Protein 2MKD (pdb70)

Structure (mmCIF, N/CA/C/O backbone):
data_2MKD
#
_entry.id   2MKD
#
loop_
_entity.id
_entity.type
_entity.pdbx_description
1 polymer 'Zinc finger protein 346'
2 non-polymer 'ZINC ION'
#
loop_
_atom_site.group_PDB
_atom_site.id
_atom_site.type_symbol
_atom_site.label_atom_id
_atom_site.label_alt_id
_atom_site.label_comp_id
_atom_site.label_asym_id
_atom_site.label_entity_id
_atom_site.label_seq_id
_atom_site.pdbx_PDB_ins_code
_atom_site.Cartn_x
_atom_site.Cartn_y
_atom_site.Cartn_z
_atom_site.occupancy
_atom_site.B_iso_or_equiv
_atom_site.auth_seq_id
_atom_site.auth_comp_id
_atom_site.auth_asym_id
_atom_site.auth_atom_id
_atom_site.pdbx_PDB_model_num
ATOM 1 N N . SER A 1 1 ? -12.864 7.322 -29.182 1.00 0.00 168 SER A N 1
ATOM 2 C CA . SER A 1 1 ? -11.700 6.428 -29.267 1.00 0.00 168 SER A CA 1
ATOM 3 C C . SER A 1 1 ? -10.567 6.784 -28.286 1.00 0.00 168 SER A C 1
ATOM 4 O O . SER A 1 1 ? -9.544 6.096 -28.241 1.00 0.00 168 SER A O 1
ATOM 12 N N . THR A 1 2 ? -10.736 7.847 -27.490 1.00 0.00 169 THR A N 1
ATOM 13 C CA . THR A 1 2 ? -9.749 8.316 -26.490 1.00 0.00 169 THR A CA 1
ATOM 14 C C . THR A 1 2 ? -9.539 7.306 -25.348 1.00 0.00 169 THR A C 1
ATOM 15 O O . THR A 1 2 ? -8.418 7.179 -24.849 1.00 0.00 169 THR A O 1
ATOM 26 N N . LYS A 1 3 ? -10.604 6.569 -24.977 1.00 0.00 170 LYS A N 1
ATOM 27 C CA . LYS A 1 3 ? -10.684 5.529 -23.923 1.00 0.00 170 LYS A CA 1
ATOM 28 C C . LYS A 1 3 ? -10.472 6.059 -22.490 1.00 0.00 170 LYS A C 1
ATOM 29 O O . LYS A 1 3 ? -9.777 7.049 -22.255 1.00 0.00 170 LYS A O 1
ATOM 48 N N . VAL A 1 4 ? -11.069 5.375 -21.509 1.00 0.00 171 VAL A N 1
ATOM 49 C CA . VAL A 1 4 ? -10.939 5.675 -20.069 1.00 0.00 171 VAL A CA 1
ATOM 50 C C . VAL A 1 4 ? -9.663 4.994 -19.551 1.00 0.00 171 VAL A C 1
ATOM 51 O O . VAL A 1 4 ? -9.698 3.916 -18.956 1.00 0.00 171 VAL A O 1
ATOM 64 N N . GLU A 1 5 ? -8.511 5.591 -19.862 1.00 0.00 172 GLU A N 1
ATOM 65 C CA . GLU A 1 5 ? -7.176 5.074 -19.525 1.00 0.00 172 GLU A CA 1
ATOM 66 C C . GLU A 1 5 ? -6.991 4.820 -18.014 1.00 0.00 172 GLU A C 1
ATOM 67 O O . GLU A 1 5 ? -7.094 5.740 -17.196 1.00 0.00 172 GLU A O 1
ATOM 79 N N . ALA A 1 6 ? -6.699 3.565 -17.653 1.00 0.00 173 ALA A N 1
ATOM 80 C CA . ALA A 1 6 ? -6.460 3.113 -16.274 1.00 0.00 173 ALA A CA 1
ATOM 81 C C . ALA A 1 6 ? -5.523 1.887 -16.208 1.00 0.00 173 ALA A C 1
ATOM 82 O O . ALA A 1 6 ? -4.623 1.848 -15.367 1.00 0.00 173 ALA A O 1
ATOM 89 N N . LEU A 1 7 ? -5.716 0.903 -17.105 1.00 0.00 174 LEU A N 1
ATOM 90 C CA . LEU A 1 7 ? -4.919 -0.334 -17.253 1.00 0.00 174 LEU A CA 1
ATOM 91 C C . LEU A 1 7 ? -4.739 -1.155 -15.947 1.00 0.00 174 LEU A C 1
ATOM 92 O O . LEU A 1 7 ? -3.793 -1.935 -15.828 1.00 0.00 174 LEU A O 1
ATOM 108 N N . HIS A 1 8 ? -5.630 -0.993 -14.960 1.00 0.00 175 HIS A N 1
ATOM 109 C CA . HIS A 1 8 ? -5.591 -1.645 -13.636 1.00 0.00 175 HIS A CA 1
ATOM 110 C C . HIS A 1 8 ? -5.654 -3.188 -13.694 1.00 0.00 175 HIS A C 1
ATOM 111 O O . HIS A 1 8 ? -6.732 -3.783 -13.757 1.00 0.00 175 HIS A O 1
ATOM 126 N N . GLN A 1 9 ? -4.489 -3.845 -13.667 1.00 0.00 176 GLN A N 1
ATOM 127 C CA . GLN A 1 9 ? -4.320 -5.310 -13.749 1.00 0.00 176 GLN A CA 1
ATOM 128 C C . GLN A 1 9 ? -4.825 -6.115 -12.525 1.00 0.00 176 GLN A C 1
ATOM 129 O O . GLN A 1 9 ? -4.689 -7.340 -12.504 1.00 0.00 176 GLN A O 1
ATOM 143 N N . ASN A 1 10 ? -5.403 -5.468 -11.501 1.00 0.00 177 ASN A N 1
ATOM 144 C CA . ASN A 1 10 ? -5.926 -6.118 -10.286 1.00 0.00 177 ASN A CA 1
ATOM 145 C C . ASN A 1 10 ? -6.941 -7.250 -10.572 1.00 0.00 177 ASN A C 1
ATOM 146 O O . ASN A 1 10 ? -6.955 -8.260 -9.863 1.00 0.00 177 ASN A O 1
ATOM 157 N N . ARG A 1 11 ? -7.755 -7.094 -11.627 1.00 0.00 178 ARG A N 1
ATOM 158 C CA . ARG A 1 11 ? -8.738 -8.094 -12.097 1.00 0.00 178 ARG A CA 1
ATOM 159 C C . ARG A 1 11 ? -8.947 -8.115 -13.617 1.00 0.00 178 ARG A C 1
ATOM 160 O O . ARG A 1 11 ? -9.350 -9.143 -14.159 1.00 0.00 178 ARG A O 1
ATOM 181 N N . GLU A 1 12 ? -8.662 -7.012 -14.314 1.00 0.00 179 GLU A N 1
ATOM 182 C CA . GLU A 1 12 ? -8.778 -6.921 -15.776 1.00 0.00 179 GLU A CA 1
ATOM 183 C C . GLU A 1 12 ? -7.526 -7.497 -16.464 1.00 0.00 179 GLU A C 1
ATOM 184 O O . GLU A 1 12 ? -6.398 -7.253 -16.026 1.00 0.00 179 GLU A O 1
ATOM 196 N N . MET A 1 13 ? -7.717 -8.236 -17.562 1.00 0.00 180 MET A N 1
ATOM 197 C CA . MET A 1 13 ? -6.619 -8.793 -18.369 1.00 0.00 180 MET A CA 1
ATOM 198 C C . MET A 1 13 ? -5.992 -7.717 -19.274 1.00 0.00 180 MET A C 1
ATOM 199 O O . MET A 1 13 ? -6.609 -6.681 -19.545 1.00 0.00 180 MET A O 1
ATOM 213 N N . ILE A 1 14 ? -4.778 -7.966 -19.779 1.00 0.00 181 ILE A N 1
ATOM 214 C CA . ILE A 1 14 ? -4.096 -7.059 -20.716 1.00 0.00 181 ILE A CA 1
ATOM 215 C C . ILE A 1 14 ? -4.913 -6.924 -22.016 1.00 0.00 181 ILE A C 1
ATOM 216 O O . ILE A 1 14 ? -5.452 -7.903 -22.534 1.00 0.00 181 ILE A O 1
ATOM 232 N N . ASP A 1 15 ? -5.041 -5.699 -22.524 1.00 0.00 182 ASP A N 1
ATOM 233 C CA . ASP A 1 15 ? -5.876 -5.338 -23.679 1.00 0.00 182 ASP A CA 1
ATOM 234 C C . ASP A 1 15 ? -5.110 -4.498 -24.722 1.00 0.00 182 ASP A C 1
ATOM 235 O O . ASP A 1 15 ? -5.324 -3.286 -24.832 1.00 0.00 182 ASP A O 1
ATOM 244 N N . PRO A 1 16 ? -4.195 -5.121 -25.491 1.00 0.00 183 PRO A N 1
ATOM 245 C CA . PRO A 1 16 ? -3.420 -4.426 -26.514 1.00 0.00 183 PRO A CA 1
ATOM 246 C C . PRO A 1 16 ? -4.288 -4.071 -27.731 1.00 0.00 183 PRO A C 1
ATOM 247 O O . PRO A 1 16 ? -5.221 -4.794 -28.091 1.00 0.00 183 PRO A O 1
ATOM 258 N N . ASP A 1 17 ? -3.948 -2.973 -28.407 1.00 0.00 184 ASP A N 1
ATOM 259 C CA . ASP A 1 17 ? -4.604 -2.575 -29.658 1.00 0.00 184 ASP A CA 1
ATOM 260 C C . ASP A 1 17 ? -4.032 -3.429 -30.804 1.00 0.00 184 ASP A C 1
ATOM 261 O O . ASP A 1 17 ? -2.813 -3.623 -30.884 1.00 0.00 184 ASP A O 1
ATOM 270 N N . LYS A 1 18 ? -4.890 -3.955 -31.687 1.00 0.00 185 LYS A N 1
ATOM 271 C CA . LYS A 1 18 ? -4.506 -4.848 -32.791 1.00 0.00 185 LYS A CA 1
ATOM 272 C C . LYS A 1 18 ? -5.235 -4.484 -34.088 1.00 0.00 185 LYS A C 1
ATOM 273 O O . LYS A 1 18 ? -6.242 -3.776 -34.067 1.00 0.00 185 LYS A O 1
ATOM 292 N N . PHE A 1 19 ? -4.725 -4.975 -35.215 1.00 0.00 186 PHE A N 1
ATOM 293 C CA . PHE A 1 19 ? -5.256 -4.714 -36.556 1.00 0.00 186 PHE A CA 1
ATOM 294 C C . PHE A 1 19 ? -5.074 -5.924 -37.489 1.00 0.00 186 PHE A C 1
ATOM 295 O O . PHE A 1 19 ? -4.131 -6.705 -37.331 1.00 0.00 186 PHE A O 1
ATOM 312 N N . CYS A 1 20 ? -5.965 -6.052 -38.473 1.00 0.00 187 CYS A N 1
ATOM 313 C CA . CYS A 1 20 ? -5.967 -7.083 -39.506 1.00 0.00 187 CYS A CA 1
ATOM 314 C C . CYS A 1 20 ? -5.861 -6.416 -40.888 1.00 0.00 187 CYS A C 1
ATOM 315 O O . CYS A 1 20 ? -6.779 -5.726 -41.345 1.00 0.00 187 CYS A O 1
ATOM 322 N N . SER A 1 21 ? -4.719 -6.606 -41.552 1.00 0.00 188 SER A N 1
ATOM 323 C CA . SER A 1 21 ? -4.441 -6.057 -42.886 1.00 0.00 188 SER A CA 1
ATOM 324 C C . SER A 1 21 ? -5.152 -6.806 -44.022 1.00 0.00 188 SER A C 1
ATOM 325 O O . SER A 1 21 ? -5.243 -6.281 -45.135 1.00 0.00 188 SER A O 1
ATOM 333 N N . LEU A 1 22 ? -5.680 -8.008 -43.760 1.00 0.00 189 LEU A N 1
ATOM 334 C CA . LEU A 1 22 ? -6.404 -8.821 -44.743 1.00 0.00 189 LEU A CA 1
ATOM 335 C C . LEU A 1 22 ? -7.897 -8.444 -44.814 1.00 0.00 189 LEU A C 1
ATOM 336 O O . LEU A 1 22 ? -8.503 -8.546 -45.886 1.00 0.00 189 LEU A O 1
ATOM 352 N N . CYS A 1 23 ? -8.467 -8.000 -43.689 1.00 0.00 190 CYS A N 1
ATOM 353 C CA . CYS A 1 23 ? -9.881 -7.650 -43.515 1.00 0.00 190 CYS A CA 1
ATOM 354 C C . CYS A 1 23 ? -10.130 -6.149 -43.234 1.00 0.00 190 CYS A C 1
ATOM 355 O O . CYS A 1 23 ? -11.289 -5.722 -43.177 1.00 0.00 190 CYS A O 1
ATOM 362 N N . HIS A 1 24 ? -9.069 -5.350 -43.038 1.00 0.00 191 HIS A N 1
ATOM 363 C CA . HIS A 1 24 ? -9.119 -3.923 -42.674 1.00 0.00 191 HIS A CA 1
ATOM 364 C C . HIS A 1 24 ? -10.012 -3.691 -41.437 1.00 0.00 191 HIS A C 1
ATOM 365 O O . HIS A 1 24 ? -11.004 -2.956 -41.477 1.00 0.00 191 HIS A O 1
ATOM 380 N N . ALA A 1 25 ? -9.660 -4.363 -40.338 1.00 0.00 192 ALA A N 1
ATOM 381 C CA . ALA A 1 25 ? -10.387 -4.364 -39.063 1.00 0.00 192 ALA A CA 1
ATOM 382 C C . ALA A 1 25 ? -9.449 -4.085 -37.873 1.00 0.00 192 ALA A C 1
ATOM 383 O O . ALA A 1 25 ? -8.274 -4.444 -37.914 1.00 0.00 192 ALA A O 1
ATOM 390 N N . THR A 1 26 ? -9.969 -3.455 -36.814 1.00 0.00 193 THR A N 1
ATOM 391 C CA . THR A 1 26 ? -9.220 -3.044 -35.605 1.00 0.00 193 THR A CA 1
ATOM 392 C C . THR A 1 26 ? -9.843 -3.648 -34.342 1.00 0.00 193 THR A C 1
ATOM 393 O O . THR A 1 26 ? -11.066 -3.805 -34.270 1.00 0.00 193 THR A O 1
ATOM 404 N N . PHE A 1 27 ? -9.019 -3.971 -33.338 1.00 0.00 194 PHE A N 1
ATOM 405 C CA . PHE A 1 27 ? -9.441 -4.600 -32.079 1.00 0.00 194 PHE A CA 1
ATOM 406 C C . PHE A 1 27 ? -8.773 -3.908 -30.885 1.00 0.00 194 PHE A C 1
ATOM 407 O O . PHE A 1 27 ? -7.662 -3.385 -31.009 1.00 0.00 194 PHE A O 1
ATOM 424 N N . ASN A 1 28 ? -9.445 -3.890 -29.731 1.00 0.00 195 ASN A N 1
ATOM 425 C CA . ASN A 1 28 ? -8.979 -3.197 -28.518 1.00 0.00 195 ASN A CA 1
ATOM 426 C C . ASN A 1 28 ? -9.098 -4.059 -27.239 1.00 0.00 195 ASN A C 1
ATOM 427 O O . ASN A 1 28 ? -9.064 -3.535 -26.127 1.00 0.00 195 ASN A O 1
ATOM 438 N N . ASP A 1 29 ? -9.244 -5.380 -27.384 1.00 0.00 196 ASP A N 1
ATOM 439 C CA . ASP A 1 29 ? -9.373 -6.364 -26.299 1.00 0.00 196 ASP A CA 1
ATOM 440 C C . ASP A 1 29 ? -8.721 -7.702 -26.709 1.00 0.00 196 ASP A C 1
ATOM 441 O O . ASP A 1 29 ? -8.622 -7.986 -27.909 1.00 0.00 196 ASP A O 1
ATOM 450 N N . PRO A 1 30 ? -8.277 -8.540 -25.747 1.00 0.00 197 PRO A N 1
ATOM 451 C CA . PRO A 1 30 ? -7.573 -9.788 -26.053 1.00 0.00 197 PRO A CA 1
ATOM 452 C C . PRO A 1 30 ? -8.442 -10.801 -26.799 1.00 0.00 197 PRO A C 1
ATOM 453 O O . PRO A 1 30 ? -8.042 -11.359 -27.821 1.00 0.00 197 PRO A O 1
ATOM 464 N N . VAL A 1 31 ? -9.649 -11.036 -26.281 1.00 0.00 198 VAL A N 1
ATOM 465 C CA . VAL A 1 31 ? -10.605 -11.996 -26.843 1.00 0.00 198 VAL A CA 1
ATOM 466 C C . VAL A 1 31 ? -11.174 -11.480 -28.164 1.00 0.00 198 VAL A C 1
ATOM 467 O O . VAL A 1 31 ? -11.341 -12.264 -29.090 1.00 0.00 198 VAL A O 1
ATOM 480 N N . MET A 1 32 ? -11.394 -10.167 -28.306 1.00 0.00 199 MET A N 1
ATOM 481 C CA . MET A 1 32 ? -11.845 -9.549 -29.564 1.00 0.00 199 MET A CA 1
ATOM 482 C C . MET A 1 32 ? -10.831 -9.800 -30.693 1.00 0.00 199 MET A C 1
ATOM 483 O O . MET A 1 32 ? -11.211 -10.232 -31.783 1.00 0.00 199 MET A O 1
ATOM 497 N N . ALA A 1 33 ? -9.539 -9.588 -30.414 1.00 0.00 200 ALA A N 1
ATOM 498 C CA . ALA A 1 33 ? -8.454 -9.865 -31.353 1.00 0.00 200 ALA A CA 1
ATOM 499 C C . ALA A 1 33 ? -8.409 -11.359 -31.718 1.00 0.00 200 ALA A C 1
ATOM 500 O O . ALA A 1 33 ? -8.444 -11.725 -32.895 1.00 0.00 200 ALA A O 1
ATOM 507 N N . GLN A 1 34 ? -8.358 -12.228 -30.701 1.00 0.00 201 GLN A N 1
ATOM 508 C CA . GLN A 1 34 ? -8.284 -13.677 -30.877 1.00 0.00 201 GLN A CA 1
ATOM 509 C C . GLN A 1 34 ? -9.474 -14.249 -31.672 1.00 0.00 201 GLN A C 1
ATOM 510 O O . GLN A 1 34 ? -9.278 -15.082 -32.559 1.00 0.00 201 GLN A O 1
ATOM 524 N N . GLN A 1 35 ? -10.699 -13.790 -31.385 1.00 0.00 202 GLN A N 1
ATOM 525 C CA . GLN A 1 35 ? -11.926 -14.213 -32.068 1.00 0.00 202 GLN A CA 1
ATOM 526 C C . GLN A 1 35 ? -11.908 -13.838 -33.553 1.00 0.00 202 GLN A C 1
ATOM 527 O O . GLN A 1 35 ? -12.318 -14.647 -34.387 1.00 0.00 202 GLN A O 1
ATOM 541 N N . HIS A 1 36 ? -11.403 -12.648 -33.907 1.00 0.00 203 HIS A N 1
ATOM 542 C CA . HIS A 1 36 ? -11.299 -12.250 -35.313 1.00 0.00 203 HIS A CA 1
ATOM 543 C C . HIS A 1 36 ? -10.369 -13.202 -36.080 1.00 0.00 203 HIS A C 1
ATOM 544 O O . HIS A 1 36 ? -10.783 -13.792 -37.076 1.00 0.00 203 HIS A O 1
ATOM 558 N N . TYR A 1 37 ? -9.137 -13.396 -35.597 1.00 0.00 204 TYR A N 1
ATOM 559 C CA . TYR A 1 37 ? -8.111 -14.240 -36.227 1.00 0.00 204 TYR A CA 1
ATOM 560 C C . TYR A 1 37 ? -8.445 -15.742 -36.392 1.00 0.00 204 TYR A C 1
ATOM 561 O O . TYR A 1 37 ? -7.646 -16.478 -36.978 1.00 0.00 204 TYR A O 1
ATOM 579 N N . VAL A 1 38 ? -9.603 -16.215 -35.913 1.00 0.00 205 VAL A N 1
ATOM 580 C CA . VAL A 1 38 ? -10.053 -17.620 -36.022 1.00 0.00 205 VAL A CA 1
ATOM 581 C C . VAL A 1 38 ? -11.504 -17.762 -36.529 1.00 0.00 205 VAL A C 1
ATOM 582 O O . VAL A 1 38 ? -11.993 -18.878 -36.710 1.00 0.00 205 VAL A O 1
ATOM 595 N N . GLY A 1 39 ? -12.204 -16.651 -36.790 1.00 0.00 206 GLY A N 1
ATOM 596 C CA . GLY A 1 39 ? -13.593 -16.650 -37.265 1.00 0.00 206 GLY A CA 1
ATOM 597 C C . GLY A 1 39 ? -13.749 -16.910 -38.769 1.00 0.00 206 GLY A C 1
ATOM 598 O O . GLY A 1 39 ? -12.841 -16.655 -39.566 1.00 0.00 206 GLY A O 1
ATOM 602 N N . LYS A 1 40 ? -14.933 -17.394 -39.175 1.00 0.00 207 LYS A N 1
ATOM 603 C CA . LYS A 1 40 ? -15.284 -17.702 -40.578 1.00 0.00 207 LYS A CA 1
ATOM 604 C C . LYS A 1 40 ? -15.049 -16.516 -41.521 1.00 0.00 207 LYS A C 1
ATOM 605 O O . LYS A 1 40 ? -14.477 -16.689 -42.597 1.00 0.00 207 LYS A O 1
ATOM 624 N N . LYS A 1 41 ? -15.447 -15.307 -41.107 1.00 0.00 208 LYS A N 1
ATOM 625 C CA . LYS A 1 41 ? -15.268 -14.061 -41.878 1.00 0.00 208 LYS A CA 1
ATOM 626 C C . LYS A 1 41 ? -13.802 -13.728 -42.185 1.00 0.00 208 LYS A C 1
ATOM 627 O O . LYS A 1 41 ? -13.525 -13.202 -43.261 1.00 0.00 208 LYS A O 1
ATOM 646 N N . HIS A 1 42 ? -12.869 -14.066 -41.288 1.00 0.00 209 HIS A N 1
ATOM 647 C CA . HIS A 1 42 ? -11.427 -13.858 -41.490 1.00 0.00 209 HIS A CA 1
ATOM 648 C C . HIS A 1 42 ? -10.884 -14.867 -42.505 1.00 0.00 209 HIS A C 1
ATOM 649 O O . HIS A 1 42 ? -10.187 -14.490 -43.445 1.00 0.00 209 HIS A O 1
ATOM 663 N N . ARG A 1 43 ? -11.268 -16.147 -42.381 1.00 0.00 210 ARG A N 1
ATOM 664 C CA . ARG A 1 43 ? -10.910 -17.215 -43.337 1.00 0.00 210 ARG A CA 1
ATOM 665 C C . ARG A 1 43 ? -11.405 -16.886 -44.750 1.00 0.00 210 ARG A C 1
ATOM 666 O O . ARG A 1 43 ? -10.623 -16.925 -45.699 1.00 0.00 210 ARG A O 1
ATOM 687 N N . LYS A 1 44 ? -12.688 -16.531 -44.892 1.00 0.00 211 LYS A N 1
ATOM 688 C CA . LYS A 1 44 ? -13.313 -16.196 -46.184 1.00 0.00 211 LYS A CA 1
ATOM 689 C C . LYS A 1 44 ? -12.651 -14.995 -46.873 1.00 0.00 211 LYS A C 1
ATOM 690 O O . LYS A 1 44 ? -12.301 -15.080 -48.051 1.00 0.00 211 LYS A O 1
ATOM 709 N N . GLN A 1 45 ? -12.441 -13.894 -46.146 1.00 0.00 212 GLN A N 1
ATOM 710 C CA . GLN A 1 45 ? -11.792 -12.691 -46.688 1.00 0.00 212 GLN A CA 1
ATOM 711 C C . GLN A 1 45 ? -10.300 -12.914 -46.985 1.00 0.00 212 GLN A C 1
ATOM 712 O O . GLN A 1 45 ? -9.808 -12.404 -47.991 1.00 0.00 212 GLN A O 1
ATOM 726 N N . GLU A 1 46 ? -9.589 -13.718 -46.184 1.00 0.00 213 GLU A N 1
ATOM 727 C CA . GLU A 1 46 ? -8.194 -14.094 -46.455 1.00 0.00 213 GLU A CA 1
ATOM 728 C C . GLU A 1 46 ? -8.107 -14.825 -47.802 1.00 0.00 213 GLU A C 1
ATOM 729 O O . GLU A 1 46 ? -7.310 -14.434 -48.654 1.00 0.00 213 GLU A O 1
ATOM 741 N N . THR A 1 47 ? -8.959 -15.834 -48.036 1.00 0.00 214 THR A N 1
ATOM 742 C CA . THR A 1 47 ? -9.016 -16.556 -49.320 1.00 0.00 214 THR A CA 1
ATOM 743 C C . THR A 1 47 ? -9.346 -15.608 -50.478 1.00 0.00 214 THR A C 1
ATOM 744 O O . THR A 1 47 ? -8.690 -15.673 -51.519 1.00 0.00 214 THR A O 1
ATOM 755 N N . LYS A 1 48 ? -10.320 -14.699 -50.306 1.00 0.00 215 LYS A N 1
ATOM 756 C CA . LYS A 1 48 ? -10.706 -13.707 -51.327 1.00 0.00 215 LYS A CA 1
ATOM 757 C C . LYS A 1 48 ? -9.534 -12.796 -51.716 1.00 0.00 215 LYS A C 1
ATOM 758 O O . LYS A 1 48 ? -9.234 -12.662 -52.902 1.00 0.00 215 LYS A O 1
ATOM 777 N N . LEU A 1 49 ? -8.849 -12.198 -50.737 1.00 0.00 216 LEU A N 1
ATOM 778 C CA . LEU A 1 49 ? -7.696 -11.324 -50.978 1.00 0.00 216 LEU A CA 1
ATOM 779 C C . LEU A 1 49 ? -6.509 -12.097 -51.577 1.00 0.00 216 LEU A C 1
ATOM 780 O O . LEU A 1 49 ? -5.878 -11.613 -52.518 1.00 0.00 216 LEU A O 1
ATOM 796 N N . LYS A 1 50 ? -6.227 -13.310 -51.079 1.00 0.00 217 LYS A N 1
ATOM 797 C CA . LYS A 1 50 ? -5.169 -14.189 -51.604 1.00 0.00 217 LYS A CA 1
ATOM 798 C C . LYS A 1 50 ? -5.412 -14.497 -53.083 1.00 0.00 217 LYS A C 1
ATOM 799 O O . LYS A 1 50 ? -4.507 -14.324 -53.896 1.00 0.00 217 LYS A O 1
ATOM 818 N N . LEU A 1 51 ? -6.638 -14.891 -53.443 1.00 0.00 218 LEU A N 1
ATOM 819 C CA . LEU A 1 51 ? -7.040 -15.153 -54.828 1.00 0.00 218 LEU A CA 1
ATOM 820 C C . LEU A 1 51 ? -6.907 -13.890 -55.694 1.00 0.00 218 LEU A C 1
ATOM 821 O O . LEU A 1 51 ? -6.341 -13.959 -56.782 1.00 0.00 218 LEU A O 1
ATOM 837 N N . MET A 1 52 ? -7.384 -12.737 -55.211 1.00 0.00 219 MET A N 1
ATOM 838 C CA . MET A 1 52 ? -7.287 -11.450 -55.916 1.00 0.00 219 MET A CA 1
ATOM 839 C C . MET A 1 52 ? -5.827 -11.076 -56.234 1.00 0.00 219 MET A C 1
ATOM 840 O O . MET A 1 52 ? -5.524 -10.683 -57.361 1.00 0.00 219 MET A O 1
ATOM 854 N N . ALA A 1 53 ? -4.914 -11.224 -55.269 1.00 0.00 220 ALA A N 1
ATOM 855 C CA . ALA A 1 53 ? -3.490 -10.940 -55.450 1.00 0.00 220 ALA A CA 1
ATOM 856 C C . ALA A 1 53 ? -2.799 -11.957 -56.385 1.00 0.00 220 ALA A C 1
ATOM 857 O O . ALA A 1 53 ? -2.057 -11.567 -57.291 1.00 0.00 220 ALA A O 1
ATOM 864 N N . ARG A 1 54 ? -3.051 -13.259 -56.183 1.00 0.00 221 ARG A N 1
ATOM 865 C CA . ARG A 1 54 ? -2.481 -14.373 -56.964 1.00 0.00 221 ARG A CA 1
ATOM 866 C C . ARG A 1 54 ? -2.918 -14.361 -58.432 1.00 0.00 221 ARG A C 1
ATOM 867 O O . ARG A 1 54 ? -2.077 -14.445 -59.327 1.00 0.00 221 ARG A O 1
ATOM 888 N N . TYR A 1 55 ? -4.222 -14.237 -58.685 1.00 0.00 222 TYR A N 1
ATOM 889 C CA . TYR A 1 55 ? -4.806 -14.211 -60.033 1.00 0.00 222 TYR A CA 1
ATOM 890 C C . TYR A 1 55 ? -4.633 -12.852 -60.741 1.00 0.00 222 TYR A C 1
ATOM 891 O O . TYR A 1 55 ? -4.729 -12.771 -61.965 1.00 0.00 222 TYR A O 1
ATOM 909 N N . GLY A 1 56 ? -4.343 -11.781 -59.989 1.00 0.00 223 GLY A N 1
ATOM 910 C CA . GLY A 1 56 ? -4.123 -10.417 -60.494 1.00 0.00 223 GLY A CA 1
ATOM 911 C C . GLY A 1 56 ? -2.916 -10.248 -61.432 1.00 0.00 223 GLY A C 1
ATOM 912 O O . GLY A 1 56 ? -2.792 -9.210 -62.086 1.00 0.00 223 GLY A O 1
ATOM 916 N N . ARG A 1 57 ? -2.042 -11.261 -61.536 1.00 0.00 224 ARG A N 1
ATOM 917 C CA . ARG A 1 57 ? -0.849 -11.334 -62.410 1.00 0.00 224 ARG A CA 1
ATOM 918 C C . ARG A 1 57 ? -1.218 -11.567 -63.893 1.00 0.00 224 ARG A C 1
ATOM 919 O O . ARG A 1 57 ? -0.665 -12.437 -64.566 1.00 0.00 224 ARG A O 1
ATOM 940 N N . LEU A 1 58 ? -2.188 -10.799 -64.396 1.00 0.00 225 LEU A N 1
ATOM 941 C CA . LEU A 1 58 ? -2.748 -10.856 -65.756 1.00 0.00 225 LEU A CA 1
ATOM 942 C C . LEU A 1 58 ? -1.804 -10.354 -66.875 1.00 0.00 225 LEU A C 1
ATOM 943 O O . LEU A 1 58 ? -2.158 -10.438 -68.054 1.00 0.00 225 LEU A O 1
ATOM 959 N N . ALA A 1 59 ? -0.616 -9.843 -66.533 1.00 0.00 226 ALA A N 1
ATOM 960 C CA . ALA A 1 59 ? 0.389 -9.327 -67.468 1.00 0.00 226 ALA A CA 1
ATOM 961 C C . ALA A 1 59 ? 1.826 -9.703 -67.045 1.00 0.00 226 ALA A C 1
ATOM 962 O O . ALA A 1 59 ? 2.078 -10.069 -65.893 1.00 0.00 226 ALA A O 1
ATOM 969 N N . ASP A 1 60 ? 2.774 -9.604 -67.984 1.00 0.00 227 ASP A N 1
ATOM 970 C CA . ASP A 1 60 ? 4.195 -9.932 -67.787 1.00 0.00 227 ASP A CA 1
ATOM 971 C C . ASP A 1 60 ? 5.104 -9.029 -68.636 1.00 0.00 227 ASP A C 1
ATOM 972 O O . ASP A 1 60 ? 6.171 -8.593 -68.182 1.00 0.00 227 ASP A O 1
ATOM 982 N N . SER A 1 1 ? 4.286 10.235 -5.240 1.00 0.00 168 SER A N 2
ATOM 983 C CA . SER A 1 1 ? 4.545 9.075 -4.374 1.00 0.00 168 SER A CA 2
ATOM 984 C C . SER A 1 1 ? 4.166 9.303 -2.899 1.00 0.00 168 SER A C 2
ATOM 985 O O . SER A 1 1 ? 4.309 8.403 -2.069 1.00 0.00 168 SER A O 2
ATOM 993 N N . THR A 1 2 ? 3.675 10.502 -2.559 1.00 0.00 169 THR A N 2
ATOM 994 C CA . THR A 1 2 ? 3.238 10.893 -1.200 1.00 0.00 169 THR A CA 2
ATOM 995 C C . THR A 1 2 ? 2.023 10.090 -0.692 1.00 0.00 169 THR A C 2
ATOM 996 O O . THR A 1 2 ? 1.841 9.919 0.518 1.00 0.00 169 THR A O 2
ATOM 1007 N N . LYS A 1 3 ? 1.217 9.547 -1.616 1.00 0.00 170 LYS A N 2
ATOM 1008 C CA . LYS A 1 3 ? 0.024 8.707 -1.387 1.00 0.00 170 LYS A CA 2
ATOM 1009 C C . LYS A 1 3 ? -0.011 7.532 -2.382 1.00 0.00 170 LYS A C 2
ATOM 1010 O O . LYS A 1 3 ? 0.822 7.452 -3.289 1.00 0.00 170 LYS A O 2
ATOM 1029 N N . VAL A 1 4 ? -0.984 6.632 -2.220 1.00 0.00 171 VAL A N 2
ATOM 1030 C CA . VAL A 1 4 ? -1.198 5.433 -3.059 1.00 0.00 171 VAL A CA 2
ATOM 1031 C C . VAL A 1 4 ? -2.618 5.388 -3.640 1.00 0.00 171 VAL A C 2
ATOM 1032 O O . VAL A 1 4 ? -3.518 6.093 -3.179 1.00 0.00 171 VAL A O 2
ATOM 1045 N N . GLU A 1 5 ? -2.823 4.553 -4.661 1.00 0.00 172 GLU A N 2
ATOM 1046 C CA . GLU A 1 5 ? -4.103 4.374 -5.366 1.00 0.00 172 GLU A CA 2
ATOM 1047 C C . GLU A 1 5 ? -4.271 2.943 -5.916 1.00 0.00 172 GLU A C 2
ATOM 1048 O O . GLU A 1 5 ? -3.329 2.145 -5.912 1.00 0.00 172 GLU A O 2
ATOM 1060 N N . ALA A 1 6 ? -5.467 2.619 -6.418 1.00 0.00 173 ALA A N 2
ATOM 1061 C CA . ALA A 1 6 ? -5.845 1.325 -7.003 1.00 0.00 173 ALA A CA 2
ATOM 1062 C C . ALA A 1 6 ? -5.223 1.049 -8.401 1.00 0.00 173 ALA A C 2
ATOM 1063 O O . ALA A 1 6 ? -5.889 0.522 -9.294 1.00 0.00 173 ALA A O 2
ATOM 1070 N N . LEU A 1 7 ? -3.949 1.403 -8.610 1.00 0.00 174 LEU A N 2
ATOM 1071 C CA . LEU A 1 7 ? -3.191 1.245 -9.866 1.00 0.00 174 LEU A CA 2
ATOM 1072 C C . LEU A 1 7 ? -3.289 -0.165 -10.483 1.00 0.00 174 LEU A C 2
ATOM 1073 O O . LEU A 1 7 ? -3.353 -0.306 -11.706 1.00 0.00 174 LEU A O 2
ATOM 1089 N N . HIS A 1 8 ? -3.321 -1.206 -9.643 1.00 0.00 175 HIS A N 2
ATOM 1090 C CA . HIS A 1 8 ? -3.416 -2.620 -10.048 1.00 0.00 175 HIS A CA 2
ATOM 1091 C C . HIS A 1 8 ? -4.828 -3.084 -10.468 1.00 0.00 175 HIS A C 2
ATOM 1092 O O . HIS A 1 8 ? -4.993 -4.246 -10.845 1.00 0.00 175 HIS A O 2
ATOM 1107 N N . GLN A 1 9 ? -5.839 -2.207 -10.432 1.00 0.00 176 GLN A N 2
ATOM 1108 C CA . GLN A 1 9 ? -7.226 -2.494 -10.822 1.00 0.00 176 GLN A CA 2
ATOM 1109 C C . GLN A 1 9 ? -7.562 -1.760 -12.131 1.00 0.00 176 GLN A C 2
ATOM 1110 O O . GLN A 1 9 ? -7.459 -0.534 -12.223 1.00 0.00 176 GLN A O 2
ATOM 1124 N N . ASN A 1 10 ? -7.956 -2.525 -13.152 1.00 0.00 177 ASN A N 2
ATOM 1125 C CA . ASN A 1 10 ? -8.309 -2.041 -14.491 1.00 0.00 177 ASN A CA 2
ATOM 1126 C C . ASN A 1 10 ? -9.329 -2.991 -15.167 1.00 0.00 177 ASN A C 2
ATOM 1127 O O . ASN A 1 10 ? -9.659 -4.053 -14.624 1.00 0.00 177 ASN A O 2
ATOM 1138 N N . ARG A 1 11 ? -9.817 -2.620 -16.358 1.00 0.00 178 ARG A N 2
ATOM 1139 C CA . ARG A 1 11 ? -10.736 -3.403 -17.207 1.00 0.00 178 ARG A CA 2
ATOM 1140 C C . ARG A 1 11 ? -10.037 -4.653 -17.793 1.00 0.00 178 ARG A C 2
ATOM 1141 O O . ARG A 1 11 ? -8.880 -4.944 -17.482 1.00 0.00 178 ARG A O 2
ATOM 1162 N N . GLU A 1 12 ? -10.738 -5.392 -18.655 1.00 0.00 179 GLU A N 2
ATOM 1163 C CA . GLU A 1 12 ? -10.241 -6.583 -19.370 1.00 0.00 179 GLU A CA 2
ATOM 1164 C C . GLU A 1 12 ? -8.990 -6.281 -20.242 1.00 0.00 179 GLU A C 2
ATOM 1165 O O . GLU A 1 12 ? -8.621 -5.119 -20.444 1.00 0.00 179 GLU A O 2
ATOM 1177 N N . MET A 1 13 ? -8.333 -7.328 -20.764 1.00 0.00 180 MET A N 2
ATOM 1178 C CA . MET A 1 13 ? -7.129 -7.253 -21.615 1.00 0.00 180 MET A CA 2
ATOM 1179 C C . MET A 1 13 ? -7.230 -6.215 -22.753 1.00 0.00 180 MET A C 2
ATOM 1180 O O . MET A 1 13 ? -8.317 -5.956 -23.279 1.00 0.00 180 MET A O 2
ATOM 1194 N N . ILE A 1 14 ? -6.079 -5.634 -23.127 1.00 0.00 181 ILE A N 2
ATOM 1195 C CA . ILE A 1 14 ? -5.934 -4.585 -24.154 1.00 0.00 181 ILE A CA 2
ATOM 1196 C C . ILE A 1 14 ? -6.773 -4.849 -25.420 1.00 0.00 181 ILE A C 2
ATOM 1197 O O . ILE A 1 14 ? -6.755 -5.940 -25.991 1.00 0.00 181 ILE A O 2
ATOM 1213 N N . ASP A 1 15 ? -7.538 -3.837 -25.831 1.00 0.00 182 ASP A N 2
ATOM 1214 C CA . ASP A 1 15 ? -8.523 -3.875 -26.920 1.00 0.00 182 ASP A CA 2
ATOM 1215 C C . ASP A 1 15 ? -8.254 -2.831 -28.028 1.00 0.00 182 ASP A C 2
ATOM 1216 O O . ASP A 1 15 ? -9.020 -1.874 -28.187 1.00 0.00 182 ASP A O 2
ATOM 1225 N N . PRO A 1 16 ? -7.162 -2.986 -28.804 1.00 0.00 183 PRO A N 2
ATOM 1226 C CA . PRO A 1 16 ? -6.824 -2.068 -29.889 1.00 0.00 183 PRO A CA 2
ATOM 1227 C C . PRO A 1 16 ? -7.760 -2.257 -31.093 1.00 0.00 183 PRO A C 2
ATOM 1228 O O . PRO A 1 16 ? -8.310 -3.339 -31.319 1.00 0.00 183 PRO A O 2
ATOM 1239 N N . ASP A 1 17 ? -7.913 -1.211 -31.907 1.00 0.00 184 ASP A N 2
ATOM 1240 C CA . ASP A 1 17 ? -8.700 -1.280 -33.144 1.00 0.00 184 ASP A CA 2
ATOM 1241 C C . ASP A 1 17 ? -7.895 -2.013 -34.235 1.00 0.00 184 ASP A C 2
ATOM 1242 O O . ASP A 1 17 ? -6.703 -1.742 -34.421 1.00 0.00 184 ASP A O 2
ATOM 1251 N N . LYS A 1 18 ? -8.538 -2.933 -34.963 1.00 0.00 185 LYS A N 2
ATOM 1252 C CA . LYS A 1 18 ? -7.938 -3.743 -36.034 1.00 0.00 185 LYS A CA 2
ATOM 1253 C C . LYS A 1 18 ? -8.872 -3.825 -37.243 1.00 0.00 185 LYS A C 2
ATOM 1254 O O . LYS A 1 18 ? -10.066 -3.546 -37.135 1.00 0.00 185 LYS A O 2
ATOM 1273 N N . PHE A 1 19 ? -8.325 -4.209 -38.394 1.00 0.00 186 PHE A N 2
ATOM 1274 C CA . PHE A 1 19 ? -9.048 -4.293 -39.665 1.00 0.00 186 PHE A CA 2
ATOM 1275 C C . PHE A 1 19 ? -8.507 -5.414 -40.570 1.00 0.00 186 PHE A C 2
ATOM 1276 O O . PHE A 1 19 ? -7.324 -5.766 -40.503 1.00 0.00 186 PHE A O 2
ATOM 1293 N N . CYS A 1 20 ? -9.374 -5.938 -41.436 1.00 0.00 187 CYS A N 2
ATOM 1294 C CA . CYS A 1 20 ? -9.093 -6.954 -42.444 1.00 0.00 187 CYS A CA 2
ATOM 1295 C C . CYS A 1 20 ? -9.465 -6.374 -43.818 1.00 0.00 187 CYS A C 2
ATOM 1296 O O . CYS A 1 20 ? -10.641 -6.153 -44.128 1.00 0.00 187 CYS A O 2
ATOM 1303 N N . SER A 1 21 ? -8.450 -6.088 -44.638 1.00 0.00 188 SER A N 2
ATOM 1304 C CA . SER A 1 21 ? -8.620 -5.527 -45.984 1.00 0.00 188 SER A CA 2
ATOM 1305 C C . SER A 1 21 ? -9.124 -6.546 -47.014 1.00 0.00 188 SER A C 2
ATOM 1306 O O . SER A 1 21 ? -9.582 -6.148 -48.089 1.00 0.00 188 SER A O 2
ATOM 1314 N N . LEU A 1 22 ? -9.085 -7.846 -46.698 1.00 0.00 189 LEU A N 2
ATOM 1315 C CA . LEU A 1 22 ? -9.578 -8.915 -47.567 1.00 0.00 189 LEU A CA 2
ATOM 1316 C C . LEU A 1 22 ? -11.097 -9.084 -47.376 1.00 0.00 189 LEU A C 2
ATOM 1317 O O . LEU A 1 22 ? -11.843 -9.080 -48.360 1.00 0.00 189 LEU A O 2
ATOM 1333 N N . CYS A 1 23 ? -11.556 -9.196 -46.126 1.00 0.00 190 CYS A N 2
ATOM 1334 C CA . CYS A 1 23 ? -12.964 -9.346 -45.751 1.00 0.00 190 CYS A CA 2
ATOM 1335 C C . CYS A 1 23 ? -13.724 -8.008 -45.608 1.00 0.00 190 CYS A C 2
ATOM 1336 O O . CYS A 1 23 ? -14.955 -8.018 -45.497 1.00 0.00 190 CYS A O 2
ATOM 1343 N N . HIS A 1 24 ? -13.014 -6.869 -45.563 1.00 0.00 191 HIS A N 2
ATOM 1344 C CA . HIS A 1 24 ? -13.565 -5.529 -45.289 1.00 0.00 191 HIS A CA 2
ATOM 1345 C C . HIS A 1 24 ? -14.337 -5.535 -43.953 1.00 0.00 191 HIS A C 2
ATOM 1346 O O . HIS A 1 24 ? -15.528 -5.218 -43.884 1.00 0.00 191 HIS A O 2
ATOM 1361 N N . ALA A 1 25 ? -13.640 -5.950 -42.891 1.00 0.00 192 ALA A N 2
ATOM 1362 C CA . ALA A 1 25 ? -14.161 -6.135 -41.532 1.00 0.00 192 ALA A CA 2
ATOM 1363 C C . ALA A 1 25 ? -13.286 -5.415 -40.488 1.00 0.00 192 ALA A C 2
ATOM 1364 O O . ALA A 1 25 ? -12.068 -5.347 -40.646 1.00 0.00 192 ALA A O 2
ATOM 1371 N N . THR A 1 26 ? -13.903 -4.891 -39.422 1.00 0.00 193 THR A N 2
ATOM 1372 C CA . THR A 1 26 ? -13.239 -4.114 -38.349 1.00 0.00 193 THR A CA 2
ATOM 1373 C C . THR A 1 26 ? -13.474 -4.757 -36.977 1.00 0.00 193 THR A C 2
ATOM 1374 O O . THR A 1 26 ? -14.537 -5.339 -36.740 1.00 0.00 193 THR A O 2
ATOM 1385 N N . PHE A 1 27 ? -12.499 -4.649 -36.066 1.00 0.00 194 PHE A N 2
ATOM 1386 C CA . PHE A 1 27 ? -12.533 -5.252 -34.725 1.00 0.00 194 PHE A CA 2
ATOM 1387 C C . PHE A 1 27 ? -12.040 -4.253 -33.669 1.00 0.00 194 PHE A C 2
ATOM 1388 O O . PHE A 1 27 ? -11.244 -3.363 -33.974 1.00 0.00 194 PHE A O 2
ATOM 1405 N N . ASN A 1 28 ? -12.505 -4.400 -32.426 1.00 0.00 195 ASN A N 2
ATOM 1406 C CA . ASN A 1 28 ? -12.167 -3.519 -31.297 1.00 0.00 195 ASN A CA 2
ATOM 1407 C C . ASN A 1 28 ? -12.072 -4.289 -29.959 1.00 0.00 195 ASN A C 2
ATOM 1408 O O . ASN A 1 28 ? -12.413 -3.768 -28.897 1.00 0.00 195 ASN A O 2
ATOM 1419 N N . ASP A 1 29 ? -11.640 -5.550 -30.018 1.00 0.00 196 ASP A N 2
ATOM 1420 C CA . ASP A 1 29 ? -11.486 -6.480 -28.892 1.00 0.00 196 ASP A CA 2
ATOM 1421 C C . ASP A 1 29 ? -10.401 -7.523 -29.255 1.00 0.00 196 ASP A C 2
ATOM 1422 O O . ASP A 1 29 ? -10.315 -7.909 -30.428 1.00 0.00 196 ASP A O 2
ATOM 1431 N N . PRO A 1 30 ? -9.564 -7.986 -28.300 1.00 0.00 197 PRO A N 2
ATOM 1432 C CA . PRO A 1 30 ? -8.461 -8.906 -28.595 1.00 0.00 197 PRO A CA 2
ATOM 1433 C C . PRO A 1 30 ? -8.915 -10.240 -29.186 1.00 0.00 197 PRO A C 2
ATOM 1434 O O . PRO A 1 30 ? -8.427 -10.669 -30.232 1.00 0.00 197 PRO A O 2
ATOM 1445 N N . VAL A 1 31 ? -9.864 -10.893 -28.518 1.00 0.00 198 VAL A N 2
ATOM 1446 C CA . VAL A 1 31 ? -10.394 -12.200 -28.919 1.00 0.00 198 VAL A CA 2
ATOM 1447 C C . VAL A 1 31 ? -11.158 -12.090 -30.237 1.00 0.00 198 VAL A C 2
ATOM 1448 O O . VAL A 1 31 ? -10.982 -12.939 -31.102 1.00 0.00 198 VAL A O 2
ATOM 1461 N N . MET A 1 32 ? -11.939 -11.024 -30.444 1.00 0.00 199 MET A N 2
ATOM 1462 C CA . MET A 1 32 ? -12.651 -10.764 -31.705 1.00 0.00 199 MET A CA 2
ATOM 1463 C C . MET A 1 32 ? -11.675 -10.671 -32.889 1.00 0.00 199 MET A C 2
ATOM 1464 O O . MET A 1 32 ? -11.885 -11.324 -33.913 1.00 0.00 199 MET A O 2
ATOM 1478 N N . ALA A 1 33 ? -10.587 -9.904 -32.737 1.00 0.00 200 ALA A N 2
ATOM 1479 C CA . ALA A 1 33 ? -9.544 -9.778 -33.753 1.00 0.00 200 ALA A CA 2
ATOM 1480 C C . ALA A 1 33 ? -8.883 -11.135 -34.040 1.00 0.00 200 ALA A C 2
ATOM 1481 O O . ALA A 1 33 ? -8.828 -11.575 -35.190 1.00 0.00 200 ALA A O 2
ATOM 1488 N N . GLN A 1 34 ? -8.402 -11.812 -32.990 1.00 0.00 201 GLN A N 2
ATOM 1489 C CA . GLN A 1 34 ? -7.728 -13.105 -33.112 1.00 0.00 201 GLN A CA 2
ATOM 1490 C C . GLN A 1 34 ? -8.618 -14.182 -33.758 1.00 0.00 201 GLN A C 2
ATOM 1491 O O . GLN A 1 34 ? -8.152 -14.920 -34.627 1.00 0.00 201 GLN A O 2
ATOM 1505 N N . GLN A 1 35 ? -9.896 -14.260 -33.365 1.00 0.00 202 GLN A N 2
ATOM 1506 C CA . GLN A 1 35 ? -10.871 -15.215 -33.901 1.00 0.00 202 GLN A CA 2
ATOM 1507 C C . GLN A 1 35 ? -11.170 -14.966 -35.383 1.00 0.00 202 GLN A C 2
ATOM 1508 O O . GLN A 1 35 ? -11.275 -15.928 -36.145 1.00 0.00 202 GLN A O 2
ATOM 1522 N N . HIS A 1 36 ? -11.280 -13.703 -35.817 1.00 0.00 203 HIS A N 2
ATOM 1523 C CA . HIS A 1 36 ? -11.544 -13.390 -37.225 1.00 0.00 203 HIS A CA 2
ATOM 1524 C C . HIS A 1 36 ? -10.460 -13.967 -38.150 1.00 0.00 203 HIS A C 2
ATOM 1525 O O . HIS A 1 36 ? -10.779 -14.710 -39.080 1.00 0.00 203 HIS A O 2
ATOM 1539 N N . TYR A 1 37 ? -9.183 -13.669 -37.881 1.00 0.00 204 TYR A N 2
ATOM 1540 C CA . TYR A 1 37 ? -8.038 -14.113 -38.690 1.00 0.00 204 TYR A CA 2
ATOM 1541 C C . TYR A 1 37 ? -7.839 -15.642 -38.807 1.00 0.00 204 TYR A C 2
ATOM 1542 O O . TYR A 1 37 ? -7.005 -16.083 -39.602 1.00 0.00 204 TYR A O 2
ATOM 1560 N N . VAL A 1 38 ? -8.598 -16.458 -38.061 1.00 0.00 205 VAL A N 2
ATOM 1561 C CA . VAL A 1 38 ? -8.544 -17.937 -38.103 1.00 0.00 205 VAL A CA 2
ATOM 1562 C C . VAL A 1 38 ? -9.911 -18.592 -38.366 1.00 0.00 205 VAL A C 2
ATOM 1563 O O . VAL A 1 38 ? -10.001 -19.821 -38.428 1.00 0.00 205 VAL A O 2
ATOM 1576 N N . GLY A 1 39 ? -10.977 -17.802 -38.535 1.00 0.00 206 GLY A N 2
ATOM 1577 C CA . GLY A 1 39 ? -12.336 -18.294 -38.786 1.00 0.00 206 GLY A CA 2
ATOM 1578 C C . GLY A 1 39 ? -12.547 -18.784 -40.222 1.00 0.00 206 GLY A C 2
ATOM 1579 O O . GLY A 1 39 ? -11.906 -18.302 -41.160 1.00 0.00 206 GLY A O 2
ATOM 1583 N N . LYS A 1 40 ? -13.474 -19.736 -40.410 1.00 0.00 207 LYS A N 2
ATOM 1584 C CA . LYS A 1 40 ? -13.795 -20.348 -41.717 1.00 0.00 207 LYS A CA 2
ATOM 1585 C C . LYS A 1 40 ? -14.099 -19.309 -42.804 1.00 0.00 207 LYS A C 2
ATOM 1586 O O . LYS A 1 40 ? -13.634 -19.450 -43.936 1.00 0.00 207 LYS A O 2
ATOM 1605 N N . LYS A 1 41 ? -14.834 -18.245 -42.455 1.00 0.00 208 LYS A N 2
ATOM 1606 C CA . LYS A 1 41 ? -15.175 -17.137 -43.366 1.00 0.00 208 LYS A CA 2
ATOM 1607 C C . LYS A 1 41 ? -13.922 -16.427 -43.889 1.00 0.00 208 LYS A C 2
ATOM 1608 O O . LYS A 1 41 ? -13.822 -16.206 -45.095 1.00 0.00 208 LYS A O 2
ATOM 1627 N N . HIS A 1 42 ? -12.945 -16.136 -43.021 1.00 0.00 209 HIS A N 2
ATOM 1628 C CA . HIS A 1 42 ? -11.673 -15.520 -43.431 1.00 0.00 209 HIS A CA 2
ATOM 1629 C C . HIS A 1 42 ? -10.880 -16.454 -44.346 1.00 0.00 209 HIS A C 2
ATOM 1630 O O . HIS A 1 42 ? -10.413 -16.016 -45.394 1.00 0.00 209 HIS A O 2
ATOM 1644 N N . ARG A 1 43 ? -10.772 -17.753 -44.013 1.00 0.00 210 ARG A N 2
ATOM 1645 C CA . ARG A 1 43 ? -10.096 -18.746 -44.878 1.00 0.00 210 ARG A CA 2
ATOM 1646 C C . ARG A 1 43 ? -10.726 -18.778 -46.278 1.00 0.00 210 ARG A C 2
ATOM 1647 O O . ARG A 1 43 ? -10.005 -18.740 -47.277 1.00 0.00 210 ARG A O 2
ATOM 1668 N N . LYS A 1 44 ? -12.063 -18.803 -46.359 1.00 0.00 211 LYS A N 2
ATOM 1669 C CA . LYS A 1 44 ? -12.818 -18.796 -47.624 1.00 0.00 211 LYS A CA 2
ATOM 1670 C C . LYS A 1 44 ? -12.589 -17.507 -48.428 1.00 0.00 211 LYS A C 2
ATOM 1671 O O . LYS A 1 44 ? -12.271 -17.580 -49.613 1.00 0.00 211 LYS A O 2
ATOM 1690 N N . GLN A 1 45 ? -12.724 -16.335 -47.804 1.00 0.00 212 GLN A N 2
ATOM 1691 C CA . GLN A 1 45 ? -12.513 -15.036 -48.461 1.00 0.00 212 GLN A CA 2
ATOM 1692 C C . GLN A 1 45 ? -11.058 -14.833 -48.902 1.00 0.00 212 GLN A C 2
ATOM 1693 O O . GLN A 1 45 ? -10.817 -14.359 -50.011 1.00 0.00 212 GLN A O 2
ATOM 1707 N N . GLU A 1 46 ? -10.083 -15.230 -48.080 1.00 0.00 213 GLU A N 2
ATOM 1708 C CA . GLU A 1 46 ? -8.658 -15.176 -48.418 1.00 0.00 213 GLU A CA 2
ATOM 1709 C C . GLU A 1 46 ? -8.374 -16.059 -49.642 1.00 0.00 213 GLU A C 2
ATOM 1710 O O . GLU A 1 46 ? -7.693 -15.625 -50.570 1.00 0.00 213 GLU A O 2
ATOM 1722 N N . THR A 1 47 ? -8.956 -17.265 -49.689 1.00 0.00 214 THR A N 2
ATOM 1723 C CA . THR A 1 47 ? -8.851 -18.172 -50.845 1.00 0.00 214 THR A CA 2
ATOM 1724 C C . THR A 1 47 ? -9.500 -17.548 -52.085 1.00 0.00 214 THR A C 2
ATOM 1725 O O . THR A 1 47 ? -8.884 -17.533 -53.151 1.00 0.00 214 THR A O 2
ATOM 1736 N N . LYS A 1 48 ? -10.712 -16.979 -51.966 1.00 0.00 215 LYS A N 2
ATOM 1737 C CA . LYS A 1 48 ? -11.415 -16.308 -53.075 1.00 0.00 215 LYS A CA 2
ATOM 1738 C C . LYS A 1 48 ? -10.580 -15.162 -53.650 1.00 0.00 215 LYS A C 2
ATOM 1739 O O . LYS A 1 48 ? -10.401 -15.079 -54.864 1.00 0.00 215 LYS A O 2
ATOM 1758 N N . LEU A 1 49 ? -10.033 -14.303 -52.787 1.00 0.00 216 LEU A N 2
ATOM 1759 C CA . LEU A 1 49 ? -9.174 -13.182 -53.179 1.00 0.00 216 LEU A CA 2
ATOM 1760 C C . LEU A 1 49 ? -7.866 -13.670 -53.824 1.00 0.00 216 LEU A C 2
ATOM 1761 O O . LEU A 1 49 ? -7.451 -13.118 -54.842 1.00 0.00 216 LEU A O 2
ATOM 1777 N N . LYS A 1 50 ? -7.238 -14.726 -53.285 1.00 0.00 217 LYS A N 2
ATOM 1778 C CA . LYS A 1 50 ? -6.021 -15.333 -53.851 1.00 0.00 217 LYS A CA 2
ATOM 1779 C C . LYS A 1 50 ? -6.272 -15.857 -55.270 1.00 0.00 217 LYS A C 2
ATOM 1780 O O . LYS A 1 50 ? -5.486 -15.571 -56.172 1.00 0.00 217 LYS A O 2
ATOM 1799 N N . LEU A 1 51 ? -7.386 -16.562 -55.494 1.00 0.00 218 LEU A N 2
ATOM 1800 C CA . LEU A 1 51 ? -7.791 -17.040 -56.823 1.00 0.00 218 LEU A CA 2
ATOM 1801 C C . LEU A 1 51 ? -8.085 -15.859 -57.766 1.00 0.00 218 LEU A C 2
ATOM 1802 O O . LEU A 1 51 ? -7.630 -15.862 -58.909 1.00 0.00 218 LEU A O 2
ATOM 1818 N N . MET A 1 52 ? -8.789 -14.823 -57.296 1.00 0.00 219 MET A N 2
ATOM 1819 C CA . MET A 1 52 ? -9.064 -13.612 -58.082 1.00 0.00 219 MET A CA 2
ATOM 1820 C C . MET A 1 52 ? -7.755 -12.937 -58.537 1.00 0.00 219 MET A C 2
ATOM 1821 O O . MET A 1 52 ? -7.619 -12.569 -59.706 1.00 0.00 219 MET A O 2
ATOM 1835 N N . ALA A 1 53 ? -6.766 -12.827 -57.641 1.00 0.00 220 ALA A N 2
ATOM 1836 C CA . ALA A 1 53 ? -5.440 -12.286 -57.946 1.00 0.00 220 ALA A CA 2
ATOM 1837 C C . ALA A 1 53 ? -4.671 -13.180 -58.943 1.00 0.00 220 ALA A C 2
ATOM 1838 O O . ALA A 1 53 ? -4.035 -12.663 -59.864 1.00 0.00 220 ALA A O 2
ATOM 1845 N N . ARG A 1 54 ? -4.759 -14.514 -58.799 1.00 0.00 221 ARG A N 2
ATOM 1846 C CA . ARG A 1 54 ? -4.140 -15.514 -59.694 1.00 0.00 221 ARG A CA 2
ATOM 1847 C C . ARG A 1 54 ? -4.653 -15.391 -61.136 1.00 0.00 221 ARG A C 2
ATOM 1848 O O . ARG A 1 54 ? -3.863 -15.480 -62.077 1.00 0.00 221 ARG A O 2
ATOM 1869 N N . TYR A 1 55 ? -5.958 -15.162 -61.309 1.00 0.00 222 TYR A N 2
ATOM 1870 C CA . TYR A 1 55 ? -6.596 -14.955 -62.619 1.00 0.00 222 TYR A CA 2
ATOM 1871 C C . TYR A 1 55 ? -6.305 -13.566 -63.231 1.00 0.00 222 TYR A C 2
ATOM 1872 O O . TYR A 1 55 ? -6.461 -13.388 -64.442 1.00 0.00 222 TYR A O 2
ATOM 1890 N N . GLY A 1 56 ? -5.864 -12.590 -62.428 1.00 0.00 223 GLY A N 2
ATOM 1891 C CA . GLY A 1 56 ? -5.504 -11.240 -62.881 1.00 0.00 223 GLY A CA 2
ATOM 1892 C C . GLY A 1 56 ? -4.085 -11.157 -63.467 1.00 0.00 223 GLY A C 2
ATOM 1893 O O . GLY A 1 56 ? -3.273 -12.077 -63.318 1.00 0.00 223 GLY A O 2
ATOM 1897 N N . ARG A 1 57 ? -3.771 -10.044 -64.145 1.00 0.00 224 ARG A N 2
ATOM 1898 C CA . ARG A 1 57 ? -2.451 -9.803 -64.759 1.00 0.00 224 ARG A CA 2
ATOM 1899 C C . ARG A 1 57 ? -1.368 -9.592 -63.689 1.00 0.00 224 ARG A C 2
ATOM 1900 O O . ARG A 1 57 ? -1.511 -8.730 -62.819 1.00 0.00 224 ARG A O 2
ATOM 1921 N N . LEU A 1 58 ? -0.286 -10.369 -63.769 1.00 0.00 225 LEU A N 2
ATOM 1922 C CA . LEU A 1 58 ? 0.869 -10.326 -62.862 1.00 0.00 225 LEU A CA 2
ATOM 1923 C C . LEU A 1 58 ? 2.131 -10.843 -63.581 1.00 0.00 225 LEU A C 2
ATOM 1924 O O . LEU A 1 58 ? 2.048 -11.793 -64.365 1.00 0.00 225 LEU A O 2
ATOM 1940 N N . ALA A 1 59 ? 3.290 -10.238 -63.290 1.00 0.00 226 ALA A N 2
ATOM 1941 C CA . ALA A 1 59 ? 4.601 -10.577 -63.864 1.00 0.00 226 ALA A CA 2
ATOM 1942 C C . ALA A 1 59 ? 4.600 -10.681 -65.415 1.00 0.00 226 ALA A C 2
ATOM 1943 O O . ALA A 1 59 ? 3.857 -9.966 -66.094 1.00 0.00 226 ALA A O 2
ATOM 1950 N N . ASP A 1 60 ? 5.452 -11.539 -65.987 1.00 0.00 227 ASP A N 2
ATOM 1951 C CA . ASP A 1 60 ? 5.602 -11.761 -67.435 1.00 0.00 227 ASP A CA 2
ATOM 1952 C C . ASP A 1 60 ? 5.985 -13.215 -67.770 1.00 0.00 227 ASP A C 2
ATOM 1953 O O . ASP A 1 60 ? 6.673 -13.895 -66.994 1.00 0.00 227 ASP A O 2
ATOM 1963 N N . SER A 1 1 ? 13.413 -4.212 -16.809 1.00 0.00 168 SER A N 3
ATOM 1964 C CA . SER A 1 1 ? 12.456 -5.285 -16.504 1.00 0.00 168 SER A CA 3
ATOM 1965 C C . SER A 1 1 ? 11.665 -5.737 -17.745 1.00 0.00 168 SER A C 3
ATOM 1966 O O . SER A 1 1 ? 11.627 -5.046 -18.767 1.00 0.00 168 SER A O 3
ATOM 1974 N N . THR A 1 2 ? 11.013 -6.901 -17.659 1.00 0.00 169 THR A N 3
ATOM 1975 C CA . THR A 1 2 ? 10.200 -7.507 -18.738 1.00 0.00 169 THR A CA 3
ATOM 1976 C C . THR A 1 2 ? 8.843 -6.827 -18.989 1.00 0.00 169 THR A C 3
ATOM 1977 O O . THR A 1 2 ? 8.212 -7.101 -20.015 1.00 0.00 169 THR A O 3
ATOM 1988 N N . LYS A 1 3 ? 8.399 -5.934 -18.086 1.00 0.00 170 LYS A N 3
ATOM 1989 C CA . LYS A 1 3 ? 7.119 -5.186 -18.123 1.00 0.00 170 LYS A CA 3
ATOM 1990 C C . LYS A 1 3 ? 5.873 -6.101 -18.114 1.00 0.00 170 LYS A C 3
ATOM 1991 O O . LYS A 1 3 ? 5.976 -7.319 -17.941 1.00 0.00 170 LYS A O 3
ATOM 2010 N N . VAL A 1 4 ? 4.681 -5.512 -18.251 1.00 0.00 171 VAL A N 3
ATOM 2011 C CA . VAL A 1 4 ? 3.378 -6.209 -18.222 1.00 0.00 171 VAL A CA 3
ATOM 2012 C C . VAL A 1 4 ? 2.339 -5.504 -19.109 1.00 0.00 171 VAL A C 3
ATOM 2013 O O . VAL A 1 4 ? 2.375 -4.285 -19.281 1.00 0.00 171 VAL A O 3
ATOM 2026 N N . GLU A 1 5 ? 1.409 -6.276 -19.681 1.00 0.00 172 GLU A N 3
ATOM 2027 C CA . GLU A 1 5 ? 0.330 -5.797 -20.571 1.00 0.00 172 GLU A CA 3
ATOM 2028 C C . GLU A 1 5 ? -0.992 -6.571 -20.333 1.00 0.00 172 GLU A C 3
ATOM 2029 O O . GLU A 1 5 ? -1.798 -6.784 -21.240 1.00 0.00 172 GLU A O 3
ATOM 2041 N N . ALA A 1 6 ? -1.212 -7.021 -19.092 1.00 0.00 173 ALA A N 3
ATOM 2042 C CA . ALA A 1 6 ? -2.384 -7.774 -18.633 1.00 0.00 173 ALA A CA 3
ATOM 2043 C C . ALA A 1 6 ? -3.643 -6.883 -18.482 1.00 0.00 173 ALA A C 3
ATOM 2044 O O . ALA A 1 6 ? -4.185 -6.716 -17.386 1.00 0.00 173 ALA A O 3
ATOM 2051 N N . LEU A 1 7 ? -4.093 -6.278 -19.587 1.00 0.00 174 LEU A N 3
ATOM 2052 C CA . LEU A 1 7 ? -5.250 -5.372 -19.703 1.00 0.00 174 LEU A CA 3
ATOM 2053 C C . LEU A 1 7 ? -6.611 -6.098 -19.543 1.00 0.00 174 LEU A C 3
ATOM 2054 O O . LEU A 1 7 ? -7.461 -6.083 -20.437 1.00 0.00 174 LEU A O 3
ATOM 2070 N N . HIS A 1 8 ? -6.802 -6.753 -18.391 1.00 0.00 175 HIS A N 3
ATOM 2071 C CA . HIS A 1 8 ? -7.979 -7.555 -18.005 1.00 0.00 175 HIS A CA 3
ATOM 2072 C C . HIS A 1 8 ? -8.508 -7.176 -16.604 1.00 0.00 175 HIS A C 3
ATOM 2073 O O . HIS A 1 8 ? -9.036 -8.016 -15.872 1.00 0.00 175 HIS A O 3
ATOM 2088 N N . GLN A 1 9 ? -8.345 -5.903 -16.230 1.00 0.00 176 GLN A N 3
ATOM 2089 C CA . GLN A 1 9 ? -8.734 -5.307 -14.941 1.00 0.00 176 GLN A CA 3
ATOM 2090 C C . GLN A 1 9 ? -9.449 -3.951 -15.161 1.00 0.00 176 GLN A C 3
ATOM 2091 O O . GLN A 1 9 ? -9.584 -3.502 -16.304 1.00 0.00 176 GLN A O 3
ATOM 2105 N N . ASN A 1 10 ? -9.899 -3.297 -14.079 1.00 0.00 177 ASN A N 3
ATOM 2106 C CA . ASN A 1 10 ? -10.631 -2.015 -14.076 1.00 0.00 177 ASN A CA 3
ATOM 2107 C C . ASN A 1 10 ? -12.028 -2.115 -14.756 1.00 0.00 177 ASN A C 3
ATOM 2108 O O . ASN A 1 10 ? -12.461 -3.200 -15.163 1.00 0.00 177 ASN A O 3
ATOM 2119 N N . ARG A 1 11 ? -12.762 -0.995 -14.841 1.00 0.00 178 ARG A N 3
ATOM 2120 C CA . ARG A 1 11 ? -14.106 -0.887 -15.446 1.00 0.00 178 ARG A CA 3
ATOM 2121 C C . ARG A 1 11 ? -14.160 -1.316 -16.922 1.00 0.00 178 ARG A C 3
ATOM 2122 O O . ARG A 1 11 ? -13.135 -1.403 -17.600 1.00 0.00 178 ARG A O 3
ATOM 2143 N N . GLU A 1 12 ? -15.373 -1.542 -17.428 1.00 0.00 179 GLU A N 3
ATOM 2144 C CA . GLU A 1 12 ? -15.633 -1.918 -18.828 1.00 0.00 179 GLU A CA 3
ATOM 2145 C C . GLU A 1 12 ? -15.052 -0.882 -19.813 1.00 0.00 179 GLU A C 3
ATOM 2146 O O . GLU A 1 12 ? -15.364 0.311 -19.736 1.00 0.00 179 GLU A O 3
ATOM 2158 N N . MET A 1 13 ? -14.188 -1.337 -20.727 1.00 0.00 180 MET A N 3
ATOM 2159 C CA . MET A 1 13 ? -13.519 -0.490 -21.726 1.00 0.00 180 MET A CA 3
ATOM 2160 C C . MET A 1 13 ? -14.459 0.031 -22.834 1.00 0.00 180 MET A C 3
ATOM 2161 O O . MET A 1 13 ? -15.581 -0.454 -23.014 1.00 0.00 180 MET A O 3
ATOM 2175 N N . ILE A 1 14 ? -13.977 1.022 -23.592 1.00 0.00 181 ILE A N 3
ATOM 2176 C CA . ILE A 1 14 ? -14.676 1.659 -24.720 1.00 0.00 181 ILE A CA 3
ATOM 2177 C C . ILE A 1 14 ? -15.041 0.663 -25.845 1.00 0.00 181 ILE A C 3
ATOM 2178 O O . ILE A 1 14 ? -14.394 -0.368 -26.034 1.00 0.00 181 ILE A O 3
ATOM 2194 N N . ASP A 1 15 ? -16.092 0.990 -26.600 1.00 0.00 182 ASP A N 3
ATOM 2195 C CA . ASP A 1 15 ? -16.682 0.204 -27.696 1.00 0.00 182 ASP A CA 3
ATOM 2196 C C . ASP A 1 15 ? -16.733 0.993 -29.031 1.00 0.00 182 ASP A C 3
ATOM 2197 O O . ASP A 1 15 ? -17.814 1.365 -29.499 1.00 0.00 182 ASP A O 3
ATOM 2206 N N . PRO A 1 16 ? -15.571 1.289 -29.649 1.00 0.00 183 PRO A N 3
ATOM 2207 C CA . PRO A 1 16 ? -15.489 2.051 -30.896 1.00 0.00 183 PRO A CA 3
ATOM 2208 C C . PRO A 1 16 ? -15.842 1.205 -32.131 1.00 0.00 183 PRO A C 3
ATOM 2209 O O . PRO A 1 16 ? -15.801 -0.029 -32.103 1.00 0.00 183 PRO A O 3
ATOM 2220 N N . ASP A 1 17 ? -16.132 1.876 -33.248 1.00 0.00 184 ASP A N 3
ATOM 2221 C CA . ASP A 1 17 ? -16.361 1.220 -34.540 1.00 0.00 184 ASP A CA 3
ATOM 2222 C C . ASP A 1 17 ? -15.011 0.753 -35.124 1.00 0.00 184 ASP A C 3
ATOM 2223 O O . ASP A 1 17 ? -14.039 1.517 -35.142 1.00 0.00 184 ASP A O 3
ATOM 2232 N N . LYS A 1 18 ? -14.949 -0.488 -35.617 1.00 0.00 185 LYS A N 3
ATOM 2233 C CA . LYS A 1 18 ? -13.764 -1.108 -36.223 1.00 0.00 185 LYS A CA 3
ATOM 2234 C C . LYS A 1 18 ? -14.156 -1.842 -37.506 1.00 0.00 185 LYS A C 3
ATOM 2235 O O . LYS A 1 18 ? -15.323 -2.181 -37.705 1.00 0.00 185 LYS A O 3
ATOM 2254 N N . PHE A 1 19 ? -13.179 -2.093 -38.371 1.00 0.00 186 PHE A N 3
ATOM 2255 C CA . PHE A 1 19 ? -13.375 -2.739 -39.671 1.00 0.00 186 PHE A CA 3
ATOM 2256 C C . PHE A 1 19 ? -12.172 -3.608 -40.067 1.00 0.00 186 PHE A C 3
ATOM 2257 O O . PHE A 1 19 ? -11.034 -3.335 -39.669 1.00 0.00 186 PHE A O 3
ATOM 2274 N N . CYS A 1 20 ? -12.435 -4.635 -40.875 1.00 0.00 187 CYS A N 3
ATOM 2275 C CA . CYS A 1 20 ? -11.466 -5.569 -41.433 1.00 0.00 187 CYS A CA 3
ATOM 2276 C C . CYS A 1 20 ? -11.596 -5.535 -42.965 1.00 0.00 187 CYS A C 3
ATOM 2277 O O . CYS A 1 20 ? -12.540 -6.078 -43.550 1.00 0.00 187 CYS A O 3
ATOM 2284 N N . SER A 1 21 ? -10.660 -4.846 -43.623 1.00 0.00 188 SER A N 3
ATOM 2285 C CA . SER A 1 21 ? -10.633 -4.694 -45.084 1.00 0.00 188 SER A CA 3
ATOM 2286 C C . SER A 1 21 ? -10.289 -5.990 -45.830 1.00 0.00 188 SER A C 3
ATOM 2287 O O . SER A 1 21 ? -10.578 -6.101 -47.024 1.00 0.00 188 SER A O 3
ATOM 2295 N N . LEU A 1 22 ? -9.708 -6.983 -45.144 1.00 0.00 189 LEU A N 3
ATOM 2296 C CA . LEU A 1 22 ? -9.356 -8.279 -45.726 1.00 0.00 189 LEU A CA 3
ATOM 2297 C C . LEU A 1 22 ? -10.569 -9.231 -45.785 1.00 0.00 189 LEU A C 3
ATOM 2298 O O . LEU A 1 22 ? -10.687 -10.010 -46.736 1.00 0.00 189 LEU A O 3
ATOM 2314 N N . CYS A 1 23 ? -11.461 -9.151 -44.792 1.00 0.00 190 CYS A N 3
ATOM 2315 C CA . CYS A 1 23 ? -12.654 -9.990 -44.630 1.00 0.00 190 CYS A CA 3
ATOM 2316 C C . CYS A 1 23 ? -13.980 -9.269 -44.963 1.00 0.00 190 CYS A C 3
ATOM 2317 O O . CYS A 1 23 ? -15.037 -9.910 -44.993 1.00 0.00 190 CYS A O 3
ATOM 2324 N N . HIS A 1 24 ? -13.943 -7.946 -45.184 1.00 0.00 191 HIS A N 3
ATOM 2325 C CA . HIS A 1 24 ? -15.109 -7.075 -45.407 1.00 0.00 191 HIS A CA 3
ATOM 2326 C C . HIS A 1 24 ? -16.137 -7.226 -44.264 1.00 0.00 191 HIS A C 3
ATOM 2327 O O . HIS A 1 24 ? -17.309 -7.545 -44.480 1.00 0.00 191 HIS A O 3
ATOM 2342 N N . ALA A 1 25 ? -15.663 -7.027 -43.030 1.00 0.00 192 ALA A N 3
ATOM 2343 C CA . ALA A 1 25 ? -16.423 -7.182 -41.784 1.00 0.00 192 ALA A CA 3
ATOM 2344 C C . ALA A 1 25 ? -16.282 -5.946 -40.874 1.00 0.00 192 ALA A C 3
ATOM 2345 O O . ALA A 1 25 ? -15.220 -5.326 -40.832 1.00 0.00 192 ALA A O 3
ATOM 2352 N N . THR A 1 26 ? -17.346 -5.599 -40.140 1.00 0.00 193 THR A N 3
ATOM 2353 C CA . THR A 1 26 ? -17.422 -4.416 -39.252 1.00 0.00 193 THR A CA 3
ATOM 2354 C C . THR A 1 26 ? -17.776 -4.829 -37.819 1.00 0.00 193 THR A C 3
ATOM 2355 O O . THR A 1 26 ? -18.518 -5.795 -37.618 1.00 0.00 193 THR A O 3
ATOM 2366 N N . PHE A 1 27 ? -17.264 -4.103 -36.817 1.00 0.00 194 PHE A N 3
ATOM 2367 C CA . PHE A 1 27 ? -17.450 -4.397 -35.389 1.00 0.00 194 PHE A CA 3
ATOM 2368 C C . PHE A 1 27 ? -17.730 -3.109 -34.600 1.00 0.00 194 PHE A C 3
ATOM 2369 O O . PHE A 1 27 ? -17.279 -2.032 -34.989 1.00 0.00 194 PHE A O 3
ATOM 2386 N N . ASN A 1 28 ? -18.466 -3.214 -33.489 1.00 0.00 195 ASN A N 3
ATOM 2387 C CA . ASN A 1 28 ? -18.843 -2.080 -32.627 1.00 0.00 195 ASN A CA 3
ATOM 2388 C C . ASN A 1 28 ? -18.746 -2.415 -31.121 1.00 0.00 195 ASN A C 3
ATOM 2389 O O . ASN A 1 28 ? -19.420 -1.815 -30.285 1.00 0.00 195 ASN A O 3
ATOM 2400 N N . ASP A 1 29 ? -17.882 -3.369 -30.764 1.00 0.00 196 ASP A N 3
ATOM 2401 C CA . ASP A 1 29 ? -17.589 -3.798 -29.390 1.00 0.00 196 ASP A CA 3
ATOM 2402 C C . ASP A 1 29 ? -16.113 -4.234 -29.288 1.00 0.00 196 ASP A C 3
ATOM 2403 O O . ASP A 1 29 ? -15.554 -4.721 -30.279 1.00 0.00 196 ASP A O 3
ATOM 2412 N N . PRO A 1 30 ? -15.465 -4.077 -28.115 1.00 0.00 197 PRO A N 3
ATOM 2413 C CA . PRO A 1 30 ? -14.044 -4.390 -27.949 1.00 0.00 197 PRO A CA 3
ATOM 2414 C C . PRO A 1 30 ? -13.729 -5.868 -28.171 1.00 0.00 197 PRO A C 3
ATOM 2415 O O . PRO A 1 30 ? -12.811 -6.223 -28.911 1.00 0.00 197 PRO A O 3
ATOM 2426 N N . VAL A 1 31 ? -14.508 -6.738 -27.526 1.00 0.00 198 VAL A N 3
ATOM 2427 C CA . VAL A 1 31 ? -14.339 -8.193 -27.594 1.00 0.00 198 VAL A CA 3
ATOM 2428 C C . VAL A 1 31 ? -14.725 -8.718 -28.977 1.00 0.00 198 VAL A C 3
ATOM 2429 O O . VAL A 1 31 ? -14.033 -9.582 -29.499 1.00 0.00 198 VAL A O 3
ATOM 2442 N N . MET A 1 32 ? -15.758 -8.162 -29.620 1.00 0.00 199 MET A N 3
ATOM 2443 C CA . MET A 1 32 ? -16.155 -8.532 -30.989 1.00 0.00 199 MET A CA 3
ATOM 2444 C C . MET A 1 32 ? -15.016 -8.256 -31.985 1.00 0.00 199 MET A C 3
ATOM 2445 O O . MET A 1 32 ? -14.662 -9.131 -32.778 1.00 0.00 199 MET A O 3
ATOM 2459 N N . ALA A 1 33 ? -14.407 -7.066 -31.907 1.00 0.00 200 ALA A N 3
ATOM 2460 C CA . ALA A 1 33 ? -13.258 -6.694 -32.730 1.00 0.00 200 ALA A CA 3
ATOM 2461 C C . ALA A 1 33 ? -12.069 -7.634 -32.473 1.00 0.00 200 ALA A C 3
ATOM 2462 O O . ALA A 1 33 ? -11.528 -8.238 -33.401 1.00 0.00 200 ALA A O 3
ATOM 2469 N N . GLN A 1 34 ? -11.679 -7.778 -31.201 1.00 0.00 201 GLN A N 3
ATOM 2470 C CA . GLN A 1 34 ? -10.551 -8.611 -30.789 1.00 0.00 201 GLN A CA 3
ATOM 2471 C C . GLN A 1 34 ? -10.712 -10.085 -31.207 1.00 0.00 201 GLN A C 3
ATOM 2472 O O . GLN A 1 34 ? -9.767 -10.682 -31.724 1.00 0.00 201 GLN A O 3
ATOM 2486 N N . GLN A 1 35 ? -11.904 -10.666 -31.015 1.00 0.00 202 GLN A N 3
ATOM 2487 C CA . GLN A 1 35 ? -12.222 -12.051 -31.376 1.00 0.00 202 GLN A CA 3
ATOM 2488 C C . GLN A 1 35 ? -12.133 -12.285 -32.887 1.00 0.00 202 GLN A C 3
ATOM 2489 O O . GLN A 1 35 ? -11.630 -13.330 -33.305 1.00 0.00 202 GLN A O 3
ATOM 2503 N N . HIS A 1 36 ? -12.573 -11.326 -33.713 1.00 0.00 203 HIS A N 3
ATOM 2504 C CA . HIS A 1 36 ? -12.472 -11.459 -35.168 1.00 0.00 203 HIS A CA 3
ATOM 2505 C C . HIS A 1 36 ? -11.006 -11.613 -35.601 1.00 0.00 203 HIS A C 3
ATOM 2506 O O . HIS A 1 36 ? -10.663 -12.595 -36.256 1.00 0.00 203 HIS A O 3
ATOM 2520 N N . TYR A 1 37 ? -10.133 -10.682 -35.197 1.00 0.00 204 TYR A N 3
ATOM 2521 C CA . TYR A 1 37 ? -8.704 -10.660 -35.549 1.00 0.00 204 TYR A CA 3
ATOM 2522 C C . TYR A 1 37 ? -7.865 -11.889 -35.128 1.00 0.00 204 TYR A C 3
ATOM 2523 O O . TYR A 1 37 ? -6.694 -11.975 -35.506 1.00 0.00 204 TYR A O 3
ATOM 2541 N N . VAL A 1 38 ? -8.429 -12.850 -34.381 1.00 0.00 205 VAL A N 3
ATOM 2542 C CA . VAL A 1 38 ? -7.745 -14.088 -33.941 1.00 0.00 205 VAL A CA 3
ATOM 2543 C C . VAL A 1 38 ? -8.518 -15.378 -34.270 1.00 0.00 205 VAL A C 3
ATOM 2544 O O . VAL A 1 38 ? -8.025 -16.472 -33.986 1.00 0.00 205 VAL A O 3
ATOM 2557 N N . GLY A 1 39 ? -9.710 -15.282 -34.871 1.00 0.00 206 GLY A N 3
ATOM 2558 C CA . GLY A 1 39 ? -10.549 -16.436 -35.218 1.00 0.00 206 GLY A CA 3
ATOM 2559 C C . GLY A 1 39 ? -10.165 -17.109 -36.540 1.00 0.00 206 GLY A C 3
ATOM 2560 O O . GLY A 1 39 ? -9.620 -16.473 -37.447 1.00 0.00 206 GLY A O 3
ATOM 2564 N N . LYS A 1 40 ? -10.473 -18.408 -36.675 1.00 0.00 207 LYS A N 3
ATOM 2565 C CA . LYS A 1 40 ? -10.173 -19.217 -37.876 1.00 0.00 207 LYS A CA 3
ATOM 2566 C C . LYS A 1 40 ? -10.689 -18.604 -39.180 1.00 0.00 207 LYS A C 3
ATOM 2567 O O . LYS A 1 40 ? -9.989 -18.669 -40.189 1.00 0.00 207 LYS A O 3
ATOM 2586 N N . LYS A 1 41 ? -11.867 -17.966 -39.167 1.00 0.00 208 LYS A N 3
ATOM 2587 C CA . LYS A 1 41 ? -12.440 -17.282 -40.344 1.00 0.00 208 LYS A CA 3
ATOM 2588 C C . LYS A 1 41 ? -11.532 -16.150 -40.843 1.00 0.00 208 LYS A C 3
ATOM 2589 O O . LYS A 1 41 ? -11.278 -16.065 -42.043 1.00 0.00 208 LYS A O 3
ATOM 2608 N N . HIS A 1 42 ? -10.983 -15.338 -39.934 1.00 0.00 209 HIS A N 3
ATOM 2609 C CA . HIS A 1 42 ? -10.031 -14.271 -40.276 1.00 0.00 209 HIS A CA 3
ATOM 2610 C C . HIS A 1 42 ? -8.732 -14.852 -40.837 1.00 0.00 209 HIS A C 3
ATOM 2611 O O . HIS A 1 42 ? -8.271 -14.408 -41.886 1.00 0.00 209 HIS A O 3
ATOM 2625 N N . ARG A 1 43 ? -8.165 -15.892 -40.201 1.00 0.00 210 ARG A N 3
ATOM 2626 C CA . ARG A 1 43 ? -6.955 -16.576 -40.711 1.00 0.00 210 ARG A CA 3
ATOM 2627 C C . ARG A 1 43 ? -7.186 -17.126 -42.127 1.00 0.00 210 ARG A C 3
ATOM 2628 O O . ARG A 1 43 ? -6.347 -16.926 -43.007 1.00 0.00 210 ARG A O 3
ATOM 2649 N N . LYS A 1 44 ? -8.331 -17.779 -42.361 1.00 0.00 211 LYS A N 3
ATOM 2650 C CA . LYS A 1 44 ? -8.739 -18.341 -43.659 1.00 0.00 211 LYS A CA 3
ATOM 2651 C C . LYS A 1 44 ? -8.877 -17.261 -44.737 1.00 0.00 211 LYS A C 3
ATOM 2652 O O . LYS A 1 44 ? -8.245 -17.375 -45.786 1.00 0.00 211 LYS A O 3
ATOM 2671 N N . GLN A 1 45 ? -9.661 -16.208 -44.491 1.00 0.00 212 GLN A N 3
ATOM 2672 C CA . GLN A 1 45 ? -9.857 -15.117 -45.455 1.00 0.00 212 GLN A CA 3
ATOM 2673 C C . GLN A 1 45 ? -8.572 -14.310 -45.700 1.00 0.00 212 GLN A C 3
ATOM 2674 O O . GLN A 1 45 ? -8.291 -13.965 -46.848 1.00 0.00 212 GLN A O 3
ATOM 2688 N N . GLU A 1 46 ? -7.756 -14.055 -44.672 1.00 0.00 213 GLU A N 3
ATOM 2689 C CA . GLU A 1 46 ? -6.455 -13.388 -44.821 1.00 0.00 213 GLU A CA 3
ATOM 2690 C C . GLU A 1 46 ? -5.541 -14.229 -45.722 1.00 0.00 213 GLU A C 3
ATOM 2691 O O . GLU A 1 46 ? -4.958 -13.698 -46.666 1.00 0.00 213 GLU A O 3
ATOM 2703 N N . THR A 1 47 ? -5.462 -15.545 -45.485 1.00 0.00 214 THR A N 3
ATOM 2704 C CA . THR A 1 47 ? -4.684 -16.473 -46.325 1.00 0.00 214 THR A CA 3
ATOM 2705 C C . THR A 1 47 ? -5.216 -16.481 -47.761 1.00 0.00 214 THR A C 3
ATOM 2706 O O . THR A 1 47 ? -4.431 -16.374 -48.702 1.00 0.00 214 THR A O 3
ATOM 2717 N N . LYS A 1 48 ? -6.543 -16.550 -47.954 1.00 0.00 215 LYS A N 3
ATOM 2718 C CA . LYS A 1 48 ? -7.187 -16.508 -49.279 1.00 0.00 215 LYS A CA 3
ATOM 2719 C C . LYS A 1 48 ? -6.805 -15.232 -50.031 1.00 0.00 215 LYS A C 3
ATOM 2720 O O . LYS A 1 48 ? -6.385 -15.309 -51.185 1.00 0.00 215 LYS A O 3
ATOM 2739 N N . LEU A 1 49 ? -6.894 -14.068 -49.383 1.00 0.00 216 LEU A N 3
ATOM 2740 C CA . LEU A 1 49 ? -6.508 -12.783 -49.974 1.00 0.00 216 LEU A CA 3
ATOM 2741 C C . LEU A 1 49 ? -5.003 -12.728 -50.287 1.00 0.00 216 LEU A C 3
ATOM 2742 O O . LEU A 1 49 ? -4.621 -12.266 -51.362 1.00 0.00 216 LEU A O 3
ATOM 2758 N N . LYS A 1 50 ? -4.146 -13.222 -49.383 1.00 0.00 217 LYS A N 3
ATOM 2759 C CA . LYS A 1 50 ? -2.687 -13.273 -49.574 1.00 0.00 217 LYS A CA 3
ATOM 2760 C C . LYS A 1 50 ? -2.327 -14.102 -50.811 1.00 0.00 217 LYS A C 3
ATOM 2761 O O . LYS A 1 50 ? -1.541 -13.651 -51.642 1.00 0.00 217 LYS A O 3
ATOM 2780 N N . LEU A 1 51 ? -2.950 -15.273 -50.975 1.00 0.00 218 LEU A N 3
ATOM 2781 C CA . LEU A 1 51 ? -2.790 -16.131 -52.154 1.00 0.00 218 LEU A CA 3
ATOM 2782 C C . LEU A 1 51 ? -3.335 -15.442 -53.417 1.00 0.00 218 LEU A C 3
ATOM 2783 O O . LEU A 1 51 ? -2.665 -15.446 -54.449 1.00 0.00 218 LEU A O 3
ATOM 2799 N N . MET A 1 52 ? -4.509 -14.805 -53.343 1.00 0.00 219 MET A N 3
ATOM 2800 C CA . MET A 1 52 ? -5.101 -14.054 -54.461 1.00 0.00 219 MET A CA 3
ATOM 2801 C C . MET A 1 52 ? -4.163 -12.933 -54.945 1.00 0.00 219 MET A C 3
ATOM 2802 O O . MET A 1 52 ? -3.999 -12.743 -56.150 1.00 0.00 219 MET A O 3
ATOM 2816 N N . ALA A 1 53 ? -3.505 -12.219 -54.024 1.00 0.00 220 ALA A N 3
ATOM 2817 C CA . ALA A 1 53 ? -2.522 -11.181 -54.339 1.00 0.00 220 ALA A CA 3
ATOM 2818 C C . ALA A 1 53 ? -1.228 -11.782 -54.930 1.00 0.00 220 ALA A C 3
ATOM 2819 O O . ALA A 1 53 ? -0.728 -11.297 -55.947 1.00 0.00 220 ALA A O 3
ATOM 2826 N N . ARG A 1 54 ? -0.706 -12.865 -54.330 1.00 0.00 221 ARG A N 3
ATOM 2827 C CA . ARG A 1 54 ? 0.499 -13.600 -54.772 1.00 0.00 221 ARG A CA 3
ATOM 2828 C C . ARG A 1 54 ? 0.377 -14.105 -56.216 1.00 0.00 221 ARG A C 3
ATOM 2829 O O . ARG A 1 54 ? 1.299 -13.928 -57.010 1.00 0.00 221 ARG A O 3
ATOM 2850 N N . TYR A 1 55 ? -0.774 -14.684 -56.563 1.00 0.00 222 TYR A N 3
ATOM 2851 C CA . TYR A 1 55 ? -1.098 -15.172 -57.913 1.00 0.00 222 TYR A CA 3
ATOM 2852 C C . TYR A 1 55 ? -1.716 -14.082 -58.819 1.00 0.00 222 TYR A C 3
ATOM 2853 O O . TYR A 1 55 ? -2.005 -14.335 -59.991 1.00 0.00 222 TYR A O 3
ATOM 2871 N N . GLY A 1 56 ? -1.888 -12.857 -58.307 1.00 0.00 223 GLY A N 3
ATOM 2872 C CA . GLY A 1 56 ? -2.423 -11.693 -59.028 1.00 0.00 223 GLY A CA 3
ATOM 2873 C C . GLY A 1 56 ? -1.386 -10.956 -59.891 1.00 0.00 223 GLY A C 3
ATOM 2874 O O . GLY A 1 56 ? -1.716 -9.949 -60.523 1.00 0.00 223 GLY A O 3
ATOM 2878 N N . ARG A 1 57 ? -0.144 -11.458 -59.932 1.00 0.00 224 ARG A N 3
ATOM 2879 C CA . ARG A 1 57 ? 0.994 -10.939 -60.710 1.00 0.00 224 ARG A CA 3
ATOM 2880 C C . ARG A 1 57 ? 1.800 -12.079 -61.344 1.00 0.00 224 ARG A C 3
ATOM 2881 O O . ARG A 1 57 ? 1.760 -13.213 -60.864 1.00 0.00 224 ARG A O 3
ATOM 2902 N N . LEU A 1 58 ? 2.513 -11.777 -62.433 1.00 0.00 225 LEU A N 3
ATOM 2903 C CA . LEU A 1 58 ? 3.317 -12.752 -63.197 1.00 0.00 225 LEU A CA 3
ATOM 2904 C C . LEU A 1 58 ? 4.524 -12.170 -63.966 1.00 0.00 225 LEU A C 3
ATOM 2905 O O . LEU A 1 58 ? 5.358 -12.936 -64.454 1.00 0.00 225 LEU A O 3
ATOM 2921 N N . ALA A 1 59 ? 4.632 -10.842 -64.079 1.00 0.00 226 ALA A N 3
ATOM 2922 C CA . ALA A 1 59 ? 5.712 -10.136 -64.786 1.00 0.00 226 ALA A CA 3
ATOM 2923 C C . ALA A 1 59 ? 6.113 -8.816 -64.078 1.00 0.00 226 ALA A C 3
ATOM 2924 O O . ALA A 1 59 ? 6.670 -7.903 -64.693 1.00 0.00 226 ALA A O 3
ATOM 2931 N N . ASP A 1 60 ? 5.801 -8.702 -62.783 1.00 0.00 227 ASP A N 3
ATOM 2932 C CA . ASP A 1 60 ? 6.023 -7.523 -61.935 1.00 0.00 227 ASP A CA 3
ATOM 2933 C C . ASP A 1 60 ? 6.165 -7.901 -60.450 1.00 0.00 227 ASP A C 3
ATOM 2934 O O . ASP A 1 60 ? 5.527 -8.849 -59.970 1.00 0.00 227 ASP A O 3
ATOM 2944 N N . SER A 1 1 ? 9.339 1.834 -11.009 1.00 0.00 168 SER A N 4
ATOM 2945 C CA . SER A 1 1 ? 8.592 3.037 -11.407 1.00 0.00 168 SER A CA 4
ATOM 2946 C C . SER A 1 1 ? 8.384 4.050 -10.264 1.00 0.00 168 SER A C 4
ATOM 2947 O O . SER A 1 1 ? 7.734 5.077 -10.468 1.00 0.00 168 SER A O 4
ATOM 2955 N N . THR A 1 2 ? 8.926 3.755 -9.072 1.00 0.00 169 THR A N 4
ATOM 2956 C CA . THR A 1 2 ? 8.878 4.553 -7.819 1.00 0.00 169 THR A CA 4
ATOM 2957 C C . THR A 1 2 ? 7.498 5.133 -7.439 1.00 0.00 169 THR A C 4
ATOM 2958 O O . THR A 1 2 ? 7.398 6.164 -6.765 1.00 0.00 169 THR A O 4
ATOM 2969 N N . LYS A 1 3 ? 6.416 4.457 -7.853 1.00 0.00 170 LYS A N 4
ATOM 2970 C CA . LYS A 1 3 ? 5.006 4.820 -7.615 1.00 0.00 170 LYS A CA 4
ATOM 2971 C C . LYS A 1 3 ? 4.131 3.560 -7.532 1.00 0.00 170 LYS A C 4
ATOM 2972 O O . LYS A 1 3 ? 4.457 2.538 -8.139 1.00 0.00 170 LYS A O 4
ATOM 2991 N N . VAL A 1 4 ? 3.016 3.635 -6.797 1.00 0.00 171 VAL A N 4
ATOM 2992 C CA . VAL A 1 4 ? 2.045 2.528 -6.620 1.00 0.00 171 VAL A CA 4
ATOM 2993 C C . VAL A 1 4 ? 1.407 2.093 -7.954 1.00 0.00 171 VAL A C 4
ATOM 2994 O O . VAL A 1 4 ? 1.115 0.912 -8.148 1.00 0.00 171 VAL A O 4
ATOM 3007 N N . GLU A 1 5 ? 1.242 3.038 -8.889 1.00 0.00 172 GLU A N 4
ATOM 3008 C CA . GLU A 1 5 ? 0.669 2.843 -10.233 1.00 0.00 172 GLU A CA 4
ATOM 3009 C C . GLU A 1 5 ? -0.791 2.318 -10.228 1.00 0.00 172 GLU A C 4
ATOM 3010 O O . GLU A 1 5 ? -1.462 2.335 -9.192 1.00 0.00 172 GLU A O 4
ATOM 3022 N N . ALA A 1 6 ? -1.308 1.893 -11.393 1.00 0.00 173 ALA A N 4
ATOM 3023 C CA . ALA A 1 6 ? -2.682 1.399 -11.602 1.00 0.00 173 ALA A CA 4
ATOM 3024 C C . ALA A 1 6 ? -3.798 2.351 -11.096 1.00 0.00 173 ALA A C 4
ATOM 3025 O O . ALA A 1 6 ? -4.885 1.909 -10.713 1.00 0.00 173 ALA A O 4
ATOM 3032 N N . LEU A 1 7 ? -3.531 3.666 -11.097 1.00 0.00 174 LEU A N 4
ATOM 3033 C CA . LEU A 1 7 ? -4.411 4.746 -10.619 1.00 0.00 174 LEU A CA 4
ATOM 3034 C C . LEU A 1 7 ? -5.871 4.719 -11.120 1.00 0.00 174 LEU A C 4
ATOM 3035 O O . LEU A 1 7 ? -6.764 5.207 -10.424 1.00 0.00 174 LEU A O 4
ATOM 3051 N N . HIS A 1 8 ? -6.129 4.145 -12.302 1.00 0.00 175 HIS A N 4
ATOM 3052 C CA . HIS A 1 8 ? -7.478 4.019 -12.882 1.00 0.00 175 HIS A CA 4
ATOM 3053 C C . HIS A 1 8 ? -8.377 3.022 -12.127 1.00 0.00 175 HIS A C 4
ATOM 3054 O O . HIS A 1 8 ? -9.600 3.145 -12.183 1.00 0.00 175 HIS A O 4
ATOM 3069 N N . GLN A 1 9 ? -7.779 2.054 -11.418 1.00 0.00 176 GLN A N 4
ATOM 3070 C CA . GLN A 1 9 ? -8.399 1.002 -10.586 1.00 0.00 176 GLN A CA 4
ATOM 3071 C C . GLN A 1 9 ? -9.493 0.121 -11.253 1.00 0.00 176 GLN A C 4
ATOM 3072 O O . GLN A 1 9 ? -10.101 -0.718 -10.586 1.00 0.00 176 GLN A O 4
ATOM 3086 N N . ASN A 1 10 ? -9.744 0.264 -12.561 1.00 0.00 177 ASN A N 4
ATOM 3087 C CA . ASN A 1 10 ? -10.764 -0.476 -13.317 1.00 0.00 177 ASN A CA 4
ATOM 3088 C C . ASN A 1 10 ? -10.292 -0.818 -14.750 1.00 0.00 177 ASN A C 4
ATOM 3089 O O . ASN A 1 10 ? -10.976 -0.537 -15.738 1.00 0.00 177 ASN A O 4
ATOM 3100 N N . ARG A 1 11 ? -9.098 -1.414 -14.883 1.00 0.00 178 ARG A N 4
ATOM 3101 C CA . ARG A 1 11 ? -8.507 -1.836 -16.173 1.00 0.00 178 ARG A CA 4
ATOM 3102 C C . ARG A 1 11 ? -9.138 -3.152 -16.671 1.00 0.00 178 ARG A C 4
ATOM 3103 O O . ARG A 1 11 ? -8.479 -4.184 -16.806 1.00 0.00 178 ARG A O 4
ATOM 3124 N N . GLU A 1 12 ? -10.449 -3.110 -16.901 1.00 0.00 179 GLU A N 4
ATOM 3125 C CA . GLU A 1 12 ? -11.287 -4.219 -17.384 1.00 0.00 179 GLU A CA 4
ATOM 3126 C C . GLU A 1 12 ? -10.995 -4.609 -18.855 1.00 0.00 179 GLU A C 4
ATOM 3127 O O . GLU A 1 12 ? -10.065 -4.085 -19.475 1.00 0.00 179 GLU A O 4
ATOM 3139 N N . MET A 1 13 ? -11.790 -5.525 -19.424 1.00 0.00 180 MET A N 4
ATOM 3140 C CA . MET A 1 13 ? -11.684 -6.006 -20.813 1.00 0.00 180 MET A CA 4
ATOM 3141 C C . MET A 1 13 ? -11.483 -4.860 -21.829 1.00 0.00 180 MET A C 4
ATOM 3142 O O . MET A 1 13 ? -12.213 -3.864 -21.815 1.00 0.00 180 MET A O 4
ATOM 3156 N N . ILE A 1 14 ? -10.486 -5.013 -22.710 1.00 0.00 181 ILE A N 4
ATOM 3157 C CA . ILE A 1 14 ? -10.116 -4.042 -23.750 1.00 0.00 181 ILE A CA 4
ATOM 3158 C C . ILE A 1 14 ? -10.660 -4.474 -25.123 1.00 0.00 181 ILE A C 4
ATOM 3159 O O . ILE A 1 14 ? -10.661 -5.654 -25.475 1.00 0.00 181 ILE A O 4
ATOM 3175 N N . ASP A 1 15 ? -11.148 -3.501 -25.890 1.00 0.00 182 ASP A N 4
ATOM 3176 C CA . ASP A 1 15 ? -11.820 -3.655 -27.187 1.00 0.00 182 ASP A CA 4
ATOM 3177 C C . ASP A 1 15 ? -11.220 -2.722 -28.263 1.00 0.00 182 ASP A C 4
ATOM 3178 O O . ASP A 1 15 ? -11.834 -1.717 -28.638 1.00 0.00 182 ASP A O 4
ATOM 3187 N N . PRO A 1 16 ? -10.002 -3.020 -28.758 1.00 0.00 183 PRO A N 4
ATOM 3188 C CA . PRO A 1 16 ? -9.333 -2.199 -29.764 1.00 0.00 183 PRO A CA 4
ATOM 3189 C C . PRO A 1 16 ? -9.970 -2.364 -31.152 1.00 0.00 183 PRO A C 4
ATOM 3190 O O . PRO A 1 16 ? -10.525 -3.414 -31.487 1.00 0.00 183 PRO A O 4
ATOM 3201 N N . ASP A 1 17 ? -9.844 -1.336 -31.993 1.00 0.00 184 ASP A N 4
ATOM 3202 C CA . ASP A 1 17 ? -10.286 -1.392 -33.391 1.00 0.00 184 ASP A CA 4
ATOM 3203 C C . ASP A 1 17 ? -9.303 -2.251 -34.210 1.00 0.00 184 ASP A C 4
ATOM 3204 O O . ASP A 1 17 ? -8.083 -2.110 -34.066 1.00 0.00 184 ASP A O 4
ATOM 3213 N N . LYS A 1 18 ? -9.818 -3.141 -35.066 1.00 0.00 185 LYS A N 4
ATOM 3214 C CA . LYS A 1 18 ? -9.031 -4.057 -35.900 1.00 0.00 185 LYS A CA 4
ATOM 3215 C C . LYS A 1 18 ? -9.612 -4.138 -37.312 1.00 0.00 185 LYS A C 4
ATOM 3216 O O . LYS A 1 18 ? -10.783 -3.825 -37.532 1.00 0.00 185 LYS A O 4
ATOM 3235 N N . PHE A 1 19 ? -8.790 -4.573 -38.261 1.00 0.00 186 PHE A N 4
ATOM 3236 C CA . PHE A 1 19 ? -9.146 -4.705 -39.675 1.00 0.00 186 PHE A CA 4
ATOM 3237 C C . PHE A 1 19 ? -8.394 -5.873 -40.328 1.00 0.00 186 PHE A C 4
ATOM 3238 O O . PHE A 1 19 ? -7.218 -6.108 -40.030 1.00 0.00 186 PHE A O 4
ATOM 3255 N N . CYS A 1 20 ? -9.069 -6.578 -41.237 1.00 0.00 187 CYS A N 4
ATOM 3256 C CA . CYS A 1 20 ? -8.535 -7.691 -42.013 1.00 0.00 187 CYS A CA 4
ATOM 3257 C C . CYS A 1 20 ? -8.388 -7.243 -43.477 1.00 0.00 187 CYS A C 4
ATOM 3258 O O . CYS A 1 20 ? -9.357 -7.182 -44.241 1.00 0.00 187 CYS A O 4
ATOM 3265 N N . SER A 1 21 ? -7.163 -6.886 -43.869 1.00 0.00 188 SER A N 4
ATOM 3266 C CA . SER A 1 21 ? -6.839 -6.422 -45.227 1.00 0.00 188 SER A CA 4
ATOM 3267 C C . SER A 1 21 ? -6.986 -7.503 -46.307 1.00 0.00 188 SER A C 4
ATOM 3268 O O . SER A 1 21 ? -7.027 -7.180 -47.497 1.00 0.00 188 SER A O 4
ATOM 3276 N N . LEU A 1 22 ? -7.098 -8.776 -45.912 1.00 0.00 189 LEU A N 4
ATOM 3277 C CA . LEU A 1 22 ? -7.269 -9.919 -46.814 1.00 0.00 189 LEU A CA 4
ATOM 3278 C C . LEU A 1 22 ? -8.755 -10.225 -47.111 1.00 0.00 189 LEU A C 4
ATOM 3279 O O . LEU A 1 22 ? -9.050 -10.879 -48.117 1.00 0.00 189 LEU A O 4
ATOM 3295 N N . CYS A 1 23 ? -9.669 -9.736 -46.261 1.00 0.00 190 CYS A N 4
ATOM 3296 C CA . CYS A 1 23 ? -11.121 -9.962 -46.320 1.00 0.00 190 CYS A CA 4
ATOM 3297 C C . CYS A 1 23 ? -11.964 -8.669 -46.405 1.00 0.00 190 CYS A C 4
ATOM 3298 O O . CYS A 1 23 ? -13.174 -8.742 -46.641 1.00 0.00 190 CYS A O 4
ATOM 3305 N N . HIS A 1 24 ? -11.349 -7.497 -46.191 1.00 0.00 191 HIS A N 4
ATOM 3306 C CA . HIS A 1 24 ? -11.995 -6.177 -46.131 1.00 0.00 191 HIS A CA 4
ATOM 3307 C C . HIS A 1 24 ? -13.121 -6.145 -45.075 1.00 0.00 191 HIS A C 4
ATOM 3308 O O . HIS A 1 24 ? -14.279 -5.832 -45.365 1.00 0.00 191 HIS A O 4
ATOM 3323 N N . ALA A 1 25 ? -12.763 -6.500 -43.837 1.00 0.00 192 ALA A N 4
ATOM 3324 C CA . ALA A 1 25 ? -13.653 -6.587 -42.673 1.00 0.00 192 ALA A CA 4
ATOM 3325 C C . ALA A 1 25 ? -13.064 -5.837 -41.462 1.00 0.00 192 ALA A C 4
ATOM 3326 O O . ALA A 1 25 ? -11.848 -5.836 -41.271 1.00 0.00 192 ALA A O 4
ATOM 3333 N N . THR A 1 26 ? -13.918 -5.206 -40.648 1.00 0.00 193 THR A N 4
ATOM 3334 C CA . THR A 1 26 ? -13.540 -4.376 -39.480 1.00 0.00 193 THR A CA 4
ATOM 3335 C C . THR A 1 26 ? -14.165 -4.916 -38.189 1.00 0.00 193 THR A C 4
ATOM 3336 O O . THR A 1 26 ? -15.287 -5.430 -38.215 1.00 0.00 193 THR A O 4
ATOM 3347 N N . PHE A 1 27 ? -13.463 -4.788 -37.054 1.00 0.00 194 PHE A N 4
ATOM 3348 C CA . PHE A 1 27 ? -13.902 -5.285 -35.742 1.00 0.00 194 PHE A CA 4
ATOM 3349 C C . PHE A 1 27 ? -13.617 -4.251 -34.640 1.00 0.00 194 PHE A C 4
ATOM 3350 O O . PHE A 1 27 ? -12.678 -3.461 -34.752 1.00 0.00 194 PHE A O 4
ATOM 3367 N N . ASN A 1 28 ? -14.422 -4.256 -33.573 1.00 0.00 195 ASN A N 4
ATOM 3368 C CA . ASN A 1 28 ? -14.328 -3.312 -32.445 1.00 0.00 195 ASN A CA 4
ATOM 3369 C C . ASN A 1 28 ? -14.563 -4.004 -31.081 1.00 0.00 195 ASN A C 4
ATOM 3370 O O . ASN A 1 28 ? -15.054 -3.392 -30.133 1.00 0.00 195 ASN A O 4
ATOM 3381 N N . ASP A 1 29 ? -14.235 -5.295 -30.986 1.00 0.00 196 ASP A N 4
ATOM 3382 C CA . ASP A 1 29 ? -14.385 -6.154 -29.801 1.00 0.00 196 ASP A CA 4
ATOM 3383 C C . ASP A 1 29 ? -13.351 -7.304 -29.886 1.00 0.00 196 ASP A C 4
ATOM 3384 O O . ASP A 1 29 ? -13.060 -7.764 -30.998 1.00 0.00 196 ASP A O 4
ATOM 3393 N N . PRO A 1 30 ? -12.776 -7.779 -28.759 1.00 0.00 197 PRO A N 4
ATOM 3394 C CA . PRO A 1 30 ? -11.720 -8.795 -28.787 1.00 0.00 197 PRO A CA 4
ATOM 3395 C C . PRO A 1 30 ? -12.161 -10.129 -29.394 1.00 0.00 197 PRO A C 4
ATOM 3396 O O . PRO A 1 30 ? -11.460 -10.721 -30.215 1.00 0.00 197 PRO A O 4
ATOM 3407 N N . VAL A 1 31 ? -13.336 -10.605 -28.982 1.00 0.00 198 VAL A N 4
ATOM 3408 C CA . VAL A 1 31 ? -13.910 -11.880 -29.421 1.00 0.00 198 VAL A CA 4
ATOM 3409 C C . VAL A 1 31 ? -14.394 -11.777 -30.866 1.00 0.00 198 VAL A C 4
ATOM 3410 O O . VAL A 1 31 ? -14.171 -12.703 -31.637 1.00 0.00 198 VAL A O 4
ATOM 3423 N N . MET A 1 32 ? -14.973 -10.643 -31.277 1.00 0.00 199 MET A N 4
ATOM 3424 C CA . MET A 1 32 ? -15.378 -10.393 -32.671 1.00 0.00 199 MET A CA 4
ATOM 3425 C C . MET A 1 32 ? -14.173 -10.511 -33.620 1.00 0.00 199 MET A C 4
ATOM 3426 O O . MET A 1 32 ? -14.251 -11.199 -34.640 1.00 0.00 199 MET A O 4
ATOM 3440 N N . ALA A 1 33 ? -13.044 -9.890 -33.255 1.00 0.00 200 ALA A N 4
ATOM 3441 C CA . ALA A 1 33 ? -11.793 -9.982 -34.005 1.00 0.00 200 ALA A CA 4
ATOM 3442 C C . ALA A 1 33 ? -11.286 -11.434 -34.057 1.00 0.00 200 ALA A C 4
ATOM 3443 O O . ALA A 1 33 ? -11.044 -11.980 -35.136 1.00 0.00 200 ALA A O 4
ATOM 3450 N N . GLN A 1 34 ? -11.151 -12.072 -32.888 1.00 0.00 201 GLN A N 4
ATOM 3451 C CA . GLN A 1 34 ? -10.658 -13.444 -32.769 1.00 0.00 201 GLN A CA 4
ATOM 3452 C C . GLN A 1 34 ? -11.509 -14.458 -33.559 1.00 0.00 201 GLN A C 4
ATOM 3453 O O . GLN A 1 34 ? -10.956 -15.332 -34.227 1.00 0.00 201 GLN A O 4
ATOM 3467 N N . GLN A 1 35 ? -12.841 -14.329 -33.516 1.00 0.00 202 GLN A N 4
ATOM 3468 C CA . GLN A 1 35 ? -13.784 -15.187 -34.240 1.00 0.00 202 GLN A CA 4
ATOM 3469 C C . GLN A 1 35 ? -13.589 -15.073 -35.756 1.00 0.00 202 GLN A C 4
ATOM 3470 O O . GLN A 1 35 ? -13.573 -16.096 -36.445 1.00 0.00 202 GLN A O 4
ATOM 3484 N N . HIS A 1 36 ? -13.377 -13.861 -36.283 1.00 0.00 203 HIS A N 4
ATOM 3485 C CA . HIS A 1 36 ? -13.091 -13.688 -37.709 1.00 0.00 203 HIS A CA 4
ATOM 3486 C C . HIS A 1 36 ? -11.773 -14.389 -38.078 1.00 0.00 203 HIS A C 4
ATOM 3487 O O . HIS A 1 36 ? -11.752 -15.215 -38.988 1.00 0.00 203 HIS A O 4
ATOM 3501 N N . TYR A 1 37 ? -10.687 -14.105 -37.349 1.00 0.00 204 TYR A N 4
ATOM 3502 C CA . TYR A 1 37 ? -9.352 -14.675 -37.583 1.00 0.00 204 TYR A CA 4
ATOM 3503 C C . TYR A 1 37 ? -9.224 -16.211 -37.425 1.00 0.00 204 TYR A C 4
ATOM 3504 O O . TYR A 1 37 ? -8.139 -16.748 -37.661 1.00 0.00 204 TYR A O 4
ATOM 3522 N N . VAL A 1 38 ? -10.293 -16.933 -37.056 1.00 0.00 205 VAL A N 4
ATOM 3523 C CA . VAL A 1 38 ? -10.292 -18.404 -36.900 1.00 0.00 205 VAL A CA 4
ATOM 3524 C C . VAL A 1 38 ? -11.418 -19.118 -37.670 1.00 0.00 205 VAL A C 4
ATOM 3525 O O . VAL A 1 38 ? -11.271 -20.297 -38.004 1.00 0.00 205 VAL A O 4
ATOM 3538 N N . GLY A 1 39 ? -12.524 -18.432 -37.982 1.00 0.00 206 GLY A N 4
ATOM 3539 C CA . GLY A 1 39 ? -13.675 -18.997 -38.701 1.00 0.00 206 GLY A CA 4
ATOM 3540 C C . GLY A 1 39 ? -13.423 -19.327 -40.180 1.00 0.00 206 GLY A C 4
ATOM 3541 O O . GLY A 1 39 ? -12.529 -18.770 -40.825 1.00 0.00 206 GLY A O 4
ATOM 3545 N N . LYS A 1 40 ? -14.242 -20.234 -40.734 1.00 0.00 207 LYS A N 4
ATOM 3546 C CA . LYS A 1 40 ? -14.166 -20.721 -42.131 1.00 0.00 207 LYS A CA 4
ATOM 3547 C C . LYS A 1 40 ? -14.191 -19.612 -43.193 1.00 0.00 207 LYS A C 4
ATOM 3548 O O . LYS A 1 40 ? -13.533 -19.739 -44.227 1.00 0.00 207 LYS A O 4
ATOM 3567 N N . LYS A 1 41 ? -14.915 -18.514 -42.939 1.00 0.00 208 LYS A N 4
ATOM 3568 C CA . LYS A 1 41 ? -15.015 -17.356 -43.848 1.00 0.00 208 LYS A CA 4
ATOM 3569 C C . LYS A 1 41 ? -13.651 -16.727 -44.153 1.00 0.00 208 LYS A C 4
ATOM 3570 O O . LYS A 1 41 ? -13.359 -16.465 -45.319 1.00 0.00 208 LYS A O 4
ATOM 3589 N N . HIS A 1 42 ? -12.795 -16.557 -43.139 1.00 0.00 209 HIS A N 4
ATOM 3590 C CA . HIS A 1 42 ? -11.441 -16.018 -43.313 1.00 0.00 209 HIS A CA 4
ATOM 3591 C C . HIS A 1 42 ? -10.579 -16.973 -44.136 1.00 0.00 209 HIS A C 4
ATOM 3592 O O . HIS A 1 42 ? -9.830 -16.538 -45.005 1.00 0.00 209 HIS A O 4
ATOM 3606 N N . ARG A 1 43 ? -10.713 -18.290 -43.915 1.00 0.00 210 ARG A N 4
ATOM 3607 C CA . ARG A 1 43 ? -9.952 -19.311 -44.656 1.00 0.00 210 ARG A CA 4
ATOM 3608 C C . ARG A 1 43 ? -10.277 -19.264 -46.153 1.00 0.00 210 ARG A C 4
ATOM 3609 O O . ARG A 1 43 ? -9.365 -19.229 -46.982 1.00 0.00 210 ARG A O 4
ATOM 3630 N N . LYS A 1 44 ? -11.569 -19.215 -46.503 1.00 0.00 211 LYS A N 4
ATOM 3631 C CA . LYS A 1 44 ? -12.041 -19.123 -47.898 1.00 0.00 211 LYS A CA 4
ATOM 3632 C C . LYS A 1 44 ? -11.636 -17.804 -48.568 1.00 0.00 211 LYS A C 4
ATOM 3633 O O . LYS A 1 44 ? -11.112 -17.830 -49.680 1.00 0.00 211 LYS A O 4
ATOM 3652 N N . GLN A 1 45 ? -11.832 -16.663 -47.905 1.00 0.00 212 GLN A N 4
ATOM 3653 C CA . GLN A 1 45 ? -11.454 -15.347 -48.444 1.00 0.00 212 GLN A CA 4
ATOM 3654 C C . GLN A 1 45 ? -9.932 -15.193 -48.603 1.00 0.00 212 GLN A C 4
ATOM 3655 O O . GLN A 1 45 ? -9.470 -14.718 -49.643 1.00 0.00 212 GLN A O 4
ATOM 3669 N N . GLU A 1 46 ? -9.138 -15.646 -47.627 1.00 0.00 213 GLU A N 4
ATOM 3670 C CA . GLU A 1 46 ? -7.673 -15.647 -47.711 1.00 0.00 213 GLU A CA 4
ATOM 3671 C C . GLU A 1 46 ? -7.217 -16.509 -48.898 1.00 0.00 213 GLU A C 4
ATOM 3672 O O . GLU A 1 46 ? -6.366 -16.082 -49.676 1.00 0.00 213 GLU A O 4
ATOM 3684 N N . THR A 1 47 ? -7.824 -17.690 -49.086 1.00 0.00 214 THR A N 4
ATOM 3685 C CA . THR A 1 47 ? -7.545 -18.574 -50.231 1.00 0.00 214 THR A CA 4
ATOM 3686 C C . THR A 1 47 ? -7.901 -17.889 -51.555 1.00 0.00 214 THR A C 4
ATOM 3687 O O . THR A 1 47 ? -7.097 -17.921 -52.487 1.00 0.00 214 THR A O 4
ATOM 3698 N N . LYS A 1 48 ? -9.065 -17.224 -51.653 1.00 0.00 215 LYS A N 4
ATOM 3699 C CA . LYS A 1 48 ? -9.492 -16.493 -52.861 1.00 0.00 215 LYS A CA 4
ATOM 3700 C C . LYS A 1 48 ? -8.475 -15.415 -53.254 1.00 0.00 215 LYS A C 4
ATOM 3701 O O . LYS A 1 48 ? -8.056 -15.357 -54.412 1.00 0.00 215 LYS A O 4
ATOM 3720 N N . LEU A 1 49 ? -8.042 -14.593 -52.293 1.00 0.00 216 LEU A N 4
ATOM 3721 C CA . LEU A 1 49 ? -7.036 -13.552 -52.526 1.00 0.00 216 LEU A CA 4
ATOM 3722 C C . LEU A 1 49 ? -5.658 -14.150 -52.859 1.00 0.00 216 LEU A C 4
ATOM 3723 O O . LEU A 1 49 ? -4.993 -13.661 -53.772 1.00 0.00 216 LEU A O 4
ATOM 3739 N N . LYS A 1 50 ? -5.238 -15.222 -52.171 1.00 0.00 217 LYS A N 4
ATOM 3740 C CA . LYS A 1 50 ? -3.971 -15.930 -52.434 1.00 0.00 217 LYS A CA 4
ATOM 3741 C C . LYS A 1 50 ? -3.924 -16.435 -53.876 1.00 0.00 217 LYS A C 4
ATOM 3742 O O . LYS A 1 50 ? -2.933 -16.202 -54.565 1.00 0.00 217 LYS A O 4
ATOM 3761 N N . LEU A 1 51 ? -4.998 -17.072 -54.352 1.00 0.00 218 LEU A N 4
ATOM 3762 C CA . LEU A 1 51 ? -5.119 -17.538 -55.739 1.00 0.00 218 LEU A CA 4
ATOM 3763 C C . LEU A 1 51 ? -5.025 -16.361 -56.720 1.00 0.00 218 LEU A C 4
ATOM 3764 O O . LEU A 1 51 ? -4.221 -16.412 -57.648 1.00 0.00 218 LEU A O 4
ATOM 3780 N N . MET A 1 52 ? -5.787 -15.281 -56.499 1.00 0.00 219 MET A N 4
ATOM 3781 C CA . MET A 1 52 ? -5.735 -14.077 -57.342 1.00 0.00 219 MET A CA 4
ATOM 3782 C C . MET A 1 52 ? -4.306 -13.511 -57.428 1.00 0.00 219 MET A C 4
ATOM 3783 O O . MET A 1 52 ? -3.803 -13.263 -58.525 1.00 0.00 219 MET A O 4
ATOM 3797 N N . ALA A 1 53 ? -3.624 -13.362 -56.287 1.00 0.00 220 ALA A N 4
ATOM 3798 C CA . ALA A 1 53 ? -2.245 -12.884 -56.225 1.00 0.00 220 ALA A CA 4
ATOM 3799 C C . ALA A 1 53 ? -1.268 -13.818 -56.969 1.00 0.00 220 ALA A C 4
ATOM 3800 O O . ALA A 1 53 ? -0.420 -13.351 -57.735 1.00 0.00 220 ALA A O 4
ATOM 3807 N N . ARG A 1 54 ? -1.406 -15.138 -56.784 1.00 0.00 221 ARG A N 4
ATOM 3808 C CA . ARG A 1 54 ? -0.594 -16.172 -57.450 1.00 0.00 221 ARG A CA 4
ATOM 3809 C C . ARG A 1 54 ? -0.763 -16.140 -58.975 1.00 0.00 221 ARG A C 4
ATOM 3810 O O . ARG A 1 54 ? 0.223 -16.290 -59.697 1.00 0.00 221 ARG A O 4
ATOM 3831 N N . TYR A 1 55 ? -1.986 -15.922 -59.468 1.00 0.00 222 TYR A N 4
ATOM 3832 C CA . TYR A 1 55 ? -2.284 -15.827 -60.903 1.00 0.00 222 TYR A CA 4
ATOM 3833 C C . TYR A 1 55 ? -1.914 -14.464 -61.525 1.00 0.00 222 TYR A C 4
ATOM 3834 O O . TYR A 1 55 ? -1.583 -14.417 -62.713 1.00 0.00 222 TYR A O 4
ATOM 3852 N N . GLY A 1 56 ? -1.970 -13.358 -60.769 1.00 0.00 223 GLY A N 4
ATOM 3853 C CA . GLY A 1 56 ? -1.678 -12.017 -61.295 1.00 0.00 223 GLY A CA 4
ATOM 3854 C C . GLY A 1 56 ? -1.847 -10.854 -60.307 1.00 0.00 223 GLY A C 4
ATOM 3855 O O . GLY A 1 56 ? -2.696 -9.986 -60.529 1.00 0.00 223 GLY A O 4
ATOM 3859 N N . ARG A 1 57 ? -1.053 -10.825 -59.223 1.00 0.00 224 ARG A N 4
ATOM 3860 C CA . ARG A 1 57 ? -1.048 -9.751 -58.201 1.00 0.00 224 ARG A CA 4
ATOM 3861 C C . ARG A 1 57 ? -0.908 -8.335 -58.787 1.00 0.00 224 ARG A C 4
ATOM 3862 O O . ARG A 1 57 ? -0.283 -8.137 -59.833 1.00 0.00 224 ARG A O 4
ATOM 3883 N N . LEU A 1 58 ? -1.455 -7.345 -58.078 1.00 0.00 225 LEU A N 4
ATOM 3884 C CA . LEU A 1 58 ? -1.407 -5.923 -58.447 1.00 0.00 225 LEU A CA 4
ATOM 3885 C C . LEU A 1 58 ? -0.245 -5.192 -57.750 1.00 0.00 225 LEU A C 4
ATOM 3886 O O . LEU A 1 58 ? 0.171 -5.566 -56.650 1.00 0.00 225 LEU A O 4
ATOM 3902 N N . ALA A 1 59 ? 0.265 -4.128 -58.380 1.00 0.00 226 ALA A N 4
ATOM 3903 C CA . ALA A 1 59 ? 1.353 -3.299 -57.845 1.00 0.00 226 ALA A CA 4
ATOM 3904 C C . ALA A 1 59 ? 0.881 -2.231 -56.828 1.00 0.00 226 ALA A C 4
ATOM 3905 O O . ALA A 1 59 ? 1.692 -1.716 -56.056 1.00 0.00 226 ALA A O 4
ATOM 3912 N N . ASP A 1 60 ? -0.419 -1.901 -56.819 1.00 0.00 227 ASP A N 4
ATOM 3913 C CA . ASP A 1 60 ? -1.094 -0.908 -55.959 1.00 0.00 227 ASP A CA 4
ATOM 3914 C C . ASP A 1 60 ? -0.236 0.313 -55.573 1.00 0.00 227 ASP A C 4
ATOM 3915 O O . ASP A 1 60 ? -0.335 1.384 -56.189 1.00 0.00 227 ASP A O 4
ATOM 3925 N N . SER A 1 1 ? 0.418 -13.802 -22.188 1.00 0.00 168 SER A N 5
ATOM 3926 C CA . SER A 1 1 ? -0.007 -15.119 -21.698 1.00 0.00 168 SER A CA 5
ATOM 3927 C C . SER A 1 1 ? -0.855 -15.054 -20.414 1.00 0.00 168 SER A C 5
ATOM 3928 O O . SER A 1 1 ? -0.830 -14.065 -19.674 1.00 0.00 168 SER A O 5
ATOM 3936 N N . THR A 1 2 ? -1.602 -16.132 -20.134 1.00 0.00 169 THR A N 5
ATOM 3937 C CA . THR A 1 2 ? -2.472 -16.303 -18.943 1.00 0.00 169 THR A CA 5
ATOM 3938 C C . THR A 1 2 ? -3.507 -15.169 -18.752 1.00 0.00 169 THR A C 5
ATOM 3939 O O . THR A 1 2 ? -3.930 -14.861 -17.635 1.00 0.00 169 THR A O 5
ATOM 3950 N N . LYS A 1 3 ? -3.922 -14.520 -19.851 1.00 0.00 170 LYS A N 5
ATOM 3951 C CA . LYS A 1 3 ? -4.904 -13.420 -19.867 1.00 0.00 170 LYS A CA 5
ATOM 3952 C C . LYS A 1 3 ? -6.308 -13.901 -19.457 1.00 0.00 170 LYS A C 5
ATOM 3953 O O . LYS A 1 3 ? -6.705 -15.026 -19.771 1.00 0.00 170 LYS A O 5
ATOM 3972 N N . VAL A 1 4 ? -7.065 -13.025 -18.793 1.00 0.00 171 VAL A N 5
ATOM 3973 C CA . VAL A 1 4 ? -8.452 -13.239 -18.331 1.00 0.00 171 VAL A CA 5
ATOM 3974 C C . VAL A 1 4 ? -9.303 -11.980 -18.554 1.00 0.00 171 VAL A C 5
ATOM 3975 O O . VAL A 1 4 ? -8.771 -10.893 -18.786 1.00 0.00 171 VAL A O 5
ATOM 3988 N N . GLU A 1 5 ? -10.630 -12.121 -18.486 1.00 0.00 172 GLU A N 5
ATOM 3989 C CA . GLU A 1 5 ? -11.612 -11.040 -18.710 1.00 0.00 172 GLU A CA 5
ATOM 3990 C C . GLU A 1 5 ? -12.674 -10.967 -17.587 1.00 0.00 172 GLU A C 5
ATOM 3991 O O . GLU A 1 5 ? -13.809 -10.535 -17.802 1.00 0.00 172 GLU A O 5
ATOM 4003 N N . ALA A 1 6 ? -12.313 -11.406 -16.373 1.00 0.00 173 ALA A N 5
ATOM 4004 C CA . ALA A 1 6 ? -13.184 -11.425 -15.190 1.00 0.00 173 ALA A CA 5
ATOM 4005 C C . ALA A 1 6 ? -13.710 -10.037 -14.748 1.00 0.00 173 ALA A C 5
ATOM 4006 O O . ALA A 1 6 ? -14.725 -9.958 -14.052 1.00 0.00 173 ALA A O 5
ATOM 4013 N N . LEU A 1 7 ? -13.043 -8.950 -15.160 1.00 0.00 174 LEU A N 5
ATOM 4014 C CA . LEU A 1 7 ? -13.389 -7.550 -14.874 1.00 0.00 174 LEU A CA 5
ATOM 4015 C C . LEU A 1 7 ? -13.137 -6.663 -16.110 1.00 0.00 174 LEU A C 5
ATOM 4016 O O . LEU A 1 7 ? -12.263 -6.955 -16.932 1.00 0.00 174 LEU A O 5
ATOM 4032 N N . HIS A 1 8 ? -13.894 -5.566 -16.220 1.00 0.00 175 HIS A N 5
ATOM 4033 C CA . HIS A 1 8 ? -13.820 -4.560 -17.297 1.00 0.00 175 HIS A CA 5
ATOM 4034 C C . HIS A 1 8 ? -14.404 -3.214 -16.832 1.00 0.00 175 HIS A C 5
ATOM 4035 O O . HIS A 1 8 ? -15.173 -3.176 -15.867 1.00 0.00 175 HIS A O 5
ATOM 4050 N N . GLN A 1 9 ? -14.062 -2.118 -17.515 1.00 0.00 176 GLN A N 5
ATOM 4051 C CA . GLN A 1 9 ? -14.538 -0.757 -17.212 1.00 0.00 176 GLN A CA 5
ATOM 4052 C C . GLN A 1 9 ? -14.793 0.065 -18.490 1.00 0.00 176 GLN A C 5
ATOM 4053 O O . GLN A 1 9 ? -14.268 -0.237 -19.563 1.00 0.00 176 GLN A O 5
ATOM 4067 N N . ASN A 1 10 ? -15.582 1.138 -18.363 1.00 0.00 177 ASN A N 5
ATOM 4068 C CA . ASN A 1 10 ? -15.924 2.075 -19.446 1.00 0.00 177 ASN A CA 5
ATOM 4069 C C . ASN A 1 10 ? -14.912 3.237 -19.614 1.00 0.00 177 ASN A C 5
ATOM 4070 O O . ASN A 1 10 ? -15.142 4.146 -20.417 1.00 0.00 177 ASN A O 5
ATOM 4081 N N . ARG A 1 11 ? -13.802 3.219 -18.859 1.00 0.00 178 ARG A N 5
ATOM 4082 C CA . ARG A 1 11 ? -12.733 4.232 -18.850 1.00 0.00 178 ARG A CA 5
ATOM 4083 C C . ARG A 1 11 ? -11.361 3.548 -18.867 1.00 0.00 178 ARG A C 5
ATOM 4084 O O . ARG A 1 11 ? -10.804 3.199 -17.827 1.00 0.00 178 ARG A O 5
ATOM 4105 N N . GLU A 1 12 ? -10.847 3.331 -20.074 1.00 0.00 179 GLU A N 5
ATOM 4106 C CA . GLU A 1 12 ? -9.568 2.663 -20.374 1.00 0.00 179 GLU A CA 5
ATOM 4107 C C . GLU A 1 12 ? -8.796 3.444 -21.471 1.00 0.00 179 GLU A C 5
ATOM 4108 O O . GLU A 1 12 ? -9.148 4.585 -21.790 1.00 0.00 179 GLU A O 5
ATOM 4120 N N . MET A 1 13 ? -7.730 2.864 -22.042 1.00 0.00 180 MET A N 5
ATOM 4121 C CA . MET A 1 13 ? -6.906 3.487 -23.097 1.00 0.00 180 MET A CA 5
ATOM 4122 C C . MET A 1 13 ? -7.704 3.863 -24.367 1.00 0.00 180 MET A C 5
ATOM 4123 O O . MET A 1 13 ? -8.804 3.355 -24.605 1.00 0.00 180 MET A O 5
ATOM 4137 N N . ILE A 1 14 ? -7.126 4.753 -25.190 1.00 0.00 181 ILE A N 5
ATOM 4138 C CA . ILE A 1 14 ? -7.694 5.272 -26.450 1.00 0.00 181 ILE A CA 5
ATOM 4139 C C . ILE A 1 14 ? -8.204 4.116 -27.334 1.00 0.00 181 ILE A C 5
ATOM 4140 O O . ILE A 1 14 ? -7.494 3.141 -27.584 1.00 0.00 181 ILE A O 5
ATOM 4156 N N . ASP A 1 15 ? -9.460 4.223 -27.770 1.00 0.00 182 ASP A N 5
ATOM 4157 C CA . ASP A 1 15 ? -10.228 3.197 -28.488 1.00 0.00 182 ASP A CA 5
ATOM 4158 C C . ASP A 1 15 ? -10.765 3.671 -29.861 1.00 0.00 182 ASP A C 5
ATOM 4159 O O . ASP A 1 15 ? -11.940 4.034 -29.983 1.00 0.00 182 ASP A O 5
ATOM 4168 N N . PRO A 1 16 ? -9.917 3.690 -30.909 1.00 0.00 183 PRO A N 5
ATOM 4169 C CA . PRO A 1 16 ? -10.308 4.119 -32.251 1.00 0.00 183 PRO A CA 5
ATOM 4170 C C . PRO A 1 16 ? -11.063 3.018 -33.017 1.00 0.00 183 PRO A C 5
ATOM 4171 O O . PRO A 1 16 ? -10.923 1.825 -32.733 1.00 0.00 183 PRO A O 5
ATOM 4182 N N . ASP A 1 17 ? -11.817 3.412 -34.046 1.00 0.00 184 ASP A N 5
ATOM 4183 C CA . ASP A 1 17 ? -12.472 2.470 -34.961 1.00 0.00 184 ASP A CA 5
ATOM 4184 C C . ASP A 1 17 ? -11.418 1.914 -35.939 1.00 0.00 184 ASP A C 5
ATOM 4185 O O . ASP A 1 17 ? -10.629 2.679 -36.507 1.00 0.00 184 ASP A O 5
ATOM 4194 N N . LYS A 1 18 ? -11.403 0.594 -36.150 1.00 0.00 185 LYS A N 5
ATOM 4195 C CA . LYS A 1 18 ? -10.470 -0.110 -37.039 1.00 0.00 185 LYS A CA 5
ATOM 4196 C C . LYS A 1 18 ? -11.214 -1.154 -37.872 1.00 0.00 185 LYS A C 5
ATOM 4197 O O . LYS A 1 18 ? -12.307 -1.589 -37.507 1.00 0.00 185 LYS A O 5
ATOM 4216 N N . PHE A 1 19 ? -10.614 -1.563 -38.986 1.00 0.00 186 PHE A N 5
ATOM 4217 C CA . PHE A 1 19 ? -11.187 -2.527 -39.929 1.00 0.00 186 PHE A CA 5
ATOM 4218 C C . PHE A 1 19 ? -10.104 -3.396 -40.589 1.00 0.00 186 PHE A C 5
ATOM 4219 O O . PHE A 1 19 ? -8.959 -2.964 -40.757 1.00 0.00 186 PHE A O 5
ATOM 4236 N N . CYS A 1 20 ? -10.491 -4.610 -40.980 1.00 0.00 187 CYS A N 5
ATOM 4237 C CA . CYS A 1 20 ? -9.675 -5.605 -41.663 1.00 0.00 187 CYS A CA 5
ATOM 4238 C C . CYS A 1 20 ? -10.409 -6.069 -42.935 1.00 0.00 187 CYS A C 5
ATOM 4239 O O . CYS A 1 20 ? -11.402 -6.803 -42.881 1.00 0.00 187 CYS A O 5
ATOM 4246 N N . SER A 1 21 ? -9.937 -5.600 -44.095 1.00 0.00 188 SER A N 5
ATOM 4247 C CA . SER A 1 21 ? -10.513 -5.928 -45.409 1.00 0.00 188 SER A CA 5
ATOM 4248 C C . SER A 1 21 ? -10.303 -7.402 -45.793 1.00 0.00 188 SER A C 5
ATOM 4249 O O . SER A 1 21 ? -11.149 -8.005 -46.459 1.00 0.00 188 SER A O 5
ATOM 4257 N N . LEU A 1 22 ? -9.195 -8.003 -45.344 1.00 0.00 189 LEU A N 5
ATOM 4258 C CA . LEU A 1 22 ? -8.833 -9.400 -45.608 1.00 0.00 189 LEU A CA 5
ATOM 4259 C C . LEU A 1 22 ? -9.747 -10.416 -44.887 1.00 0.00 189 LEU A C 5
ATOM 4260 O O . LEU A 1 22 ? -9.904 -11.541 -45.372 1.00 0.00 189 LEU A O 5
ATOM 4276 N N . CYS A 1 23 ? -10.353 -10.012 -43.765 1.00 0.00 190 CYS A N 5
ATOM 4277 C CA . CYS A 1 23 ? -11.216 -10.832 -42.906 1.00 0.00 190 CYS A CA 5
ATOM 4278 C C . CYS A 1 23 ? -12.670 -10.318 -42.808 1.00 0.00 190 CYS A C 5
ATOM 4279 O O . CYS A 1 23 ? -13.514 -10.976 -42.190 1.00 0.00 190 CYS A O 5
ATOM 4286 N N . HIS A 1 24 ? -12.965 -9.142 -43.384 1.00 0.00 191 HIS A N 5
ATOM 4287 C CA . HIS A 1 24 ? -14.257 -8.440 -43.303 1.00 0.00 191 HIS A CA 5
ATOM 4288 C C . HIS A 1 24 ? -14.708 -8.295 -41.833 1.00 0.00 191 HIS A C 5
ATOM 4289 O O . HIS A 1 24 ? -15.805 -8.711 -41.446 1.00 0.00 191 HIS A O 5
ATOM 4304 N N . ALA A 1 25 ? -13.819 -7.736 -41.007 1.00 0.00 192 ALA A N 5
ATOM 4305 C CA . ALA A 1 25 ? -13.975 -7.579 -39.556 1.00 0.00 192 ALA A CA 5
ATOM 4306 C C . ALA A 1 25 ? -13.737 -6.125 -39.106 1.00 0.00 192 ALA A C 5
ATOM 4307 O O . ALA A 1 25 ? -12.889 -5.433 -39.667 1.00 0.00 192 ALA A O 5
ATOM 4314 N N . THR A 1 26 ? -14.474 -5.669 -38.086 1.00 0.00 193 THR A N 5
ATOM 4315 C CA . THR A 1 26 ? -14.423 -4.291 -37.542 1.00 0.00 193 THR A CA 5
ATOM 4316 C C . THR A 1 26 ? -14.157 -4.316 -36.033 1.00 0.00 193 THR A C 5
ATOM 4317 O O . THR A 1 26 ? -14.607 -5.236 -35.343 1.00 0.00 193 THR A O 5
ATOM 4328 N N . PHE A 1 27 ? -13.440 -3.316 -35.506 1.00 0.00 194 PHE A N 5
ATOM 4329 C CA . PHE A 1 27 ? -13.043 -3.233 -34.092 1.00 0.00 194 PHE A CA 5
ATOM 4330 C C . PHE A 1 27 ? -13.192 -1.802 -33.554 1.00 0.00 194 PHE A C 5
ATOM 4331 O O . PHE A 1 27 ? -13.092 -0.836 -34.311 1.00 0.00 194 PHE A O 5
ATOM 4348 N N . ASN A 1 28 ? -13.421 -1.666 -32.245 1.00 0.00 195 ASN A N 5
ATOM 4349 C CA . ASN A 1 28 ? -13.611 -0.383 -31.550 1.00 0.00 195 ASN A CA 5
ATOM 4350 C C . ASN A 1 28 ? -12.921 -0.359 -30.167 1.00 0.00 195 ASN A C 5
ATOM 4351 O O . ASN A 1 28 ? -13.377 0.305 -29.238 1.00 0.00 195 ASN A O 5
ATOM 4362 N N . ASP A 1 29 ? -11.807 -1.084 -30.022 1.00 0.00 196 ASP A N 5
ATOM 4363 C CA . ASP A 1 29 ? -10.968 -1.158 -28.815 1.00 0.00 196 ASP A CA 5
ATOM 4364 C C . ASP A 1 29 ? -9.500 -1.409 -29.218 1.00 0.00 196 ASP A C 5
ATOM 4365 O O . ASP A 1 29 ? -9.259 -2.072 -30.235 1.00 0.00 196 ASP A O 5
ATOM 4374 N N . PRO A 1 30 ? -8.510 -0.908 -28.450 1.00 0.00 197 PRO A N 5
ATOM 4375 C CA . PRO A 1 30 ? -7.094 -1.038 -28.803 1.00 0.00 197 PRO A CA 5
ATOM 4376 C C . PRO A 1 30 ? -6.610 -2.487 -28.808 1.00 0.00 197 PRO A C 5
ATOM 4377 O O . PRO A 1 30 ? -5.980 -2.947 -29.761 1.00 0.00 197 PRO A O 5
ATOM 4388 N N . VAL A 1 31 ? -6.911 -3.210 -27.729 1.00 0.00 198 VAL A N 5
ATOM 4389 C CA . VAL A 1 31 ? -6.496 -4.604 -27.540 1.00 0.00 198 VAL A CA 5
ATOM 4390 C C . VAL A 1 31 ? -7.239 -5.528 -28.502 1.00 0.00 198 VAL A C 5
ATOM 4391 O O . VAL A 1 31 ? -6.618 -6.426 -29.059 1.00 0.00 198 VAL A O 5
ATOM 4404 N N . MET A 1 32 ? -8.527 -5.288 -28.777 1.00 0.00 199 MET A N 5
ATOM 4405 C CA . MET A 1 32 ? -9.292 -6.080 -29.754 1.00 0.00 199 MET A CA 5
ATOM 4406 C C . MET A 1 32 ? -8.681 -5.964 -31.159 1.00 0.00 199 MET A C 5
ATOM 4407 O O . MET A 1 32 ? -8.442 -6.978 -31.817 1.00 0.00 199 MET A O 5
ATOM 4421 N N . ALA A 1 33 ? -8.376 -4.734 -31.595 1.00 0.00 200 ALA A N 5
ATOM 4422 C CA . ALA A 1 33 ? -7.720 -4.478 -32.876 1.00 0.00 200 ALA A CA 5
ATOM 4423 C C . ALA A 1 33 ? -6.354 -5.181 -32.946 1.00 0.00 200 ALA A C 5
ATOM 4424 O O . ALA A 1 33 ? -6.086 -5.947 -33.874 1.00 0.00 200 ALA A O 5
ATOM 4431 N N . GLN A 1 34 ? -5.498 -4.940 -31.946 1.00 0.00 201 GLN A N 5
ATOM 4432 C CA . GLN A 1 34 ? -4.156 -5.513 -31.883 1.00 0.00 201 GLN A CA 5
ATOM 4433 C C . GLN A 1 34 ? -4.167 -7.053 -31.875 1.00 0.00 201 GLN A C 5
ATOM 4434 O O . GLN A 1 34 ? -3.400 -7.673 -32.611 1.00 0.00 201 GLN A O 5
ATOM 4448 N N . GLN A 1 35 ? -5.047 -7.673 -31.076 1.00 0.00 202 GLN A N 5
ATOM 4449 C CA . GLN A 1 35 ? -5.189 -9.130 -30.977 1.00 0.00 202 GLN A CA 5
ATOM 4450 C C . GLN A 1 35 ? -5.640 -9.755 -32.302 1.00 0.00 202 GLN A C 5
ATOM 4451 O O . GLN A 1 35 ? -5.141 -10.820 -32.666 1.00 0.00 202 GLN A O 5
ATOM 4465 N N . HIS A 1 36 ? -6.543 -9.102 -33.047 1.00 0.00 203 HIS A N 5
ATOM 4466 C CA . HIS A 1 36 ? -6.988 -9.614 -34.346 1.00 0.00 203 HIS A CA 5
ATOM 4467 C C . HIS A 1 36 ? -5.805 -9.762 -35.317 1.00 0.00 203 HIS A C 5
ATOM 4468 O O . HIS A 1 36 ? -5.567 -10.854 -35.832 1.00 0.00 203 HIS A O 5
ATOM 4482 N N . TYR A 1 37 ? -5.033 -8.691 -35.532 1.00 0.00 204 TYR A N 5
ATOM 4483 C CA . TYR A 1 37 ? -3.889 -8.666 -36.457 1.00 0.00 204 TYR A CA 5
ATOM 4484 C C . TYR A 1 37 ? -2.742 -9.656 -36.146 1.00 0.00 204 TYR A C 5
ATOM 4485 O O . TYR A 1 37 ? -1.880 -9.874 -37.004 1.00 0.00 204 TYR A O 5
ATOM 4503 N N . VAL A 1 38 ? -2.719 -10.280 -34.959 1.00 0.00 205 VAL A N 5
ATOM 4504 C CA . VAL A 1 38 ? -1.694 -11.266 -34.548 1.00 0.00 205 VAL A CA 5
ATOM 4505 C C . VAL A 1 38 ? -2.258 -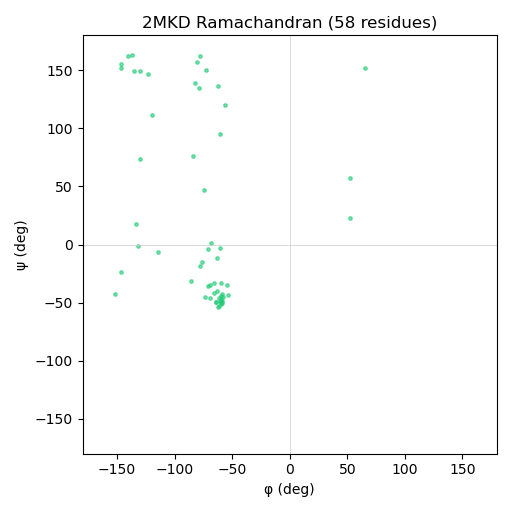12.667 -34.263 1.00 0.00 205 VAL A C 5
ATOM 4506 O O . VAL A 1 38 ? -1.491 -13.594 -33.995 1.00 0.00 205 VAL A O 5
ATOM 4519 N N . GLY A 1 39 ? -3.581 -12.849 -34.335 1.00 0.00 206 GLY A N 5
ATOM 4520 C CA . GLY A 1 39 ? -4.245 -14.133 -34.095 1.00 0.00 206 GLY A CA 5
ATOM 4521 C C . GLY A 1 39 ? -4.166 -15.082 -35.295 1.00 0.00 206 GLY A C 5
ATOM 4522 O O . GLY A 1 39 ? -4.137 -14.648 -36.451 1.00 0.00 206 GLY A O 5
ATOM 4526 N N . LYS A 1 40 ? -4.155 -16.397 -35.034 1.00 0.00 207 LYS A N 5
ATOM 4527 C CA . LYS A 1 40 ? -4.075 -17.447 -36.070 1.00 0.00 207 LYS A CA 5
ATOM 4528 C C . LYS A 1 40 ? -5.161 -17.309 -37.144 1.00 0.00 207 LYS A C 5
ATOM 4529 O O . LYS A 1 40 ? -4.871 -17.476 -38.329 1.00 0.00 207 LYS A O 5
ATOM 4548 N N . LYS A 1 41 ? -6.391 -16.960 -36.745 1.00 0.00 208 LYS A N 5
ATOM 4549 C CA . LYS A 1 41 ? -7.536 -16.751 -37.652 1.00 0.00 208 LYS A CA 5
ATOM 4550 C C . LYS A 1 41 ? -7.273 -15.684 -38.725 1.00 0.00 208 LYS A C 5
ATOM 4551 O O . LYS A 1 41 ? -7.606 -15.912 -39.885 1.00 0.00 208 LYS A O 5
ATOM 4570 N N . HIS A 1 42 ? -6.628 -14.568 -38.371 1.00 0.00 209 HIS A N 5
ATOM 4571 C CA . HIS A 1 42 ? -6.266 -13.502 -39.319 1.00 0.00 209 HIS A CA 5
ATOM 4572 C C . HIS A 1 42 ? -5.242 -13.994 -40.341 1.00 0.00 209 HIS A C 5
ATOM 4573 O O . HIS A 1 42 ? -5.429 -13.827 -41.545 1.00 0.00 209 HIS A O 5
ATOM 4587 N N . ARG A 1 43 ? -4.174 -14.662 -39.877 1.00 0.00 210 ARG A N 5
ATOM 4588 C CA . ARG A 1 43 ? -3.138 -15.223 -40.762 1.00 0.00 210 ARG A CA 5
ATOM 4589 C C . ARG A 1 43 ? -3.734 -16.274 -41.709 1.00 0.00 210 ARG A C 5
ATOM 4590 O O . ARG A 1 43 ? -3.456 -16.244 -42.908 1.00 0.00 210 ARG A O 5
ATOM 4611 N N . LYS A 1 44 ? -4.604 -17.157 -41.200 1.00 0.00 211 LYS A N 5
ATOM 4612 C CA . LYS A 1 44 ? -5.319 -18.172 -41.994 1.00 0.00 211 LYS A CA 5
ATOM 4613 C C . LYS A 1 44 ? -6.216 -17.531 -43.061 1.00 0.00 211 LYS A C 5
ATOM 4614 O O . LYS A 1 44 ? -6.110 -17.889 -44.232 1.00 0.00 211 LYS A O 5
ATOM 4633 N N . GLN A 1 45 ? -7.071 -16.577 -42.683 1.00 0.00 212 GLN A N 5
ATOM 4634 C CA . GLN A 1 45 ? -7.967 -15.878 -43.615 1.00 0.00 212 GLN A CA 5
ATOM 4635 C C . GLN A 1 45 ? -7.202 -15.043 -44.654 1.00 0.00 212 GLN A C 5
ATOM 4636 O O . GLN A 1 45 ? -7.591 -15.035 -45.822 1.00 0.00 212 GLN A O 5
ATOM 4650 N N . GLU A 1 46 ? -6.093 -14.397 -44.278 1.00 0.00 213 GLU A N 5
ATOM 4651 C CA . GLU A 1 46 ? -5.227 -13.665 -45.211 1.00 0.00 213 GLU A CA 5
ATOM 4652 C C . GLU A 1 46 ? -4.699 -14.623 -46.288 1.00 0.00 213 GLU A C 5
ATOM 4653 O O . GLU A 1 46 ? -4.867 -14.357 -47.479 1.00 0.00 213 GLU A O 5
ATOM 4665 N N . THR A 1 47 ? -4.125 -15.764 -45.885 1.00 0.00 214 THR A N 5
ATOM 4666 C CA . THR A 1 47 ? -3.645 -16.799 -46.815 1.00 0.00 214 THR A CA 5
ATOM 4667 C C . THR A 1 47 ? -4.786 -17.348 -47.678 1.00 0.00 214 THR A C 5
ATOM 4668 O O . THR A 1 47 ? -4.604 -17.525 -48.883 1.00 0.00 214 THR A O 5
ATOM 4679 N N . LYS A 1 48 ? -5.975 -17.587 -47.103 1.00 0.00 215 LYS A N 5
ATOM 4680 C CA . LYS A 1 48 ? -7.155 -18.082 -47.832 1.00 0.00 215 LYS A CA 5
ATOM 4681 C C . LYS A 1 48 ? -7.591 -17.107 -48.932 1.00 0.00 215 LYS A C 5
ATOM 4682 O O . LYS A 1 48 ? -7.736 -17.513 -50.083 1.00 0.00 215 LYS A O 5
ATOM 4701 N N . LEU A 1 49 ? -7.751 -15.820 -48.609 1.00 0.00 216 LEU A N 5
ATOM 4702 C CA . LEU A 1 49 ? -8.114 -14.786 -49.586 1.00 0.00 216 LEU A CA 5
ATOM 4703 C C . LEU A 1 49 ? -7.017 -14.621 -50.650 1.00 0.00 216 LEU A C 5
ATOM 4704 O O . LEU A 1 49 ? -7.328 -14.548 -51.840 1.00 0.00 216 LEU A O 5
ATOM 4720 N N . LYS A 1 50 ? -5.739 -14.617 -50.244 1.00 0.00 217 LYS A N 5
ATOM 4721 C CA . LYS A 1 50 ? -4.584 -14.540 -51.155 1.00 0.00 217 LYS A CA 5
ATOM 4722 C C . LYS A 1 50 ? -4.592 -15.701 -52.157 1.00 0.00 217 LYS A C 5
ATOM 4723 O O . LYS A 1 50 ? -4.411 -15.471 -53.350 1.00 0.00 217 LYS A O 5
ATOM 4742 N N . LEU A 1 51 ? -4.859 -16.928 -51.699 1.00 0.00 218 LEU A N 5
ATOM 4743 C CA . LEU A 1 51 ? -4.986 -18.122 -52.544 1.00 0.00 218 LEU A CA 5
ATOM 4744 C C . LEU A 1 51 ? -6.158 -17.964 -53.527 1.00 0.00 218 LEU A C 5
ATOM 4745 O O . LEU A 1 51 ? -5.977 -18.152 -54.731 1.00 0.00 218 LEU A O 5
ATOM 4761 N N . MET A 1 52 ? -7.342 -17.566 -53.045 1.00 0.00 219 MET A N 5
ATOM 4762 C CA . MET A 1 52 ? -8.518 -17.318 -53.894 1.00 0.00 219 MET A CA 5
ATOM 4763 C C . MET A 1 52 ? -8.236 -16.266 -54.983 1.00 0.00 219 MET A C 5
ATOM 4764 O O . MET A 1 52 ? -8.686 -16.427 -56.118 1.00 0.00 219 MET A O 5
ATOM 4778 N N . ALA A 1 53 ? -7.464 -15.218 -54.672 1.00 0.00 220 ALA A N 5
ATOM 4779 C CA . ALA A 1 53 ? -7.055 -14.197 -55.639 1.00 0.00 220 ALA A CA 5
ATOM 4780 C C . ALA A 1 53 ? -6.021 -14.747 -56.648 1.00 0.00 220 ALA A C 5
ATOM 4781 O O . ALA A 1 53 ? -6.156 -14.526 -57.854 1.00 0.00 220 ALA A O 5
ATOM 4788 N N . ARG A 1 54 ? -5.012 -15.496 -56.173 1.00 0.00 221 ARG A N 5
ATOM 4789 C CA . ARG A 1 54 ? -3.944 -16.128 -56.978 1.00 0.00 221 ARG A CA 5
ATOM 4790 C C . ARG A 1 54 ? -4.494 -17.068 -58.058 1.00 0.00 221 ARG A C 5
ATOM 4791 O O . ARG A 1 54 ? -4.033 -17.033 -59.199 1.00 0.00 221 ARG A O 5
ATOM 4812 N N . TYR A 1 55 ? -5.486 -17.884 -57.698 1.00 0.00 222 TYR A N 5
ATOM 4813 C CA . TYR A 1 55 ? -6.159 -18.842 -58.589 1.00 0.00 222 TYR A CA 5
ATOM 4814 C C . TYR A 1 55 ? -7.452 -18.281 -59.228 1.00 0.00 222 TYR A C 5
ATOM 4815 O O . TYR A 1 55 ? -8.172 -19.007 -59.918 1.00 0.00 222 TYR A O 5
ATOM 4833 N N . GLY A 1 56 ? -7.745 -16.991 -59.025 1.00 0.00 223 GLY A N 5
ATOM 4834 C CA . GLY A 1 56 ? -8.909 -16.286 -59.574 1.00 0.00 223 GLY A CA 5
ATOM 4835 C C . GLY A 1 56 ? -8.630 -15.607 -60.923 1.00 0.00 223 GLY A C 5
ATOM 4836 O O . GLY A 1 56 ? -7.560 -15.775 -61.521 1.00 0.00 223 GLY A O 5
ATOM 4840 N N . ARG A 1 57 ? -9.607 -14.831 -61.414 1.00 0.00 224 ARG A N 5
ATOM 4841 C CA . ARG A 1 57 ? -9.520 -14.080 -62.683 1.00 0.00 224 ARG A CA 5
ATOM 4842 C C . ARG A 1 57 ? -8.404 -13.018 -62.639 1.00 0.00 224 ARG A C 5
ATOM 4843 O O . ARG A 1 57 ? -8.083 -12.495 -61.569 1.00 0.00 224 ARG A O 5
ATOM 4864 N N . LEU A 1 58 ? -7.832 -12.684 -63.799 1.00 0.00 225 LEU A N 5
ATOM 4865 C CA . LEU A 1 58 ? -6.741 -11.708 -63.946 1.00 0.00 225 LEU A CA 5
ATOM 4866 C C . LEU A 1 58 ? -6.949 -10.808 -65.179 1.00 0.00 225 LEU A C 5
ATOM 4867 O O . LEU A 1 58 ? -7.388 -11.273 -66.234 1.00 0.00 225 LEU A O 5
ATOM 4883 N N . ALA A 1 59 ? -6.621 -9.521 -65.034 1.00 0.00 226 ALA A N 5
ATOM 4884 C CA . ALA A 1 59 ? -6.741 -8.484 -66.068 1.00 0.00 226 ALA A CA 5
ATOM 4885 C C . ALA A 1 59 ? -5.591 -7.444 -65.997 1.00 0.00 226 ALA A C 5
ATOM 4886 O O . ALA A 1 59 ? -5.753 -6.286 -66.389 1.00 0.00 226 ALA A O 5
ATOM 4893 N N . ASP A 1 60 ? -4.425 -7.844 -65.475 1.00 0.00 227 ASP A N 5
ATOM 4894 C CA . ASP A 1 60 ? -3.232 -7.002 -65.282 1.00 0.00 227 ASP A CA 5
ATOM 4895 C C . ASP A 1 60 ? -1.936 -7.762 -65.612 1.00 0.00 227 ASP A C 5
ATOM 4896 O O . ASP A 1 60 ? -1.802 -8.963 -65.331 1.00 0.00 227 ASP A O 5
ATOM 4906 N N . SER A 1 1 ? -12.514 5.951 -15.267 1.00 0.00 168 SER A N 6
ATOM 4907 C CA . SER A 1 1 ? -11.691 4.889 -15.872 1.00 0.00 168 SER A CA 6
ATOM 4908 C C . SER A 1 1 ? -10.177 5.175 -15.823 1.00 0.00 168 SER A C 6
ATOM 4909 O O . SER A 1 1 ? -9.377 4.415 -16.377 1.00 0.00 168 SER A O 6
ATOM 4917 N N . THR A 1 2 ? -9.769 6.270 -15.172 1.00 0.00 169 THR A N 6
ATOM 4918 C CA . THR A 1 2 ? -8.360 6.686 -15.022 1.00 0.00 169 THR A CA 6
ATOM 4919 C C . THR A 1 2 ? -7.524 5.712 -14.170 1.00 0.00 169 THR A C 6
ATOM 4920 O O . THR A 1 2 ? -8.059 4.854 -13.458 1.00 0.00 169 THR A O 6
ATOM 4931 N N . LYS A 1 3 ? -6.194 5.862 -14.223 1.00 0.00 170 LYS A N 6
ATOM 4932 C CA . LYS A 1 3 ? -5.198 5.086 -13.467 1.00 0.00 170 LYS A CA 6
ATOM 4933 C C . LYS A 1 3 ? -3.921 5.921 -13.291 1.00 0.00 170 LYS A C 6
ATOM 4934 O O . LYS A 1 3 ? -3.220 6.201 -14.265 1.00 0.00 170 LYS A O 6
ATOM 4953 N N . VAL A 1 4 ? -3.640 6.334 -12.053 1.00 0.00 171 VAL A N 6
ATOM 4954 C CA . VAL A 1 4 ? -2.473 7.172 -11.688 1.00 0.00 171 VAL A CA 6
ATOM 4955 C C . VAL A 1 4 ? -1.901 6.858 -10.294 1.00 0.00 171 VAL A C 6
ATOM 4956 O O . VAL A 1 4 ? -0.708 7.052 -10.058 1.00 0.00 171 VAL A O 6
ATOM 4969 N N . GLU A 1 5 ? -2.714 6.317 -9.381 1.00 0.00 172 GLU A N 6
ATOM 4970 C CA . GLU A 1 5 ? -2.332 5.905 -8.021 1.00 0.00 172 GLU A CA 6
ATOM 4971 C C . GLU A 1 5 ? -3.032 4.584 -7.645 1.00 0.00 172 GLU A C 6
ATOM 4972 O O . GLU A 1 5 ? -4.101 4.262 -8.175 1.00 0.00 172 GLU A O 6
ATOM 4984 N N . ALA A 1 6 ? -2.437 3.814 -6.729 1.00 0.00 173 ALA A N 6
ATOM 4985 C CA . ALA A 1 6 ? -2.982 2.535 -6.266 1.00 0.00 173 ALA A CA 6
ATOM 4986 C C . ALA A 1 6 ? -4.323 2.700 -5.517 1.00 0.00 173 ALA A C 6
ATOM 4987 O O . ALA A 1 6 ? -4.475 3.592 -4.676 1.00 0.00 173 ALA A O 6
ATOM 4994 N N . LEU A 1 7 ? -5.286 1.813 -5.804 1.00 0.00 174 LEU A N 6
ATOM 4995 C CA . LEU A 1 7 ? -6.612 1.781 -5.161 1.00 0.00 174 LEU A CA 6
ATOM 4996 C C . LEU A 1 7 ? -7.273 0.395 -5.300 1.00 0.00 174 LEU A C 6
ATOM 4997 O O . LEU A 1 7 ? -7.618 -0.227 -4.293 1.00 0.00 174 LEU A O 6
ATOM 5013 N N . HIS A 1 8 ? -7.399 -0.101 -6.542 1.00 0.00 175 HIS A N 6
ATOM 5014 C CA . HIS A 1 8 ? -7.966 -1.426 -6.883 1.00 0.00 175 HIS A CA 6
ATOM 5015 C C . HIS A 1 8 ? -7.271 -2.111 -8.075 1.00 0.00 175 HIS A C 6
ATOM 5016 O O . HIS A 1 8 ? -7.132 -3.334 -8.073 1.00 0.00 175 HIS A O 6
ATOM 5031 N N . GLN A 1 9 ? -6.834 -1.340 -9.083 1.00 0.00 176 GLN A N 6
ATOM 5032 C CA . GLN A 1 9 ? -6.151 -1.804 -10.310 1.00 0.00 176 GLN A CA 6
ATOM 5033 C C . GLN A 1 9 ? -6.895 -2.929 -11.078 1.00 0.00 176 GLN A C 6
ATOM 5034 O O . GLN A 1 9 ? -6.285 -3.747 -11.769 1.00 0.00 176 GLN A O 6
ATOM 5048 N N . ASN A 1 10 ? -8.228 -2.984 -10.964 1.00 0.00 177 ASN A N 6
ATOM 5049 C CA . ASN A 1 10 ? -9.087 -3.980 -11.612 1.00 0.00 177 ASN A CA 6
ATOM 5050 C C . ASN A 1 10 ? -9.269 -3.692 -13.119 1.00 0.00 177 ASN A C 6
ATOM 5051 O O . ASN A 1 10 ? -10.213 -3.006 -13.521 1.00 0.00 177 ASN A O 6
ATOM 5062 N N . ARG A 1 11 ? -8.344 -4.185 -13.953 1.00 0.00 178 ARG A N 6
ATOM 5063 C CA . ARG A 1 11 ? -8.336 -4.033 -15.423 1.00 0.00 178 ARG A CA 6
ATOM 5064 C C . ARG A 1 11 ? -7.979 -5.359 -16.112 1.00 0.00 178 ARG A C 6
ATOM 5065 O O . ARG A 1 11 ? -7.274 -6.199 -15.549 1.00 0.00 178 ARG A O 6
ATOM 5086 N N . GLU A 1 12 ? -8.476 -5.538 -17.335 1.00 0.00 179 GLU A N 6
ATOM 5087 C CA . GLU A 1 12 ? -8.265 -6.733 -18.172 1.00 0.00 179 GLU A CA 6
ATOM 5088 C C . GLU A 1 12 ? -6.960 -6.662 -19.003 1.00 0.00 179 GLU A C 6
ATOM 5089 O O . GLU A 1 12 ? -6.207 -5.684 -18.936 1.00 0.00 179 GLU A O 6
ATOM 5101 N N . MET A 1 13 ? -6.692 -7.708 -19.795 1.00 0.00 180 MET A N 6
ATOM 5102 C CA . MET A 1 13 ? -5.531 -7.834 -20.691 1.00 0.00 180 MET A CA 6
ATOM 5103 C C . MET A 1 13 ? -5.475 -6.718 -21.756 1.00 0.00 180 MET A C 6
ATOM 5104 O O . MET A 1 13 ? -6.485 -6.071 -22.057 1.00 0.00 180 MET A O 6
ATOM 5118 N N . ILE A 1 14 ? -4.293 -6.508 -22.353 1.00 0.00 181 ILE A N 6
ATOM 5119 C CA . ILE A 1 14 ? -4.059 -5.506 -23.408 1.00 0.00 181 ILE A CA 6
ATOM 5120 C C . ILE A 1 14 ? -5.025 -5.683 -24.598 1.00 0.00 181 ILE A C 6
ATOM 5121 O O . ILE A 1 14 ? -5.332 -6.801 -25.014 1.00 0.00 181 ILE A O 6
ATOM 5137 N N . ASP A 1 15 ? -5.522 -4.566 -25.131 1.00 0.00 182 ASP A N 6
ATOM 5138 C CA . ASP A 1 15 ? -6.532 -4.495 -26.197 1.00 0.00 182 ASP A CA 6
ATOM 5139 C C . ASP A 1 15 ? -6.128 -3.532 -27.338 1.00 0.00 182 ASP A C 6
ATOM 5140 O O . ASP A 1 15 ? -6.701 -2.445 -27.475 1.00 0.00 182 ASP A O 6
ATOM 5149 N N . PRO A 1 16 ? -5.125 -3.900 -28.160 1.00 0.00 183 PRO A N 6
ATOM 5150 C CA . PRO A 1 16 ? -4.655 -3.064 -29.264 1.00 0.00 183 PRO A CA 6
ATOM 5151 C C . PRO A 1 16 ? -5.659 -3.024 -30.428 1.00 0.00 183 PRO A C 6
ATOM 5152 O O . PRO A 1 16 ? -6.421 -3.967 -30.658 1.00 0.00 183 PRO A O 6
ATOM 5163 N N . ASP A 1 17 ? -5.625 -1.941 -31.207 1.00 0.00 184 ASP A N 6
ATOM 5164 C CA . ASP A 1 17 ? -6.438 -1.792 -32.420 1.00 0.00 184 ASP A CA 6
ATOM 5165 C C . ASP A 1 17 ? -5.723 -2.476 -33.600 1.00 0.00 184 ASP A C 6
ATOM 5166 O O . ASP A 1 17 ? -4.513 -2.291 -33.782 1.00 0.00 184 ASP A O 6
ATOM 5175 N N . LYS A 1 18 ? -6.449 -3.265 -34.405 1.00 0.00 185 LYS A N 6
ATOM 5176 C CA . LYS A 1 18 ? -5.904 -4.018 -35.545 1.00 0.00 185 LYS A CA 6
ATOM 5177 C C . LYS A 1 18 ? -6.850 -3.990 -36.748 1.00 0.00 185 LYS A C 6
ATOM 5178 O O . LYS A 1 18 ? -8.042 -3.720 -36.601 1.00 0.00 185 LYS A O 6
ATOM 5197 N N . PHE A 1 19 ? -6.318 -4.289 -37.932 1.00 0.00 186 PHE A N 6
ATOM 5198 C CA . PHE A 1 19 ? -7.053 -4.302 -39.200 1.00 0.00 186 PHE A CA 6
ATOM 5199 C C . PHE A 1 19 ? -6.540 -5.406 -40.140 1.00 0.00 186 PHE A C 6
ATOM 5200 O O . PHE A 1 19 ? -5.335 -5.505 -40.393 1.00 0.00 186 PHE A O 6
ATOM 5217 N N . CYS A 1 20 ? -7.464 -6.207 -40.674 1.00 0.00 187 CYS A N 6
ATOM 5218 C CA . CYS A 1 20 ? -7.218 -7.283 -41.630 1.00 0.00 187 CYS A CA 6
ATOM 5219 C C . CYS A 1 20 ? -7.528 -6.746 -43.041 1.00 0.00 187 CYS A C 6
ATOM 5220 O O . CYS A 1 20 ? -8.676 -6.734 -43.496 1.00 0.00 187 CYS A O 6
ATOM 5227 N N . SER A 1 21 ? -6.502 -6.223 -43.722 1.00 0.00 188 SER A N 6
ATOM 5228 C CA . SER A 1 21 ? -6.634 -5.609 -45.056 1.00 0.00 188 SER A CA 6
ATOM 5229 C C . SER A 1 21 ? -7.179 -6.573 -46.123 1.00 0.00 188 SER A C 6
ATOM 5230 O O . SER A 1 21 ? -7.926 -6.169 -47.019 1.00 0.00 188 SER A O 6
ATOM 5238 N N . LEU A 1 22 ? -6.849 -7.864 -46.007 1.00 0.00 189 LEU A N 6
ATOM 5239 C CA . LEU A 1 22 ? -7.284 -8.932 -46.914 1.00 0.00 189 LEU A CA 6
ATOM 5240 C C . LEU A 1 22 ? -8.792 -9.263 -46.781 1.00 0.00 189 LEU A C 6
ATOM 5241 O O . LEU A 1 22 ? -9.372 -9.824 -47.717 1.00 0.00 189 LEU A O 6
ATOM 5257 N N . CYS A 1 23 ? -9.412 -8.903 -45.650 1.00 0.00 190 CYS A N 6
ATOM 5258 C CA . CYS A 1 23 ? -10.811 -9.180 -45.292 1.00 0.00 190 CYS A CA 6
ATOM 5259 C C . CYS A 1 23 ? -11.665 -7.912 -45.052 1.00 0.00 190 CYS A C 6
ATOM 5260 O O . CYS A 1 23 ? -12.879 -8.016 -44.848 1.00 0.00 190 CYS A O 6
ATOM 5267 N N . HIS A 1 24 ? -11.042 -6.725 -45.044 1.00 0.00 191 HIS A N 6
ATOM 5268 C CA . HIS A 1 24 ? -11.652 -5.422 -44.735 1.00 0.00 191 HIS A CA 6
ATOM 5269 C C . HIS A 1 24 ? -12.425 -5.455 -43.397 1.00 0.00 191 HIS A C 6
ATOM 5270 O O . HIS A 1 24 ? -13.611 -5.121 -43.325 1.00 0.00 191 HIS A O 6
ATOM 5285 N N . ALA A 1 25 ? -11.739 -5.888 -42.335 1.00 0.00 192 ALA A N 6
ATOM 5286 C CA . ALA A 1 25 ? -12.270 -6.048 -40.976 1.00 0.00 192 ALA A CA 6
ATOM 5287 C C . ALA A 1 25 ? -11.355 -5.375 -39.934 1.00 0.00 192 ALA A C 6
ATOM 5288 O O . ALA A 1 25 ? -10.133 -5.408 -40.073 1.00 0.00 192 ALA A O 6
ATOM 5295 N N . THR A 1 26 ? -11.937 -4.776 -38.888 1.00 0.00 193 THR A N 6
ATOM 5296 C CA . THR A 1 26 ? -11.220 -4.032 -37.826 1.00 0.00 193 THR A CA 6
ATOM 5297 C C . THR A 1 26 ? -11.533 -4.613 -36.443 1.00 0.00 193 THR A C 6
ATOM 5298 O O . THR A 1 26 ? -12.661 -5.053 -36.205 1.00 0.00 193 THR A O 6
ATOM 5309 N N . PHE A 1 27 ? -10.559 -4.604 -35.523 1.00 0.00 194 PHE A N 6
ATOM 5310 C CA . PHE A 1 27 ? -10.691 -5.165 -34.169 1.00 0.00 194 PHE A CA 6
ATOM 5311 C C . PHE A 1 27 ? -10.121 -4.214 -33.109 1.00 0.00 194 PHE A C 6
ATOM 5312 O O . PHE A 1 27 ? -9.232 -3.411 -33.400 1.00 0.00 194 PHE A O 6
ATOM 5329 N N . ASN A 1 28 ? -10.625 -4.318 -31.876 1.00 0.00 195 ASN A N 6
ATOM 5330 C CA . ASN A 1 28 ? -10.220 -3.486 -30.733 1.00 0.00 195 ASN A CA 6
ATOM 5331 C C . ASN A 1 28 ? -10.168 -4.267 -29.399 1.00 0.00 195 ASN A C 6
ATOM 5332 O O . ASN A 1 28 ? -10.310 -3.686 -28.323 1.00 0.00 195 ASN A O 6
ATOM 5343 N N . ASP A 1 29 ? -9.976 -5.588 -29.459 1.00 0.00 196 ASP A N 6
ATOM 5344 C CA . ASP A 1 29 ? -9.863 -6.502 -28.312 1.00 0.00 196 ASP A CA 6
ATOM 5345 C C . ASP A 1 29 ? -8.966 -7.702 -28.681 1.00 0.00 196 ASP A C 6
ATOM 5346 O O . ASP A 1 29 ? -8.896 -8.065 -29.861 1.00 0.00 196 ASP A O 6
ATOM 5355 N N . PRO A 1 30 ? -8.281 -8.336 -27.705 1.00 0.00 197 PRO A N 6
ATOM 5356 C CA . PRO A 1 30 ? -7.356 -9.438 -27.978 1.00 0.00 197 PRO A CA 6
ATOM 5357 C C . PRO A 1 30 ? -8.050 -10.665 -28.571 1.00 0.00 197 PRO A C 6
ATOM 5358 O O . PRO A 1 30 ? -7.635 -11.200 -29.599 1.00 0.00 197 PRO A O 6
ATOM 5369 N N . VAL A 1 31 ? -9.124 -11.109 -27.918 1.00 0.00 198 VAL A N 6
ATOM 5370 C CA . VAL A 1 31 ? -9.898 -12.288 -28.325 1.00 0.00 198 VAL A CA 6
ATOM 5371 C C . VAL A 1 31 ? -10.637 -12.021 -29.637 1.00 0.00 198 VAL A C 6
ATOM 5372 O O . VAL A 1 31 ? -10.665 -12.892 -30.498 1.00 0.00 198 VAL A O 6
ATOM 5385 N N . MET A 1 32 ? -11.161 -10.807 -29.843 1.00 0.00 199 MET A N 6
ATOM 5386 C CA . MET A 1 32 ? -11.814 -10.401 -31.098 1.00 0.00 199 MET A CA 6
ATOM 5387 C C . MET A 1 32 ? -10.850 -10.528 -32.289 1.00 0.00 199 MET A C 6
ATOM 5388 O O . MET A 1 32 ? -11.205 -11.115 -33.313 1.00 0.00 199 MET A O 6
ATOM 5402 N N . ALA A 1 33 ? -9.619 -10.025 -32.137 1.00 0.00 200 ALA A N 6
ATOM 5403 C CA . ALA A 1 33 ? -8.573 -10.136 -33.152 1.00 0.00 200 ALA A CA 6
ATOM 5404 C C . ALA A 1 33 ? -8.224 -11.606 -33.437 1.00 0.00 200 ALA A C 6
ATOM 5405 O O . ALA A 1 33 ? -8.285 -12.057 -34.582 1.00 0.00 200 ALA A O 6
ATOM 5412 N N . GLN A 1 34 ? -7.880 -12.365 -32.389 1.00 0.00 201 GLN A N 6
ATOM 5413 C CA . GLN A 1 34 ? -7.495 -13.771 -32.521 1.00 0.00 201 GLN A CA 6
ATOM 5414 C C . GLN A 1 34 ? -8.603 -14.650 -33.127 1.00 0.00 201 GLN A C 6
ATOM 5415 O O . GLN A 1 34 ? -8.310 -15.505 -33.963 1.00 0.00 201 GLN A O 6
ATOM 5429 N N . GLN A 1 35 ? -9.871 -14.430 -32.751 1.00 0.00 202 GLN A N 6
ATOM 5430 C CA . GLN A 1 35 ? -11.025 -15.169 -33.277 1.00 0.00 202 GLN A CA 6
ATOM 5431 C C . GLN A 1 35 ? -11.190 -14.969 -34.788 1.00 0.00 2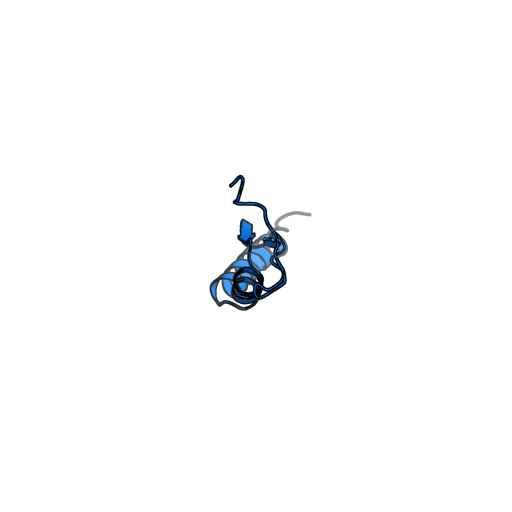02 GLN A C 6
ATOM 5432 O O . GLN A 1 35 ? -11.497 -15.931 -35.496 1.00 0.00 202 GLN A O 6
ATOM 5446 N N . HIS A 1 36 ? -10.948 -13.756 -35.303 1.00 0.00 203 HIS A N 6
ATOM 5447 C CA . HIS A 1 36 ? -11.014 -13.503 -36.745 1.00 0.00 203 HIS A CA 6
ATOM 5448 C C . HIS A 1 36 ? -9.950 -14.327 -37.485 1.00 0.00 203 HIS A C 6
ATOM 5449 O O . HIS A 1 36 ? -10.289 -15.089 -38.389 1.00 0.00 203 HIS A O 6
ATOM 5463 N N . TYR A 1 37 ? -8.679 -14.220 -37.079 1.00 0.00 204 TYR A N 6
ATOM 5464 C CA . TYR A 1 37 ? -7.532 -14.905 -37.699 1.00 0.00 204 TYR A CA 6
ATOM 5465 C C . TYR A 1 37 ? -7.595 -16.448 -37.765 1.00 0.00 204 TYR A C 6
ATOM 5466 O O . TYR A 1 37 ? -6.764 -17.052 -38.447 1.00 0.00 204 TYR A O 6
ATOM 5484 N N . VAL A 1 38 ? -8.563 -17.096 -37.102 1.00 0.00 205 VAL A N 6
ATOM 5485 C CA . VAL A 1 38 ? -8.753 -18.564 -37.114 1.00 0.00 205 VAL A CA 6
ATOM 5486 C C . VAL A 1 38 ? -10.163 -19.004 -37.542 1.00 0.00 205 VAL A C 6
ATOM 5487 O O . VAL A 1 38 ? -10.416 -20.204 -37.668 1.00 0.00 205 VAL A O 6
ATOM 5500 N N . GLY A 1 39 ? -11.084 -18.063 -37.782 1.00 0.00 206 GLY A N 6
ATOM 5501 C CA . GLY A 1 39 ? -12.466 -18.349 -38.182 1.00 0.00 206 GLY A CA 6
ATOM 5502 C C . GLY A 1 39 ? -12.635 -18.580 -39.687 1.00 0.00 206 GLY A C 6
ATOM 5503 O O . GLY A 1 39 ? -11.881 -18.046 -40.505 1.00 0.00 206 GLY A O 6
ATOM 5507 N N . LYS A 1 40 ? -13.651 -19.368 -40.068 1.00 0.00 207 LYS A N 6
ATOM 5508 C CA . LYS A 1 40 ? -13.965 -19.719 -41.471 1.00 0.00 207 LYS A CA 6
ATOM 5509 C C . LYS A 1 40 ? -14.076 -18.513 -42.414 1.00 0.00 207 LYS A C 6
ATOM 5510 O O . LYS A 1 40 ? -13.645 -18.600 -43.562 1.00 0.00 207 LYS A O 6
ATOM 5529 N N . LYS A 1 41 ? -14.598 -17.379 -41.928 1.00 0.00 208 LYS A N 6
ATOM 5530 C CA . LYS A 1 41 ? -14.731 -16.123 -42.690 1.00 0.00 208 LYS A CA 6
ATOM 5531 C C . LYS A 1 41 ? -13.374 -15.635 -43.206 1.00 0.00 208 LYS A C 6
ATOM 5532 O O . LYS A 1 41 ? -13.247 -15.354 -44.395 1.00 0.00 208 LYS A O 6
ATOM 5551 N N . HIS A 1 42 ? -12.353 -15.601 -42.345 1.00 0.00 209 HIS A N 6
ATOM 5552 C CA . HIS A 1 42 ? -10.981 -15.214 -42.708 1.00 0.00 209 HIS A CA 6
ATOM 5553 C C . HIS A 1 42 ? -10.380 -16.173 -43.741 1.00 0.00 209 HIS A C 6
ATOM 5554 O O . HIS A 1 42 ? -9.829 -15.726 -44.743 1.00 0.00 209 HIS A O 6
ATOM 5568 N N . ARG A 1 43 ? -10.534 -17.495 -43.555 1.00 0.00 210 ARG A N 6
ATOM 5569 C CA . ARG A 1 43 ? -10.043 -18.505 -44.519 1.00 0.00 210 ARG A CA 6
ATOM 5570 C C . ARG A 1 43 ? -10.675 -18.314 -45.906 1.00 0.00 210 ARG A C 6
ATOM 5571 O O . ARG A 1 43 ? -9.961 -18.289 -46.912 1.00 0.00 210 ARG A O 6
ATOM 5592 N N . LYS A 1 44 ? -12.002 -18.149 -45.966 1.00 0.00 211 LYS A N 6
ATOM 5593 C CA . LYS A 1 44 ? -12.765 -17.937 -47.211 1.00 0.00 211 LYS A CA 6
ATOM 5594 C C . LYS A 1 44 ? -12.401 -16.622 -47.907 1.00 0.00 211 LYS A C 6
ATOM 5595 O O . LYS A 1 44 ? -12.102 -16.630 -49.102 1.00 0.00 211 LYS A O 6
ATOM 5614 N N . GLN A 1 45 ? -12.389 -15.502 -47.181 1.00 0.00 212 GLN A N 6
ATOM 5615 C CA . GLN A 1 45 ? -12.037 -14.192 -47.742 1.00 0.00 212 GLN A CA 6
ATOM 5616 C C . GLN A 1 45 ? -10.569 -14.128 -48.190 1.00 0.00 212 GLN A C 6
ATOM 5617 O O . GLN A 1 45 ? -10.301 -13.629 -49.281 1.00 0.00 212 GLN A O 6
ATOM 5631 N N . GLU A 1 46 ? -9.623 -14.680 -47.420 1.00 0.00 213 GLU A N 6
ATOM 5632 C CA . GLU A 1 46 ? -8.208 -14.754 -47.814 1.00 0.00 213 GLU A CA 6
ATOM 5633 C C . GLU A 1 46 ? -8.061 -15.547 -49.122 1.00 0.00 213 GLU A C 6
ATOM 5634 O O . GLU A 1 46 ? -7.364 -15.108 -50.036 1.00 0.00 213 GLU A O 6
ATOM 5646 N N . THR A 1 47 ? -8.759 -16.684 -49.245 1.00 0.00 214 THR A N 6
ATOM 5647 C CA . THR A 1 47 ? -8.764 -17.495 -50.474 1.00 0.00 214 THR A CA 6
ATOM 5648 C C . THR A 1 47 ? -9.325 -16.693 -51.653 1.00 0.00 214 THR A C 6
ATOM 5649 O O . THR A 1 47 ? -8.716 -16.680 -52.724 1.00 0.00 214 THR A O 6
ATOM 5660 N N . LYS A 1 48 ? -10.448 -15.976 -51.474 1.00 0.00 215 LYS A N 6
ATOM 5661 C CA . LYS A 1 48 ? -11.040 -15.137 -52.530 1.00 0.00 215 LYS A CA 6
ATOM 5662 C C . LYS A 1 48 ? -10.097 -14.007 -52.963 1.00 0.00 215 LYS A C 6
ATOM 5663 O O . LYS A 1 48 ? -9.918 -13.790 -54.160 1.00 0.00 215 LYS A O 6
ATOM 5682 N N . LEU A 1 49 ? -9.461 -13.317 -52.012 1.00 0.00 216 LEU A N 6
ATOM 5683 C CA . LEU A 1 49 ? -8.497 -12.241 -52.278 1.00 0.00 216 LEU A CA 6
ATOM 5684 C C . LEU A 1 49 ? -7.274 -12.788 -53.039 1.00 0.00 216 LEU A C 6
ATOM 5685 O O . LEU A 1 49 ? -6.874 -12.223 -54.057 1.00 0.00 216 LEU A O 6
ATOM 5701 N N . LYS A 1 50 ? -6.719 -13.926 -52.599 1.00 0.00 217 LYS A N 6
ATOM 5702 C CA . LYS A 1 50 ? -5.594 -14.611 -53.259 1.00 0.00 217 LYS A CA 6
ATOM 5703 C C . LYS A 1 50 ? -5.937 -14.977 -54.709 1.00 0.00 217 LYS A C 6
ATOM 5704 O O . LYS A 1 50 ? -5.154 -14.689 -55.613 1.00 0.00 217 LYS A O 6
ATOM 5723 N N . LEU A 1 51 ? -7.121 -15.548 -54.950 1.00 0.00 218 LEU A N 6
ATOM 5724 C CA . LEU A 1 51 ? -7.607 -15.862 -56.300 1.00 0.00 218 LEU A CA 6
ATOM 5725 C C . LEU A 1 51 ? -7.774 -14.586 -57.143 1.00 0.00 218 LEU A C 6
ATOM 5726 O O . LEU A 1 51 ? -7.337 -14.556 -58.292 1.00 0.00 218 LEU A O 6
ATOM 5742 N N . MET A 1 52 ? -8.344 -13.515 -56.580 1.00 0.00 219 MET A N 6
ATOM 5743 C CA . MET A 1 52 ? -8.492 -12.226 -57.268 1.00 0.00 219 MET A CA 6
ATOM 5744 C C . MET A 1 52 ? -7.125 -11.660 -57.693 1.00 0.00 219 MET A C 6
ATOM 5745 O O . MET A 1 52 ? -6.976 -11.205 -58.827 1.00 0.00 219 MET A O 6
ATOM 5759 N N . ALA A 1 53 ? -6.110 -11.733 -56.824 1.00 0.00 220 ALA A N 6
ATOM 5760 C CA . ALA A 1 53 ? -4.745 -11.302 -57.131 1.00 0.00 220 ALA A CA 6
ATOM 5761 C C . ALA A 1 53 ? -4.116 -12.155 -58.254 1.00 0.00 220 ALA A C 6
ATOM 5762 O O . ALA A 1 53 ? -3.547 -11.606 -59.201 1.00 0.00 220 ALA A O 6
ATOM 5769 N N . ARG A 1 54 ? -4.261 -13.490 -58.188 1.00 0.00 221 ARG A N 6
ATOM 5770 C CA . ARG A 1 54 ? -3.776 -14.441 -59.211 1.00 0.00 221 ARG A CA 6
ATOM 5771 C C . ARG A 1 54 ? -4.385 -14.168 -60.593 1.00 0.00 221 ARG A C 6
ATOM 5772 O O . ARG A 1 54 ? -3.665 -14.188 -61.591 1.00 0.00 221 ARG A O 6
ATOM 5793 N N . TYR A 1 55 ? -5.690 -13.892 -60.652 1.00 0.00 222 TYR A N 6
ATOM 5794 C CA . TYR A 1 55 ? -6.406 -13.568 -61.895 1.00 0.00 222 TYR A CA 6
ATOM 5795 C C . TYR A 1 55 ? -6.088 -12.147 -62.404 1.00 0.00 222 TYR A C 6
ATOM 5796 O O . TYR A 1 55 ? -6.030 -11.927 -63.616 1.00 0.00 222 TYR A O 6
ATOM 5814 N N . GLY A 1 56 ? -5.878 -11.183 -61.500 1.00 0.00 223 GLY A N 6
ATOM 5815 C CA . GLY A 1 56 ? -5.580 -9.785 -61.832 1.00 0.00 223 GLY A CA 6
ATOM 5816 C C . GLY A 1 56 ? -4.163 -9.554 -62.374 1.00 0.00 223 GLY A C 6
ATOM 5817 O O . GLY A 1 56 ? -3.982 -8.751 -63.293 1.00 0.00 223 GLY A O 6
ATOM 5821 N N . ARG A 1 57 ? -3.156 -10.256 -61.833 1.00 0.00 224 ARG A N 6
ATOM 5822 C CA . ARG A 1 57 ? -1.750 -10.164 -62.265 1.00 0.00 224 ARG A CA 6
ATOM 5823 C C . ARG A 1 57 ? -1.550 -10.801 -63.649 1.00 0.00 224 ARG A C 6
ATOM 5824 O O . ARG A 1 57 ? -1.527 -12.027 -63.777 1.00 0.00 224 ARG A O 6
ATOM 5845 N N . LEU A 1 58 ? -1.396 -9.968 -64.681 1.00 0.00 225 LEU A N 6
ATOM 5846 C CA . LEU A 1 58 ? -1.174 -10.379 -66.075 1.00 0.00 225 LEU A CA 6
ATOM 5847 C C . LEU A 1 58 ? -0.323 -9.352 -66.844 1.00 0.00 225 LEU A C 6
ATOM 5848 O O . LEU A 1 58 ? -0.311 -8.165 -66.506 1.00 0.00 225 LEU A O 6
ATOM 5864 N N . ALA A 1 59 ? 0.387 -9.818 -67.877 1.00 0.00 226 ALA A N 6
ATOM 5865 C CA . ALA A 1 59 ? 1.268 -8.998 -68.724 1.00 0.00 226 ALA A CA 6
ATOM 5866 C C . ALA A 1 59 ? 1.394 -9.499 -70.187 1.00 0.00 226 ALA A C 6
ATOM 5867 O O . ALA A 1 59 ? 2.175 -8.949 -70.966 1.00 0.00 226 ALA A O 6
ATOM 5874 N N . ASP A 1 60 ? 0.639 -10.535 -70.580 1.00 0.00 227 ASP A N 6
ATOM 5875 C CA . ASP A 1 60 ? 0.652 -11.146 -71.920 1.00 0.00 227 ASP A CA 6
ATOM 5876 C C . ASP A 1 60 ? -0.748 -11.634 -72.331 1.00 0.00 227 ASP A C 6
ATOM 5877 O O . ASP A 1 60 ? -1.515 -12.159 -71.509 1.00 0.00 227 ASP A O 6
ATOM 5887 N N . SER A 1 1 ? -4.737 -15.150 -11.309 1.00 0.00 168 SER A N 7
ATOM 5888 C CA . SER A 1 1 ? -5.440 -14.085 -10.586 1.00 0.00 168 SER A CA 7
ATOM 5889 C C . SER A 1 1 ? -5.271 -14.204 -9.058 1.00 0.00 168 SER A C 7
ATOM 5890 O O . SER A 1 1 ? -4.756 -15.209 -8.554 1.00 0.00 168 SER A O 7
ATOM 5898 N N . THR A 1 2 ? -5.711 -13.187 -8.311 1.00 0.00 169 THR A N 7
ATOM 5899 C CA . THR A 1 2 ? -5.632 -13.095 -6.837 1.00 0.00 169 THR A CA 7
ATOM 5900 C C . THR A 1 2 ? -6.895 -12.467 -6.231 1.00 0.00 169 THR A C 7
ATOM 5901 O O . THR A 1 2 ? -7.595 -11.680 -6.876 1.00 0.00 169 THR A O 7
ATOM 5912 N N . LYS A 1 3 ? -7.189 -12.805 -4.965 1.00 0.00 170 LYS A N 7
ATOM 5913 C CA . LYS A 1 3 ? -8.356 -12.310 -4.199 1.00 0.00 170 LYS A CA 7
ATOM 5914 C C . LYS A 1 3 ? -8.243 -10.844 -3.735 1.00 0.00 170 LYS A C 7
ATOM 5915 O O . LYS A 1 3 ? -9.207 -10.300 -3.191 1.00 0.00 170 LYS A O 7
ATOM 5934 N N . VAL A 1 4 ? -7.088 -10.206 -3.943 1.00 0.00 171 VAL A N 7
ATOM 5935 C CA . VAL A 1 4 ? -6.777 -8.816 -3.557 1.00 0.00 171 VAL A CA 7
ATOM 5936 C C . VAL A 1 4 ? -6.068 -8.095 -4.713 1.00 0.00 171 VAL A C 7
ATOM 5937 O O . VAL A 1 4 ? -5.262 -8.691 -5.430 1.00 0.00 171 VAL A O 7
ATOM 5950 N N . GLU A 1 5 ? -6.356 -6.802 -4.879 1.00 0.00 172 GLU A N 7
ATOM 5951 C CA . GLU A 1 5 ? -5.779 -5.902 -5.889 1.00 0.00 172 GLU A CA 7
ATOM 5952 C C . GLU A 1 5 ? -5.708 -4.470 -5.318 1.00 0.00 172 GLU A C 7
ATOM 5953 O O . GLU A 1 5 ? -6.634 -4.022 -4.635 1.00 0.00 172 GLU A O 7
ATOM 5965 N N . ALA A 1 6 ? -4.614 -3.750 -5.585 1.00 0.00 173 ALA A N 7
ATOM 5966 C CA . ALA A 1 6 ? -4.398 -2.388 -5.091 1.00 0.00 173 ALA A CA 7
ATOM 5967 C C . ALA A 1 6 ? -5.213 -1.321 -5.853 1.00 0.00 173 ALA A C 7
ATOM 5968 O O . ALA A 1 6 ? -5.890 -0.501 -5.227 1.00 0.00 173 ALA A O 7
ATOM 5975 N N . LEU A 1 7 ? -5.145 -1.329 -7.192 1.00 0.00 174 LEU A N 7
ATOM 5976 C CA . LEU A 1 7 ? -5.819 -0.386 -8.103 1.00 0.00 174 LEU A CA 7
ATOM 5977 C C . LEU A 1 7 ? -5.802 -0.877 -9.571 1.00 0.00 174 LEU A C 7
ATOM 5978 O O . LEU A 1 7 ? -5.310 -1.971 -9.863 1.00 0.00 174 LEU A O 7
ATOM 5994 N N . HIS A 1 8 ? -6.305 -0.044 -10.491 1.00 0.00 175 HIS A N 7
ATOM 5995 C CA . HIS A 1 8 ? -6.337 -0.265 -11.950 1.00 0.00 175 HIS A CA 7
ATOM 5996 C C . HIS A 1 8 ? -5.858 0.993 -12.696 1.00 0.00 175 HIS A C 7
ATOM 5997 O O . HIS A 1 8 ? -5.935 2.102 -12.160 1.00 0.00 175 HIS A O 7
ATOM 6012 N N . GLN A 1 9 ? -5.363 0.828 -13.926 1.00 0.00 176 GLN A N 7
ATOM 6013 C CA . GLN A 1 9 ? -4.818 1.904 -14.777 1.00 0.00 176 GLN A CA 7
ATOM 6014 C C . GLN A 1 9 ? -5.221 1.726 -16.256 1.00 0.00 176 GLN A C 7
ATOM 6015 O O . GLN A 1 9 ? -5.827 0.717 -16.626 1.00 0.00 176 GLN A O 7
ATOM 6029 N N . ASN A 1 10 ? -4.886 2.705 -17.107 1.00 0.00 177 ASN A N 7
ATOM 6030 C CA . ASN A 1 10 ? -5.172 2.727 -18.555 1.00 0.00 177 ASN A CA 7
ATOM 6031 C C . ASN A 1 10 ? -6.669 2.550 -18.917 1.00 0.00 177 ASN A C 7
ATOM 6032 O O . ASN A 1 10 ? -7.010 1.991 -19.965 1.00 0.00 177 ASN A O 7
ATOM 6043 N N . ARG A 1 11 ? -7.571 3.029 -18.045 1.00 0.00 178 ARG A N 7
ATOM 6044 C CA . ARG A 1 11 ? -9.036 2.988 -18.230 1.00 0.00 178 ARG A CA 7
ATOM 6045 C C . ARG A 1 11 ? -9.492 3.838 -19.430 1.00 0.00 178 ARG A C 7
ATOM 6046 O O . ARG A 1 11 ? -8.777 4.735 -19.882 1.00 0.00 178 ARG A O 7
ATOM 6067 N N . GLU A 1 12 ? -10.714 3.586 -19.907 1.00 0.00 179 GLU A N 7
ATOM 6068 C CA . GLU A 1 12 ? -11.371 4.310 -21.017 1.00 0.00 179 GLU A CA 7
ATOM 6069 C C . GLU A 1 12 ? -10.526 4.385 -22.315 1.00 0.00 179 GLU A C 7
ATOM 6070 O O . GLU A 1 12 ? -10.473 5.414 -22.994 1.00 0.00 179 GLU A O 7
ATOM 6082 N N . MET A 1 13 ? -9.839 3.288 -22.661 1.00 0.00 180 MET A N 7
ATOM 6083 C CA . MET A 1 13 ? -9.009 3.167 -23.872 1.00 0.00 180 MET A CA 7
ATOM 6084 C C . MET A 1 13 ? -9.867 3.378 -25.142 1.00 0.00 180 MET A C 7
ATOM 6085 O O . MET A 1 13 ? -10.978 2.845 -25.235 1.00 0.00 180 MET A O 7
ATOM 6099 N N . ILE A 1 14 ? -9.376 4.172 -26.105 1.00 0.00 181 ILE A N 7
ATOM 6100 C CA . ILE A 1 14 ? -10.084 4.519 -27.353 1.00 0.00 181 ILE A CA 7
ATOM 6101 C C . ILE A 1 14 ? -10.567 3.288 -28.148 1.00 0.00 181 ILE A C 7
ATOM 6102 O O . ILE A 1 14 ? -9.874 2.279 -28.257 1.00 0.00 181 ILE A O 7
ATOM 6118 N N . ASP A 1 15 ? -11.776 3.378 -28.708 1.00 0.00 182 ASP A N 7
ATOM 6119 C CA . ASP A 1 15 ? -12.474 2.311 -29.441 1.00 0.00 182 ASP A CA 7
ATOM 6120 C C . ASP A 1 15 ? -12.935 2.751 -30.849 1.00 0.00 182 ASP A C 7
ATOM 6121 O O . ASP A 1 15 ? -14.130 2.968 -31.078 1.00 0.00 182 ASP A O 7
ATOM 6130 N N . PRO A 1 16 ? -11.999 2.904 -31.808 1.00 0.00 183 PRO A N 7
ATOM 6131 C CA . PRO A 1 16 ? -12.321 3.300 -33.177 1.00 0.00 183 PRO A CA 7
ATOM 6132 C C . PRO A 1 16 ? -12.999 2.159 -33.954 1.00 0.00 183 PRO A C 7
ATOM 6133 O O . PRO A 1 16 ? -12.816 0.975 -33.654 1.00 0.00 183 PRO A O 7
ATOM 6144 N N . ASP A 1 17 ? -13.750 2.513 -34.997 1.00 0.00 184 ASP A N 7
ATOM 6145 C CA . ASP A 1 17 ? -14.396 1.544 -35.893 1.00 0.00 184 ASP A CA 7
ATOM 6146 C C . ASP A 1 17 ? -13.414 1.188 -37.025 1.00 0.00 184 ASP A C 7
ATOM 6147 O O . ASP A 1 17 ? -12.789 2.082 -37.609 1.00 0.00 184 ASP A O 7
ATOM 6156 N N . LYS A 1 18 ? -13.262 -0.105 -37.341 1.00 0.00 185 LYS A N 7
ATOM 6157 C CA . LYS A 1 18 ? -12.329 -0.623 -38.354 1.00 0.00 185 LYS A CA 7
ATOM 6158 C C . LYS A 1 18 ? -12.977 -1.723 -39.199 1.00 0.00 185 LYS A C 7
ATOM 6159 O O . LYS A 1 18 ? -13.991 -2.302 -38.807 1.00 0.00 185 LYS A O 7
ATOM 6178 N N . PHE A 1 19 ? -12.385 -2.015 -40.355 1.00 0.00 186 PHE A N 7
ATOM 6179 C CA . PHE A 1 19 ? -12.871 -3.012 -41.315 1.00 0.00 186 PHE A CA 7
ATOM 6180 C C . PHE A 1 19 ? -11.713 -3.717 -42.043 1.00 0.00 186 PHE A C 7
ATOM 6181 O O . PHE A 1 19 ? -10.639 -3.138 -42.231 1.00 0.00 186 PHE A O 7
ATOM 6198 N N . CYS A 1 20 ? -11.954 -4.957 -42.473 1.00 0.00 187 CYS A N 7
ATOM 6199 C CA . CYS A 1 20 ? -11.037 -5.810 -43.222 1.00 0.00 187 CYS A CA 7
ATOM 6200 C C . CYS A 1 20 ? -11.717 -6.255 -44.530 1.00 0.00 187 CYS A C 7
ATOM 6201 O O . CYS A 1 20 ? -12.638 -7.078 -44.535 1.00 0.00 187 CYS A O 7
ATOM 6208 N N . SER A 1 21 ? -11.279 -5.675 -45.652 1.00 0.00 188 SER A N 7
ATOM 6209 C CA . SER A 1 21 ? -11.809 -5.973 -46.992 1.00 0.00 188 SER A CA 7
ATOM 6210 C C . SER A 1 21 ? -11.456 -7.394 -47.464 1.00 0.00 188 SER A C 7
ATOM 6211 O O . SER A 1 21 ? -12.213 -8.012 -48.217 1.00 0.00 188 SER A O 7
ATOM 6219 N N . LEU A 1 22 ? -10.323 -7.935 -47.000 1.00 0.00 189 LEU A N 7
ATOM 6220 C CA . LEU A 1 22 ? -9.833 -9.273 -47.354 1.00 0.00 189 LEU A CA 7
ATOM 6221 C C . LEU A 1 22 ? -10.648 -10.412 -46.702 1.00 0.00 189 LEU A C 7
ATOM 6222 O O . LEU A 1 22 ? -10.698 -11.516 -47.254 1.00 0.00 189 LEU A O 7
ATOM 6238 N N . CYS A 1 23 ? -11.289 -10.138 -45.560 1.00 0.00 190 CYS A N 7
ATOM 6239 C CA . CYS A 1 23 ? -12.068 -11.090 -44.756 1.00 0.00 190 CYS A CA 7
ATOM 6240 C C . CYS A 1 23 ? -13.562 -10.721 -44.611 1.00 0.00 190 CYS A C 7
ATOM 6241 O O . CYS A 1 23 ? -14.336 -11.504 -44.050 1.00 0.00 190 CYS A O 7
ATOM 6248 N N . HIS A 1 24 ? -13.969 -9.533 -45.082 1.00 0.00 191 HIS A N 7
ATOM 6249 C CA . HIS A 1 24 ? -15.317 -8.960 -44.937 1.00 0.00 191 HIS A CA 7
ATOM 6250 C C . HIS A 1 24 ? -15.766 -8.975 -43.460 1.00 0.00 191 HIS A C 7
ATOM 6251 O O . HIS A 1 24 ? -16.804 -9.537 -43.100 1.00 0.00 191 HIS A O 7
ATOM 6266 N N . ALA A 1 25 ? -14.937 -8.375 -42.601 1.00 0.00 192 ALA A N 7
ATOM 6267 C CA . ALA A 1 25 ? -15.099 -8.323 -41.143 1.00 0.00 192 ALA A CA 7
ATOM 6268 C C . ALA A 1 25 ? -14.994 -6.881 -40.611 1.00 0.00 192 ALA A C 7
ATOM 6269 O O . ALA A 1 25 ? -14.237 -6.075 -41.151 1.00 0.00 192 ALA A O 7
ATOM 6276 N N . THR A 1 26 ? -15.741 -6.561 -39.548 1.00 0.00 193 THR A N 7
ATOM 6277 C CA . THR A 1 26 ? -15.815 -5.218 -38.928 1.00 0.00 193 THR A CA 7
ATOM 6278 C C . THR A 1 26 ? -15.491 -5.292 -37.432 1.00 0.00 193 THR A C 7
ATOM 6279 O O . THR A 1 26 ? -15.811 -6.291 -36.780 1.00 0.00 193 THR A O 7
ATOM 6290 N N . PHE A 1 27 ? -14.869 -4.246 -36.875 1.00 0.00 194 PHE A N 7
ATOM 6291 C CA . PHE A 1 27 ? -14.431 -4.184 -35.474 1.00 0.00 194 PHE A CA 7
ATOM 6292 C C . PHE A 1 27 ? -14.776 -2.817 -34.868 1.00 0.00 194 PHE A C 7
ATOM 6293 O O . PHE A 1 27 ? -14.762 -1.808 -35.573 1.00 0.00 194 PHE A O 7
ATOM 6310 N N . ASN A 1 28 ? -15.093 -2.777 -33.570 1.00 0.00 195 ASN A N 7
ATOM 6311 C CA . ASN A 1 28 ? -15.509 -1.559 -32.849 1.00 0.00 195 ASN A CA 7
ATOM 6312 C C . ASN A 1 28 ? -14.847 -1.447 -31.453 1.00 0.00 195 ASN A C 7
ATOM 6313 O O . ASN A 1 28 ? -15.398 -0.844 -30.532 1.00 0.00 195 ASN A O 7
ATOM 6324 N N . ASP A 1 29 ? -13.675 -2.065 -31.281 1.00 0.00 196 ASP A N 7
ATOM 6325 C CA . ASP A 1 29 ? -12.891 -2.134 -30.039 1.00 0.00 196 ASP A CA 7
ATOM 6326 C C . ASP A 1 29 ? -11.387 -2.265 -30.394 1.00 0.00 196 ASP A C 7
ATOM 6327 O O . ASP A 1 29 ? -11.065 -2.873 -31.423 1.00 0.00 196 ASP A O 7
ATOM 6336 N N . PRO A 1 30 ? -10.456 -1.709 -29.589 1.00 0.00 197 PRO A N 7
ATOM 6337 C CA . PRO A 1 30 ? -9.024 -1.702 -29.913 1.00 0.00 197 PRO A CA 7
ATOM 6338 C C . PRO A 1 30 ? -8.401 -3.095 -30.019 1.00 0.00 197 PRO A C 7
ATOM 6339 O O . PRO A 1 30 ? -7.683 -3.405 -30.972 1.00 0.00 197 PRO A O 7
ATOM 6350 N N . VAL A 1 31 ? -8.680 -3.940 -29.027 1.00 0.00 198 VAL A N 7
ATOM 6351 C CA . VAL A 1 31 ? -8.152 -5.303 -28.936 1.00 0.00 198 VAL A CA 7
ATOM 6352 C C . VAL A 1 31 ? -8.806 -6.190 -29.992 1.00 0.00 198 VAL A C 7
ATOM 6353 O O . VAL A 1 31 ? -8.104 -6.943 -30.656 1.00 0.00 198 VAL A O 7
ATOM 6366 N N . MET A 1 32 ? -10.116 -6.058 -30.223 1.00 0.00 199 MET A N 7
ATOM 6367 C CA . MET A 1 32 ? -10.840 -6.788 -31.276 1.00 0.00 199 MET A CA 7
ATOM 6368 C C . MET A 1 32 ? -10.222 -6.528 -32.660 1.00 0.00 199 MET A C 7
ATOM 6369 O O . MET A 1 32 ? -9.966 -7.472 -33.410 1.00 0.00 199 MET A O 7
ATOM 6383 N N . ALA A 1 33 ? -9.940 -5.258 -32.979 1.00 0.00 200 ALA A N 7
ATOM 6384 C CA . ALA A 1 33 ? -9.288 -4.866 -34.227 1.00 0.00 200 ALA A CA 7
ATOM 6385 C C . ALA A 1 33 ? -7.888 -5.490 -34.346 1.00 0.00 200 ALA A C 7
ATOM 6386 O O . ALA A 1 33 ? -7.585 -6.172 -35.327 1.00 0.00 200 ALA A O 7
ATOM 6393 N N . GLN A 1 34 ? -7.034 -5.276 -33.337 1.00 0.00 201 GLN A N 7
ATOM 6394 C CA . GLN A 1 34 ? -5.661 -5.781 -33.339 1.00 0.00 201 GLN A CA 7
ATOM 6395 C C . GLN A 1 34 ? -5.579 -7.319 -33.401 1.00 0.00 201 GLN A C 7
ATOM 6396 O O . GLN A 1 34 ? -4.734 -7.857 -34.121 1.00 0.00 201 GLN A O 7
ATOM 6410 N N . GLN A 1 35 ? -6.446 -8.028 -32.670 1.00 0.00 202 GLN A N 7
ATOM 6411 C CA . GLN A 1 35 ? -6.496 -9.493 -32.632 1.00 0.00 202 GLN A CA 7
ATOM 6412 C C . GLN A 1 35 ? -6.848 -10.097 -33.996 1.00 0.00 202 GLN A C 7
ATOM 6413 O O . GLN A 1 35 ? -6.305 -11.144 -34.349 1.00 0.00 202 GLN A O 7
ATOM 6427 N N . HIS A 1 36 ? -7.710 -9.443 -34.784 1.00 0.00 203 HIS A N 7
ATOM 6428 C CA . HIS A 1 36 ? -8.053 -9.930 -36.121 1.00 0.00 203 HIS A CA 7
ATOM 6429 C C . HIS A 1 36 ? -6.825 -9.923 -37.048 1.00 0.00 203 HIS A C 7
ATOM 6430 O O . HIS A 1 36 ? -6.440 -10.969 -37.567 1.00 0.00 203 HIS A O 7
ATOM 6444 N N . TYR A 1 37 ? -6.186 -8.760 -37.230 1.00 0.00 204 TYR A N 7
ATOM 6445 C CA . TYR A 1 37 ? -5.032 -8.581 -38.124 1.00 0.00 204 TYR A CA 7
ATOM 6446 C C . TYR A 1 37 ? -3.788 -9.437 -37.799 1.00 0.00 204 TYR A C 7
ATOM 6447 O O . TYR A 1 37 ? -2.926 -9.611 -38.664 1.00 0.00 204 TYR A O 7
ATOM 6465 N N . VAL A 1 38 ? -3.683 -9.982 -36.579 1.00 0.00 205 VAL A N 7
ATOM 6466 C CA . VAL A 1 38 ? -2.553 -10.824 -36.129 1.00 0.00 205 VAL A CA 7
ATOM 6467 C C . VAL A 1 38 ? -2.928 -12.306 -35.938 1.00 0.00 205 VAL A C 7
ATOM 6468 O O . VAL A 1 38 ? -2.049 -13.151 -35.761 1.00 0.00 205 VAL A O 7
ATOM 6481 N N . GLY A 1 39 ? -4.220 -12.649 -35.997 1.00 0.00 206 GLY A N 7
ATOM 6482 C CA . GLY A 1 39 ? -4.716 -14.019 -35.834 1.00 0.00 206 GLY A CA 7
ATOM 6483 C C . GLY A 1 39 ? -4.547 -14.885 -37.088 1.00 0.00 206 GLY A C 7
ATOM 6484 O O . GLY A 1 39 ? -4.571 -14.389 -38.218 1.00 0.00 206 GLY A O 7
ATOM 6488 N N . LYS A 1 40 ? -4.400 -16.204 -36.895 1.00 0.00 207 LYS A N 7
ATOM 6489 C CA . LYS A 1 40 ? -4.215 -17.194 -37.976 1.00 0.00 207 LYS A CA 7
ATOM 6490 C C . LYS A 1 40 ? -5.305 -17.121 -39.051 1.00 0.00 207 LYS A C 7
ATOM 6491 O O . LYS A 1 40 ? -4.991 -17.214 -40.237 1.00 0.00 207 LYS A O 7
ATOM 6510 N N . LYS A 1 41 ? -6.569 -16.915 -38.658 1.00 0.00 208 LYS A N 7
ATOM 6511 C CA . LYS A 1 41 ? -7.716 -16.809 -39.581 1.00 0.00 208 LYS A CA 7
ATOM 6512 C C . LYS A 1 41 ? -7.544 -15.707 -40.632 1.00 0.00 208 LYS A C 7
ATOM 6513 O O . LYS A 1 41 ? -7.826 -15.960 -41.800 1.00 0.00 208 LYS A O 7
ATOM 6532 N N . HIS A 1 42 ? -7.030 -14.529 -40.260 1.00 0.00 209 HIS A N 7
ATOM 6533 C CA . HIS A 1 42 ? -6.766 -13.438 -41.215 1.00 0.00 209 HIS A CA 7
ATOM 6534 C C . HIS A 1 42 ? -5.705 -13.842 -42.241 1.00 0.00 209 HIS A C 7
ATOM 6535 O O . HIS A 1 42 ? -5.918 -13.709 -43.444 1.00 0.00 209 HIS A O 7
ATOM 6549 N N . ARG A 1 43 ? -4.570 -14.392 -41.785 1.00 0.00 210 ARG A N 7
ATOM 6550 C CA . ARG A 1 43 ? -3.480 -14.846 -42.670 1.00 0.00 210 ARG A CA 7
ATOM 6551 C C . ARG A 1 43 ? -3.942 -15.978 -43.600 1.00 0.00 210 ARG A C 7
ATOM 6552 O O . ARG A 1 43 ? -3.605 -15.979 -44.786 1.00 0.00 210 ARG A O 7
ATOM 6573 N N . LYS A 1 44 ? -4.763 -16.905 -43.093 1.00 0.00 211 LYS A N 7
ATOM 6574 C CA . LYS A 1 44 ? -5.373 -18.002 -43.865 1.00 0.00 211 LYS A CA 7
ATOM 6575 C C . LYS A 1 44 ? -6.323 -17.460 -44.938 1.00 0.00 211 LYS A C 7
ATOM 6576 O O . LYS A 1 44 ? -6.171 -17.802 -46.109 1.00 0.00 211 LYS A O 7
ATOM 6595 N N . GLN A 1 45 ? -7.272 -16.597 -44.570 1.00 0.00 212 GLN A N 7
ATOM 6596 C CA . GLN A 1 45 ? -8.225 -15.994 -45.513 1.00 0.00 212 GLN A CA 7
ATOM 6597 C C . GLN A 1 45 ? -7.530 -15.095 -46.546 1.00 0.00 212 GLN A C 7
ATOM 6598 O O . GLN A 1 45 ? -7.895 -15.130 -47.719 1.00 0.00 212 GLN A O 7
ATOM 6612 N N . GLU A 1 46 ? -6.494 -14.346 -46.158 1.00 0.00 213 GLU A N 7
ATOM 6613 C CA . GLU A 1 46 ? -5.674 -13.541 -47.073 1.00 0.00 213 GLU A CA 7
ATOM 6614 C C . GLU A 1 46 ? -5.012 -14.445 -48.129 1.00 0.00 213 GLU A C 7
ATOM 6615 O O . GLU A 1 46 ? -5.054 -14.143 -49.322 1.00 0.00 213 GLU A O 7
ATOM 6627 N N . THR A 1 47 ? -4.459 -15.591 -47.707 1.00 0.00 214 THR A N 7
ATOM 6628 C CA . THR A 1 47 ? -3.862 -16.591 -48.610 1.00 0.00 214 THR A CA 7
ATOM 6629 C C . THR A 1 47 ? -4.922 -17.188 -49.544 1.00 0.00 214 THR A C 7
ATOM 6630 O O . THR A 1 47 ? -4.697 -17.271 -50.753 1.00 0.00 214 THR A O 7
ATOM 6641 N N . LYS A 1 48 ? -6.102 -17.558 -49.021 1.00 0.00 215 LYS A N 7
ATOM 6642 C CA . LYS A 1 48 ? -7.224 -18.084 -49.823 1.00 0.00 215 LYS A CA 7
ATOM 6643 C C . LYS A 1 48 ? -7.719 -17.063 -50.852 1.00 0.00 215 LYS A C 7
ATOM 6644 O O . LYS A 1 48 ? -7.954 -17.434 -52.000 1.00 0.00 215 LYS A O 7
ATOM 6663 N N . LEU A 1 49 ? -7.837 -15.784 -50.486 1.00 0.00 216 LEU A N 7
ATOM 6664 C CA . LEU A 1 49 ? -8.236 -14.714 -51.407 1.00 0.00 216 LEU A CA 7
ATOM 6665 C C . LEU A 1 49 ? -7.167 -14.485 -52.489 1.00 0.00 216 LEU A C 7
ATOM 6666 O O . LEU A 1 49 ? -7.509 -14.340 -53.663 1.00 0.00 216 LEU A O 7
ATOM 6682 N N . LYS A 1 50 ? -5.875 -14.506 -52.127 1.00 0.00 217 LYS A N 7
ATOM 6683 C CA . LYS A 1 50 ? -4.763 -14.387 -53.088 1.00 0.00 217 LYS A CA 7
ATOM 6684 C C . LYS A 1 50 ? -4.807 -15.531 -54.110 1.00 0.00 217 LYS A C 7
ATOM 6685 O O . LYS A 1 50 ? -4.699 -15.286 -55.310 1.00 0.00 217 LYS A O 7
ATOM 6704 N N . LEU A 1 51 ? -5.038 -16.764 -53.649 1.00 0.00 218 LEU A N 7
ATOM 6705 C CA . LEU A 1 51 ? -5.213 -17.954 -54.492 1.00 0.00 218 LEU A CA 7
ATOM 6706 C C . LEU A 1 51 ? -6.446 -17.801 -55.403 1.00 0.00 218 LEU A C 7
ATOM 6707 O O . LEU A 1 51 ? -6.360 -18.037 -56.609 1.00 0.00 218 LEU A O 7
ATOM 6723 N N . MET A 1 52 ? -7.581 -17.362 -54.849 1.00 0.00 219 MET A N 7
ATOM 6724 C CA . MET A 1 52 ? -8.823 -17.113 -55.594 1.00 0.00 219 MET A CA 7
ATOM 6725 C C . MET A 1 52 ? -8.612 -16.087 -56.721 1.00 0.00 219 MET A C 7
ATOM 6726 O O . MET A 1 52 ? -9.114 -16.283 -57.826 1.00 0.00 219 MET A O 7
ATOM 6740 N N . ALA A 1 53 ? -7.841 -15.022 -56.473 1.00 0.00 220 ALA A N 7
ATOM 6741 C CA . ALA A 1 53 ? -7.498 -14.013 -57.477 1.00 0.00 220 ALA A CA 7
ATOM 6742 C C . ALA A 1 53 ? -6.528 -14.573 -58.541 1.00 0.00 220 ALA A C 7
ATOM 6743 O O . ALA A 1 53 ? -6.755 -14.392 -59.741 1.00 0.00 220 ALA A O 7
ATOM 6750 N N . ARG A 1 54 ? -5.476 -15.293 -58.115 1.00 0.00 221 ARG A N 7
ATOM 6751 C CA . ARG A 1 54 ? -4.457 -15.937 -58.974 1.00 0.00 221 ARG A CA 7
ATOM 6752 C C . ARG A 1 54 ? -5.059 -16.867 -60.035 1.00 0.00 221 ARG A C 7
ATOM 6753 O O . ARG A 1 54 ? -4.549 -16.925 -61.155 1.00 0.00 221 ARG A O 7
ATOM 6774 N N . TYR A 1 55 ? -6.143 -17.565 -59.693 1.00 0.00 222 TYR A N 7
ATOM 6775 C CA . TYR A 1 55 ? -6.856 -18.506 -60.569 1.00 0.00 222 TYR A CA 7
ATOM 6776 C C . TYR A 1 55 ? -8.264 -18.020 -60.978 1.00 0.00 222 TYR A C 7
ATOM 6777 O O . TYR A 1 55 ? -9.052 -18.784 -61.540 1.00 0.00 222 TYR A O 7
ATOM 6795 N N . GLY A 1 56 ? -8.584 -16.742 -60.731 1.00 0.00 223 GLY A N 7
ATOM 6796 C CA . GLY A 1 56 ? -9.867 -16.112 -61.084 1.00 0.00 223 GLY A CA 7
ATOM 6797 C C . GLY A 1 56 ? -9.985 -15.722 -62.567 1.00 0.00 223 GLY A C 7
ATOM 6798 O O . GLY A 1 56 ? -11.074 -15.377 -63.036 1.00 0.00 223 GLY A O 7
ATOM 6802 N N . ARG A 1 57 ? -8.872 -15.799 -63.308 1.00 0.00 224 ARG A N 7
ATOM 6803 C CA . ARG A 1 57 ? -8.725 -15.525 -64.748 1.00 0.00 224 ARG A CA 7
ATOM 6804 C C . ARG A 1 57 ? -7.636 -16.422 -65.354 1.00 0.00 224 ARG A C 7
ATOM 6805 O O . ARG A 1 57 ? -6.804 -16.961 -64.621 1.00 0.00 224 ARG A O 7
ATOM 6826 N N . LEU A 1 58 ? -7.637 -16.574 -66.681 1.00 0.00 225 LEU A N 7
ATOM 6827 C CA . LEU A 1 58 ? -6.663 -17.408 -67.412 1.00 0.00 225 LEU A CA 7
ATOM 6828 C C . LEU A 1 58 ? -6.394 -16.898 -68.845 1.00 0.00 225 LEU A C 7
ATOM 6829 O O . LEU A 1 58 ? -5.241 -16.849 -69.276 1.00 0.00 225 LEU A O 7
ATOM 6845 N N . ALA A 1 59 ? -7.445 -16.501 -69.573 1.00 0.00 226 ALA A N 7
ATOM 6846 C CA . ALA A 1 59 ? -7.377 -16.020 -70.962 1.00 0.00 226 ALA A CA 7
ATOM 6847 C C . ALA A 1 59 ? -8.246 -14.763 -71.222 1.00 0.00 226 ALA A C 7
ATOM 6848 O O . ALA A 1 59 ? -8.645 -14.491 -72.357 1.00 0.00 226 ALA A O 7
ATOM 6855 N N . ASP A 1 60 ? -8.552 -13.990 -70.174 1.00 0.00 227 ASP A N 7
ATOM 6856 C CA . ASP A 1 60 ? -9.374 -12.768 -70.214 1.00 0.00 227 ASP A CA 7
ATOM 6857 C C . ASP A 1 60 ? -8.851 -11.700 -69.238 1.00 0.00 227 ASP A C 7
ATOM 6858 O O . ASP A 1 60 ? -8.356 -12.012 -68.144 1.00 0.00 227 ASP A O 7
ATOM 6868 N N . SER A 1 1 ? -0.441 -13.235 -7.798 1.00 0.00 168 SER A N 8
ATOM 6869 C CA . SER A 1 1 ? -1.136 -12.016 -8.236 1.00 0.00 168 SER A CA 8
ATOM 6870 C C . SER A 1 1 ? -2.081 -12.220 -9.434 1.00 0.00 168 SER A C 8
ATOM 6871 O O . SER A 1 1 ? -2.848 -11.318 -9.779 1.00 0.00 168 SER A O 8
ATOM 6879 N N . THR A 1 2 ? -2.043 -13.402 -10.063 1.00 0.00 169 THR A N 8
ATOM 6880 C CA . THR A 1 2 ? -2.867 -13.807 -11.227 1.00 0.00 169 THR A CA 8
ATOM 6881 C C . THR A 1 2 ? -2.743 -12.866 -12.447 1.00 0.00 169 THR A C 8
ATOM 6882 O O . THR A 1 2 ? -3.639 -12.790 -13.291 1.00 0.00 169 THR A O 8
ATOM 6893 N N . LYS A 1 3 ? -1.621 -12.140 -12.574 1.00 0.00 170 LYS A N 8
ATOM 6894 C CA . LYS A 1 3 ? -1.305 -11.214 -13.684 1.00 0.00 170 LYS A CA 8
ATOM 6895 C C . LYS A 1 3 ? -0.865 -11.969 -14.954 1.00 0.00 170 LYS A C 8
ATOM 6896 O O . LYS A 1 3 ? 0.260 -11.818 -15.434 1.00 0.00 170 LYS A O 8
ATOM 6915 N N . VAL A 1 4 ? -1.758 -12.819 -15.473 1.00 0.00 171 VAL A N 8
ATOM 6916 C CA . VAL A 1 4 ? -1.540 -13.703 -16.641 1.00 0.00 171 VAL A CA 8
ATOM 6917 C C . VAL A 1 4 ? -2.545 -13.494 -17.789 1.00 0.00 171 VAL A C 8
ATOM 6918 O O . VAL A 1 4 ? -2.492 -14.210 -18.790 1.00 0.00 171 VAL A O 8
ATOM 6931 N N . GLU A 1 5 ? -3.442 -12.504 -17.684 1.00 0.00 172 GLU A N 8
ATOM 6932 C CA . GLU A 1 5 ? -4.440 -12.167 -18.721 1.00 0.00 172 GLU A CA 8
ATOM 6933 C C . GLU A 1 5 ? -4.614 -10.647 -18.902 1.00 0.00 172 GLU A C 8
ATOM 6934 O O . GLU A 1 5 ? -4.426 -10.141 -20.009 1.00 0.00 172 GLU A O 8
ATOM 6946 N N . ALA A 1 6 ? -4.954 -9.915 -17.829 1.00 0.00 173 ALA A N 8
ATOM 6947 C CA . ALA A 1 6 ? -5.182 -8.458 -17.819 1.00 0.00 173 ALA A CA 8
ATOM 6948 C C . ALA A 1 6 ? -6.186 -7.935 -18.885 1.00 0.00 173 ALA A C 8
ATOM 6949 O O . ALA A 1 6 ? -6.101 -6.788 -19.330 1.00 0.00 173 ALA A O 8
ATOM 6956 N N . LEU A 1 7 ? -7.155 -8.767 -19.295 1.00 0.00 174 LEU A N 8
ATOM 6957 C CA . LEU A 1 7 ? -8.191 -8.461 -20.302 1.00 0.00 174 LEU A CA 8
ATOM 6958 C C . LEU A 1 7 ? -9.424 -7.716 -19.726 1.00 0.00 174 LEU A C 8
ATOM 6959 O O . LEU A 1 7 ? -10.531 -7.829 -20.262 1.00 0.00 174 LEU A O 8
ATOM 6975 N N . HIS A 1 8 ? -9.257 -6.966 -18.628 1.00 0.00 175 HIS A N 8
ATOM 6976 C CA . HIS A 1 8 ? -10.322 -6.201 -17.956 1.00 0.00 175 HIS A CA 8
ATOM 6977 C C . HIS A 1 8 ? -9.816 -4.847 -17.426 1.00 0.00 175 HIS A C 8
ATOM 6978 O O . HIS A 1 8 ? -8.628 -4.692 -17.134 1.00 0.00 175 HIS A O 8
ATOM 6993 N N . GLN A 1 9 ? -10.731 -3.879 -17.281 1.00 0.00 176 GLN A N 8
ATOM 6994 C CA . GLN A 1 9 ? -10.489 -2.509 -16.791 1.00 0.00 176 GLN A CA 8
ATOM 6995 C C . GLN A 1 9 ? -9.332 -1.779 -17.519 1.00 0.00 176 GLN A C 8
ATOM 6996 O O . GLN A 1 9 ? -8.546 -1.044 -16.917 1.00 0.00 176 GLN A O 8
ATOM 7010 N N . ASN A 1 10 ? -9.217 -1.991 -18.835 1.00 0.00 177 ASN A N 8
ATOM 7011 C CA . ASN A 1 10 ? -8.193 -1.419 -19.724 1.00 0.00 177 ASN A CA 8
ATOM 7012 C C . ASN A 1 10 ? -8.460 0.071 -20.064 1.00 0.00 177 ASN A C 8
ATOM 7013 O O . ASN A 1 10 ? -8.549 0.449 -21.237 1.00 0.00 177 ASN A O 8
ATOM 7024 N N . ARG A 1 11 ? -8.609 0.911 -19.026 1.00 0.00 178 ARG A N 8
ATOM 7025 C CA . ARG A 1 11 ? -8.923 2.358 -19.078 1.00 0.00 178 ARG A CA 8
ATOM 7026 C C . ARG A 1 11 ? -10.280 2.660 -19.744 1.00 0.00 178 ARG A C 8
ATOM 7027 O O . ARG A 1 11 ? -11.066 1.762 -20.046 1.00 0.00 178 ARG A O 8
ATOM 7048 N N . GLU A 1 12 ? -10.571 3.943 -19.961 1.00 0.00 179 GLU A N 8
ATOM 7049 C CA . GLU A 1 12 ? -11.817 4.454 -20.563 1.00 0.00 179 GLU A CA 8
ATOM 7050 C C . GLU A 1 12 ? -11.637 4.745 -22.074 1.00 0.00 179 GLU A C 8
ATOM 7051 O O . GLU A 1 12 ? -12.150 5.732 -22.610 1.00 0.00 179 GLU A O 8
ATOM 7063 N N . MET A 1 13 ? -10.866 3.895 -22.765 1.00 0.00 180 MET A N 8
ATOM 7064 C CA . MET A 1 13 ? -10.549 4.002 -24.197 1.00 0.00 180 MET A CA 8
ATOM 7065 C C . MET A 1 13 ? -11.803 4.070 -25.095 1.00 0.00 180 MET A C 8
ATOM 7066 O O . MET A 1 13 ? -12.792 3.367 -24.865 1.00 0.00 180 MET A O 8
ATOM 7080 N N . ILE A 1 14 ? -11.741 4.910 -26.136 1.00 0.00 181 ILE A N 8
ATOM 7081 C CA . ILE A 1 14 ? -12.802 5.107 -27.137 1.00 0.00 181 ILE A CA 8
ATOM 7082 C C . ILE A 1 14 ? -13.139 3.809 -27.904 1.00 0.00 181 ILE A C 8
ATOM 7083 O O . ILE A 1 14 ? -12.304 2.918 -28.064 1.00 0.00 181 ILE A O 8
ATOM 7099 N N . ASP A 1 15 ? -14.382 3.708 -28.378 1.00 0.00 182 ASP A N 8
ATOM 7100 C CA . ASP A 1 15 ? -14.964 2.548 -29.072 1.00 0.00 182 ASP A CA 8
ATOM 7101 C C . ASP A 1 15 ? -15.537 2.894 -30.470 1.00 0.00 182 ASP A C 8
ATOM 7102 O O . ASP A 1 15 ? -16.755 2.866 -30.675 1.00 0.00 182 ASP A O 8
ATOM 7111 N N . PRO A 1 16 ? -14.677 3.241 -31.450 1.00 0.00 183 PRO A N 8
ATOM 7112 C CA . PRO A 1 16 ? -15.099 3.588 -32.807 1.00 0.00 183 PRO A CA 8
ATOM 7113 C C . PRO A 1 16 ? -15.483 2.348 -33.634 1.00 0.00 183 PRO A C 8
ATOM 7114 O O . PRO A 1 16 ? -15.073 1.221 -33.341 1.00 0.00 183 PRO A O 8
ATOM 7125 N N . ASP A 1 17 ? -16.230 2.563 -34.719 1.00 0.00 184 ASP A N 8
ATOM 7126 C CA . ASP A 1 17 ? -16.577 1.511 -35.683 1.00 0.00 184 ASP A CA 8
ATOM 7127 C C . ASP A 1 17 ? -15.401 1.268 -36.651 1.00 0.00 184 ASP A C 8
ATOM 7128 O O . ASP A 1 17 ? -14.799 2.226 -37.149 1.00 0.00 184 ASP A O 8
ATOM 7137 N N . LYS A 1 18 ? -15.069 -0.001 -36.925 1.00 0.00 185 LYS A N 8
ATOM 7138 C CA . LYS A 1 18 ? -13.962 -0.412 -37.805 1.00 0.00 185 LYS A CA 8
ATOM 7139 C C . LYS A 1 18 ? -14.356 -1.607 -38.679 1.00 0.00 185 LYS A C 8
ATOM 7140 O O . LYS A 1 18 ? -15.329 -2.304 -38.386 1.00 0.00 185 LYS A O 8
ATOM 7159 N N . PHE A 1 19 ? -13.594 -1.849 -39.745 1.00 0.00 186 PHE A N 8
ATOM 7160 C CA . PHE A 1 19 ? -13.831 -2.927 -40.712 1.00 0.00 186 PHE A CA 8
ATOM 7161 C C . PHE A 1 19 ? -12.520 -3.474 -41.303 1.00 0.00 186 PHE A C 8
ATOM 7162 O O . PHE A 1 19 ? -11.601 -2.708 -41.612 1.00 0.00 186 PHE A O 8
ATOM 7179 N N . CYS A 1 20 ? -12.466 -4.795 -41.494 1.00 0.00 187 CYS A N 8
ATOM 7180 C CA . CYS A 1 20 ? -11.358 -5.542 -42.085 1.00 0.00 187 CYS A CA 8
ATOM 7181 C C . CYS A 1 20 ? -11.786 -6.026 -43.484 1.00 0.00 187 CYS A C 8
ATOM 7182 O O . CYS A 1 20 ? -12.559 -6.979 -43.634 1.00 0.00 187 CYS A O 8
ATOM 7189 N N . SER A 1 21 ? -11.326 -5.322 -44.524 1.00 0.00 188 SER A N 8
ATOM 7190 C CA . SER A 1 21 ? -11.686 -5.606 -45.923 1.00 0.00 188 SER A CA 8
ATOM 7191 C C . SER A 1 21 ? -11.139 -6.939 -46.457 1.00 0.00 188 SER A C 8
ATOM 7192 O O . SER A 1 21 ? -11.686 -7.485 -47.418 1.00 0.00 188 SER A O 8
ATOM 7200 N N . LEU A 1 22 ? -10.082 -7.487 -45.844 1.00 0.00 189 LEU A N 8
ATOM 7201 C CA . LEU A 1 22 ? -9.477 -8.763 -46.248 1.00 0.00 189 LEU A CA 8
ATOM 7202 C C . LEU A 1 22 ? -10.222 -9.982 -45.657 1.00 0.00 189 LEU A C 8
ATOM 7203 O O . LEU A 1 22 ? -10.151 -11.073 -46.231 1.00 0.00 189 LEU A O 8
ATOM 7219 N N . CYS A 1 23 ? -10.940 -9.791 -44.544 1.00 0.00 190 CYS A N 8
ATOM 7220 C CA . CYS A 1 23 ? -11.673 -10.823 -43.799 1.00 0.00 190 CYS A CA 8
ATOM 7221 C C . CYS A 1 23 ? -13.207 -10.635 -43.811 1.00 0.00 190 CYS A C 8
ATOM 7222 O O . CYS A 1 23 ? -13.937 -11.515 -43.342 1.00 0.00 190 CYS A O 8
ATOM 7229 N N . HIS A 1 24 ? -13.701 -9.497 -44.320 1.00 0.00 191 HIS A N 8
ATOM 7230 C CA . HIS A 1 24 ? -15.118 -9.100 -44.335 1.00 0.00 191 HIS A CA 8
ATOM 7231 C C . HIS A 1 24 ? -15.736 -9.168 -42.922 1.00 0.00 191 HIS A C 8
ATOM 7232 O O . HIS A 1 24 ? -16.751 -9.831 -42.687 1.00 0.00 191 HIS A O 8
ATOM 7247 N N . ALA A 1 25 ? -15.088 -8.490 -41.971 1.00 0.00 192 ALA A N 8
ATOM 7248 C CA . ALA A 1 25 ? -15.451 -8.446 -40.550 1.00 0.00 192 ALA A CA 8
ATOM 7249 C C . ALA A 1 25 ? -15.553 -6.997 -40.039 1.00 0.00 192 ALA A C 8
ATOM 7250 O O . ALA A 1 25 ? -14.771 -6.139 -40.446 1.00 0.00 192 ALA A O 8
ATOM 7257 N N . THR A 1 26 ? -16.509 -6.728 -39.144 1.00 0.00 193 THR A N 8
ATOM 7258 C CA . THR A 1 26 ? -16.805 -5.393 -38.577 1.00 0.00 193 THR A CA 8
ATOM 7259 C C . THR A 1 26 ? -16.635 -5.400 -37.055 1.00 0.00 193 THR A C 8
ATOM 7260 O O . THR A 1 26 ? -16.927 -6.408 -36.406 1.00 0.00 193 THR A O 8
ATOM 7271 N N . PHE A 1 27 ? -16.186 -4.281 -36.473 1.00 0.00 194 PHE A N 8
ATOM 7272 C CA . PHE A 1 27 ? -15.930 -4.134 -35.033 1.00 0.00 194 PHE A CA 8
ATOM 7273 C C . PHE A 1 27 ? -16.508 -2.816 -34.498 1.00 0.00 194 PHE A C 8
ATOM 7274 O O . PHE A 1 27 ? -16.651 -1.847 -35.247 1.00 0.00 194 PHE A O 8
ATOM 7291 N N . ASN A 1 28 ? -16.840 -2.778 -33.204 1.00 0.00 195 ASN A N 8
ATOM 7292 C CA . ASN A 1 28 ? -17.437 -1.611 -32.535 1.00 0.00 195 ASN A CA 8
ATOM 7293 C C . ASN A 1 28 ? -16.880 -1.377 -31.109 1.00 0.00 195 ASN A C 8
ATOM 7294 O O . ASN A 1 28 ? -17.476 -0.661 -30.308 1.00 0.00 195 ASN A O 8
ATOM 7305 N N . ASP A 1 29 ? -15.727 -1.970 -30.783 1.00 0.00 196 ASP A N 8
ATOM 7306 C CA . ASP A 1 29 ? -15.027 -1.847 -29.495 1.00 0.00 196 ASP A CA 8
ATOM 7307 C C . ASP A 1 29 ? -13.501 -1.919 -29.710 1.00 0.00 196 ASP A C 8
ATOM 7308 O O . ASP A 1 29 ? -13.055 -2.557 -30.672 1.00 0.00 196 ASP A O 8
ATOM 7317 N N . PRO A 1 30 ? -12.682 -1.291 -28.839 1.00 0.00 197 PRO A N 8
ATOM 7318 C CA . PRO A 1 30 ? -11.228 -1.254 -29.013 1.00 0.00 197 PRO A CA 8
ATOM 7319 C C . PRO A 1 30 ? -10.586 -2.641 -28.955 1.00 0.00 197 PRO A C 8
ATOM 7320 O O . PRO A 1 30 ? -9.763 -3.007 -29.796 1.00 0.00 197 PRO A O 8
ATOM 7331 N N . VAL A 1 31 ? -10.976 -3.424 -27.947 1.00 0.00 198 VAL A N 8
ATOM 7332 C CA . VAL A 1 31 ? -10.459 -4.776 -27.712 1.00 0.00 198 VAL A CA 8
ATOM 7333 C C . VAL A 1 31 ? -10.988 -5.745 -28.770 1.00 0.00 198 VAL A C 8
ATOM 7334 O O . VAL A 1 31 ? -10.231 -6.585 -29.243 1.00 0.00 198 VAL A O 8
ATOM 7347 N N . MET A 1 32 ? -12.240 -5.595 -29.220 1.00 0.00 199 MET A N 8
ATOM 7348 C CA . MET A 1 32 ? -12.817 -6.407 -30.305 1.00 0.00 199 MET A CA 8
ATOM 7349 C C . MET A 1 32 ? -12.005 -6.246 -31.601 1.00 0.00 199 MET A C 8
ATOM 7350 O O . MET A 1 32 ? -11.643 -7.239 -32.235 1.00 0.00 199 MET A O 8
ATOM 7364 N N . ALA A 1 33 ? -11.674 -5.000 -31.962 1.00 0.00 200 ALA A N 8
ATOM 7365 C CA . ALA A 1 33 ? -10.836 -4.691 -33.118 1.00 0.00 200 ALA A CA 8
ATOM 7366 C C . ALA A 1 33 ? -9.437 -5.313 -32.972 1.00 0.00 200 ALA A C 8
ATOM 7367 O O . ALA A 1 33 ? -8.975 -6.043 -33.852 1.00 0.00 200 ALA A O 8
ATOM 7374 N N . GLN A 1 34 ? -8.766 -5.047 -31.844 1.00 0.00 201 GLN A N 8
ATOM 7375 C CA . GLN A 1 34 ? -7.419 -5.552 -31.582 1.00 0.00 201 GLN A CA 8
ATOM 7376 C C . GLN A 1 34 ? -7.342 -7.091 -31.575 1.00 0.00 201 GLN A C 8
ATOM 7377 O O . GLN A 1 34 ? -6.393 -7.655 -32.126 1.00 0.00 201 GLN A O 8
ATOM 7391 N N . GLN A 1 35 ? -8.328 -7.773 -30.980 1.00 0.00 202 GLN A N 8
ATOM 7392 C CA . GLN A 1 35 ? -8.401 -9.237 -30.916 1.00 0.00 202 GLN A CA 8
ATOM 7393 C C . GLN A 1 35 ? -8.500 -9.865 -32.312 1.00 0.00 202 GLN A C 8
ATOM 7394 O O . GLN A 1 35 ? -7.895 -10.912 -32.548 1.00 0.00 202 GLN A O 8
ATOM 7408 N N . HIS A 1 36 ? -9.202 -9.223 -33.253 1.00 0.00 203 HIS A N 8
ATOM 7409 C CA . HIS A 1 36 ? -9.272 -9.710 -34.632 1.00 0.00 203 HIS A CA 8
ATOM 7410 C C . HIS A 1 36 ? -7.891 -9.625 -35.303 1.00 0.00 203 HIS A C 8
ATOM 7411 O O . HIS A 1 36 ? -7.366 -10.641 -35.757 1.00 0.00 203 HIS A O 8
ATOM 7425 N N . TYR A 1 37 ? -7.276 -8.435 -35.331 1.00 0.00 204 TYR A N 8
ATOM 7426 C CA . TYR A 1 37 ? -5.971 -8.191 -35.969 1.00 0.00 204 TYR A CA 8
ATOM 7427 C C . TYR A 1 37 ? -4.793 -9.027 -35.427 1.00 0.00 204 TYR A C 8
ATOM 7428 O O . TYR A 1 37 ? -3.786 -9.179 -36.124 1.00 0.00 204 TYR A O 8
ATOM 7446 N N . VAL A 1 38 ? -4.901 -9.581 -34.212 1.00 0.00 205 VAL A N 8
ATOM 7447 C CA . VAL A 1 38 ? -3.860 -10.418 -33.576 1.00 0.00 205 VAL A CA 8
ATOM 7448 C C . VAL A 1 38 ? -4.222 -11.915 -33.534 1.00 0.00 205 VAL A C 8
ATOM 7449 O O . VAL A 1 38 ? -3.382 -12.748 -33.188 1.00 0.00 205 VAL A O 8
ATOM 7462 N N . GLY A 1 39 ? -5.454 -12.284 -33.905 1.00 0.00 206 GLY A N 8
ATOM 7463 C CA . GLY A 1 39 ? -5.932 -13.670 -33.911 1.00 0.00 206 GLY A CA 8
ATOM 7464 C C . GLY A 1 39 ? -5.490 -14.465 -35.145 1.00 0.00 206 GLY A C 8
ATOM 7465 O O . GLY A 1 39 ? -5.344 -13.916 -36.242 1.00 0.00 206 GLY A O 8
ATOM 7469 N N . LYS A 1 40 ? -5.293 -15.781 -34.981 1.00 0.00 207 LYS A N 8
ATOM 7470 C CA . LYS A 1 40 ? -4.849 -16.698 -36.053 1.00 0.00 207 LYS A CA 8
ATOM 7471 C C . LYS A 1 40 ? -5.717 -16.657 -37.318 1.00 0.00 207 LYS A C 8
ATOM 7472 O O . LYS A 1 40 ? -5.188 -16.771 -38.423 1.00 0.00 207 LYS A O 8
ATOM 7491 N N . LYS A 1 41 ? -7.034 -16.456 -37.171 1.00 0.00 208 LYS A N 8
ATOM 7492 C CA . LYS A 1 41 ? -7.996 -16.372 -38.287 1.00 0.00 208 LYS A CA 8
ATOM 7493 C C . LYS A 1 41 ? -7.684 -15.216 -39.243 1.00 0.00 208 LYS A C 8
ATOM 7494 O O . LYS A 1 41 ? -7.691 -15.423 -40.454 1.00 0.00 208 LYS A O 8
ATOM 7513 N N . HIS A 1 42 ? -7.346 -14.033 -38.718 1.00 0.00 209 HIS A N 8
ATOM 7514 C CA . HIS A 1 42 ? -6.959 -12.869 -39.531 1.00 0.00 209 HIS A CA 8
ATOM 7515 C C . HIS A 1 42 ? -5.688 -13.154 -40.334 1.00 0.00 209 HIS A C 8
ATOM 7516 O O . HIS A 1 42 ? -5.655 -12.947 -41.545 1.00 0.00 209 HIS A O 8
ATOM 7530 N N . ARG A 1 43 ? -4.645 -13.689 -39.680 1.00 0.00 210 ARG A N 8
ATOM 7531 C CA . ARG A 1 43 ? -3.377 -14.043 -40.343 1.00 0.00 210 ARG A CA 8
ATOM 7532 C C . ARG A 1 43 ? -3.586 -15.110 -41.426 1.00 0.00 210 ARG A C 8
ATOM 7533 O O . ARG A 1 43 ? -3.040 -14.981 -42.524 1.00 0.00 210 ARG A O 8
ATOM 7554 N N . LYS A 1 44 ? -4.412 -16.129 -41.156 1.00 0.00 211 LYS A N 8
ATOM 7555 C CA . LYS A 1 44 ? -4.768 -17.193 -42.111 1.00 0.00 211 LYS A CA 8
ATOM 7556 C C . LYS A 1 44 ? -5.516 -16.637 -43.329 1.00 0.00 211 LYS A C 8
ATOM 7557 O O . LYS A 1 44 ? -5.111 -16.903 -44.459 1.00 0.00 211 LYS A O 8
ATOM 7576 N N . GLN A 1 45 ? -6.568 -15.843 -43.121 1.00 0.00 212 GLN A N 8
ATOM 7577 C CA . GLN A 1 45 ? -7.347 -15.227 -44.206 1.00 0.00 212 GLN A CA 8
ATOM 7578 C C . GLN A 1 45 ? -6.519 -14.221 -45.019 1.00 0.00 212 GLN A C 8
ATOM 7579 O O . GLN A 1 45 ? -6.605 -14.213 -46.246 1.00 0.00 212 GLN A O 8
ATOM 7593 N N . GLU A 1 46 ? -5.672 -13.415 -44.372 1.00 0.00 213 GLU A N 8
ATOM 7594 C CA . GLU A 1 46 ? -4.755 -12.489 -45.047 1.00 0.00 213 GLU A CA 8
ATOM 7595 C C . GLU A 1 46 ? -3.787 -13.272 -45.951 1.00 0.00 213 GLU A C 8
ATOM 7596 O O . GLU A 1 46 ? -3.615 -12.931 -47.121 1.00 0.00 213 GLU A O 8
ATOM 7608 N N . THR A 1 47 ? -3.208 -14.367 -45.441 1.00 0.00 214 THR A N 8
ATOM 7609 C CA . THR A 1 47 ? -2.328 -15.260 -46.216 1.00 0.00 214 THR A CA 8
ATOM 7610 C C . THR A 1 47 ? -3.085 -15.899 -47.387 1.00 0.00 214 THR A C 8
ATOM 7611 O O . THR A 1 47 ? -2.565 -15.933 -48.502 1.00 0.00 214 THR A O 8
ATOM 7622 N N . LYS A 1 48 ? -4.327 -16.364 -47.171 1.00 0.00 215 LYS A N 8
ATOM 7623 C CA . LYS A 1 48 ? -5.185 -16.951 -48.216 1.00 0.00 215 LYS A CA 8
ATOM 7624 C C . LYS A 1 48 ? -5.474 -15.946 -49.336 1.00 0.00 215 LYS A C 8
ATOM 7625 O O . LYS A 1 48 ? -5.347 -16.289 -50.510 1.00 0.00 215 LYS A O 8
ATOM 7644 N N . LEU A 1 49 ? -5.814 -14.702 -48.991 1.00 0.00 216 LEU A N 8
ATOM 7645 C CA . LEU A 1 49 ? -6.065 -13.623 -49.953 1.00 0.00 216 LEU A CA 8
ATOM 7646 C C . LEU A 1 49 ? -4.791 -13.271 -50.738 1.00 0.00 216 LEU A C 8
ATOM 7647 O O . LEU A 1 49 ? -4.838 -13.166 -51.964 1.00 0.00 216 LEU A O 8
ATOM 7663 N N . LYS A 1 50 ? -3.643 -13.141 -50.056 1.00 0.00 217 LYS A N 8
ATOM 7664 C CA . LYS A 1 50 ? -2.339 -12.882 -50.696 1.00 0.00 217 LYS A CA 8
ATOM 7665 C C . LYS A 1 50 ? -1.980 -13.998 -51.682 1.00 0.00 217 LYS A C 8
ATOM 7666 O O . LYS A 1 50 ? -1.603 -13.704 -52.815 1.00 0.00 217 LYS A O 8
ATOM 7685 N N . LEU A 1 51 ? -2.160 -15.264 -51.293 1.00 0.00 218 LEU A N 8
ATOM 7686 C CA . LEU A 1 51 ? -1.951 -16.431 -52.158 1.00 0.00 218 LEU A CA 8
ATOM 7687 C C . LEU A 1 51 ? -2.892 -16.389 -53.375 1.00 0.00 218 LEU A C 8
ATOM 7688 O O . LEU A 1 51 ? -2.437 -16.561 -54.504 1.00 0.00 218 LEU A O 8
ATOM 7704 N N . MET A 1 52 ? -4.186 -16.124 -53.161 1.00 0.00 219 MET A N 8
ATOM 7705 C CA . MET A 1 52 ? -5.192 -16.018 -54.226 1.00 0.00 219 MET A CA 8
ATOM 7706 C C . MET A 1 52 ? -4.839 -14.930 -55.257 1.00 0.00 219 MET A C 8
ATOM 7707 O O . MET A 1 52 ? -5.080 -15.118 -56.448 1.00 0.00 219 MET A O 8
ATOM 7721 N N . ALA A 1 53 ? -4.239 -13.814 -54.827 1.00 0.00 220 ALA A N 8
ATOM 7722 C CA . ALA A 1 53 ? -3.789 -12.744 -55.718 1.00 0.00 220 ALA A CA 8
ATOM 7723 C C . ALA A 1 53 ? -2.478 -13.115 -56.449 1.00 0.00 220 ALA A C 8
ATOM 7724 O O . ALA A 1 53 ? -2.381 -12.973 -57.671 1.00 0.00 220 ALA A O 8
ATOM 7731 N N . ARG A 1 54 ? -1.473 -13.615 -55.712 1.00 0.00 221 ARG A N 8
ATOM 7732 C CA . ARG A 1 54 ? -0.143 -14.023 -56.213 1.00 0.00 221 ARG A CA 8
ATOM 7733 C C . ARG A 1 54 ? -0.178 -15.196 -57.202 1.00 0.00 221 ARG A C 8
ATOM 7734 O O . ARG A 1 54 ? 0.644 -15.249 -58.117 1.00 0.00 221 ARG A O 8
ATOM 7755 N N . TYR A 1 55 ? -1.115 -16.125 -57.019 1.00 0.00 222 TYR A N 8
ATOM 7756 C CA . TYR A 1 55 ? -1.291 -17.350 -57.815 1.00 0.00 222 TYR A CA 8
ATOM 7757 C C . TYR A 1 55 ? -2.621 -17.366 -58.607 1.00 0.00 222 TYR A C 8
ATOM 7758 O O . TYR A 1 55 ? -3.054 -18.408 -59.106 1.00 0.00 222 TYR A O 8
ATOM 7776 N N . GLY A 1 56 ? -3.292 -16.213 -58.721 1.00 0.00 223 GLY A N 8
ATOM 7777 C CA . GLY A 1 56 ? -4.580 -16.060 -59.409 1.00 0.00 223 GLY A CA 8
ATOM 7778 C C . GLY A 1 56 ? -4.519 -16.148 -60.941 1.00 0.00 223 GLY A C 8
ATOM 7779 O O . GLY A 1 56 ? -3.454 -16.034 -61.558 1.00 0.00 223 GLY A O 8
ATOM 7783 N N . ARG A 1 57 ? -5.694 -16.341 -61.555 1.00 0.00 224 ARG A N 8
ATOM 7784 C CA . ARG A 1 57 ? -5.890 -16.433 -63.016 1.00 0.00 224 ARG A CA 8
ATOM 7785 C C . ARG A 1 57 ? -5.634 -15.105 -63.748 1.00 0.00 224 ARG A C 8
ATOM 7786 O O . ARG A 1 57 ? -5.725 -14.025 -63.158 1.00 0.00 224 ARG A O 8
ATOM 7807 N N . LEU A 1 58 ? -5.355 -15.197 -65.050 1.00 0.00 225 LEU A N 8
ATOM 7808 C CA . LEU A 1 58 ? -5.114 -14.068 -65.959 1.00 0.00 225 LEU A CA 8
ATOM 7809 C C . LEU A 1 58 ? -5.535 -14.479 -67.385 1.00 0.00 225 LEU A C 8
ATOM 7810 O O . LEU A 1 58 ? -5.048 -15.484 -67.910 1.00 0.00 225 LEU A O 8
ATOM 7826 N N . ALA A 1 59 ? -6.443 -13.718 -68.001 1.00 0.00 226 ALA A N 8
ATOM 7827 C CA . ALA A 1 59 ? -6.969 -13.965 -69.349 1.00 0.00 226 ALA A CA 8
ATOM 7828 C C . ALA A 1 59 ? -7.340 -12.656 -70.082 1.00 0.00 226 ALA A C 8
ATOM 7829 O O . ALA A 1 59 ? -7.413 -11.582 -69.476 1.00 0.00 226 ALA A O 8
ATOM 7836 N N . ASP A 1 60 ? -7.592 -12.750 -71.391 1.00 0.00 227 ASP A N 8
ATOM 7837 C CA . ASP A 1 60 ? -7.967 -11.631 -72.271 1.00 0.00 227 ASP A CA 8
ATOM 7838 C C . ASP A 1 60 ? -8.893 -12.087 -73.415 1.00 0.00 227 ASP A C 8
ATOM 7839 O O . ASP A 1 60 ? -8.720 -13.171 -73.993 1.00 0.00 227 ASP A O 8
ATOM 7849 N N . SER A 1 1 ? -10.266 -22.515 -13.696 1.00 0.00 168 SER A N 9
ATOM 7850 C CA . SER A 1 1 ? -10.807 -21.646 -12.642 1.00 0.00 168 SER A CA 9
ATOM 7851 C C . SER A 1 1 ? -11.621 -20.456 -13.183 1.00 0.00 168 SER A C 9
ATOM 7852 O O . SER A 1 1 ? -11.483 -20.050 -14.342 1.00 0.00 168 SER A O 9
ATOM 7860 N N . THR A 1 2 ? -12.474 -19.878 -12.329 1.00 0.00 169 THR A N 9
ATOM 7861 C CA . THR A 1 2 ? -13.335 -18.718 -12.638 1.00 0.00 169 THR A CA 9
ATOM 7862 C C . THR A 1 2 ? -12.514 -17.496 -13.078 1.00 0.00 169 THR A C 9
ATOM 7863 O O . THR A 1 2 ? -11.469 -17.197 -12.492 1.00 0.00 169 THR A O 9
ATOM 7874 N N . LYS A 1 3 ? -12.984 -16.770 -14.104 1.00 0.00 170 LYS A N 9
ATOM 7875 C CA . LYS A 1 3 ? -12.331 -15.558 -14.635 1.00 0.00 170 LYS A CA 9
ATOM 7876 C C . LYS A 1 3 ? -12.385 -14.396 -13.628 1.00 0.00 170 LYS A C 9
ATOM 7877 O O . LYS A 1 3 ? -13.442 -14.111 -13.062 1.00 0.00 170 LYS A O 9
ATOM 7896 N N . VAL A 1 4 ? -11.255 -13.709 -13.436 1.00 0.00 171 VAL A N 9
ATOM 7897 C CA . VAL A 1 4 ? -11.093 -12.542 -12.541 1.00 0.00 171 VAL A CA 9
ATOM 7898 C C . VAL A 1 4 ? -10.217 -11.498 -13.250 1.00 0.00 171 VAL A C 9
ATOM 7899 O O . VAL A 1 4 ? -9.042 -11.307 -12.934 1.00 0.00 171 VAL A O 9
ATOM 7912 N N . GLU A 1 5 ? -10.782 -10.854 -14.274 1.00 0.00 172 GLU A N 9
ATOM 7913 C CA . GLU A 1 5 ? -10.107 -9.854 -15.118 1.00 0.00 172 GLU A CA 9
ATOM 7914 C C . GLU A 1 5 ? -11.104 -8.796 -15.636 1.00 0.00 172 GLU A C 9
ATOM 7915 O O . GLU A 1 5 ? -12.274 -9.105 -15.873 1.00 0.00 172 GLU A O 9
ATOM 7927 N N . ALA A 1 6 ? -10.636 -7.553 -15.822 1.00 0.00 173 ALA A N 9
ATOM 7928 C CA . ALA A 1 6 ? -11.407 -6.397 -16.314 1.00 0.00 173 ALA A CA 9
ATOM 7929 C C . ALA A 1 6 ? -12.732 -6.106 -15.557 1.00 0.00 173 ALA A C 9
ATOM 7930 O O . ALA A 1 6 ? -13.672 -5.536 -16.118 1.00 0.00 173 ALA A O 9
ATOM 7937 N N . LEU A 1 7 ? -12.814 -6.489 -14.275 1.00 0.00 174 LEU A N 9
ATOM 7938 C CA . LEU A 1 7 ? -13.994 -6.306 -13.409 1.00 0.00 174 LEU A CA 9
ATOM 7939 C C . LEU A 1 7 ? -14.224 -4.850 -12.934 1.00 0.00 174 LEU A C 9
ATOM 7940 O O . LEU A 1 7 ? -15.235 -4.569 -12.284 1.00 0.00 174 LEU A O 9
ATOM 7956 N N . HIS A 1 8 ? -13.307 -3.924 -13.246 1.00 0.00 175 HIS A N 9
ATOM 7957 C CA . HIS A 1 8 ? -13.358 -2.498 -12.871 1.00 0.00 175 HIS A CA 9
ATOM 7958 C C . HIS A 1 8 ? -12.751 -1.599 -13.967 1.00 0.00 175 HIS A C 9
ATOM 7959 O O . HIS A 1 8 ? -12.065 -2.090 -14.868 1.00 0.00 175 HIS A O 9
ATOM 7974 N N . GLN A 1 9 ? -12.985 -0.287 -13.882 1.00 0.00 176 GLN A N 9
ATOM 7975 C CA . GLN A 1 9 ? -12.488 0.735 -14.817 1.00 0.00 176 GLN A CA 9
ATOM 7976 C C . GLN A 1 9 ? -11.984 1.976 -14.060 1.00 0.00 176 GLN A C 9
ATOM 7977 O O . GLN A 1 9 ? -12.635 2.451 -13.126 1.00 0.00 176 GLN A O 9
ATOM 7991 N N . ASN A 1 10 ? -10.828 2.507 -14.475 1.00 0.00 177 ASN A N 9
ATOM 7992 C CA . ASN A 1 10 ? -10.198 3.705 -13.887 1.00 0.00 177 ASN A CA 9
ATOM 7993 C C . ASN A 1 10 ? -9.231 4.424 -14.861 1.00 0.00 177 ASN A C 9
ATOM 7994 O O . ASN A 1 10 ? -9.112 5.651 -14.831 1.00 0.00 177 ASN A O 9
ATOM 8005 N N . ARG A 1 11 ? -8.566 3.670 -15.753 1.00 0.00 178 ARG A N 9
ATOM 8006 C CA . ARG A 1 11 ? -7.631 4.156 -16.789 1.00 0.00 178 ARG A CA 9
ATOM 8007 C C . ARG A 1 11 ? -7.866 3.433 -18.120 1.00 0.00 178 ARG A C 9
ATOM 8008 O O . ARG A 1 11 ? -8.321 2.289 -18.143 1.00 0.00 178 ARG A O 9
ATOM 8029 N N . GLU A 1 12 ? -7.541 4.103 -19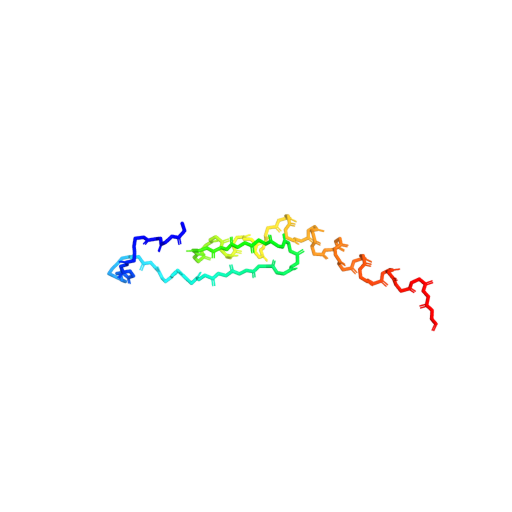.224 1.00 0.00 179 GLU A N 9
ATOM 8030 C CA . GLU A 1 12 ? -7.687 3.606 -20.602 1.00 0.00 179 GLU A CA 9
ATOM 8031 C C . GLU A 1 12 ? -6.724 4.317 -21.582 1.00 0.00 179 GLU A C 9
ATOM 8032 O O . GLU A 1 12 ? -5.928 5.172 -21.184 1.00 0.00 179 GLU A O 9
ATOM 8044 N N . MET A 1 13 ? -6.816 3.978 -22.872 1.00 0.00 180 MET A N 9
ATOM 8045 C CA . MET A 1 13 ? -6.030 4.544 -23.982 1.00 0.00 180 MET A CA 9
ATOM 8046 C C . MET A 1 13 ? -6.949 4.889 -25.170 1.00 0.00 180 MET A C 9
ATOM 8047 O O . MET A 1 13 ? -8.103 4.451 -25.210 1.00 0.00 180 MET A O 9
ATOM 8061 N N . ILE A 1 14 ? -6.447 5.661 -26.145 1.00 0.00 181 ILE A N 9
ATOM 8062 C CA . ILE A 1 14 ? -7.199 6.040 -27.356 1.00 0.00 181 ILE A CA 9
ATOM 8063 C C . ILE A 1 14 ? -7.706 4.784 -28.093 1.00 0.00 181 ILE A C 9
ATOM 8064 O O . ILE A 1 14 ? -6.954 3.836 -28.320 1.00 0.00 181 ILE A O 9
ATOM 8080 N N . ASP A 1 15 ? -9.001 4.749 -28.410 1.00 0.00 182 ASP A N 9
ATOM 8081 C CA . ASP A 1 15 ? -9.709 3.578 -28.952 1.00 0.00 182 ASP A CA 9
ATOM 8082 C C . ASP A 1 15 ? -10.519 3.868 -30.236 1.00 0.00 182 ASP A C 9
ATOM 8083 O O . ASP A 1 15 ? -11.754 3.832 -30.221 1.00 0.00 182 ASP A O 9
ATOM 8092 N N . PRO A 1 16 ? -9.843 4.159 -31.366 1.00 0.00 183 PRO A N 9
ATOM 8093 C CA . PRO A 1 16 ? -10.509 4.407 -32.641 1.00 0.00 183 PRO A CA 9
ATOM 8094 C C . PRO A 1 16 ? -11.070 3.102 -33.232 1.00 0.00 183 PRO A C 9
ATOM 8095 O O . PRO A 1 16 ? -10.533 2.013 -33.013 1.00 0.00 183 PRO A O 9
ATOM 8106 N N . ASP A 1 17 ? -12.138 3.207 -34.024 1.00 0.00 184 ASP A N 9
ATOM 8107 C CA . ASP A 1 17 ? -12.727 2.055 -34.719 1.00 0.00 184 ASP A CA 9
ATOM 8108 C C . ASP A 1 17 ? -11.851 1.666 -35.927 1.00 0.00 184 ASP A C 9
ATOM 8109 O O . ASP A 1 17 ? -11.355 2.544 -36.645 1.00 0.00 184 ASP A O 9
ATOM 8118 N N . LYS A 1 18 ? -11.656 0.362 -36.165 1.00 0.00 185 LYS A N 9
ATOM 8119 C CA . LYS A 1 18 ? -10.824 -0.180 -37.252 1.00 0.00 185 LYS A CA 9
ATOM 8120 C C . LYS A 1 18 ? -11.504 -1.371 -37.933 1.00 0.00 185 LYS A C 9
ATOM 8121 O O . LYS A 1 18 ? -12.436 -1.960 -37.387 1.00 0.00 185 LYS A O 9
ATOM 8140 N N . PHE A 1 19 ? -11.031 -1.724 -39.126 1.00 0.00 186 PHE A N 9
ATOM 8141 C CA . PHE A 1 19 ? -11.576 -2.804 -39.955 1.00 0.00 186 PHE A CA 9
ATOM 8142 C C . PHE A 1 19 ? -10.482 -3.490 -40.793 1.00 0.00 186 PHE A C 9
ATOM 8143 O O . PHE A 1 19 ? -9.467 -2.870 -41.128 1.00 0.00 186 PHE A O 9
ATOM 8160 N N . CYS A 1 20 ? -10.707 -4.758 -41.143 1.00 0.00 187 CYS A N 9
ATOM 8161 C CA . CYS A 1 20 ? -9.834 -5.594 -41.965 1.00 0.00 187 CYS A CA 9
ATOM 8162 C C . CYS A 1 20 ? -10.649 -6.176 -43.137 1.00 0.00 187 CYS A C 9
ATOM 8163 O O . CYS A 1 20 ? -11.422 -7.127 -42.984 1.00 0.00 187 CYS A O 9
ATOM 8170 N N . SER A 1 21 ? -10.511 -5.563 -44.318 1.00 0.00 188 SER A N 9
ATOM 8171 C CA . SER A 1 21 ? -11.234 -5.957 -45.539 1.00 0.00 188 SER A CA 9
ATOM 8172 C C . SER A 1 21 ? -10.870 -7.368 -46.031 1.00 0.00 188 SER A C 9
ATOM 8173 O O . SER A 1 21 ? -11.703 -8.071 -46.608 1.00 0.00 188 SER A O 9
ATOM 8181 N N . LEU A 1 22 ? -9.633 -7.808 -45.773 1.00 0.00 189 LEU A N 9
ATOM 8182 C CA . LEU A 1 22 ? -9.118 -9.126 -46.157 1.00 0.00 189 LEU A CA 9
ATOM 8183 C C . LEU A 1 22 ? -9.678 -10.273 -45.280 1.00 0.00 189 LEU A C 9
ATOM 8184 O O . LEU A 1 22 ? -9.626 -11.433 -45.701 1.00 0.00 189 LEU A O 9
ATOM 8200 N N . CYS A 1 23 ? -10.216 -9.950 -44.097 1.00 0.00 190 CYS A N 9
ATOM 8201 C CA . CYS A 1 23 ? -10.727 -10.897 -43.095 1.00 0.00 190 CYS A CA 9
ATOM 8202 C C . CYS A 1 23 ? -12.207 -10.683 -42.712 1.00 0.00 190 CYS A C 9
ATOM 8203 O O . CYS A 1 23 ? -12.778 -11.513 -41.997 1.00 0.00 190 CYS A O 9
ATOM 8210 N N . HIS A 1 24 ? -12.824 -9.579 -43.157 1.00 0.00 191 HIS A N 9
ATOM 8211 C CA . HIS A 1 24 ? -14.197 -9.160 -42.826 1.00 0.00 191 HIS A CA 9
ATOM 8212 C C . HIS A 1 24 ? -14.407 -9.088 -41.300 1.00 0.00 191 HIS A C 9
ATOM 8213 O O . HIS A 1 24 ? -15.355 -9.660 -40.753 1.00 0.00 191 HIS A O 9
ATOM 8228 N N . ALA A 1 25 ? -13.491 -8.393 -40.618 1.00 0.00 192 ALA A N 9
ATOM 8229 C CA . ALA A 1 25 ? -13.434 -8.234 -39.161 1.00 0.00 192 ALA A CA 9
ATOM 8230 C C . ALA A 1 25 ? -13.337 -6.751 -38.751 1.00 0.00 192 ALA A C 9
ATOM 8231 O O . ALA A 1 25 ? -12.708 -5.955 -39.448 1.00 0.00 192 ALA A O 9
ATOM 8238 N N . THR A 1 26 ? -13.949 -6.387 -37.618 1.00 0.00 193 THR A N 9
ATOM 8239 C CA . THR A 1 26 ? -14.017 -5.008 -37.080 1.00 0.00 193 THR A CA 9
ATOM 8240 C C . THR A 1 26 ? -13.467 -4.955 -35.651 1.00 0.00 193 THR A C 9
ATOM 8241 O O . THR A 1 26 ? -13.607 -5.926 -34.900 1.00 0.00 193 THR A O 9
ATOM 8252 N N . PHE A 1 27 ? -12.850 -3.834 -35.258 1.00 0.00 194 PHE A N 9
ATOM 8253 C CA . PHE A 1 27 ? -12.215 -3.648 -33.946 1.00 0.00 194 PHE A CA 9
ATOM 8254 C C . PHE A 1 27 ? -12.585 -2.282 -33.355 1.00 0.00 194 PHE A C 9
ATOM 8255 O O . PHE A 1 27 ? -12.835 -1.328 -34.095 1.00 0.00 194 PHE A O 9
ATOM 8272 N N . ASN A 1 28 ? -12.627 -2.186 -32.023 1.00 0.00 195 ASN A N 9
ATOM 8273 C CA . ASN A 1 28 ? -13.039 -0.973 -31.298 1.00 0.00 195 ASN A CA 9
ATOM 8274 C C . ASN A 1 28 ? -12.078 -0.597 -30.147 1.00 0.00 195 ASN A C 9
ATOM 8275 O O . ASN A 1 28 ? -12.443 0.165 -29.253 1.00 0.00 195 ASN A O 9
ATOM 8286 N N . ASP A 1 29 ? -10.852 -1.132 -30.152 1.00 0.00 196 ASP A N 9
ATOM 8287 C CA . ASP A 1 29 ? -9.801 -0.899 -29.149 1.00 0.00 196 ASP A CA 9
ATOM 8288 C C . ASP A 1 29 ? -8.405 -0.932 -29.809 1.00 0.00 196 ASP A C 9
ATOM 8289 O O . ASP A 1 29 ? -8.242 -1.579 -30.851 1.00 0.00 196 ASP A O 9
ATOM 8298 N N . PRO A 1 30 ? -7.388 -0.260 -29.230 1.00 0.00 197 PRO A N 9
ATOM 8299 C CA . PRO A 1 30 ? -6.054 -0.171 -29.831 1.00 0.00 197 PRO A CA 9
ATOM 8300 C C . PRO A 1 30 ? -5.348 -1.524 -29.927 1.00 0.00 197 PRO A C 9
ATOM 8301 O O . PRO A 1 30 ? -4.837 -1.908 -30.980 1.00 0.00 197 PRO A O 9
ATOM 8312 N N . VAL A 1 31 ? -5.323 -2.254 -28.811 1.00 0.00 198 VAL A N 9
ATOM 8313 C CA . VAL A 1 31 ? -4.666 -3.561 -28.704 1.00 0.00 198 VAL A CA 9
ATOM 8314 C C . VAL A 1 31 ? -5.428 -4.614 -29.507 1.00 0.00 198 VAL A C 9
ATOM 8315 O O . VAL A 1 31 ? -4.799 -5.437 -30.160 1.00 0.00 198 VAL A O 9
ATOM 8328 N N . MET A 1 32 ? -6.764 -4.555 -29.546 1.00 0.00 199 MET A N 9
ATOM 8329 C CA . MET A 1 32 ? -7.597 -5.455 -30.361 1.00 0.00 199 MET A CA 9
ATOM 8330 C C . MET A 1 32 ? -7.258 -5.315 -31.854 1.00 0.00 199 MET A C 9
ATOM 8331 O O . MET A 1 32 ? -7.033 -6.318 -32.535 1.00 0.00 199 MET A O 9
ATOM 8345 N N . ALA A 1 33 ? -7.165 -4.075 -32.350 1.00 0.00 200 ALA A N 9
ATOM 8346 C CA . ALA A 1 33 ? -6.772 -3.784 -33.727 1.00 0.00 200 ALA A CA 9
ATOM 8347 C C . ALA A 1 33 ? -5.352 -4.297 -34.018 1.00 0.00 200 ALA A C 9
ATOM 8348 O O . ALA A 1 33 ? -5.135 -5.055 -34.966 1.00 0.00 200 ALA A O 9
ATOM 8355 N N . GLN A 1 34 ? -4.383 -3.900 -33.184 1.00 0.00 201 GLN A N 9
ATOM 8356 C CA . GLN A 1 34 ? -2.978 -4.276 -33.340 1.00 0.00 201 GLN A CA 9
ATOM 8357 C C . GLN A 1 34 ? -2.758 -5.801 -33.308 1.00 0.00 201 GLN A C 9
ATOM 8358 O O . GLN A 1 34 ? -2.003 -6.331 -34.125 1.00 0.00 201 GLN A O 9
ATOM 8372 N N . GLN A 1 35 ? -3.429 -6.513 -32.394 1.00 0.00 202 GLN A N 9
ATOM 8373 C CA . GLN A 1 35 ? -3.351 -7.972 -32.259 1.00 0.00 202 GLN A CA 9
ATOM 8374 C C . GLN A 1 35 ? -3.902 -8.688 -33.497 1.00 0.00 202 GLN A C 9
ATOM 8375 O O . GLN A 1 35 ? -3.312 -9.677 -33.937 1.00 0.00 202 GLN A O 9
ATOM 8389 N N . HIS A 1 36 ? -4.997 -8.193 -34.091 1.00 0.00 203 HIS A N 9
ATOM 8390 C CA . HIS A 1 36 ? -5.551 -8.799 -35.304 1.00 0.00 203 HIS A CA 9
ATOM 8391 C C . HIS A 1 36 ? -4.528 -8.770 -36.449 1.00 0.00 203 HIS A C 9
ATOM 8392 O O . HIS A 1 36 ? -4.201 -9.818 -37.000 1.00 0.00 203 HIS A O 9
ATOM 840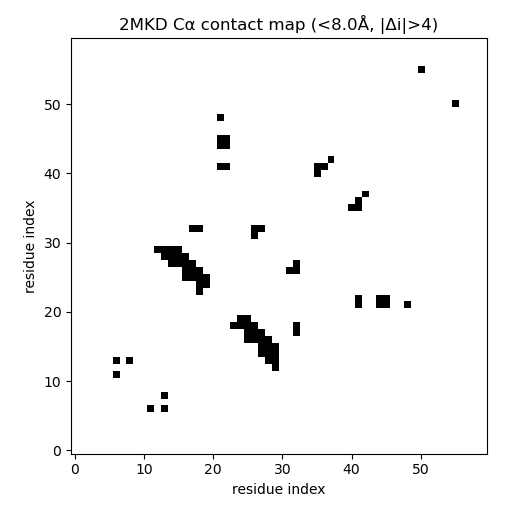6 N N . TYR A 1 37 ? -3.983 -7.592 -36.776 1.00 0.00 204 TYR A N 9
ATOM 8407 C CA . TYR A 1 37 ? -3.019 -7.379 -37.868 1.00 0.00 204 TYR A CA 9
ATOM 8408 C C . TYR A 1 37 ? -1.679 -8.152 -37.785 1.00 0.00 204 TYR A C 9
ATOM 8409 O O . TYR A 1 37 ? -0.845 -8.016 -38.684 1.00 0.00 204 TYR A O 9
ATOM 8427 N N . VAL A 1 38 ? -1.451 -8.965 -36.745 1.00 0.00 205 VAL A N 9
ATOM 8428 C CA . VAL A 1 38 ? -0.228 -9.773 -36.554 1.00 0.00 205 VAL A CA 9
ATOM 8429 C C . VAL A 1 38 ? -0.507 -11.223 -36.105 1.00 0.00 205 VAL A C 9
ATOM 8430 O O . VAL A 1 38 ? 0.416 -12.037 -36.035 1.00 0.00 205 VAL A O 9
ATOM 8443 N N . GLY A 1 39 ? -1.765 -11.583 -35.823 1.00 0.00 206 GLY A N 9
ATOM 8444 C CA . GLY A 1 39 ? -2.153 -12.926 -35.370 1.00 0.00 206 GLY A CA 9
ATOM 8445 C C . GLY A 1 39 ? -2.221 -13.986 -36.479 1.00 0.00 206 GLY A C 9
ATOM 8446 O O . GLY A 1 39 ? -2.398 -13.676 -37.661 1.00 0.00 206 GLY A O 9
ATOM 8450 N N . LYS A 1 40 ? -2.112 -15.266 -36.097 1.00 0.00 207 LYS A N 9
ATOM 8451 C CA . LYS A 1 40 ? -2.160 -16.420 -37.020 1.00 0.00 207 LYS A CA 9
ATOM 8452 C C . LYS A 1 40 ? -3.456 -16.478 -37.842 1.00 0.00 207 LYS A C 9
ATOM 8453 O O . LYS A 1 40 ? -3.413 -16.784 -39.033 1.00 0.00 207 LYS A O 9
ATOM 8472 N N . LYS A 1 41 ? -4.603 -16.138 -37.241 1.00 0.00 208 LYS A N 9
ATOM 8473 C CA . LYS A 1 41 ? -5.909 -16.105 -37.929 1.00 0.00 208 LYS A CA 9
ATOM 8474 C C . LYS A 1 41 ? -5.926 -15.111 -39.101 1.00 0.00 208 LYS A C 9
ATOM 8475 O O . LYS A 1 41 ? -6.439 -15.444 -40.167 1.00 0.00 208 LYS A O 9
ATOM 8494 N N . HIS A 1 42 ? -5.305 -13.937 -38.937 1.00 0.00 209 HIS A N 9
ATOM 8495 C CA . HIS A 1 42 ? -5.170 -12.922 -39.993 1.00 0.00 209 HIS A CA 9
ATOM 8496 C C . HIS A 1 42 ? -4.268 -13.436 -41.119 1.00 0.00 209 HIS A C 9
ATOM 8497 O O . HIS A 1 42 ? -4.626 -13.323 -42.288 1.00 0.00 209 HIS A O 9
ATOM 8511 N N . ARG A 1 43 ? -3.142 -14.090 -40.787 1.00 0.00 210 ARG A N 9
ATOM 8512 C CA . ARG A 1 43 ? -2.247 -14.733 -41.772 1.00 0.00 210 ARG A CA 9
ATOM 8513 C C . ARG A 1 43 ? -3.010 -15.766 -42.614 1.00 0.00 210 ARG A C 9
ATOM 8514 O O . ARG A 1 43 ? -2.946 -15.719 -43.842 1.00 0.00 210 ARG A O 9
ATOM 8535 N N . LYS A 1 44 ? -3.763 -16.671 -41.973 1.00 0.00 211 LYS A N 9
ATOM 8536 C CA . LYS A 1 44 ? -4.576 -17.697 -42.657 1.00 0.00 211 LYS A CA 9
ATOM 8537 C C . LYS A 1 44 ? -5.659 -17.081 -43.550 1.00 0.00 211 LYS A C 9
ATOM 8538 O O . LYS A 1 44 ? -5.731 -17.426 -44.728 1.00 0.00 211 LYS A O 9
ATOM 8557 N N . GLN A 1 45 ? -6.474 -16.162 -43.030 1.00 0.00 212 GLN A N 9
ATOM 8558 C CA . GLN A 1 45 ? -7.531 -15.496 -43.807 1.00 0.00 212 GLN A CA 9
ATOM 8559 C C . GLN A 1 45 ? -6.969 -14.682 -44.986 1.00 0.00 212 GLN A C 9
ATOM 8560 O O . GLN A 1 45 ? -7.517 -14.746 -46.088 1.00 0.00 212 GLN A O 9
ATOM 8574 N N . GLU A 1 46 ? -5.847 -13.980 -44.794 1.00 0.00 213 GLU A N 9
ATOM 8575 C CA . GLU A 1 46 ? -5.140 -13.249 -45.851 1.00 0.00 213 GLU A CA 9
ATOM 8576 C C . GLU A 1 46 ? -4.736 -14.211 -46.979 1.00 0.00 213 GLU A C 9
ATOM 8577 O O . GLU A 1 46 ? -5.016 -13.936 -48.145 1.00 0.00 213 GLU A O 9
ATOM 8589 N N . THR A 1 47 ? -4.144 -15.366 -46.646 1.00 0.00 214 THR A N 9
ATOM 8590 C CA . THR A 1 47 ? -3.797 -16.406 -47.627 1.00 0.00 214 THR A CA 9
ATOM 8591 C C . THR A 1 47 ? -5.045 -16.941 -48.338 1.00 0.00 214 THR A C 9
ATOM 8592 O O . THR A 1 47 ? -5.030 -17.049 -49.564 1.00 0.00 214 THR A O 9
ATOM 8603 N N . LYS A 1 48 ? -6.142 -17.239 -47.622 1.00 0.00 215 LYS A N 9
ATOM 8604 C CA . LYS A 1 48 ? -7.392 -17.734 -48.234 1.00 0.00 215 LYS A CA 9
ATOM 8605 C C . LYS A 1 48 ? -7.977 -16.746 -49.247 1.00 0.00 215 LYS A C 9
ATOM 8606 O O . LYS A 1 48 ? -8.286 -17.146 -50.370 1.00 0.00 215 LYS A O 9
ATOM 8625 N N . LEU A 1 49 ? -8.100 -15.463 -48.895 1.00 0.00 216 LEU A N 9
ATOM 8626 C CA . LEU A 1 49 ? -8.620 -14.438 -49.811 1.00 0.00 216 LEU A CA 9
ATOM 8627 C C . LEU A 1 49 ? -7.656 -14.176 -50.983 1.00 0.00 216 LEU A C 9
ATOM 8628 O O . LEU A 1 49 ? -8.104 -14.052 -52.125 1.00 0.00 216 LEU A O 9
ATOM 8644 N N . LYS A 1 50 ? -6.338 -14.150 -50.736 1.00 0.00 217 LYS A N 9
ATOM 8645 C CA . LYS A 1 50 ? -5.314 -13.996 -51.785 1.00 0.00 217 LYS A CA 9
ATOM 8646 C C . LYS A 1 50 ? -5.399 -15.137 -52.805 1.00 0.00 217 LYS A C 9
ATOM 8647 O O . LYS A 1 50 ? -5.409 -14.880 -54.008 1.00 0.00 217 LYS A O 9
ATOM 8666 N N . LEU A 1 51 ? -5.525 -16.385 -52.342 1.00 0.00 218 LEU A N 9
ATOM 8667 C CA . LEU A 1 51 ? -5.707 -17.556 -53.207 1.00 0.00 218 LEU A CA 9
ATOM 8668 C C . LEU A 1 51 ? -7.031 -17.469 -53.982 1.00 0.00 218 LEU A C 9
ATOM 8669 O O . LEU A 1 51 ? -7.040 -17.706 -55.188 1.00 0.00 218 LEU A O 9
ATOM 8685 N N . MET A 1 52 ? -8.135 -17.082 -53.331 1.00 0.00 219 MET A N 9
ATOM 8686 C CA . MET A 1 52 ? -9.439 -16.903 -53.989 1.00 0.00 219 MET A CA 9
ATOM 8687 C C . MET A 1 52 ? -9.348 -15.913 -55.167 1.00 0.00 219 MET A C 9
ATOM 8688 O O . MET A 1 52 ? -9.888 -16.181 -56.242 1.00 0.00 219 MET A O 9
ATOM 8702 N N . ALA A 1 53 ? -8.623 -14.800 -54.993 1.00 0.00 220 ALA A N 9
ATOM 8703 C CA . ALA A 1 53 ? -8.380 -13.815 -56.049 1.00 0.00 220 ALA A CA 9
ATOM 8704 C C . ALA A 1 53 ? -7.449 -14.368 -57.153 1.00 0.00 220 ALA A C 9
ATOM 8705 O O . ALA A 1 53 ? -7.736 -14.214 -58.343 1.00 0.00 220 ALA A O 9
ATOM 8712 N N . ARG A 1 54 ? -6.353 -15.046 -56.773 1.00 0.00 221 ARG A N 9
ATOM 8713 C CA . ARG A 1 54 ? -5.369 -15.672 -57.682 1.00 0.00 221 ARG A CA 9
ATOM 8714 C C . ARG A 1 54 ? -6.004 -16.710 -58.617 1.00 0.00 221 ARG A C 9
ATOM 8715 O O . ARG A 1 54 ? -5.666 -16.757 -59.799 1.00 0.00 221 ARG A O 9
ATOM 8736 N N . TYR A 1 55 ? -6.942 -17.509 -58.106 1.00 0.00 222 TYR A N 9
ATOM 8737 C CA . TYR A 1 55 ? -7.698 -18.524 -58.858 1.00 0.00 222 TYR A CA 9
ATOM 8738 C C . TYR A 1 55 ? -8.918 -17.949 -59.623 1.00 0.00 222 TYR A C 9
ATOM 8739 O O . TYR A 1 55 ? -9.733 -18.709 -60.155 1.00 0.00 222 TYR A O 9
ATOM 8757 N N . GLY A 1 56 ? -9.059 -16.618 -59.701 1.00 0.00 223 GLY A N 9
ATOM 8758 C CA . GLY A 1 56 ? -10.139 -15.924 -60.417 1.00 0.00 223 GLY A CA 9
ATOM 8759 C C . GLY A 1 56 ? -10.095 -16.069 -61.951 1.00 0.00 223 GLY A C 9
ATOM 8760 O O . GLY A 1 56 ? -9.205 -16.713 -62.516 1.00 0.00 223 GLY A O 9
ATOM 8764 N N . ARG A 1 57 ? -11.075 -15.453 -62.628 1.00 0.00 224 ARG A N 9
ATOM 8765 C CA . ARG A 1 57 ? -11.261 -15.453 -64.098 1.00 0.00 224 ARG A CA 9
ATOM 8766 C C . ARG A 1 57 ? -9.984 -15.056 -64.858 1.00 0.00 224 ARG A C 9
ATOM 8767 O O . ARG A 1 57 ? -9.535 -13.911 -64.770 1.00 0.00 224 ARG A O 9
ATOM 8788 N N . LEU A 1 58 ? -9.407 -16.001 -65.609 1.00 0.00 225 LEU A N 9
ATOM 8789 C CA . LEU A 1 58 ? -8.186 -15.805 -66.409 1.00 0.00 225 LEU A CA 9
ATOM 8790 C C . LEU A 1 58 ? -8.390 -14.814 -67.574 1.00 0.00 225 LEU A C 9
ATOM 8791 O O . LEU A 1 58 ? -7.509 -14.003 -67.866 1.00 0.00 225 LEU A O 9
ATOM 8807 N N . ALA A 1 59 ? -9.559 -14.877 -68.220 1.00 0.00 226 ALA A N 9
ATOM 8808 C CA . ALA A 1 59 ? -9.963 -14.017 -69.341 1.00 0.00 226 ALA A CA 9
ATOM 8809 C C . ALA A 1 59 ? -11.497 -13.920 -69.503 1.00 0.00 226 ALA A C 9
ATOM 8810 O O . ALA A 1 59 ? -12.015 -12.880 -69.914 1.00 0.00 226 ALA A O 9
ATOM 8817 N N . ASP A 1 60 ? -12.227 -14.992 -69.171 1.00 0.00 227 ASP A N 9
ATOM 8818 C CA . ASP A 1 60 ? -13.693 -15.092 -69.247 1.00 0.00 227 ASP A CA 9
ATOM 8819 C C . ASP A 1 60 ? -14.262 -16.068 -68.199 1.00 0.00 227 ASP A C 9
ATOM 8820 O O . ASP A 1 60 ? -13.533 -16.884 -67.616 1.00 0.00 227 ASP A O 9
ATOM 8830 N N . SER A 1 1 ? 5.603 -7.587 -10.069 1.00 0.00 168 SER A N 10
ATOM 8831 C CA . SER A 1 1 ? 5.237 -6.173 -10.243 1.00 0.00 168 SER A CA 10
ATOM 8832 C C . SER A 1 1 ? 3.748 -5.940 -10.562 1.00 0.00 168 SER A C 10
ATOM 8833 O O . SER A 1 1 ? 3.293 -4.795 -10.613 1.00 0.00 168 SER A O 10
ATOM 8841 N N . THR A 1 2 ? 2.983 -7.019 -10.772 1.00 0.00 169 THR A N 10
ATOM 8842 C CA . THR A 1 2 ? 1.542 -6.999 -11.112 1.00 0.00 169 THR A CA 10
ATOM 8843 C C . THR A 1 2 ? 0.726 -8.104 -10.403 1.00 0.00 169 THR A C 10
ATOM 8844 O O . THR A 1 2 ? -0.464 -8.296 -10.670 1.00 0.00 169 THR A O 10
ATOM 8855 N N . LYS A 1 3 ? 1.349 -8.837 -9.464 1.00 0.00 170 LYS A N 10
ATOM 8856 C CA . LYS A 1 3 ? 0.759 -9.930 -8.662 1.00 0.00 170 LYS A CA 10
ATOM 8857 C C . LYS A 1 3 ? -0.213 -9.415 -7.577 1.00 0.00 170 LYS A C 10
ATOM 8858 O O . LYS A 1 3 ? 0.034 -9.570 -6.378 1.00 0.00 170 LYS A O 10
ATOM 8877 N N . VAL A 1 4 ? -1.306 -8.768 -7.992 1.00 0.00 171 VAL A N 10
ATOM 8878 C CA . VAL A 1 4 ? -2.327 -8.184 -7.098 1.00 0.00 171 VAL A CA 10
ATOM 8879 C C . VAL A 1 4 ? -3.741 -8.555 -7.566 1.00 0.00 171 VAL A C 10
ATOM 8880 O O . VAL A 1 4 ? -4.386 -9.380 -6.922 1.00 0.00 171 VAL A O 10
ATOM 8893 N N . GLU A 1 5 ? -4.213 -7.990 -8.688 1.00 0.00 172 GLU A N 10
ATOM 8894 C CA . GLU A 1 5 ? -5.542 -8.222 -9.304 1.00 0.00 172 GLU A CA 10
ATOM 8895 C C . GLU A 1 5 ? -6.734 -8.228 -8.303 1.00 0.00 172 GLU A C 10
ATOM 8896 O O . GLU A 1 5 ? -7.726 -8.940 -8.481 1.00 0.00 172 GLU A O 10
ATOM 8908 N N . ALA A 1 6 ? -6.634 -7.449 -7.217 1.00 0.00 173 ALA A N 10
ATOM 8909 C CA . ALA A 1 6 ? -7.628 -7.371 -6.137 1.00 0.00 173 ALA A CA 10
ATOM 8910 C C . ALA A 1 6 ? -8.981 -6.742 -6.541 1.00 0.00 173 ALA A C 10
ATOM 8911 O O . ALA A 1 6 ? -9.982 -6.930 -5.844 1.00 0.00 173 ALA A O 10
ATOM 8918 N N . LEU A 1 7 ? -9.021 -6.011 -7.661 1.00 0.00 174 LEU A N 10
ATOM 8919 C CA . LEU A 1 7 ? -10.198 -5.338 -8.225 1.00 0.00 174 LEU A CA 10
ATOM 8920 C C . LEU A 1 7 ? -10.192 -5.457 -9.759 1.00 0.00 174 LEU A C 10
ATOM 8921 O O . LEU A 1 7 ? -9.125 -5.501 -10.379 1.00 0.00 174 LEU A O 10
ATOM 8937 N N . HIS A 1 8 ? -11.379 -5.479 -10.376 1.00 0.00 175 HIS A N 10
ATOM 8938 C CA . HIS A 1 8 ? -11.533 -5.532 -11.838 1.00 0.00 175 HIS A CA 10
ATOM 8939 C C . HIS A 1 8 ? -11.355 -4.136 -12.464 1.00 0.00 175 HIS A C 10
ATOM 8940 O O . HIS A 1 8 ? -11.687 -3.120 -11.845 1.00 0.00 175 HIS A O 10
ATOM 8955 N N . GLN A 1 9 ? -10.848 -4.080 -13.697 1.00 0.00 176 GLN A N 10
ATOM 8956 C CA . GLN A 1 9 ? -10.629 -2.831 -14.444 1.00 0.00 176 GLN A CA 10
ATOM 8957 C C . GLN A 1 9 ? -11.956 -2.157 -14.855 1.00 0.00 176 GLN A C 10
ATOM 8958 O O . GLN A 1 9 ? -12.968 -2.823 -15.085 1.00 0.00 176 GLN A O 10
ATOM 8972 N N . ASN A 1 10 ? -11.945 -0.824 -14.963 1.00 0.00 177 ASN A N 10
ATOM 8973 C CA . ASN A 1 10 ? -13.104 0.007 -15.330 1.00 0.00 177 ASN A CA 10
ATOM 8974 C C . ASN A 1 10 ? -12.669 1.231 -16.172 1.00 0.00 177 ASN A C 10
ATOM 8975 O O . ASN A 1 10 ? -13.053 2.373 -15.903 1.00 0.00 177 ASN A O 10
ATOM 8986 N N . ARG A 1 11 ? -11.815 0.985 -17.177 1.00 0.00 178 ARG A N 10
ATOM 8987 C CA . ARG A 1 11 ? -11.221 1.988 -18.086 1.00 0.00 178 ARG A CA 10
ATOM 8988 C C . ARG A 1 11 ? -11.297 1.530 -19.548 1.00 0.00 178 ARG A C 10
ATOM 8989 O O . ARG A 1 11 ? -11.508 0.349 -19.829 1.00 0.00 178 ARG A O 10
ATOM 9010 N N . GLU A 1 12 ? -11.118 2.465 -20.479 1.00 0.00 179 GLU A N 10
ATOM 9011 C CA . GLU A 1 12 ? -11.169 2.230 -21.932 1.00 0.00 179 GLU A CA 10
ATOM 9012 C C . GLU A 1 12 ? -10.277 3.205 -22.732 1.00 0.00 179 GLU A C 10
ATOM 9013 O O . GLU A 1 12 ? -9.677 4.129 -22.175 1.00 0.00 179 GLU A O 10
ATOM 9025 N N . MET A 1 13 ? -10.210 3.002 -24.052 1.00 0.00 180 MET A N 10
ATOM 9026 C CA . MET A 1 13 ? -9.453 3.803 -25.030 1.00 0.00 180 MET A CA 10
ATOM 9027 C C . MET A 1 13 ? -10.296 4.038 -26.302 1.00 0.00 180 MET A C 10
ATOM 9028 O O . MET A 1 13 ? -11.427 3.552 -26.399 1.00 0.00 180 MET A O 10
ATOM 9042 N N . ILE A 1 14 ? -9.762 4.790 -27.276 1.00 0.00 181 ILE A N 10
ATOM 9043 C CA . ILE A 1 14 ? -10.439 5.105 -28.548 1.00 0.00 181 ILE A CA 10
ATOM 9044 C C . ILE A 1 14 ? -10.948 3.839 -29.268 1.00 0.00 181 ILE A C 10
ATOM 9045 O O . ILE A 1 14 ? -10.275 2.807 -29.307 1.00 0.00 181 ILE A O 10
ATOM 9061 N N . ASP A 1 15 ? -12.162 3.916 -29.814 1.00 0.00 182 ASP A N 10
ATOM 9062 C CA . ASP A 1 15 ? -12.902 2.811 -30.440 1.00 0.00 182 ASP A CA 10
ATOM 9063 C C . ASP A 1 15 ? -13.412 3.158 -31.858 1.00 0.00 182 ASP A C 10
ATOM 9064 O O . ASP A 1 15 ? -14.614 3.360 -32.062 1.00 0.00 182 ASP A O 10
ATOM 9073 N N . PRO A 1 16 ? -12.510 3.251 -32.855 1.00 0.00 183 PRO A N 10
ATOM 9074 C CA . PRO A 1 16 ? -12.879 3.573 -34.232 1.00 0.00 183 PRO A CA 10
ATOM 9075 C C . PRO A 1 16 ? -13.572 2.391 -34.932 1.00 0.00 183 PRO A C 10
ATOM 9076 O O . PRO A 1 16 ? -13.326 1.223 -34.620 1.00 0.00 183 PRO A O 10
ATOM 9087 N N . ASP A 1 17 ? -14.407 2.691 -35.928 1.00 0.00 184 ASP A N 10
ATOM 9088 C CA . ASP A 1 17 ? -15.051 1.674 -36.768 1.00 0.00 184 ASP A CA 10
ATOM 9089 C C . ASP A 1 17 ? -14.074 1.243 -37.878 1.00 0.00 184 ASP A C 10
ATOM 9090 O O . ASP A 1 17 ? -13.446 2.096 -38.517 1.00 0.00 184 ASP A O 10
ATOM 9099 N N . LYS A 1 18 ? -13.933 -0.068 -38.115 1.00 0.00 185 LYS A N 10
ATOM 9100 C CA . LYS A 1 18 ? -13.006 -0.644 -39.102 1.00 0.00 185 LYS A CA 10
ATOM 9101 C C . LYS A 1 18 ? -13.647 -1.805 -39.864 1.00 0.00 185 LYS A C 10
ATOM 9102 O O . LYS A 1 18 ? -14.622 -2.399 -39.404 1.00 0.00 185 LYS A O 10
ATOM 9121 N N . PHE A 1 19 ? -13.078 -2.137 -41.022 1.00 0.00 186 PHE A N 10
ATOM 9122 C CA . PHE A 1 19 ? -13.547 -3.210 -41.903 1.00 0.00 186 PHE A CA 10
ATOM 9123 C C . PHE A 1 19 ? -12.374 -3.893 -42.623 1.00 0.00 186 PHE A C 10
ATOM 9124 O O . PHE A 1 19 ? -11.628 -3.246 -43.366 1.00 0.00 186 PHE A O 10
ATOM 9141 N N . CYS A 1 20 ? -12.230 -5.205 -42.420 1.00 0.00 187 CYS A N 10
ATOM 9142 C CA . CYS A 1 20 ? -11.226 -6.047 -43.063 1.00 0.00 187 CYS A CA 10
ATOM 9143 C C . CYS A 1 20 ? -11.783 -6.501 -44.427 1.00 0.00 187 CYS A C 10
ATOM 9144 O O . CYS A 1 20 ? -12.469 -7.521 -44.545 1.00 0.00 187 CYS A O 10
ATOM 9151 N N . SER A 1 21 ? -11.554 -5.694 -45.469 1.00 0.00 188 SER A N 10
ATOM 9152 C CA . SER A 1 21 ? -12.074 -5.938 -46.826 1.00 0.00 188 SER A CA 10
ATOM 9153 C C . SER A 1 21 ? -11.598 -7.259 -47.460 1.00 0.00 188 SER A C 10
ATOM 9154 O O . SER A 1 21 ? -12.231 -7.763 -48.391 1.00 0.00 188 SER A O 10
ATOM 9162 N N . LEU A 1 22 ? -10.504 -7.839 -46.955 1.00 0.00 189 LEU A N 10
ATOM 9163 C CA . LEU A 1 22 ? -9.933 -9.106 -47.426 1.00 0.00 189 LEU A CA 10
ATOM 9164 C C . LEU A 1 22 ? -10.600 -10.338 -46.766 1.00 0.00 189 LEU A C 10
ATOM 9165 O O . LEU A 1 22 ? -10.510 -11.441 -47.314 1.00 0.00 189 LEU A O 10
ATOM 9181 N N . CYS A 1 23 ? -11.277 -10.146 -45.625 1.00 0.00 190 CYS A N 10
ATOM 9182 C CA . CYS A 1 23 ? -11.935 -11.182 -44.814 1.00 0.00 190 CYS A CA 10
ATOM 9183 C C . CYS A 1 23 ? -13.465 -11.000 -44.687 1.00 0.00 190 CYS A C 10
ATOM 9184 O O . CYS A 1 23 ? -14.156 -11.912 -44.221 1.00 0.00 190 CYS A O 10
ATOM 9191 N N . HIS A 1 24 ? -13.991 -9.831 -45.075 1.00 0.00 191 HIS A N 10
ATOM 9192 C CA . HIS A 1 24 ? -15.398 -9.418 -44.958 1.00 0.00 191 HIS A CA 10
ATOM 9193 C C . HIS A 1 24 ? -15.884 -9.453 -43.493 1.00 0.00 191 HIS A C 10
ATOM 9194 O O . HIS A 1 24 ? -16.850 -10.136 -43.143 1.00 0.00 191 HIS A O 10
ATOM 9209 N N . ALA A 1 25 ? -15.182 -8.710 -42.631 1.00 0.00 192 ALA A N 10
ATOM 9210 C CA . ALA A 1 25 ? -15.436 -8.594 -41.190 1.00 0.00 192 ALA A CA 10
ATOM 9211 C C . ALA A 1 25 ? -15.384 -7.119 -40.741 1.00 0.00 192 ALA A C 10
ATOM 9212 O O . ALA A 1 25 ? -14.566 -6.351 -41.245 1.00 0.00 192 ALA A O 10
ATOM 9219 N N . THR A 1 26 ? -16.246 -6.723 -39.796 1.00 0.00 193 THR A N 10
ATOM 9220 C CA . THR A 1 26 ? -16.378 -5.333 -39.297 1.00 0.00 193 THR A CA 10
ATOM 9221 C C . THR A 1 26 ? -16.120 -5.259 -37.789 1.00 0.00 193 THR A C 10
ATOM 9222 O O . THR A 1 26 ? -16.500 -6.177 -37.056 1.00 0.00 193 THR A O 10
ATOM 9233 N N . PHE A 1 27 ? -15.500 -4.172 -37.310 1.00 0.00 194 PHE A N 10
ATOM 9234 C CA . PHE A 1 27 ? -15.148 -3.970 -35.896 1.00 0.00 194 PHE A CA 10
ATOM 9235 C C . PHE A 1 27 ? -15.517 -2.555 -35.428 1.00 0.00 194 PHE A C 10
ATOM 9236 O O . PHE A 1 27 ? -15.564 -1.619 -36.228 1.00 0.00 194 PHE A O 10
ATOM 9253 N N . ASN A 1 28 ? -15.772 -2.405 -34.127 1.00 0.00 195 ASN A N 10
ATOM 9254 C CA . ASN A 1 28 ? -16.172 -1.149 -33.476 1.00 0.00 195 ASN A CA 10
ATOM 9255 C C . ASN A 1 28 ? -15.504 -0.939 -32.097 1.00 0.00 195 ASN A C 10
ATOM 9256 O O . ASN A 1 28 ? -15.985 -0.155 -31.281 1.00 0.00 195 ASN A O 10
ATOM 9267 N N . ASP A 1 29 ? -14.396 -1.638 -31.827 1.00 0.00 196 ASP A N 10
ATOM 9268 C CA . ASP A 1 29 ? -13.605 -1.569 -30.590 1.00 0.00 196 ASP A CA 10
ATOM 9269 C C . ASP A 1 29 ? -12.119 -1.849 -30.893 1.00 0.00 196 ASP A C 10
ATOM 9270 O O . ASP A 1 29 ? -11.822 -2.571 -31.854 1.00 0.00 196 ASP A O 10
ATOM 9279 N N . PRO A 1 30 ? -11.174 -1.309 -30.094 1.00 0.00 197 PRO A N 10
ATOM 9280 C CA . PRO A 1 30 ? -9.740 -1.468 -30.347 1.00 0.00 197 PRO A CA 10
ATOM 9281 C C . PRO A 1 30 ? -9.279 -2.924 -30.269 1.00 0.00 197 PRO A C 10
ATOM 9282 O O . PRO A 1 30 ? -8.571 -3.418 -31.147 1.00 0.00 197 PRO A O 10
ATOM 9293 N N . VAL A 1 31 ? -9.692 -3.616 -29.206 1.00 0.00 198 VAL A N 10
ATOM 9294 C CA . VAL A 1 31 ? -9.321 -5.011 -28.944 1.00 0.00 198 VAL A CA 10
ATOM 9295 C C . VAL A 1 31 ? -10.011 -5.954 -29.930 1.00 0.00 198 VAL A C 10
ATOM 9296 O O . VAL A 1 31 ? -9.379 -6.894 -30.397 1.00 0.00 198 VAL A O 10
ATOM 9309 N N . MET A 1 32 ? -11.263 -5.684 -30.323 1.00 0.00 199 MET A N 10
ATOM 9310 C CA . MET A 1 32 ? -11.973 -6.483 -31.335 1.00 0.00 199 MET A CA 10
ATOM 9311 C C . MET A 1 32 ? -11.231 -6.445 -32.681 1.00 0.00 199 MET A C 10
ATOM 9312 O O . MET A 1 32 ? -10.981 -7.490 -33.286 1.00 0.00 199 MET A O 10
ATOM 9326 N N . ALA A 1 33 ? -10.825 -5.246 -33.117 1.00 0.00 200 ALA A N 10
ATOM 9327 C CA . ALA A 1 33 ? -10.030 -5.061 -34.330 1.00 0.00 200 ALA A CA 10
ATOM 9328 C C . ALA A 1 33 ? -8.689 -5.807 -34.229 1.00 0.00 200 ALA A C 10
ATOM 9329 O O . ALA A 1 33 ? -8.353 -6.622 -35.090 1.00 0.00 200 ALA A O 10
ATOM 9336 N N . GLN A 1 34 ? -7.934 -5.548 -33.154 1.00 0.00 201 GLN A N 10
ATOM 9337 C CA . GLN A 1 34 ? -6.627 -6.156 -32.919 1.00 0.00 201 GLN A CA 10
ATOM 9338 C C . GLN A 1 34 ? -6.679 -7.695 -32.886 1.00 0.00 201 GLN A C 10
ATOM 9339 O O . GLN A 1 34 ? -5.828 -8.348 -33.490 1.00 0.00 201 GLN A O 10
ATOM 9353 N N . GLN A 1 35 ? -7.683 -8.278 -32.217 1.00 0.00 202 GLN A N 10
ATOM 9354 C CA . GLN A 1 35 ? -7.877 -9.728 -32.112 1.00 0.00 202 GLN A CA 10
ATOM 9355 C C . GLN A 1 35 ? -8.128 -10.376 -33.479 1.00 0.00 202 GLN A C 10
ATOM 9356 O O . GLN A 1 35 ? -7.603 -11.461 -33.735 1.00 0.00 202 GLN A O 10
ATOM 9370 N N . HIS A 1 36 ? -8.873 -9.719 -34.377 1.00 0.00 203 HIS A N 10
ATOM 9371 C CA . HIS A 1 36 ? -9.088 -10.245 -35.730 1.00 0.00 203 HIS A CA 10
ATOM 9372 C C . HIS A 1 36 ? -7.757 -10.336 -36.493 1.00 0.00 203 HIS A C 10
ATOM 9373 O O . HIS A 1 36 ? -7.423 -11.397 -37.018 1.00 0.00 203 HIS A O 10
ATOM 9387 N N . TYR A 1 37 ? -6.973 -9.250 -36.514 1.00 0.00 204 TYR A N 10
ATOM 9388 C CA . TYR A 1 37 ? -5.681 -9.167 -37.213 1.00 0.00 204 TYR A CA 10
ATOM 9389 C C . TYR A 1 37 ? -4.605 -10.182 -36.761 1.00 0.00 204 TYR A C 10
ATOM 9390 O O . TYR A 1 37 ? -3.585 -10.325 -37.440 1.00 0.00 204 TYR A O 10
ATOM 9408 N N . VAL A 1 38 ? -4.824 -10.911 -35.657 1.00 0.00 205 VAL A N 10
ATOM 9409 C CA . VAL A 1 38 ? -3.920 -11.958 -35.131 1.00 0.00 205 VAL A CA 10
ATOM 9410 C C . VAL A 1 38 ? -4.610 -13.327 -34.987 1.00 0.00 205 VAL A C 10
ATOM 9411 O O . VAL A 1 38 ? -3.998 -14.279 -34.500 1.00 0.00 205 VAL A O 10
ATOM 9424 N N . GLY A 1 39 ? -5.870 -13.456 -35.420 1.00 0.00 206 GLY A N 10
ATOM 9425 C CA . GLY A 1 39 ? -6.642 -14.701 -35.366 1.00 0.00 206 GLY A CA 10
ATOM 9426 C C . GLY A 1 39 ? -6.366 -15.608 -36.568 1.00 0.00 206 GLY A C 10
ATOM 9427 O O . GLY A 1 39 ? -6.065 -15.134 -37.666 1.00 0.00 206 GLY A O 10
ATOM 9431 N N . LYS A 1 40 ? -6.464 -16.932 -36.385 1.00 0.00 207 LYS A N 10
ATOM 9432 C CA . LYS A 1 40 ? -6.202 -17.944 -37.434 1.00 0.00 207 LYS A CA 10
ATOM 9433 C C . LYS A 1 40 ? -6.987 -17.697 -38.730 1.00 0.00 207 LYS A C 10
ATOM 9434 O O . LYS A 1 40 ? -6.441 -17.865 -39.821 1.00 0.00 207 LYS A O 10
ATOM 9453 N N . LYS A 1 41 ? -8.246 -17.258 -38.620 1.00 0.00 208 LYS A N 10
ATOM 9454 C CA . LYS A 1 41 ? -9.121 -16.939 -39.764 1.00 0.00 208 LYS A CA 10
ATOM 9455 C C . LYS A 1 41 ? -8.564 -15.824 -40.658 1.00 0.00 208 LYS A C 10
ATOM 9456 O O . LYS A 1 41 ? -8.670 -15.938 -41.876 1.00 0.00 208 LYS A O 10
ATOM 9475 N N . HIS A 1 42 ? -7.929 -14.794 -40.090 1.00 0.00 209 HIS A N 10
ATOM 9476 C CA . HIS A 1 42 ? -7.323 -13.695 -40.861 1.00 0.00 209 HIS A CA 10
ATOM 9477 C C . HIS A 1 42 ? -6.155 -14.198 -41.715 1.00 0.00 209 HIS A C 10
ATOM 9478 O O . HIS A 1 42 ? -6.094 -13.922 -42.913 1.00 0.00 209 HIS A O 10
ATOM 9492 N N . ARG A 1 43 ? -5.257 -15.010 -41.132 1.00 0.00 210 ARG A N 10
ATOM 9493 C CA . ARG A 1 43 ? -4.136 -15.625 -41.870 1.00 0.00 210 ARG A CA 10
ATOM 9494 C C . ARG A 1 43 ? -4.642 -16.586 -42.952 1.00 0.00 210 ARG A C 10
ATOM 9495 O O . ARG A 1 43 ? -4.138 -16.561 -44.077 1.00 0.00 210 ARG A O 10
ATOM 9516 N N . LYS A 1 44 ? -5.661 -17.398 -42.641 1.00 0.00 211 LYS A N 10
ATOM 9517 C CA . LYS A 1 44 ? -6.298 -18.339 -43.581 1.00 0.00 211 LYS A CA 10
ATOM 9518 C C . LYS A 1 44 ? -6.905 -17.608 -44.785 1.00 0.00 211 LYS A C 10
ATOM 9519 O O . LYS A 1 44 ? -6.598 -17.953 -45.925 1.00 0.00 211 LYS A O 10
ATOM 9538 N N . GLN A 1 45 ? -7.731 -16.587 -44.548 1.00 0.00 212 GLN A N 10
ATOM 9539 C CA . GLN A 1 45 ? -8.365 -15.788 -45.604 1.00 0.00 212 GLN A CA 10
ATOM 9540 C C . GLN A 1 45 ? -7.342 -14.992 -46.425 1.00 0.00 212 GLN A C 10
ATOM 9541 O O . GLN A 1 45 ? -7.454 -14.958 -47.649 1.00 0.00 212 GLN A O 10
ATOM 9555 N N . GLU A 1 46 ? -6.317 -14.404 -45.797 1.00 0.00 213 GLU A N 10
ATOM 9556 C CA . GLU A 1 46 ? -5.234 -13.706 -46.504 1.00 0.00 213 GLU A CA 10
ATOM 9557 C C . GLU A 1 46 ? -4.522 -14.674 -47.465 1.00 0.00 213 GLU A C 10
ATOM 9558 O O . GLU A 1 46 ? -4.335 -14.361 -48.640 1.00 0.00 213 GLU A O 10
ATOM 9570 N N . THR A 1 47 ? -4.178 -15.877 -46.988 1.00 0.00 214 THR A N 10
ATOM 9571 C CA . THR A 1 47 ? -3.547 -16.927 -47.806 1.00 0.00 214 THR A CA 10
ATOM 9572 C C . THR A 1 47 ? -4.467 -17.368 -48.950 1.00 0.00 214 THR A C 10
ATOM 9573 O O . THR A 1 47 ? -4.015 -17.464 -50.093 1.00 0.00 214 THR A O 10
ATOM 9584 N N . LYS A 1 48 ? -5.761 -17.595 -48.676 1.00 0.00 215 LYS A N 10
ATOM 9585 C CA . LYS A 1 48 ? -6.765 -17.998 -49.676 1.00 0.00 215 LYS A CA 10
ATOM 9586 C C . LYS A 1 48 ? -6.919 -16.950 -50.783 1.00 0.00 215 LYS A C 10
ATOM 9587 O O . LYS A 1 48 ? -6.858 -17.289 -51.965 1.00 0.00 215 LYS A O 10
ATOM 9606 N N . LEU A 1 49 ? -7.080 -15.678 -50.411 1.00 0.00 216 LEU A N 10
ATOM 9607 C CA . LEU A 1 49 ? -7.216 -14.560 -51.346 1.00 0.00 216 LEU A CA 10
ATOM 9608 C C . LEU A 1 49 ? -5.940 -14.355 -52.177 1.00 0.00 216 LEU A C 10
ATOM 9609 O O . LEU A 1 49 ? -6.028 -14.206 -53.396 1.00 0.00 216 LEU A O 10
ATOM 9625 N N . LYS A 1 50 ? -4.758 -14.390 -51.545 1.00 0.00 217 LYS A N 10
ATOM 9626 C CA . LYS A 1 50 ? -3.457 -14.266 -52.225 1.00 0.00 217 LYS A CA 10
ATOM 9627 C C . LYS A 1 50 ? -3.260 -15.379 -53.262 1.00 0.00 217 LYS A C 10
ATOM 9628 O O . LYS A 1 50 ? -2.879 -15.099 -54.398 1.00 0.00 217 LYS A O 10
ATOM 9647 N N . LEU A 1 51 ? -3.573 -16.626 -52.897 1.00 0.00 218 LEU A N 10
ATOM 9648 C CA . LEU A 1 51 ? -3.514 -17.782 -53.798 1.00 0.00 218 LEU A CA 10
ATOM 9649 C C . LEU A 1 51 ? -4.488 -17.604 -54.975 1.00 0.00 218 LEU A C 10
ATOM 9650 O O . LEU A 1 51 ? -4.088 -17.754 -56.129 1.00 0.00 218 LEU A O 10
ATOM 9666 N N . MET A 1 52 ? -5.746 -17.238 -54.706 1.00 0.00 219 MET A N 10
ATOM 9667 C CA . MET A 1 52 ? -6.756 -16.994 -55.745 1.00 0.00 219 MET A CA 10
ATOM 9668 C C . MET A 1 52 ? -6.314 -15.889 -56.722 1.00 0.00 219 MET A C 10
ATOM 9669 O O . MET A 1 52 ? -6.422 -16.056 -57.937 1.00 0.00 219 MET A O 10
ATOM 9683 N N . ALA A 1 53 ? -5.765 -14.783 -56.208 1.00 0.00 220 ALA A N 10
ATOM 9684 C CA . ALA A 1 53 ? -5.243 -13.680 -57.016 1.00 0.00 220 ALA A CA 10
ATOM 9685 C C . ALA A 1 53 ? -4.066 -14.120 -57.913 1.00 0.00 220 ALA A C 10
ATOM 9686 O O . ALA A 1 53 ? -3.979 -13.689 -59.066 1.00 0.00 220 ALA A O 10
ATOM 9693 N N . ARG A 1 54 ? -3.182 -15.000 -57.412 1.00 0.00 221 ARG A N 10
ATOM 9694 C CA . ARG A 1 54 ? -2.041 -15.556 -58.164 1.00 0.00 221 ARG A CA 10
ATOM 9695 C C . ARG A 1 54 ? -2.499 -16.453 -59.323 1.00 0.00 221 ARG A C 10
ATOM 9696 O O . ARG A 1 54 ? -1.964 -16.348 -60.427 1.00 0.00 221 ARG A O 10
ATOM 9717 N N . TYR A 1 55 ? -3.484 -17.323 -59.080 1.00 0.00 222 TYR A N 10
ATOM 9718 C CA . TYR A 1 55 ? -4.037 -18.239 -60.089 1.00 0.00 222 TYR A CA 10
ATOM 9719 C C . TYR A 1 55 ? -4.975 -17.564 -61.110 1.00 0.00 222 TYR A C 10
ATOM 9720 O O . TYR A 1 55 ? -5.128 -18.086 -62.217 1.00 0.00 222 TYR A O 10
ATOM 9738 N N . GLY A 1 56 ? -5.602 -16.431 -60.771 1.00 0.00 223 GLY A N 10
ATOM 9739 C CA . GLY A 1 56 ? -6.522 -15.696 -61.651 1.00 0.00 223 GLY A CA 10
ATOM 9740 C C . GLY A 1 56 ? -5.840 -14.939 -62.803 1.00 0.00 223 GLY A C 10
ATOM 9741 O O . GLY A 1 56 ? -4.639 -14.651 -62.762 1.00 0.00 223 GLY A O 10
ATOM 9745 N N . ARG A 1 57 ? -6.616 -14.603 -63.844 1.00 0.00 224 ARG A N 10
ATOM 9746 C CA . ARG A 1 57 ? -6.142 -13.876 -65.041 1.00 0.00 224 ARG A CA 10
ATOM 9747 C C . ARG A 1 57 ? -5.918 -12.385 -64.759 1.00 0.00 224 ARG A C 10
ATOM 9748 O O . ARG A 1 57 ? -6.725 -11.745 -64.082 1.00 0.00 224 ARG A O 10
ATOM 9769 N N . LEU A 1 58 ? -4.830 -11.839 -65.310 1.00 0.00 225 LEU A N 10
ATOM 9770 C CA . LEU A 1 58 ? -4.402 -10.431 -65.195 1.00 0.00 225 LEU A CA 10
ATOM 9771 C C . LEU A 1 58 ? -3.886 -9.865 -66.544 1.00 0.00 225 LEU A C 10
ATOM 9772 O O . LEU A 1 58 ? -3.162 -8.868 -66.577 1.00 0.00 225 LEU A O 10
ATOM 9788 N N . ALA A 1 59 ? -4.243 -10.503 -67.667 1.00 0.00 226 ALA A N 10
ATOM 9789 C CA . ALA A 1 59 ? -3.823 -10.129 -69.025 1.00 0.00 226 ALA A CA 10
ATOM 9790 C C . ALA A 1 59 ? -4.339 -8.755 -69.520 1.00 0.00 226 ALA A C 10
ATOM 9791 O O . ALA A 1 59 ? -3.804 -8.208 -70.487 1.00 0.00 226 ALA A O 10
ATOM 9798 N N . ASP A 1 60 ? -5.363 -8.187 -68.874 1.00 0.00 227 ASP A N 10
ATOM 9799 C CA . ASP A 1 60 ? -5.979 -6.891 -69.203 1.00 0.00 227 ASP A CA 10
ATOM 9800 C C . ASP A 1 60 ? -6.417 -6.138 -67.935 1.00 0.00 227 ASP A C 10
ATOM 9801 O O . ASP A 1 60 ? -6.901 -6.737 -66.963 1.00 0.00 227 ASP A O 10
ATOM 9811 N N . SER A 1 1 ? -15.235 4.401 -18.872 1.00 0.00 168 SER A N 11
ATOM 9812 C CA . SER A 1 1 ? -14.632 5.689 -19.249 1.00 0.00 168 SER A CA 11
ATOM 9813 C C . SER A 1 1 ? -13.327 6.018 -18.501 1.00 0.00 168 SER A C 11
ATOM 9814 O O . SER A 1 1 ? -12.663 7.011 -18.809 1.00 0.00 168 SER A O 11
ATOM 9822 N N . THR A 1 2 ? -12.945 5.183 -17.529 1.00 0.00 169 THR A N 11
ATOM 9823 C CA . THR A 1 2 ? -11.747 5.323 -16.668 1.00 0.00 169 THR A CA 11
ATOM 9824 C C . THR A 1 2 ? -10.769 4.142 -16.782 1.00 0.00 169 THR A C 11
ATOM 9825 O O . THR A 1 2 ? -9.749 4.104 -16.090 1.00 0.00 169 THR A O 11
ATOM 9836 N N . LYS A 1 3 ? -11.051 3.174 -17.668 1.00 0.00 170 LYS A N 11
ATOM 9837 C CA . LYS A 1 3 ? -10.233 1.966 -17.900 1.00 0.00 170 LYS A CA 11
ATOM 9838 C C . LYS A 1 3 ? -8.844 2.261 -18.490 1.00 0.00 170 LYS A C 11
ATOM 9839 O O . LYS A 1 3 ? -7.941 1.442 -18.341 1.00 0.00 170 LYS A O 11
ATOM 9858 N N . VAL A 1 4 ? -8.648 3.421 -19.118 1.00 0.00 171 VAL A N 11
ATOM 9859 C CA . VAL A 1 4 ? -7.385 3.875 -19.744 1.00 0.00 171 VAL A CA 11
ATOM 9860 C C . VAL A 1 4 ? -6.476 4.655 -18.769 1.00 0.00 171 VAL A C 11
ATOM 9861 O O . VAL A 1 4 ? -5.956 5.725 -19.084 1.00 0.00 171 VAL A O 11
ATOM 9874 N N . GLU A 1 5 ? -6.289 4.123 -17.557 1.00 0.00 172 GLU A N 11
ATOM 9875 C CA . GLU A 1 5 ? -5.499 4.733 -16.469 1.00 0.00 172 GLU A CA 11
ATOM 9876 C C . GLU A 1 5 ? -4.470 3.738 -15.885 1.00 0.00 172 GLU A C 11
ATOM 9877 O O . GLU A 1 5 ? -4.363 3.546 -14.672 1.00 0.00 172 GLU A O 11
ATOM 9889 N N . ALA A 1 6 ? -3.718 3.068 -16.765 1.00 0.00 173 ALA A N 11
ATOM 9890 C CA . ALA A 1 6 ? -2.680 2.107 -16.385 1.00 0.00 173 ALA A CA 11
ATOM 9891 C C . ALA A 1 6 ? -1.506 2.775 -15.632 1.00 0.00 173 ALA A C 11
ATOM 9892 O O . ALA A 1 6 ? -1.035 3.850 -16.016 1.00 0.00 173 ALA A O 11
ATOM 9899 N N . LEU A 1 7 ? -1.024 2.120 -14.565 1.00 0.00 174 LEU A N 11
ATOM 9900 C CA . LEU A 1 7 ? 0.091 2.599 -13.726 1.00 0.00 174 LEU A CA 11
ATOM 9901 C C . LEU A 1 7 ? 0.783 1.451 -12.956 1.00 0.00 174 LEU A C 11
ATOM 9902 O O . LEU A 1 7 ? 2.013 1.384 -12.903 1.00 0.00 174 LEU A O 11
ATOM 9918 N N . HIS A 1 8 ? -0.006 0.543 -12.364 1.00 0.00 175 HIS A N 11
ATOM 9919 C CA . HIS A 1 8 ? 0.462 -0.613 -11.575 1.00 0.00 175 HIS A CA 11
ATOM 9920 C C . HIS A 1 8 ? 1.304 -1.620 -12.381 1.00 0.00 175 HIS A C 11
ATOM 9921 O O . HIS A 1 8 ? 1.196 -1.708 -13.607 1.00 0.00 175 HIS A O 11
ATOM 9936 N N . GLN A 1 9 ? 2.119 -2.413 -11.676 1.00 0.00 176 GLN A N 11
ATOM 9937 C CA . GLN A 1 9 ? 3.004 -3.453 -12.232 1.00 0.00 176 GLN A CA 11
ATOM 9938 C C . GLN A 1 9 ? 2.253 -4.601 -12.946 1.00 0.00 176 GLN A C 11
ATOM 9939 O O . GLN A 1 9 ? 2.821 -5.264 -13.817 1.00 0.00 176 GLN A O 11
ATOM 9953 N N . ASN A 1 10 ? 0.978 -4.821 -12.606 1.00 0.00 177 ASN A N 11
ATOM 9954 C CA . ASN A 1 10 ? 0.083 -5.817 -13.205 1.00 0.00 177 ASN A CA 11
ATOM 9955 C C . ASN A 1 10 ? -1.339 -5.227 -13.296 1.00 0.00 177 ASN A C 11
ATOM 9956 O O . ASN A 1 10 ? -1.759 -4.489 -12.398 1.00 0.00 177 ASN A O 11
ATOM 9967 N N . ARG A 1 11 ? -2.070 -5.522 -14.380 1.00 0.00 178 ARG A N 11
ATOM 9968 C CA . ARG A 1 11 ? -3.417 -4.982 -14.659 1.00 0.00 178 ARG A CA 11
ATOM 9969 C C . ARG A 1 11 ? -4.215 -5.869 -15.632 1.00 0.00 178 ARG A C 11
ATOM 9970 O O . ARG A 1 11 ? -3.687 -6.844 -16.169 1.00 0.00 178 ARG A O 11
ATOM 9991 N N . GLU A 1 12 ? -5.486 -5.530 -15.857 1.00 0.00 179 GLU A N 11
ATOM 9992 C CA . GLU A 1 12 ? -6.399 -6.236 -16.775 1.00 0.00 179 GLU A CA 11
ATOM 9993 C C . GLU A 1 12 ? -5.902 -6.289 -18.240 1.00 0.00 179 GLU A C 11
ATOM 9994 O O . GLU A 1 12 ? -5.057 -5.493 -18.662 1.00 0.00 179 GLU A O 11
ATOM 10006 N N . MET A 1 13 ? -6.445 -7.228 -19.024 1.00 0.00 180 MET A N 11
ATOM 10007 C CA . MET A 1 13 ? -6.107 -7.444 -20.438 1.00 0.00 180 MET A CA 11
ATOM 10008 C C . MET A 1 13 ? -6.350 -6.192 -21.302 1.00 0.00 180 MET A C 11
ATOM 10009 O O . MET A 1 13 ? -7.398 -5.546 -21.204 1.00 0.00 180 MET A O 11
ATOM 10023 N N . ILE A 1 14 ? -5.385 -5.864 -22.169 1.00 0.00 181 ILE A N 11
ATOM 10024 C CA . ILE A 1 14 ? -5.455 -4.726 -23.099 1.00 0.00 181 ILE A CA 11
ATOM 10025 C C . ILE A 1 14 ? -6.505 -4.955 -24.205 1.00 0.00 181 ILE A C 11
ATOM 10026 O O . ILE A 1 14 ? -6.795 -6.088 -24.590 1.00 0.00 181 ILE A O 11
ATOM 10042 N N . ASP A 1 15 ? -7.080 -3.867 -24.717 1.00 0.00 182 ASP A N 11
ATOM 10043 C CA . ASP A 1 15 ? -8.143 -3.836 -25.734 1.00 0.00 182 ASP A CA 11
ATOM 10044 C C . ASP A 1 15 ? -7.834 -2.812 -26.856 1.00 0.00 182 ASP A C 11
ATOM 10045 O O . ASP A 1 15 ? -8.458 -1.749 -26.929 1.00 0.00 182 ASP A O 11
ATOM 10054 N N . PRO A 1 16 ? -6.837 -3.095 -27.720 1.00 0.00 183 PRO A N 11
ATOM 10055 C CA . PRO A 1 16 ? -6.410 -2.185 -28.783 1.00 0.00 183 PRO A CA 11
ATOM 10056 C C . PRO A 1 16 ? -7.360 -2.171 -29.991 1.00 0.00 183 PRO A C 11
ATOM 10057 O O . PRO A 1 16 ? -8.094 -3.128 -30.250 1.00 0.00 183 PRO A O 11
ATOM 10068 N N . ASP A 1 17 ? -7.295 -1.095 -30.779 1.00 0.00 184 ASP A N 11
ATOM 10069 C CA . ASP A 1 17 ? -8.019 -0.963 -32.049 1.00 0.00 184 ASP A CA 11
ATOM 10070 C C . ASP A 1 17 ? -7.242 -1.711 -33.151 1.00 0.00 184 ASP A C 11
ATOM 10071 O O . ASP A 1 17 ? -6.028 -1.523 -33.293 1.00 0.00 184 ASP A O 11
ATOM 10080 N N . LYS A 1 18 ? -7.930 -2.548 -33.935 1.00 0.00 185 LYS A N 11
ATOM 10081 C CA . LYS A 1 18 ? -7.353 -3.343 -35.027 1.00 0.00 185 LYS A CA 11
ATOM 10082 C C . LYS A 1 18 ? -8.280 -3.363 -36.243 1.00 0.00 185 LYS A C 11
ATOM 10083 O O . LYS A 1 18 ? -9.483 -3.136 -36.121 1.00 0.00 185 LYS A O 11
ATOM 10102 N N . PHE A 1 19 ? -7.715 -3.664 -37.409 1.00 0.00 186 PHE A N 11
ATOM 10103 C CA . PHE A 1 19 ? -8.423 -3.733 -38.690 1.00 0.00 186 PHE A CA 11
ATOM 10104 C C . PHE A 1 19 ? -7.818 -4.813 -39.601 1.00 0.00 186 PHE A C 11
ATOM 10105 O O . PHE A 1 19 ? -6.596 -4.875 -39.775 1.00 0.00 186 PHE A O 11
ATOM 10122 N N . CYS A 1 20 ? -8.682 -5.637 -40.196 1.00 0.00 187 CYS A N 11
ATOM 10123 C CA . CYS A 1 20 ? -8.335 -6.701 -41.132 1.00 0.00 187 CYS A CA 11
ATOM 10124 C C . CYS A 1 20 ? -8.594 -6.201 -42.567 1.00 0.00 187 CYS A C 11
ATOM 10125 O O . CYS A 1 20 ? -9.728 -6.187 -43.057 1.00 0.00 187 CYS A O 11
ATOM 10132 N N . SER A 1 21 ? -7.536 -5.737 -43.237 1.00 0.00 188 SER A N 11
ATOM 10133 C CA . SER A 1 21 ? -7.603 -5.189 -44.601 1.00 0.00 188 SER A CA 11
ATOM 10134 C C . SER A 1 21 ? -8.000 -6.210 -45.677 1.00 0.00 188 SER A C 11
ATOM 10135 O O . SER A 1 21 ? -8.468 -5.816 -46.748 1.00 0.00 188 SER A O 11
ATOM 10143 N N . LEU A 1 22 ? -7.851 -7.511 -45.403 1.00 0.00 189 LEU A N 11
ATOM 10144 C CA . LEU A 1 22 ? -8.213 -8.598 -46.323 1.00 0.00 189 LEU A CA 11
ATOM 10145 C C . LEU A 1 22 ? -9.709 -8.978 -46.236 1.00 0.00 189 LEU A C 11
ATOM 10146 O O . LEU A 1 22 ? -10.239 -9.572 -47.181 1.00 0.00 189 LEU A O 11
ATOM 10162 N N . CYS A 1 23 ? -10.375 -8.624 -45.128 1.00 0.00 190 CYS A N 11
ATOM 10163 C CA . CYS A 1 23 ? -11.772 -8.952 -44.810 1.00 0.00 190 CYS A CA 11
ATOM 10164 C C . CYS A 1 23 ? -12.689 -7.722 -44.619 1.00 0.00 190 CYS A C 11
ATOM 10165 O O . CYS A 1 23 ? -13.910 -7.879 -44.521 1.00 0.00 190 CYS A O 11
ATOM 10172 N N . HIS A 1 24 ? -12.120 -6.509 -44.542 1.00 0.00 191 HIS A N 11
ATOM 10173 C CA . HIS A 1 24 ? -12.821 -5.243 -44.274 1.00 0.00 191 HIS A CA 11
ATOM 10174 C C . HIS A 1 24 ? -13.629 -5.309 -42.960 1.00 0.00 191 HIS A C 11
ATOM 10175 O O . HIS A 1 24 ? -14.844 -5.090 -42.930 1.00 0.00 191 HIS A O 11
ATOM 10190 N N . ALA A 1 25 ? -12.936 -5.640 -41.867 1.00 0.00 192 ALA A N 11
ATOM 10191 C CA . ALA A 1 25 ? -13.486 -5.803 -40.515 1.00 0.00 192 ALA A CA 11
ATOM 10192 C C . ALA A 1 25 ? -12.629 -5.058 -39.471 1.00 0.00 192 ALA A C 11
ATOM 10193 O O . ALA A 1 25 ? -11.408 -4.995 -39.608 1.00 0.00 192 ALA A O 11
ATOM 10200 N N . THR A 1 26 ? -13.260 -4.502 -38.430 1.00 0.00 193 THR A N 11
ATOM 10201 C CA . THR A 1 26 ? -12.608 -3.699 -37.366 1.00 0.00 193 THR A CA 11
ATOM 10202 C C . THR A 1 26 ? -12.896 -4.288 -35.981 1.00 0.00 193 THR A C 11
ATOM 10203 O O . THR A 1 26 ? -13.994 -4.804 -35.752 1.00 0.00 193 THR A O 11
ATOM 10214 N N . PHE A 1 27 ? -11.937 -4.208 -35.049 1.00 0.00 194 PHE A N 11
ATOM 10215 C CA . PHE A 1 27 ? -12.048 -4.773 -33.695 1.00 0.00 194 PHE A CA 11
ATOM 10216 C C . PHE A 1 27 ? -11.519 -3.794 -32.636 1.00 0.00 194 PHE A C 11
ATOM 10217 O O . PHE A 1 27 ? -10.617 -3.001 -32.912 1.00 0.00 194 PHE A O 11
ATOM 10234 N N . ASN A 1 28 ? -12.074 -3.862 -31.422 1.00 0.00 195 ASN A N 11
ATOM 10235 C CA . ASN A 1 28 ? -11.723 -2.996 -30.284 1.00 0.00 195 ASN A CA 11
ATOM 10236 C C . ASN A 1 28 ? -11.650 -3.768 -28.945 1.00 0.00 195 ASN A C 11
ATOM 10237 O O . ASN A 1 28 ? -11.730 -3.174 -27.871 1.00 0.00 195 ASN A O 11
ATOM 10248 N N . ASP A 1 29 ? -11.494 -5.094 -28.996 1.00 0.00 196 ASP A N 11
ATOM 10249 C CA . ASP A 1 29 ? -11.379 -5.997 -27.842 1.00 0.00 196 ASP A CA 11
ATOM 10250 C C . ASP A 1 29 ? -10.447 -7.177 -28.191 1.00 0.00 196 ASP A C 11
ATOM 10251 O O . ASP A 1 29 ? -10.378 -7.565 -29.364 1.00 0.00 196 ASP A O 11
ATOM 10260 N N . PRO A 1 30 ? -9.737 -7.767 -27.206 1.00 0.00 197 PRO A N 11
ATOM 10261 C CA . PRO A 1 30 ? -8.779 -8.846 -27.461 1.00 0.00 197 PRO A CA 11
ATOM 10262 C C . PRO A 1 30 ? -9.432 -10.099 -28.047 1.00 0.00 197 PRO A C 11
ATOM 10263 O O . PRO A 1 30 ? -8.960 -10.668 -29.032 1.00 0.00 197 PRO A O 11
ATOM 10274 N N . VAL A 1 31 ? -10.536 -10.526 -27.433 1.00 0.00 198 VAL A N 11
ATOM 10275 C CA . VAL A 1 31 ? -11.281 -11.726 -27.830 1.00 0.00 198 VAL A CA 11
ATOM 10276 C C . VAL A 1 31 ? -12.010 -11.501 -29.155 1.00 0.00 198 VAL A C 11
ATOM 10277 O O . VAL A 1 31 ? -12.020 -12.400 -29.988 1.00 0.00 198 VAL A O 11
ATOM 10290 N N . MET A 1 32 ? -12.550 -10.301 -29.407 1.00 0.00 199 MET A N 11
ATOM 10291 C CA . MET A 1 32 ? -13.193 -9.967 -30.688 1.00 0.00 199 MET A CA 11
ATOM 10292 C C . MET A 1 32 ? -12.194 -10.082 -31.851 1.00 0.00 199 MET A C 11
ATOM 10293 O O . MET A 1 32 ? -12.493 -10.706 -32.871 1.00 0.00 199 MET A O 11
ATOM 10307 N N . ALA A 1 33 ? -10.986 -9.533 -31.672 1.00 0.00 200 ALA A N 11
ATOM 10308 C CA . ALA A 1 33 ? -9.902 -9.637 -32.647 1.00 0.00 200 ALA A CA 11
ATOM 10309 C C . ALA A 1 33 ? -9.517 -11.106 -32.891 1.00 0.00 200 ALA A C 11
ATOM 10310 O O . ALA A 1 33 ? -9.500 -11.572 -34.032 1.00 0.00 200 ALA A O 11
ATOM 10317 N N . GLN A 1 34 ? -9.232 -11.846 -31.813 1.00 0.00 201 GLN A N 11
ATOM 10318 C CA . GLN A 1 34 ? -8.833 -13.249 -31.887 1.00 0.00 201 GLN A CA 11
ATOM 10319 C C . GLN A 1 34 ? -9.891 -14.131 -32.575 1.00 0.00 201 GLN A C 11
ATOM 10320 O O . GLN A 1 34 ? -9.551 -14.917 -33.460 1.00 0.00 201 GLN A O 11
ATOM 10334 N N . GLN A 1 35 ? -11.169 -13.983 -32.201 1.00 0.00 202 GLN A N 11
ATOM 10335 C CA . GLN A 1 35 ? -12.297 -14.739 -32.760 1.00 0.00 202 GLN A CA 11
ATOM 10336 C C . GLN A 1 35 ? -12.436 -14.538 -34.272 1.00 0.00 202 GLN A C 11
ATOM 10337 O O . GLN A 1 35 ? -12.777 -15.489 -34.978 1.00 0.00 202 GLN A O 11
ATOM 10351 N N . HIS A 1 36 ? -12.128 -13.340 -34.785 1.00 0.00 203 HIS A N 11
ATOM 10352 C CA . HIS A 1 36 ? -12.134 -13.096 -36.228 1.00 0.00 203 HIS A CA 11
ATOM 10353 C C . HIS A 1 36 ? -11.023 -13.916 -36.903 1.00 0.00 203 HIS A C 11
ATOM 10354 O O . HIS A 1 36 ? -11.316 -14.738 -37.771 1.00 0.00 203 HIS A O 11
ATOM 10368 N N . TYR A 1 37 ? -9.763 -13.729 -36.490 1.00 0.00 204 TYR A N 11
ATOM 10369 C CA . TYR A 1 37 ? -8.597 -14.405 -37.077 1.00 0.00 204 TYR A CA 11
ATOM 10370 C C . TYR A 1 37 ? -8.669 -15.942 -37.079 1.00 0.00 204 TYR A C 11
ATOM 10371 O O . TYR A 1 37 ? -8.254 -16.562 -38.060 1.00 0.00 204 TYR A O 11
ATOM 10389 N N . VAL A 1 38 ? -9.193 -16.574 -36.018 1.00 0.00 205 VAL A N 11
ATOM 10390 C CA . VAL A 1 38 ? -9.316 -18.049 -35.948 1.00 0.00 205 VAL A CA 11
ATOM 10391 C C . VAL A 1 38 ? -10.606 -18.592 -36.586 1.00 0.00 205 VAL A C 11
ATOM 10392 O O . VAL A 1 38 ? -10.718 -19.800 -36.804 1.00 0.00 205 VAL A O 11
ATOM 10405 N N . GLY A 1 39 ? -11.583 -17.728 -36.882 1.00 0.00 206 GLY A N 11
ATOM 10406 C CA . GLY A 1 39 ? -12.879 -18.106 -37.451 1.00 0.00 206 GLY A CA 11
ATOM 10407 C C . GLY A 1 39 ? -12.841 -18.430 -38.950 1.00 0.00 206 GLY A C 11
ATOM 10408 O O . GLY A 1 39 ? -12.031 -17.890 -39.711 1.00 0.00 206 GLY A O 11
ATOM 10412 N N . LYS A 1 40 ? -13.752 -19.308 -39.391 1.00 0.00 207 LYS A N 11
ATOM 10413 C CA . LYS A 1 40 ? -13.871 -19.756 -40.796 1.00 0.00 207 LYS A CA 11
ATOM 10414 C C . LYS A 1 40 ? -14.015 -18.604 -41.797 1.00 0.00 207 LYS A C 11
ATOM 10415 O O . LYS A 1 40 ? -13.471 -18.692 -42.897 1.00 0.00 207 LYS A O 11
ATOM 10434 N N . LYS A 1 41 ? -14.691 -17.512 -41.417 1.00 0.00 208 LYS A N 11
ATOM 10435 C CA . LYS A 1 41 ? -14.859 -16.311 -42.258 1.00 0.00 208 LYS A CA 11
ATOM 10436 C C . LYS A 1 41 ? -13.507 -15.733 -42.694 1.00 0.00 208 LYS A C 11
ATOM 10437 O O . LYS A 1 41 ? -13.296 -15.528 -43.888 1.00 0.00 208 LYS A O 11
ATOM 10456 N N . HIS A 1 42 ? -12.577 -15.535 -41.753 1.00 0.00 209 HIS A N 11
ATOM 10457 C CA . HIS A 1 42 ? -11.225 -15.040 -42.050 1.00 0.00 209 HIS A CA 11
ATOM 10458 C C . HIS A 1 42 ? -10.454 -16.016 -42.939 1.00 0.00 209 HIS A C 11
ATOM 10459 O O . HIS A 1 42 ? -9.854 -15.599 -43.927 1.00 0.00 209 HIS A O 11
ATOM 10473 N N . ARG A 1 43 ? -10.502 -17.326 -42.642 1.00 0.00 210 ARG A N 11
ATOM 10474 C CA . ARG A 1 43 ? -9.837 -18.356 -43.466 1.00 0.00 210 ARG A CA 11
ATOM 10475 C C . ARG A 1 43 ? -10.333 -18.308 -44.919 1.00 0.00 210 ARG A C 11
ATOM 10476 O O . ARG A 1 43 ? -9.524 -18.203 -45.840 1.00 0.00 210 ARG A O 11
ATOM 10497 N N . LYS A 1 44 ? -11.655 -18.331 -45.130 1.00 0.00 211 LYS A N 11
ATOM 10498 C CA . LYS A 1 44 ? -12.281 -18.262 -46.464 1.00 0.00 211 LYS A CA 11
ATOM 10499 C C . LYS A 1 44 ? -11.946 -16.965 -47.205 1.00 0.00 211 LYS A C 11
ATOM 10500 O O . LYS A 1 44 ? -11.534 -17.025 -48.362 1.00 0.00 211 LYS A O 11
ATOM 10519 N N . GLN A 1 45 ? -12.087 -15.806 -46.561 1.00 0.00 212 GLN A N 11
ATOM 10520 C CA . GLN A 1 45 ? -11.784 -14.505 -47.175 1.00 0.00 212 GLN A CA 11
ATOM 10521 C C . GLN A 1 45 ? -10.290 -14.333 -47.495 1.00 0.00 212 GLN A C 11
ATOM 10522 O O . GLN A 1 45 ? -9.955 -13.839 -48.571 1.00 0.00 212 GLN A O 11
ATOM 10536 N N . GLU A 1 46 ? -9.385 -14.780 -46.619 1.00 0.00 213 GLU A N 11
ATOM 10537 C CA . GLU A 1 46 ? -7.938 -14.744 -46.867 1.00 0.00 213 GLU A CA 11
ATOM 10538 C C . GLU A 1 46 ? -7.595 -15.603 -48.095 1.00 0.00 213 GLU A C 11
ATOM 10539 O O . GLU A 1 46 ? -6.904 -15.132 -49.000 1.00 0.00 213 GLU A O 11
ATOM 10551 N N . THR A 1 47 ? -8.131 -16.830 -48.179 1.00 0.00 214 THR A N 11
ATOM 10552 C CA . THR A 1 47 ? -7.962 -17.707 -49.350 1.00 0.00 214 THR A CA 11
ATOM 10553 C C . THR A 1 47 ? -8.559 -17.069 -50.608 1.00 0.00 214 THR A C 11
ATOM 10554 O O . THR A 1 47 ? -7.913 -17.099 -51.655 1.00 0.00 214 THR A O 11
ATOM 10565 N N . LYS A 1 48 ? -9.749 -16.449 -50.533 1.00 0.00 215 LYS A N 11
ATOM 10566 C CA . LYS A 1 48 ? -10.388 -15.758 -51.669 1.00 0.00 215 LYS A CA 11
ATOM 10567 C C . LYS A 1 48 ? -9.509 -14.619 -52.199 1.00 0.00 215 LYS A C 11
ATOM 10568 O O . LYS A 1 48 ? -9.318 -14.506 -53.409 1.00 0.00 215 LYS A O 11
ATOM 10587 N N . LEU A 1 49 ? -8.934 -13.809 -51.306 1.00 0.00 216 LEU A N 11
ATOM 10588 C CA . LEU A 1 49 ? -8.020 -12.718 -51.657 1.00 0.00 216 LEU A CA 11
ATOM 10589 C C . LEU A 1 49 ? -6.746 -13.270 -52.322 1.00 0.00 216 LEU A C 11
ATOM 10590 O O . LEU A 1 49 ? -6.353 -12.789 -53.386 1.00 0.00 216 LEU A O 11
ATOM 10606 N N . LYS A 1 50 ? -6.128 -14.311 -51.744 1.00 0.00 217 LYS A N 11
ATOM 10607 C CA . LYS A 1 50 ? -4.933 -14.973 -52.304 1.00 0.00 217 LYS A CA 11
ATOM 10608 C C . LYS A 1 50 ? -5.215 -15.554 -53.698 1.00 0.00 217 LYS A C 11
ATOM 10609 O O . LYS A 1 50 ? -4.423 -15.367 -54.619 1.00 0.00 217 LYS A O 11
ATOM 10628 N N . LEU A 1 51 ? -6.365 -16.209 -53.879 1.00 0.00 218 LEU A N 11
ATOM 10629 C CA . LEU A 1 51 ? -6.827 -16.758 -55.160 1.00 0.00 218 LEU A CA 11
ATOM 10630 C C . LEU A 1 51 ? -7.014 -15.634 -56.195 1.00 0.00 218 LEU A C 11
ATOM 10631 O O . LEU A 1 51 ? -6.511 -15.737 -57.314 1.00 0.00 218 LEU A O 11
ATOM 10647 N N . MET A 1 52 ? -7.671 -14.532 -55.817 1.00 0.00 219 MET A N 11
ATOM 10648 C CA . MET A 1 52 ? -7.850 -13.359 -56.683 1.00 0.00 219 MET A CA 11
ATOM 10649 C C . MET A 1 52 ? -6.495 -12.765 -57.112 1.00 0.00 219 MET A C 11
ATOM 10650 O O . MET A 1 52 ? -6.312 -12.430 -58.284 1.00 0.00 219 MET A O 11
ATOM 10664 N N . ALA A 1 53 ? -5.523 -12.681 -56.195 1.00 0.00 220 ALA A N 11
ATOM 10665 C CA . ALA A 1 53 ? -4.167 -12.212 -56.491 1.00 0.00 220 ALA A CA 11
ATOM 10666 C C . ALA A 1 53 ? -3.446 -13.153 -57.482 1.00 0.00 220 ALA A C 11
ATOM 10667 O O . ALA A 1 53 ? -2.847 -12.681 -58.451 1.00 0.00 220 ALA A O 11
ATOM 10674 N N . ARG A 1 54 ? -3.550 -14.479 -57.287 1.00 0.00 221 ARG A N 11
ATOM 10675 C CA . ARG A 1 54 ? -2.994 -15.516 -58.186 1.00 0.00 221 ARG A CA 11
ATOM 10676 C C . ARG A 1 54 ? -3.584 -15.432 -59.600 1.00 0.00 221 ARG A C 11
ATOM 10677 O O . ARG A 1 54 ? -2.862 -15.623 -60.579 1.00 0.00 221 ARG A O 11
ATOM 10698 N N . TYR A 1 55 ? -4.879 -15.128 -59.709 1.00 0.00 222 TYR A N 11
ATOM 10699 C CA . TYR A 1 55 ? -5.602 -14.947 -60.978 1.00 0.00 222 TYR A CA 11
ATOM 10700 C C . TYR A 1 55 ? -5.297 -13.590 -61.658 1.00 0.00 222 TYR A C 11
ATOM 10701 O O . TYR A 1 55 ? -5.674 -13.381 -62.815 1.00 0.00 222 TYR A O 11
ATOM 10719 N N . GLY A 1 56 ? -4.610 -12.674 -60.966 1.00 0.00 223 GLY A N 11
ATOM 10720 C CA . GLY A 1 56 ? -4.221 -11.341 -61.439 1.00 0.00 223 GLY A CA 11
ATOM 10721 C C . GLY A 1 56 ? -2.731 -11.232 -61.798 1.00 0.00 223 GLY A C 11
ATOM 10722 O O . GLY A 1 56 ? -2.059 -12.234 -62.063 1.00 0.00 223 GLY A O 11
ATOM 10726 N N . ARG A 1 57 ? -2.218 -9.993 -61.818 1.00 0.00 224 ARG A N 11
ATOM 10727 C CA . ARG A 1 57 ? -0.820 -9.648 -62.143 1.00 0.00 224 ARG A CA 11
ATOM 10728 C C . ARG A 1 57 ? -0.294 -8.519 -61.245 1.00 0.00 224 ARG A C 11
ATOM 10729 O O . ARG A 1 57 ? -0.593 -7.343 -61.459 1.00 0.00 224 ARG A O 11
ATOM 10750 N N . LEU A 1 58 ? 0.475 -8.890 -60.220 1.00 0.00 225 LEU A N 11
ATOM 10751 C CA . LEU A 1 58 ? 1.071 -7.987 -59.227 1.00 0.00 225 LEU A CA 11
ATOM 10752 C C . LEU A 1 58 ? 2.433 -8.545 -58.761 1.00 0.00 225 LEU A C 11
ATOM 10753 O O . LEU A 1 58 ? 2.521 -9.284 -57.778 1.00 0.00 225 LEU A O 11
ATOM 10769 N N . ALA A 1 59 ? 3.496 -8.193 -59.496 1.00 0.00 226 ALA A N 11
ATOM 10770 C CA . ALA A 1 59 ? 4.896 -8.589 -59.256 1.00 0.00 226 ALA A CA 11
ATOM 10771 C C . ALA A 1 59 ? 5.144 -10.110 -59.055 1.00 0.00 226 ALA A C 11
ATOM 10772 O O . ALA A 1 59 ? 6.088 -10.514 -58.371 1.00 0.00 226 ALA A O 11
ATOM 10779 N N . ASP A 1 60 ? 4.301 -10.967 -59.645 1.00 0.00 227 ASP A N 11
ATOM 10780 C CA . ASP A 1 60 ? 4.379 -12.434 -59.550 1.00 0.00 227 ASP A CA 11
ATOM 10781 C C . ASP A 1 60 ? 5.719 -12.979 -60.074 1.00 0.00 227 ASP A C 11
ATOM 10782 O O . ASP A 1 60 ? 6.110 -14.116 -59.776 1.00 0.00 227 ASP A O 11
ATOM 10792 N N . SER A 1 1 ? 0.543 2.144 -24.404 1.00 0.00 168 SER A N 12
ATOM 10793 C CA . SER A 1 1 ? 1.966 2.153 -24.029 1.00 0.00 168 SER A CA 12
ATOM 10794 C C . SER A 1 1 ? 2.360 1.064 -23.013 1.00 0.00 168 SER A C 12
ATOM 10795 O O . SER A 1 1 ? 3.544 0.895 -22.706 1.00 0.00 168 SER A O 12
ATOM 10803 N N . THR A 1 2 ? 1.383 0.309 -22.500 1.00 0.00 169 THR A N 12
ATOM 10804 C CA . THR A 1 2 ? 1.556 -0.784 -21.524 1.00 0.00 169 THR A CA 12
ATOM 10805 C C . THR A 1 2 ? 0.420 -1.821 -21.625 1.00 0.00 169 THR A C 12
ATOM 10806 O O . THR A 1 2 ? -0.507 -1.661 -22.427 1.00 0.00 169 THR A O 12
ATOM 10817 N N . LYS A 1 3 ? 0.478 -2.886 -20.816 1.00 0.00 170 LYS A N 12
ATOM 10818 C CA . LYS A 1 3 ? -0.497 -3.992 -20.750 1.00 0.00 170 LYS A CA 12
ATOM 10819 C C . LYS A 1 3 ? -0.615 -4.534 -19.317 1.00 0.00 170 LYS A C 12
ATOM 10820 O O . LYS A 1 3 ? 0.367 -4.548 -18.572 1.00 0.00 170 LYS A O 12
ATOM 10839 N N . VAL A 1 4 ? -1.809 -5.002 -18.944 1.00 0.00 171 VAL A N 12
ATOM 10840 C CA . VAL A 1 4 ? -2.115 -5.594 -17.627 1.00 0.00 171 VAL A CA 12
ATOM 10841 C C . VAL A 1 4 ? -3.197 -6.676 -17.757 1.00 0.00 171 VAL A C 12
ATOM 10842 O O . VAL A 1 4 ? -4.133 -6.542 -18.547 1.00 0.00 171 VAL A O 12
ATOM 10855 N N . GLU A 1 5 ? -3.074 -7.760 -16.989 1.00 0.00 172 GLU A N 12
ATOM 10856 C CA . GLU A 1 5 ? -4.043 -8.865 -16.975 1.00 0.00 172 GLU A CA 12
ATOM 10857 C C . GLU A 1 5 ? -5.280 -8.482 -16.136 1.00 0.00 172 GLU A C 12
ATOM 10858 O O . GLU A 1 5 ? -5.165 -8.190 -14.942 1.00 0.00 172 GLU A O 12
ATOM 10870 N N . ALA A 1 6 ? -6.463 -8.480 -16.759 1.00 0.00 173 ALA A N 12
ATOM 10871 C CA . ALA A 1 6 ? -7.740 -8.129 -16.128 1.00 0.00 173 ALA A CA 12
ATOM 10872 C C . ALA A 1 6 ? -8.941 -8.847 -16.784 1.00 0.00 173 ALA A C 12
ATOM 10873 O O . ALA A 1 6 ? -8.822 -9.437 -17.862 1.00 0.00 173 ALA A O 12
ATOM 10880 N N . LEU A 1 7 ? -10.101 -8.787 -16.116 1.00 0.00 174 LEU A N 12
ATOM 10881 C CA . LEU A 1 7 ? -11.369 -9.410 -16.540 1.00 0.00 174 LEU A CA 12
ATOM 10882 C C . LEU A 1 7 ? -12.622 -8.555 -16.230 1.00 0.00 174 LEU A C 12
ATOM 10883 O O . LEU A 1 7 ? -13.743 -9.070 -16.208 1.00 0.00 174 LEU A O 12
ATOM 10899 N N . HIS A 1 8 ? -12.440 -7.255 -15.964 1.00 0.00 175 HIS A N 12
ATOM 10900 C CA . HIS A 1 8 ? -13.508 -6.307 -15.603 1.00 0.00 175 HIS A CA 12
ATOM 10901 C C . HIS A 1 8 ? -14.647 -6.247 -16.638 1.00 0.00 175 HIS A C 12
ATOM 10902 O O . HIS A 1 8 ? -14.402 -6.150 -17.842 1.00 0.00 175 HIS A O 12
ATOM 10917 N N . GLN A 1 9 ? -15.895 -6.253 -16.157 1.00 0.00 176 GLN A N 12
ATOM 10918 C CA . GLN A 1 9 ? -17.108 -6.148 -16.991 1.00 0.00 176 GLN A CA 12
ATOM 10919 C C . GLN A 1 9 ? -17.395 -4.702 -17.463 1.00 0.00 176 GLN A C 12
ATOM 10920 O O . GLN A 1 9 ? -18.205 -4.490 -18.369 1.00 0.00 176 GLN A O 12
ATOM 10934 N N . ASN A 1 10 ? -16.724 -3.711 -16.861 1.00 0.00 177 ASN A N 12
ATOM 10935 C CA . ASN A 1 10 ? -16.793 -2.284 -17.199 1.00 0.00 177 ASN A CA 12
ATOM 10936 C C . ASN A 1 10 ? -16.027 -1.982 -18.521 1.00 0.00 177 ASN A C 12
ATOM 10937 O O . ASN A 1 10 ? -15.576 -2.897 -19.215 1.00 0.00 177 ASN A O 12
ATOM 10948 N N . ARG A 1 11 ? -15.857 -0.699 -18.874 1.00 0.00 178 ARG A N 12
ATOM 10949 C CA . ARG A 1 11 ? -15.148 -0.200 -20.076 1.00 0.00 178 ARG A CA 12
ATOM 10950 C C . ARG A 1 11 ? -13.717 -0.741 -20.272 1.00 0.00 178 ARG A C 12
ATOM 10951 O O . ARG A 1 11 ? -13.234 -0.765 -21.403 1.00 0.00 178 ARG A O 12
ATOM 10972 N N . GLU A 1 12 ? -13.065 -1.201 -19.198 1.00 0.00 179 GLU A N 12
ATOM 10973 C CA . GLU A 1 12 ? -11.709 -1.785 -19.182 1.00 0.00 179 GLU A CA 12
ATOM 10974 C C . GLU A 1 12 ? -10.621 -0.842 -19.772 1.00 0.00 179 GLU A C 12
ATOM 10975 O O . GLU A 1 12 ? -10.759 0.384 -19.714 1.00 0.00 179 GLU A O 12
ATOM 10987 N N . MET A 1 13 ? -9.510 -1.392 -20.280 1.00 0.00 180 MET A N 12
ATOM 10988 C CA . MET A 1 13 ? -8.365 -0.653 -20.842 1.00 0.00 180 MET A CA 12
ATOM 10989 C C . MET A 1 13 ? -8.710 0.112 -22.144 1.00 0.00 180 MET A C 12
ATOM 10990 O O . MET A 1 13 ? -9.802 -0.047 -22.698 1.00 0.00 180 MET A O 12
ATOM 11004 N N . ILE A 1 14 ? -7.779 0.947 -22.634 1.00 0.00 181 ILE A N 12
ATOM 11005 C CA . ILE A 1 14 ? -7.922 1.774 -23.851 1.00 0.00 181 ILE A CA 12
ATOM 11006 C C . ILE A 1 14 ? -8.520 1.000 -25.045 1.00 0.00 181 ILE A C 12
ATOM 11007 O O . ILE A 1 14 ? -8.138 -0.135 -25.334 1.00 0.00 181 ILE A O 12
ATOM 11023 N N . ASP A 1 15 ? -9.494 1.617 -25.716 1.00 0.00 182 ASP A N 12
ATOM 11024 C CA . ASP A 1 15 ? -10.313 1.030 -26.785 1.00 0.00 182 ASP A CA 12
ATOM 11025 C C . ASP A 1 15 ? -10.292 1.842 -28.102 1.00 0.00 182 ASP A C 12
ATOM 11026 O O . ASP A 1 15 ? -11.284 2.489 -28.455 1.00 0.00 182 ASP A O 12
ATOM 11035 N N . PRO A 1 16 ? -9.167 1.837 -28.844 1.00 0.00 183 PRO A N 12
ATOM 11036 C CA . PRO A 1 16 ? -9.044 2.559 -30.109 1.00 0.00 183 PRO A CA 12
ATOM 11037 C C . PRO A 1 16 ? -9.788 1.846 -31.253 1.00 0.00 183 PRO A C 12
ATOM 11038 O O . PRO A 1 16 ? -10.017 0.634 -31.217 1.00 0.00 183 PRO A O 12
ATOM 11049 N N . ASP A 1 17 ? -10.118 2.590 -32.311 1.00 0.00 184 ASP A N 12
ATOM 11050 C CA . ASP A 1 17 ? -10.710 2.029 -33.532 1.00 0.00 184 ASP A CA 12
ATOM 11051 C C . ASP A 1 17 ? -9.621 1.290 -34.337 1.00 0.00 184 ASP A C 12
ATOM 11052 O O . ASP A 1 17 ? -8.512 1.810 -34.505 1.00 0.00 184 ASP A O 12
ATOM 11061 N N . LYS A 1 18 ? -9.926 0.090 -34.844 1.00 0.00 185 LYS A N 12
ATOM 11062 C CA . LYS A 1 18 ? -9.012 -0.759 -35.621 1.00 0.00 185 LYS A CA 12
ATOM 11063 C C . LYS A 1 18 ? -9.733 -1.367 -36.826 1.00 0.00 185 LYS A C 12
ATOM 11064 O O . LYS A 1 18 ? -10.962 -1.445 -36.852 1.00 0.00 185 LYS A O 12
ATOM 11083 N N . PHE A 1 19 ? -8.964 -1.809 -37.817 1.00 0.00 186 PHE A N 12
ATOM 11084 C CA . PHE A 1 19 ? -9.466 -2.393 -39.065 1.00 0.00 186 PHE A CA 12
ATOM 11085 C C . PHE A 1 19 ? -8.514 -3.466 -39.618 1.00 0.00 186 PHE A C 12
ATOM 11086 O O . PHE A 1 19 ? -7.299 -3.406 -39.397 1.00 0.00 186 PHE A O 12
ATOM 11103 N N . CYS A 1 20 ? -9.073 -4.425 -40.357 1.00 0.00 187 CYS A N 12
ATOM 11104 C CA . CYS A 1 20 ? -8.376 -5.519 -41.024 1.00 0.00 187 CYS A CA 12
ATOM 11105 C C . CYS A 1 20 ? -8.718 -5.494 -42.527 1.00 0.00 187 CYS A C 12
ATOM 11106 O O . CYS A 1 20 ? -9.828 -5.840 -42.947 1.00 0.00 187 CYS A O 12
ATOM 11113 N N . SER A 1 21 ? -7.766 -5.029 -43.344 1.00 0.00 188 SER A N 12
ATOM 11114 C CA . SER A 1 21 ? -7.934 -4.885 -44.799 1.00 0.00 188 SER A CA 12
ATOM 11115 C C . SER A 1 21 ? -7.990 -6.220 -45.558 1.00 0.00 188 SER A C 12
ATOM 11116 O 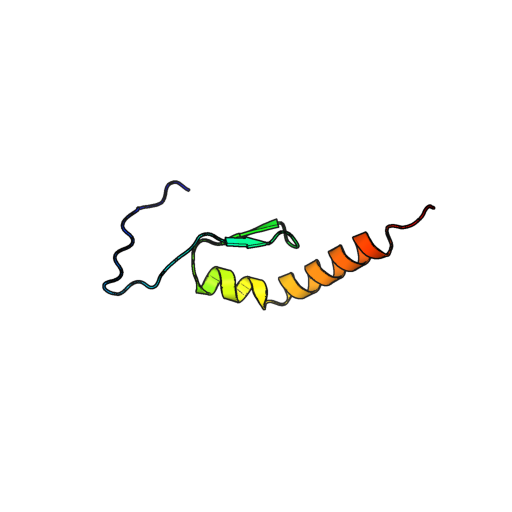O . SER A 1 21 ? -8.515 -6.270 -46.673 1.00 0.00 188 SER A O 12
ATOM 11124 N N . LEU A 1 22 ? -7.475 -7.308 -44.973 1.00 0.00 189 LEU A N 12
ATOM 11125 C CA . LEU A 1 22 ? -7.475 -8.644 -45.584 1.00 0.00 189 LEU A CA 12
ATOM 11126 C C . LEU A 1 22 ? -8.805 -9.396 -45.352 1.00 0.00 189 LEU A C 12
ATOM 11127 O O . LEU A 1 22 ? -9.125 -10.314 -46.114 1.00 0.00 189 LEU A O 12
ATOM 11143 N N . CYS A 1 23 ? -9.572 -8.996 -44.330 1.00 0.00 190 CYS A N 12
ATOM 11144 C CA . CYS A 1 23 ? -10.836 -9.612 -43.907 1.00 0.00 190 CYS A CA 12
ATOM 11145 C C . CYS A 1 23 ? -12.059 -8.674 -44.016 1.00 0.00 190 CYS A C 12
ATOM 11146 O O . CYS A 1 23 ? -13.197 -9.126 -43.846 1.00 0.00 190 CYS A O 12
ATOM 11153 N N . HIS A 1 24 ? -11.835 -7.377 -44.274 1.00 0.00 191 HIS A N 12
ATOM 11154 C CA . HIS A 1 24 ? -12.847 -6.309 -44.318 1.00 0.00 191 HIS A CA 12
ATOM 11155 C C . HIS A 1 24 ? -13.685 -6.283 -43.023 1.00 0.00 191 HIS A C 12
ATOM 11156 O O . HIS A 1 24 ? -14.914 -6.395 -43.039 1.00 0.00 191 HIS A O 12
ATOM 11171 N N . ALA A 1 25 ? -12.988 -6.166 -41.889 1.00 0.00 192 ALA A N 12
ATOM 11172 C CA . ALA A 1 25 ? -13.546 -6.180 -40.533 1.00 0.00 192 ALA A CA 12
ATOM 11173 C C . ALA A 1 25 ? -13.054 -4.976 -39.708 1.00 0.00 192 ALA A C 12
ATOM 11174 O O . ALA A 1 25 ? -11.907 -4.553 -39.850 1.00 0.00 192 ALA A O 12
ATOM 11181 N N . THR A 1 26 ? -13.918 -4.433 -38.843 1.00 0.00 193 THR A N 12
ATOM 11182 C CA . THR A 1 26 ? -13.663 -3.241 -38.002 1.00 0.00 193 THR A CA 12
ATOM 11183 C C . THR A 1 26 ? -13.880 -3.567 -36.521 1.00 0.00 193 THR A C 12
ATOM 11184 O O . THR A 1 26 ? -14.754 -4.373 -36.187 1.00 0.00 193 THR A O 12
ATOM 11195 N N . PHE A 1 27 ? -13.105 -2.944 -35.625 1.00 0.00 194 PHE A N 12
ATOM 11196 C CA . PHE A 1 27 ? -13.148 -3.187 -34.175 1.00 0.00 194 PHE A CA 12
ATOM 11197 C C . PHE A 1 27 ? -13.008 -1.873 -33.391 1.00 0.00 194 PHE A C 12
ATOM 11198 O O . PHE A 1 27 ? -12.440 -0.903 -33.896 1.00 0.00 194 PHE A O 12
ATOM 11215 N N . ASN A 1 28 ? -13.505 -1.839 -32.151 1.00 0.00 195 ASN A N 12
ATOM 11216 C CA . ASN A 1 28 ? -13.440 -0.661 -31.271 1.00 0.00 195 ASN A CA 12
ATOM 11217 C C . ASN A 1 28 ? -13.245 -1.064 -29.790 1.00 0.00 195 ASN A C 12
ATOM 11218 O O . ASN A 1 28 ? -13.752 -0.416 -28.877 1.00 0.00 195 ASN A O 12
ATOM 11229 N N . ASP A 1 29 ? -12.516 -2.157 -29.545 1.00 0.00 196 ASP A N 12
ATOM 11230 C CA . ASP A 1 29 ? -12.173 -2.696 -28.221 1.00 0.00 196 ASP A CA 12
ATOM 11231 C C . ASP A 1 29 ? -10.807 -3.408 -28.301 1.00 0.00 196 ASP A C 12
ATOM 11232 O O . ASP A 1 29 ? -10.487 -3.978 -29.352 1.00 0.00 196 ASP A O 12
ATOM 11241 N N . PRO A 1 30 ? -9.992 -3.399 -27.225 1.00 0.00 197 PRO A N 12
ATOM 11242 C CA . PRO A 1 30 ? -8.650 -3.983 -27.250 1.00 0.00 197 PRO A CA 12
ATOM 11243 C C . PRO A 1 30 ? -8.660 -5.491 -27.489 1.00 0.00 197 PRO A C 12
ATOM 11244 O O . PRO A 1 30 ? -7.970 -6.002 -28.372 1.00 0.00 197 PRO A O 12
ATOM 11255 N N . VAL A 1 31 ? -9.458 -6.209 -26.698 1.00 0.00 198 VAL A N 12
ATOM 11256 C CA . VAL A 1 31 ? -9.562 -7.670 -26.758 1.00 0.00 198 VAL A CA 12
ATOM 11257 C C . VAL A 1 31 ? -10.215 -8.118 -28.066 1.00 0.00 198 VAL A C 12
ATOM 11258 O O . VAL A 1 31 ? -9.748 -9.080 -28.665 1.00 0.00 198 VAL A O 12
ATOM 11271 N N . MET A 1 32 ? -11.232 -7.403 -28.565 1.00 0.00 199 MET A N 12
ATOM 11272 C CA . MET A 1 32 ? -11.871 -7.718 -29.853 1.00 0.00 199 MET A CA 12
ATOM 11273 C C . MET A 1 32 ? -10.865 -7.627 -31.012 1.00 0.00 199 MET A C 12
ATOM 11274 O O . MET A 1 32 ? -10.771 -8.549 -31.825 1.00 0.00 199 MET A O 12
ATOM 11288 N N . ALA A 1 33 ? -10.076 -6.545 -31.056 1.00 0.00 200 ALA A N 12
ATOM 11289 C CA . ALA A 1 33 ? -9.025 -6.359 -32.055 1.00 0.00 200 ALA A CA 12
ATOM 11290 C C . ALA A 1 33 ? -7.987 -7.490 -31.981 1.00 0.00 200 ALA A C 12
ATOM 11291 O O . ALA A 1 33 ? -7.714 -8.162 -32.978 1.00 0.00 200 ALA A O 12
ATOM 11298 N N . GLN A 1 34 ? -7.426 -7.719 -30.788 1.00 0.00 201 GLN A N 12
ATOM 11299 C CA . GLN A 1 34 ? -6.405 -8.743 -30.567 1.00 0.00 201 GLN A CA 12
ATOM 11300 C C . GLN A 1 34 ? -6.894 -10.162 -30.906 1.00 0.00 201 GLN A C 12
ATOM 11301 O O . GLN A 1 34 ? -6.164 -10.918 -31.549 1.00 0.00 201 GLN A O 12
ATOM 11315 N N . GLN A 1 35 ? -8.122 -10.524 -30.513 1.00 0.00 202 GLN A N 12
ATOM 11316 C CA . GLN A 1 35 ? -8.721 -11.836 -30.789 1.00 0.00 202 GLN A CA 12
ATOM 11317 C C . GLN A 1 35 ? -8.907 -12.083 -32.291 1.00 0.00 202 GLN A C 12
ATOM 11318 O O . GLN A 1 35 ? -8.673 -13.204 -32.748 1.00 0.00 202 GLN A O 12
ATOM 11332 N N . HIS A 1 36 ? -9.279 -11.060 -33.072 1.00 0.00 203 HIS A N 12
ATOM 11333 C CA . HIS A 1 36 ? -9.422 -11.208 -34.524 1.00 0.00 203 HIS A CA 12
ATOM 11334 C C . HIS A 1 36 ? -8.089 -11.627 -35.166 1.00 0.00 203 HIS A C 12
ATOM 11335 O O . HIS A 1 36 ? -8.026 -12.655 -35.838 1.00 0.00 203 HIS A O 12
ATOM 11349 N N . TYR A 1 37 ? -7.014 -10.867 -34.924 1.00 0.00 204 TYR A N 12
ATOM 11350 C CA . TYR A 1 37 ? -5.677 -11.107 -35.488 1.00 0.00 204 TYR A CA 12
ATOM 11351 C C . TYR A 1 37 ? -5.019 -12.464 -35.145 1.00 0.00 204 TYR A C 12
ATOM 11352 O O . TYR A 1 37 ? -4.009 -12.819 -35.760 1.00 0.00 204 TYR A O 12
ATOM 11370 N N . VAL A 1 38 ? -5.572 -13.243 -34.203 1.00 0.00 205 VAL A N 12
ATOM 11371 C CA . VAL A 1 38 ? -5.052 -14.570 -33.800 1.00 0.00 205 VAL A CA 12
ATOM 11372 C C . VAL A 1 38 ? -6.046 -15.722 -34.017 1.00 0.00 205 VAL A C 12
ATOM 11373 O O . VAL A 1 38 ? -5.702 -16.881 -33.773 1.00 0.00 205 VAL A O 12
ATOM 11386 N N . GLY A 1 39 ? -7.265 -15.438 -34.488 1.00 0.00 206 GLY A N 12
ATOM 11387 C CA . GLY A 1 39 ? -8.297 -16.449 -34.741 1.00 0.00 206 GLY A CA 12
ATOM 11388 C C . GLY A 1 39 ? -8.129 -17.160 -36.088 1.00 0.00 206 GLY A C 12
ATOM 11389 O O . GLY A 1 39 ? -7.625 -16.582 -37.056 1.00 0.00 206 GLY A O 12
ATOM 11393 N N . LYS A 1 40 ? -8.579 -18.420 -36.175 1.00 0.00 207 LYS A N 12
ATOM 11394 C CA . LYS A 1 40 ? -8.501 -19.248 -37.398 1.00 0.00 207 LYS A CA 12
ATOM 11395 C C . LYS A 1 40 ? -9.136 -18.564 -38.616 1.00 0.00 207 LYS A C 12
ATOM 11396 O O . LYS A 1 40 ? -8.584 -18.629 -39.713 1.00 0.00 207 LYS A O 12
ATOM 11415 N N . LYS A 1 41 ? -10.263 -17.869 -38.417 1.00 0.00 208 LYS A N 12
ATOM 11416 C CA . LYS A 1 41 ? -10.994 -17.122 -39.457 1.00 0.00 208 LYS A CA 12
ATOM 11417 C C . LYS A 1 41 ? -10.114 -16.076 -40.159 1.00 0.00 208 LYS A C 12
ATOM 11418 O O . LYS A 1 41 ? -10.104 -16.024 -41.387 1.00 0.00 208 LYS A O 12
ATOM 11437 N N . HIS A 1 42 ? -9.334 -15.302 -39.397 1.00 0.00 209 HIS A N 12
ATOM 11438 C CA . HIS A 1 42 ? -8.390 -14.306 -39.932 1.00 0.00 209 HIS A CA 12
ATOM 11439 C C . HIS A 1 42 ? -7.301 -14.969 -40.778 1.00 0.00 209 HIS A C 12
ATOM 11440 O O . HIS A 1 42 ? -7.074 -14.574 -41.920 1.00 0.00 209 HIS A O 12
ATOM 11454 N N . ARG A 1 43 ? -6.657 -16.024 -40.253 1.00 0.00 210 ARG A N 12
ATOM 11455 C CA . ARG A 1 43 ? -5.616 -16.770 -40.985 1.00 0.00 210 ARG A CA 12
ATOM 11456 C C . ARG A 1 43 ? -6.165 -17.364 -42.291 1.00 0.00 210 ARG A C 12
ATOM 11457 O O . ARG A 1 43 ? -5.518 -17.249 -43.332 1.00 0.00 210 ARG A O 12
ATOM 11478 N N . LYS A 1 44 ? -7.372 -17.943 -42.252 1.00 0.00 211 LYS A N 12
ATOM 11479 C CA . LYS A 1 44 ? -8.079 -18.517 -43.412 1.00 0.00 211 LYS A CA 12
ATOM 11480 C C . LYS A 1 44 ? -8.415 -17.460 -44.472 1.00 0.00 211 LYS A C 12
ATOM 11481 O O . LYS A 1 44 ? -8.137 -17.669 -45.653 1.00 0.00 211 LYS A O 12
ATOM 11500 N N . GLN A 1 45 ? -8.982 -16.316 -44.078 1.00 0.00 212 GLN A N 12
ATOM 11501 C CA . GLN A 1 45 ? -9.291 -15.224 -45.012 1.00 0.00 212 GLN A CA 12
ATOM 11502 C C . GLN A 1 45 ? -8.016 -14.593 -45.594 1.00 0.00 212 GLN A C 12
ATOM 11503 O O . GLN A 1 45 ? -7.980 -14.291 -46.786 1.00 0.00 212 GLN A O 12
ATOM 11517 N N . GLU A 1 46 ? -6.952 -14.444 -44.799 1.00 0.00 213 GLU A N 12
ATOM 11518 C CA . GLU A 1 46 ? -5.650 -13.939 -45.251 1.00 0.00 213 GLU A CA 12
ATOM 11519 C C . GLU A 1 46 ? -5.079 -14.824 -46.372 1.00 0.00 213 GLU A C 12
ATOM 11520 O O . GLU A 1 46 ? -4.706 -14.304 -47.428 1.00 0.00 213 GLU A O 12
ATOM 11532 N N . THR A 1 47 ? -5.065 -16.153 -46.200 1.00 0.00 214 THR A N 12
ATOM 11533 C CA . THR A 1 47 ? -4.605 -17.066 -47.262 1.00 0.00 214 THR A CA 12
ATOM 11534 C C . THR A 1 47 ? -5.538 -17.044 -48.477 1.00 0.00 214 THR A C 12
ATOM 11535 O O . THR A 1 47 ? -5.050 -17.085 -49.609 1.00 0.00 214 THR A O 12
ATOM 11546 N N . LYS A 1 48 ? -6.864 -16.917 -48.285 1.00 0.00 215 LYS A N 12
ATOM 11547 C CA . LYS A 1 48 ? -7.832 -16.810 -49.394 1.00 0.00 215 LYS A CA 12
ATOM 11548 C C . LYS A 1 48 ? -7.614 -15.543 -50.224 1.00 0.00 215 LYS A C 12
ATOM 11549 O O . LYS A 1 48 ? -7.637 -15.616 -51.451 1.00 0.00 215 LYS A O 12
ATOM 11568 N N . LEU A 1 49 ? -7.367 -14.398 -49.584 1.00 0.00 216 LEU A N 12
ATOM 11569 C CA . LEU A 1 49 ? -7.092 -13.129 -50.267 1.00 0.00 216 LEU A CA 12
ATOM 11570 C C . LEU A 1 49 ? -5.796 -13.217 -51.089 1.00 0.00 216 LEU A C 12
ATOM 11571 O O . LEU A 1 49 ? -5.782 -12.808 -52.251 1.00 0.00 216 LEU A O 12
ATOM 11587 N N . LYS A 1 50 ? -4.722 -13.792 -50.527 1.00 0.00 217 LYS A N 12
ATOM 11588 C CA . LYS A 1 50 ? -3.454 -13.999 -51.252 1.00 0.00 217 LYS A CA 12
ATOM 11589 C C . LYS A 1 50 ? -3.650 -14.924 -52.457 1.00 0.00 217 LYS A C 12
ATOM 11590 O O . LYS A 1 50 ? -3.199 -14.599 -53.554 1.00 0.00 217 LYS A O 12
ATOM 11609 N N . LEU A 1 51 ? -4.366 -16.040 -52.282 1.00 0.00 218 LEU A N 12
ATOM 11610 C CA . LEU A 1 51 ? -4.699 -16.974 -53.364 1.00 0.00 218 LEU A CA 12
ATOM 11611 C C . LEU A 1 51 ? -5.518 -16.279 -54.468 1.00 0.00 218 LEU A C 12
ATOM 11612 O O . LEU A 1 51 ? -5.231 -16.452 -55.650 1.00 0.00 218 LEU A O 12
ATOM 11628 N N . MET A 1 52 ? -6.502 -15.454 -54.095 1.00 0.00 219 MET A N 12
ATOM 11629 C CA . MET A 1 52 ? -7.310 -14.670 -55.036 1.00 0.00 219 MET A CA 12
ATOM 11630 C C . MET A 1 52 ? -6.438 -13.675 -55.821 1.00 0.00 219 MET A C 12
ATOM 11631 O O . MET A 1 52 ? -6.558 -13.589 -57.041 1.00 0.00 219 MET A O 12
ATOM 11645 N N . ALA A 1 53 ? -5.538 -12.947 -55.149 1.00 0.00 220 ALA A N 12
ATOM 11646 C CA . ALA A 1 53 ? -4.631 -11.983 -55.777 1.00 0.00 220 ALA A CA 12
ATOM 11647 C C . ALA A 1 53 ? -3.650 -12.638 -56.774 1.00 0.00 220 ALA A C 12
ATOM 11648 O O . ALA A 1 53 ? -3.438 -12.106 -57.867 1.00 0.00 220 ALA A O 12
ATOM 11655 N N . ARG A 1 54 ? -3.085 -13.808 -56.429 1.00 0.00 221 ARG A N 12
ATOM 11656 C CA . ARG A 1 54 ? -2.139 -14.593 -57.257 1.00 0.00 221 ARG A CA 12
ATOM 11657 C C . ARG A 1 54 ? -2.654 -14.961 -58.659 1.00 0.00 221 ARG A C 12
ATOM 11658 O O . ARG A 1 54 ? -1.842 -15.194 -59.556 1.00 0.00 221 ARG A O 12
ATOM 11679 N N . TYR A 1 55 ? -3.974 -14.996 -58.853 1.00 0.00 222 TYR A N 12
ATOM 11680 C CA . TYR A 1 55 ? -4.641 -15.334 -60.122 1.00 0.00 222 TYR A CA 12
ATOM 11681 C C . TYR A 1 55 ? -5.732 -14.306 -60.520 1.00 0.00 222 TYR A C 12
ATOM 11682 O O . TYR A 1 55 ? -6.522 -14.557 -61.433 1.00 0.00 222 TYR A O 12
ATOM 11700 N N . GLY A 1 56 ? -5.793 -13.147 -59.846 1.00 0.00 223 GLY A N 12
ATOM 11701 C CA . GLY A 1 56 ? -6.815 -12.103 -60.042 1.00 0.00 223 GLY A CA 12
ATOM 11702 C C . GLY A 1 56 ? -6.578 -11.129 -61.206 1.00 0.00 223 GLY A C 12
ATOM 11703 O O . GLY A 1 56 ? -7.544 -10.592 -61.755 1.00 0.00 223 GLY A O 12
ATOM 11707 N N . ARG A 1 57 ? -5.310 -10.912 -61.599 1.00 0.00 224 ARG A N 12
ATOM 11708 C CA . ARG A 1 57 ? -4.899 -10.016 -62.711 1.00 0.00 224 ARG A CA 12
ATOM 11709 C C . ARG A 1 57 ? -4.016 -10.709 -63.763 1.00 0.00 224 ARG A C 12
ATOM 11710 O O . ARG A 1 57 ? -3.425 -10.053 -64.620 1.00 0.00 224 ARG A O 12
ATOM 11731 N N . LEU A 1 58 ? -3.943 -12.042 -63.723 1.00 0.00 225 LEU A N 12
ATOM 11732 C CA . LEU A 1 58 ? -3.165 -12.886 -64.644 1.00 0.00 225 LEU A CA 12
ATOM 11733 C C . LEU A 1 58 ? -3.512 -12.607 -66.124 1.00 0.00 225 LEU A C 12
ATOM 11734 O O . LEU A 1 58 ? -2.618 -12.501 -66.966 1.00 0.00 225 LEU A O 12
ATOM 11750 N N . ALA A 1 59 ? -4.804 -12.451 -66.434 1.00 0.00 226 ALA A N 12
ATOM 11751 C CA . ALA A 1 59 ? -5.318 -12.179 -67.781 1.00 0.00 226 ALA A CA 12
ATOM 11752 C C . ALA A 1 59 ? -5.089 -10.740 -68.306 1.00 0.00 226 ALA A C 12
ATOM 11753 O O . ALA A 1 59 ? -5.226 -10.503 -69.508 1.00 0.00 226 ALA A O 12
ATOM 11760 N N . ASP A 1 60 ? -4.749 -9.774 -67.441 1.00 0.00 227 ASP A N 12
ATOM 11761 C CA . ASP A 1 60 ? -4.530 -8.359 -67.792 1.00 0.00 227 ASP A CA 12
ATOM 11762 C C . ASP A 1 60 ? -3.464 -7.719 -66.880 1.00 0.00 227 ASP A C 12
ATOM 11763 O O . ASP A 1 60 ? -3.758 -7.112 -65.840 1.00 0.00 227 ASP A O 12
ATOM 11773 N N . SER A 1 1 ? -13.027 9.532 -3.624 1.00 0.00 168 SER A N 13
ATOM 11774 C CA . SER A 1 1 ? -13.317 8.250 -2.964 1.00 0.00 168 SER A CA 13
ATOM 11775 C C . SER A 1 1 ? -14.095 7.256 -3.847 1.00 0.00 168 SER A C 13
ATOM 11776 O O . SER A 1 1 ? -14.377 6.133 -3.420 1.00 0.00 168 SER A O 13
ATOM 11784 N N . THR A 1 2 ? -14.450 7.660 -5.071 1.00 0.00 169 THR A N 13
ATOM 11785 C CA . THR A 1 2 ? -15.230 6.872 -6.055 1.00 0.00 169 THR A CA 13
ATOM 11786 C C . THR A 1 2 ? -14.569 6.767 -7.440 1.00 0.00 169 THR A C 13
ATOM 11787 O O . THR A 1 2 ? -15.082 6.064 -8.318 1.00 0.00 169 THR A O 13
ATOM 11798 N N . LYS A 1 3 ? -13.424 7.434 -7.651 1.00 0.00 170 LYS A N 13
ATOM 11799 C CA . LYS A 1 3 ? -12.645 7.414 -8.906 1.00 0.00 170 LYS A CA 13
ATOM 11800 C C . LYS A 1 3 ? -11.931 6.069 -9.136 1.00 0.00 170 LYS A C 13
ATOM 11801 O O . LYS A 1 3 ? -11.805 5.249 -8.223 1.00 0.00 170 LYS A O 13
ATOM 11820 N N . VAL A 1 4 ? -11.440 5.865 -10.363 1.00 0.00 171 VAL A N 13
ATOM 11821 C CA . VAL A 1 4 ? -10.724 4.647 -10.818 1.00 0.00 171 VAL A CA 13
ATOM 11822 C C . VAL A 1 4 ? -9.330 4.939 -11.409 1.00 0.00 171 VAL A C 13
ATOM 11823 O O . VAL A 1 4 ? -8.689 4.059 -11.984 1.00 0.00 171 VAL A O 13
ATOM 11836 N N . GLU A 1 5 ? -8.842 6.176 -11.271 1.00 0.00 172 GLU A N 13
ATOM 11837 C CA . GLU A 1 5 ? -7.532 6.641 -11.755 1.00 0.00 172 GLU A CA 13
ATOM 11838 C C . GLU A 1 5 ? -6.379 6.140 -10.855 1.00 0.00 172 GLU A C 13
ATOM 11839 O O . GLU A 1 5 ? -5.885 6.861 -9.982 1.00 0.00 172 GLU A O 13
ATOM 11851 N N . ALA A 1 6 ? -5.968 4.883 -11.049 1.00 0.00 173 ALA A N 13
ATOM 11852 C CA . ALA A 1 6 ? -4.913 4.204 -10.288 1.00 0.00 173 ALA A CA 13
ATOM 11853 C C . ALA A 1 6 ? -4.035 3.290 -11.175 1.00 0.00 173 ALA A C 13
ATOM 11854 O O . ALA A 1 6 ? -4.336 3.056 -12.351 1.00 0.00 173 ALA A O 13
ATOM 11861 N N . LEU A 1 7 ? -2.940 2.771 -10.603 1.00 0.00 174 LEU A N 13
ATOM 11862 C CA . LEU A 1 7 ? -1.991 1.870 -11.276 1.00 0.00 174 LEU A CA 13
ATOM 11863 C C . LEU A 1 7 ? -2.644 0.530 -11.683 1.00 0.00 174 LEU A C 13
ATOM 11864 O O . LEU A 1 7 ? -3.642 0.094 -11.101 1.00 0.00 174 LEU A O 13
ATOM 11880 N N . HIS A 1 8 ? -2.055 -0.128 -12.690 1.00 0.00 175 HIS A N 13
ATOM 11881 C CA . HIS A 1 8 ? -2.523 -1.397 -13.281 1.00 0.00 175 HIS A CA 13
ATOM 11882 C C . HIS A 1 8 ? -1.364 -2.357 -13.617 1.00 0.00 175 HIS A C 13
ATOM 11883 O O . HIS A 1 8 ? -1.306 -2.940 -14.700 1.00 0.00 175 HIS A O 13
ATOM 11898 N N . GLN A 1 9 ? -0.418 -2.509 -12.682 1.00 0.00 176 GLN A N 13
ATOM 11899 C CA . GLN A 1 9 ? 0.770 -3.375 -12.817 1.00 0.00 176 GLN A CA 13
ATOM 11900 C C . GLN A 1 9 ? 0.444 -4.878 -12.983 1.00 0.00 176 GLN A C 13
ATOM 11901 O O . GLN A 1 9 ? 1.262 -5.632 -13.517 1.00 0.00 176 GLN A O 13
ATOM 11915 N N . ASN A 1 10 ? -0.737 -5.321 -12.534 1.00 0.00 177 ASN A N 13
ATOM 11916 C CA . ASN A 1 10 ? -1.218 -6.706 -12.644 1.00 0.00 177 ASN A CA 13
ATOM 11917 C C . ASN A 1 10 ? -1.484 -7.122 -14.112 1.00 0.00 177 ASN A C 13
ATOM 11918 O O . ASN A 1 10 ? -1.584 -6.277 -15.008 1.00 0.00 177 ASN A O 13
ATOM 11929 N N . ARG A 1 11 ? -1.640 -8.433 -14.359 1.00 0.00 178 ARG A N 13
ATOM 11930 C CA . ARG A 1 11 ? -1.954 -9.000 -15.688 1.00 0.00 178 ARG A CA 13
ATOM 11931 C C . ARG A 1 11 ? -3.258 -8.410 -16.245 1.00 0.00 178 ARG A C 13
ATOM 11932 O O . ARG A 1 11 ? -4.266 -8.345 -15.538 1.00 0.00 178 ARG A O 13
ATOM 11953 N N . GLU A 1 12 ? -3.245 -7.986 -17.509 1.00 0.00 179 GLU A N 13
ATOM 11954 C CA . GLU A 1 12 ? -4.396 -7.378 -18.192 1.00 0.00 179 GLU A CA 13
ATOM 11955 C C . GLU A 1 12 ? -4.357 -7.626 -19.713 1.00 0.00 179 GLU A C 13
ATOM 11956 O O . GLU A 1 12 ? -3.286 -7.686 -20.325 1.00 0.00 179 GLU A O 13
ATOM 11968 N N . MET A 1 13 ? -5.536 -7.749 -20.328 1.00 0.00 180 MET A N 13
ATOM 11969 C CA . MET A 1 13 ? -5.726 -7.960 -21.768 1.00 0.00 180 MET A CA 13
ATOM 11970 C C . MET A 1 13 ? -5.601 -6.634 -22.544 1.00 0.00 180 MET A C 13
ATOM 11971 O O . MET A 1 13 ? -6.597 -5.943 -22.776 1.00 0.00 180 MET A O 13
ATOM 11985 N N . ILE A 1 14 ? -4.372 -6.265 -22.927 1.00 0.00 181 ILE A N 13
ATOM 11986 C CA . ILE A 1 14 ? -4.066 -5.045 -23.698 1.00 0.00 181 ILE A CA 13
ATOM 11987 C C . ILE A 1 14 ? -4.873 -4.998 -25.012 1.00 0.00 181 ILE A C 13
ATOM 11988 O O . ILE A 1 14 ? -5.062 -6.016 -25.675 1.00 0.00 181 ILE A O 13
ATOM 12004 N N . ASP A 1 15 ? -5.376 -3.817 -25.373 1.00 0.00 182 ASP A N 13
ATOM 12005 C CA . ASP A 1 15 ? -6.289 -3.590 -26.506 1.00 0.00 182 ASP A CA 13
ATOM 12006 C C . ASP A 1 15 ? -5.773 -2.595 -27.573 1.00 0.00 182 ASP A C 13
ATOM 12007 O O . ASP A 1 15 ? -6.330 -1.502 -27.729 1.00 0.00 182 ASP A O 13
ATOM 12016 N N . PRO A 1 16 ? -4.717 -2.951 -28.333 1.00 0.00 183 PRO A N 13
ATOM 12017 C CA . PRO A 1 16 ? -4.200 -2.116 -29.416 1.00 0.00 183 PRO A CA 13
ATOM 12018 C C . PRO A 1 16 ? -5.142 -2.146 -30.635 1.00 0.00 183 PRO A C 13
ATOM 12019 O O . PRO A 1 16 ? -5.924 -3.084 -30.821 1.00 0.00 183 PRO A O 13
ATOM 12030 N N . ASP A 1 17 ? -5.040 -1.141 -31.507 1.00 0.00 184 ASP A N 13
ATOM 12031 C CA . ASP A 1 17 ? -5.811 -1.096 -32.758 1.00 0.00 184 ASP A CA 13
ATOM 12032 C C . ASP A 1 17 ? -5.148 -2.023 -33.798 1.00 0.00 184 ASP A C 13
ATOM 12033 O O . ASP A 1 17 ? -3.916 -2.067 -33.894 1.00 0.00 184 ASP A O 13
ATOM 12042 N N . LYS A 1 18 ? -5.945 -2.764 -34.580 1.00 0.00 185 LYS A N 13
ATOM 12043 C CA . LYS A 1 18 ? -5.478 -3.735 -35.583 1.00 0.00 185 LYS A CA 13
ATOM 12044 C C . LYS A 1 18 ? -6.298 -3.645 -36.874 1.00 0.00 185 LYS A C 13
ATOM 12045 O O . LYS A 1 18 ? -7.393 -3.082 -36.880 1.00 0.00 185 LYS A O 13
ATOM 12064 N N . PHE A 1 19 ? -5.774 -4.203 -37.965 1.00 0.00 186 PHE A N 13
ATOM 12065 C CA . PHE A 1 19 ? -6.397 -4.174 -39.295 1.00 0.00 186 PHE A CA 13
ATOM 12066 C C . PHE A 1 19 ? -6.097 -5.445 -40.114 1.00 0.00 186 PHE A C 13
ATOM 12067 O O . PHE A 1 19 ? -5.062 -6.089 -39.923 1.00 0.00 186 PHE A O 13
ATOM 12084 N N . CYS A 1 20 ? -6.994 -5.776 -41.044 1.00 0.00 187 CYS A N 13
ATOM 12085 C CA . CYS A 1 20 ? -6.913 -6.892 -41.983 1.00 0.00 187 CYS A CA 13
ATOM 12086 C C . CYS A 1 20 ? -7.030 -6.351 -43.419 1.00 0.00 187 CYS A C 13
ATOM 12087 O O . CYS A 1 20 ? -8.066 -5.808 -43.819 1.00 0.00 187 CYS A O 13
ATOM 12094 N N . SER A 1 21 ? -5.948 -6.481 -44.193 1.00 0.00 188 SER A N 13
ATOM 12095 C CA . SER A 1 21 ? -5.887 -6.031 -45.590 1.00 0.00 188 SER A CA 13
ATOM 12096 C C . SER A 1 21 ? -6.667 -6.953 -46.544 1.00 0.00 188 SER A C 13
ATOM 12097 O O . SER A 1 21 ? -7.189 -6.497 -47.565 1.00 0.00 188 SER A O 13
ATOM 12105 N N . LEU A 1 22 ? -6.789 -8.243 -46.204 1.00 0.00 189 LEU A N 13
ATOM 12106 C CA . LEU A 1 22 ? -7.511 -9.242 -46.998 1.00 0.00 189 LEU A CA 13
ATOM 12107 C C . LEU A 1 22 ? -9.033 -8.995 -46.968 1.00 0.00 189 LEU A C 13
ATOM 12108 O O . LEU A 1 22 ? -9.690 -9.098 -48.009 1.00 0.00 189 LEU A O 13
ATOM 12124 N N . CYS A 1 23 ? -9.581 -8.664 -45.795 1.00 0.00 190 CYS A N 13
ATOM 12125 C CA . CYS A 1 23 ? -11.009 -8.435 -45.558 1.00 0.00 190 CYS A CA 13
ATOM 12126 C C . CYS A 1 23 ? -11.408 -6.944 -45.476 1.00 0.00 190 CYS A C 13
ATOM 12127 O O . CYS A 1 23 ? -12.603 -6.637 -45.395 1.00 0.00 190 CYS A O 13
ATOM 12134 N N . HIS A 1 24 ? -10.434 -6.021 -45.464 1.00 0.00 191 HIS A N 13
ATOM 12135 C CA . HIS A 1 24 ? -10.627 -4.573 -45.270 1.00 0.00 191 HIS A CA 13
ATOM 12136 C C . HIS A 1 24 ? -11.459 -4.305 -43.999 1.00 0.00 191 HIS A C 13
ATOM 12137 O O . HIS A 1 24 ? -12.527 -3.686 -44.035 1.00 0.00 191 HIS A O 13
ATOM 12152 N N . ALA A 1 25 ? -10.970 -4.830 -42.872 1.00 0.00 192 ALA A N 13
ATOM 12153 C CA . ALA A 1 25 ? -11.618 -4.804 -41.557 1.00 0.00 192 ALA A CA 13
ATOM 12154 C C . ALA A 1 25 ? -10.678 -4.266 -40.463 1.00 0.00 192 ALA A C 13
ATOM 12155 O O . ALA A 1 25 ? -9.467 -4.467 -40.535 1.00 0.00 192 ALA A O 13
ATOM 12162 N N . THR A 1 26 ? -11.235 -3.598 -39.448 1.00 0.00 193 THR A N 13
ATOM 12163 C CA . THR A 1 26 ? -10.492 -2.957 -38.340 1.00 0.00 193 THR A CA 13
ATOM 12164 C C . THR A 1 26 ? -10.979 -3.479 -36.985 1.00 0.00 193 THR A C 13
ATOM 12165 O O . THR A 1 26 ? -12.167 -3.776 -36.827 1.00 0.00 193 THR A O 13
ATOM 12176 N N . PHE A 1 27 ? -10.080 -3.585 -35.999 1.00 0.00 194 PHE A N 13
ATOM 12177 C CA . PHE A 1 27 ? -10.367 -4.120 -34.660 1.00 0.00 194 PHE A CA 13
ATOM 12178 C C . PHE A 1 27 ? -9.735 -3.235 -33.576 1.00 0.00 194 PHE A C 13
ATOM 12179 O O . PHE A 1 27 ? -8.727 -2.570 -33.819 1.00 0.00 194 PHE A O 13
ATOM 12196 N N . ASN A 1 28 ? -10.326 -3.226 -32.377 1.00 0.00 195 ASN A N 13
ATOM 12197 C CA . ASN A 1 28 ? -9.893 -2.397 -31.241 1.00 0.00 195 ASN A CA 13
ATOM 12198 C C . ASN A 1 28 ? -9.811 -3.197 -29.919 1.00 0.00 195 ASN A C 13
ATOM 12199 O O . ASN A 1 28 ? -9.856 -2.621 -28.833 1.00 0.00 195 ASN A O 13
ATOM 12210 N N . ASP A 1 29 ? -9.706 -4.529 -29.998 1.00 0.00 196 ASP A N 13
ATOM 12211 C CA . ASP A 1 29 ? -9.624 -5.461 -28.862 1.00 0.00 196 ASP A CA 13
ATOM 12212 C C . ASP A 1 29 ? -8.729 -6.668 -29.215 1.00 0.00 196 ASP A C 13
ATOM 12213 O O . ASP A 1 29 ? -8.635 -7.031 -30.395 1.00 0.00 196 ASP A O 13
ATOM 12222 N N . PRO A 1 30 ? -8.074 -7.311 -28.224 1.00 0.00 197 PRO A N 13
ATOM 12223 C CA . PRO A 1 30 ? -7.147 -8.416 -28.477 1.00 0.00 197 PRO A CA 13
ATOM 12224 C C . PRO A 1 30 ? -7.834 -9.661 -29.035 1.00 0.00 197 PRO A C 13
ATOM 12225 O O . PRO A 1 30 ? -7.399 -10.238 -30.031 1.00 0.00 197 PRO A O 13
ATOM 12236 N N . VAL A 1 31 ? -8.915 -10.079 -28.376 1.00 0.00 198 VAL A N 13
ATOM 12237 C CA . VAL A 1 31 ? -9.674 -11.283 -28.732 1.00 0.00 198 VAL A CA 13
ATOM 12238 C C . VAL A 1 31 ? -10.406 -11.091 -30.059 1.00 0.00 198 VAL A C 13
ATOM 12239 O O . VAL A 1 31 ? -10.436 -12.018 -30.860 1.00 0.00 198 VAL A O 13
ATOM 12252 N N . MET A 1 32 ? -10.923 -9.891 -30.351 1.00 0.00 199 MET A N 13
ATOM 12253 C CA . MET A 1 32 ? -11.561 -9.595 -31.643 1.00 0.00 199 MET A CA 13
ATOM 12254 C C . MET A 1 32 ? -10.553 -9.746 -32.794 1.00 0.00 199 MET A C 13
ATOM 12255 O O . MET A 1 32 ? -10.837 -10.429 -33.778 1.00 0.00 199 MET A O 13
ATOM 12269 N N . ALA A 1 33 ? -9.356 -9.164 -32.649 1.00 0.00 200 ALA A N 13
ATOM 12270 C CA . ALA A 1 33 ? -8.279 -9.297 -33.630 1.00 0.00 200 ALA A CA 13
ATOM 12271 C C . ALA A 1 33 ? -7.883 -10.771 -33.822 1.00 0.00 200 ALA A C 13
ATOM 12272 O O . ALA A 1 33 ? -7.872 -11.282 -34.945 1.00 0.00 200 ALA A O 13
ATOM 12279 N N . GLN A 1 34 ? -7.582 -11.465 -32.718 1.00 0.00 201 GLN A N 13
ATOM 12280 C CA . GLN A 1 34 ? -7.168 -12.867 -32.729 1.00 0.00 201 GLN A CA 13
ATOM 12281 C C . GLN A 1 34 ? -8.220 -13.791 -33.371 1.00 0.00 201 GLN A C 13
ATOM 12282 O O . GLN A 1 34 ? -7.875 -14.630 -34.204 1.00 0.00 201 GLN A O 13
ATOM 12296 N N . GLN A 1 35 ? -9.501 -13.622 -33.017 1.00 0.00 202 GLN A N 13
ATOM 12297 C CA . GLN A 1 35 ? -10.617 -14.393 -33.575 1.00 0.00 202 GLN A CA 13
ATOM 12298 C C . GLN A 1 35 ? -10.786 -14.120 -35.074 1.00 0.00 202 GLN A C 13
ATOM 12299 O O . GLN A 1 35 ? -10.982 -15.062 -35.844 1.00 0.00 202 GLN A O 13
ATOM 12313 N N . HIS A 1 36 ? -10.675 -12.858 -35.510 1.00 0.00 203 HIS A N 13
ATOM 12314 C CA . HIS A 1 36 ? -10.781 -12.520 -36.929 1.00 0.00 203 HIS A CA 13
ATOM 12315 C C . HIS A 1 36 ? -9.722 -13.264 -37.758 1.00 0.00 203 HIS A C 13
ATOM 12316 O O . HIS A 1 36 ? -10.071 -13.949 -38.715 1.00 0.00 203 HIS A O 13
ATOM 12330 N N . TYR A 1 37 ? -8.442 -13.182 -37.376 1.00 0.00 204 TYR A N 13
ATOM 12331 C CA . TYR A 1 37 ? -7.324 -13.813 -38.094 1.00 0.00 204 TYR A CA 13
ATOM 12332 C C . TYR A 1 37 ? -7.342 -15.358 -38.193 1.00 0.00 204 TYR A C 13
ATOM 12333 O O . TYR A 1 37 ? -6.455 -15.927 -38.836 1.00 0.00 204 TYR A O 13
ATOM 12351 N N . VAL A 1 38 ? -8.318 -16.053 -37.591 1.00 0.00 205 VAL A N 13
ATOM 12352 C CA . VAL A 1 38 ? -8.432 -17.528 -37.626 1.00 0.00 205 VAL A CA 13
ATOM 12353 C C . VAL A 1 38 ? -9.840 -18.043 -37.979 1.00 0.00 205 VAL A C 13
ATOM 12354 O O . VAL A 1 38 ? -9.985 -19.199 -38.380 1.00 0.00 205 VAL A O 13
ATOM 12367 N N . GLY A 1 39 ? -10.881 -17.209 -37.864 1.00 0.00 206 GLY A N 13
ATOM 12368 C CA . GLY A 1 39 ? -12.271 -17.576 -38.160 1.00 0.00 206 GLY A CA 13
ATOM 12369 C C . GLY A 1 39 ? -12.549 -17.932 -39.629 1.00 0.00 206 GLY A C 13
ATOM 12370 O O . GLY A 1 39 ? -11.851 -17.496 -40.549 1.00 0.00 206 GLY A O 13
ATOM 12374 N N . LYS A 1 40 ? -13.612 -18.718 -39.856 1.00 0.00 207 LYS A N 13
ATOM 12375 C CA . LYS A 1 40 ? -14.050 -19.187 -41.188 1.00 0.00 207 LYS A CA 13
ATOM 12376 C C . LYS A 1 40 ? -14.273 -18.051 -42.192 1.00 0.00 207 LYS A C 13
ATOM 12377 O O . LYS A 1 40 ? -13.888 -18.176 -43.354 1.00 0.00 207 LYS A O 13
ATOM 12396 N N . LYS A 1 41 ? -14.850 -16.926 -41.753 1.00 0.00 208 LYS A N 13
ATOM 12397 C CA . LYS A 1 41 ? -15.096 -15.743 -42.603 1.00 0.00 208 LYS A CA 13
ATOM 12398 C C . LYS A 1 41 ? -13.801 -15.167 -43.192 1.00 0.00 208 LYS A C 13
ATOM 12399 O O . LYS A 1 41 ? -13.772 -14.847 -44.379 1.00 0.00 208 LYS A O 13
ATOM 12418 N N . HIS A 1 42 ? -12.721 -15.104 -42.405 1.00 0.00 209 HIS A N 13
ATOM 12419 C CA . HIS A 1 42 ? -11.407 -14.641 -42.875 1.00 0.00 209 HIS A CA 13
ATOM 12420 C C . HIS A 1 42 ? -10.824 -15.618 -43.898 1.00 0.00 209 HIS A C 13
ATOM 12421 O O . HIS A 1 42 ? -10.396 -15.192 -44.966 1.00 0.00 209 HIS A O 13
ATOM 12435 N N . ARG A 1 43 ? -10.883 -16.934 -43.633 1.00 0.00 210 ARG A N 13
ATOM 12436 C CA . ARG A 1 43 ? -10.453 -17.985 -44.583 1.00 0.00 210 ARG A CA 13
ATOM 12437 C C . ARG A 1 43 ? -11.169 -17.833 -45.933 1.00 0.00 210 ARG A C 13
ATOM 12438 O O . ARG A 1 43 ? -10.519 -17.849 -46.981 1.00 0.00 210 ARG A O 13
ATOM 12459 N N . LYS A 1 44 ? -12.495 -17.648 -45.913 1.00 0.00 211 LYS A N 13
ATOM 12460 C CA . LYS A 1 44 ? -13.327 -17.449 -47.113 1.00 0.00 211 LYS A CA 13
ATOM 12461 C C . LYS A 1 44 ? -12.973 -16.162 -47.867 1.00 0.00 211 LYS A C 13
ATOM 12462 O O . LYS A 1 44 ? -12.666 -16.233 -49.056 1.00 0.00 211 LYS A O 13
ATOM 12481 N N . GLN A 1 45 ? -12.984 -14.999 -47.213 1.00 0.00 212 GLN A N 13
ATOM 12482 C CA . GLN A 1 45 ? -12.677 -13.715 -47.867 1.00 0.00 212 GLN A CA 13
ATOM 12483 C C . GLN A 1 45 ? -11.222 -13.630 -48.367 1.00 0.00 212 GLN A C 13
ATOM 12484 O O . GLN A 1 45 ? -10.980 -13.113 -49.458 1.00 0.00 212 GLN A O 13
ATOM 12498 N N . GLU A 1 46 ? -10.257 -14.195 -47.635 1.00 0.00 213 GLU A N 13
ATOM 12499 C CA . GLU A 1 46 ? -8.854 -14.294 -48.061 1.00 0.00 213 GLU A CA 13
ATOM 12500 C C . GLU A 1 46 ? -8.752 -15.126 -49.351 1.00 0.00 213 GLU A C 13
ATOM 12501 O O . GLU A 1 46 ? -8.079 -14.720 -50.301 1.00 0.00 213 GLU A O 13
ATOM 12513 N N . THR A 1 47 ? -9.474 -16.253 -49.420 1.00 0.00 214 THR A N 13
ATOM 12514 C CA . THR A 1 47 ? -9.545 -17.100 -50.622 1.00 0.00 214 THR A CA 13
ATOM 12515 C C . THR A 1 47 ? -10.184 -16.340 -51.790 1.00 0.00 214 THR A C 13
ATOM 12516 O O . THR A 1 47 ? -9.656 -16.393 -52.901 1.00 0.00 214 THR A O 13
ATOM 12527 N N . LYS A 1 48 ? -11.276 -15.590 -51.563 1.00 0.00 215 LYS A N 13
ATOM 12528 C CA . LYS A 1 48 ? -11.934 -14.771 -52.602 1.00 0.00 215 LYS A CA 13
ATOM 12529 C C . LYS A 1 48 ? -10.992 -13.712 -53.182 1.00 0.00 215 LYS A C 13
ATOM 12530 O O . LYS A 1 48 ? -10.901 -13.591 -54.403 1.00 0.00 215 LYS A O 13
ATOM 12549 N N . LEU A 1 49 ? -10.265 -12.967 -52.341 1.00 0.00 216 LEU A N 13
ATOM 12550 C CA . LEU A 1 49 ? -9.310 -11.957 -52.816 1.00 0.00 216 LEU A CA 13
ATOM 12551 C C . LEU A 1 49 ? -8.134 -12.604 -53.568 1.00 0.00 216 LEU A C 13
ATOM 12552 O O . LEU A 1 49 ? -7.739 -12.109 -54.625 1.00 0.00 216 LEU A O 13
ATOM 12568 N N . LYS A 1 50 ? -7.607 -13.733 -53.072 1.00 0.00 217 LYS A N 13
ATOM 12569 C CA . LYS A 1 50 ? -6.539 -14.494 -53.745 1.00 0.00 217 LYS A CA 13
ATOM 12570 C C . LYS A 1 50 ? -6.998 -14.971 -55.129 1.00 0.00 217 LYS A C 13
ATOM 12571 O O . LYS A 1 50 ? -6.274 -14.801 -56.109 1.00 0.00 217 LYS A O 13
ATOM 12590 N N . LEU A 1 51 ? -8.218 -15.509 -55.226 1.00 0.00 218 LEU A N 13
ATOM 12591 C CA . LEU A 1 51 ? -8.835 -15.943 -56.483 1.00 0.00 218 LEU A CA 13
ATOM 12592 C C . LEU A 1 51 ? -9.022 -14.759 -57.449 1.00 0.00 218 LEU A C 13
ATOM 12593 O O . LEU A 1 51 ? -8.714 -14.884 -58.633 1.00 0.00 218 LEU A O 13
ATOM 12609 N N . MET A 1 52 ? -9.470 -13.598 -56.955 1.00 0.00 219 MET A N 13
ATOM 12610 C CA . MET A 1 52 ? -9.603 -12.378 -57.763 1.00 0.00 219 MET A CA 13
ATOM 12611 C C . MET A 1 52 ? -8.238 -11.976 -58.343 1.00 0.00 219 MET A C 13
ATOM 12612 O O . MET A 1 52 ? -8.115 -11.788 -59.554 1.00 0.00 219 MET A O 13
ATOM 12626 N N . ALA A 1 53 ? -7.190 -11.914 -57.513 1.00 0.00 220 ALA A N 13
ATOM 12627 C CA . ALA A 1 53 ? -5.829 -11.607 -57.956 1.00 0.00 220 ALA A CA 13
ATOM 12628 C C . ALA A 1 53 ? -5.303 -12.625 -58.991 1.00 0.00 220 ALA A C 13
ATOM 12629 O O . ALA A 1 53 ? -4.651 -12.237 -59.961 1.00 0.00 220 ALA A O 13
ATOM 12636 N N . ARG A 1 54 ? -5.620 -13.919 -58.838 1.00 0.00 221 ARG A N 13
ATOM 12637 C CA . ARG A 1 54 ? -5.226 -14.996 -59.769 1.00 0.00 221 ARG A CA 13
ATOM 12638 C C . ARG A 1 54 ? -5.770 -14.817 -61.200 1.00 0.00 221 ARG A C 13
ATOM 12639 O O . ARG A 1 54 ? -5.196 -15.376 -62.133 1.00 0.00 221 ARG A O 13
ATOM 12660 N N . TYR A 1 55 ? -6.835 -14.029 -61.386 1.00 0.00 222 TYR A N 13
ATOM 12661 C CA . TYR A 1 55 ? -7.462 -13.755 -62.691 1.00 0.00 222 TYR A CA 13
ATOM 12662 C C . TYR A 1 55 ? -7.354 -12.283 -63.146 1.00 0.00 222 TYR A C 13
ATOM 12663 O O . TYR A 1 55 ? -7.338 -12.023 -64.350 1.00 0.00 222 TYR A O 13
ATOM 12681 N N . GLY A 1 56 ? -7.265 -11.322 -62.218 1.00 0.00 223 GLY A N 13
ATOM 12682 C CA . GLY A 1 56 ? -7.180 -9.878 -62.501 1.00 0.00 223 GLY A CA 13
ATOM 12683 C C . GLY A 1 56 ? -5.788 -9.249 -62.329 1.00 0.00 223 GLY A C 13
ATOM 12684 O O . GLY A 1 56 ? -5.577 -8.112 -62.758 1.00 0.00 223 GLY A O 13
ATOM 12688 N N . ARG A 1 57 ? -4.835 -9.969 -61.717 1.00 0.00 224 ARG A N 13
ATOM 12689 C CA . ARG A 1 57 ? -3.442 -9.541 -61.445 1.00 0.00 224 ARG A CA 13
ATOM 12690 C C . ARG A 1 57 ? -2.417 -10.641 -61.793 1.00 0.00 224 ARG A C 13
ATOM 12691 O O . ARG A 1 57 ? -1.320 -10.677 -61.233 1.00 0.00 224 ARG A O 13
ATOM 12712 N N . LEU A 1 58 ? -2.784 -11.554 -62.702 1.00 0.00 225 LEU A N 13
ATOM 12713 C CA . LEU A 1 58 ? -1.982 -12.700 -63.156 1.00 0.00 225 LEU A CA 13
ATOM 12714 C C . LEU A 1 58 ? -0.559 -12.288 -63.588 1.00 0.00 225 LEU A C 13
ATOM 12715 O O . LEU A 1 58 ? -0.385 -11.516 -64.536 1.00 0.00 225 LEU A O 13
ATOM 12731 N N . ALA A 1 59 ? 0.450 -12.812 -62.883 1.00 0.00 226 ALA A N 13
ATOM 12732 C CA . ALA A 1 59 ? 1.877 -12.556 -63.131 1.00 0.00 226 ALA A CA 13
ATOM 12733 C C . ALA A 1 59 ? 2.807 -13.755 -62.815 1.00 0.00 226 ALA A C 13
ATOM 12734 O O . ALA A 1 59 ? 3.984 -13.735 -63.180 1.00 0.00 226 ALA A O 13
ATOM 12741 N N . ASP A 1 60 ? 2.307 -14.806 -62.151 1.00 0.00 227 ASP A N 13
ATOM 12742 C CA . ASP A 1 60 ? 3.068 -16.013 -61.789 1.00 0.00 227 ASP A CA 13
ATOM 12743 C C . ASP A 1 60 ? 3.578 -16.780 -63.026 1.00 0.00 227 ASP A C 13
ATOM 12744 O O . ASP A 1 60 ? 2.810 -17.443 -63.738 1.00 0.00 227 ASP A O 13
ATOM 12754 N N . SER A 1 1 ? -4.966 12.896 -9.669 1.00 0.00 168 SER A N 14
ATOM 12755 C CA . SER A 1 1 ? -5.420 11.506 -9.830 1.00 0.00 168 SER A CA 14
ATOM 12756 C C . SER A 1 1 ? -5.106 10.904 -11.214 1.00 0.00 168 SER A C 14
ATOM 12757 O O . SER A 1 1 ? -5.439 9.745 -11.479 1.00 0.00 168 SER A O 14
ATOM 12765 N N . THR A 1 2 ? -4.472 11.672 -12.105 1.00 0.00 169 THR A N 14
ATOM 12766 C CA . THR A 1 2 ? -4.083 11.252 -13.466 1.00 0.00 169 THR A CA 14
ATOM 12767 C C . THR A 1 2 ? -2.972 10.188 -13.473 1.00 0.00 169 THR A C 14
ATOM 12768 O O . THR A 1 2 ? -2.186 10.068 -12.526 1.00 0.00 169 THR A O 14
ATOM 12779 N N . LYS A 1 3 ? -2.897 9.410 -14.564 1.00 0.00 170 LYS A N 14
ATOM 12780 C CA . LYS A 1 3 ? -1.909 8.333 -14.786 1.00 0.00 170 LYS A CA 14
ATOM 12781 C C . LYS A 1 3 ? -1.554 8.223 -16.277 1.00 0.00 170 LYS A C 14
ATOM 12782 O O . LYS A 1 3 ? -1.905 7.257 -16.954 1.00 0.00 170 LYS A O 14
ATOM 12801 N N . VAL A 1 4 ? -0.873 9.251 -16.792 1.00 0.00 171 VAL A N 14
ATOM 12802 C CA . VAL A 1 4 ? -0.448 9.390 -18.207 1.00 0.00 171 VAL A CA 14
ATOM 12803 C C . VAL A 1 4 ? 0.336 8.169 -18.726 1.00 0.00 171 VAL A C 14
ATOM 12804 O O . VAL A 1 4 ? 0.246 7.829 -19.905 1.00 0.00 171 VAL A O 14
ATOM 12817 N N . GLU A 1 5 ? 1.072 7.475 -17.849 1.00 0.00 172 GLU A N 14
ATOM 12818 C CA . GLU A 1 5 ? 1.831 6.254 -18.174 1.00 0.00 172 GLU A CA 14
ATOM 12819 C C . GLU A 1 5 ? 0.938 5.086 -18.661 1.00 0.00 172 GLU A C 14
ATOM 12820 O O . GLU A 1 5 ? 1.401 4.239 -19.427 1.00 0.00 172 GLU A O 14
ATOM 12832 N N . ALA A 1 6 ? -0.341 5.059 -18.254 1.00 0.00 173 ALA A N 14
ATOM 12833 C CA . ALA A 1 6 ? -1.363 4.065 -18.615 1.00 0.00 173 ALA A CA 14
ATOM 12834 C C . ALA A 1 6 ? -0.915 2.581 -18.526 1.00 0.00 173 ALA A C 14
ATOM 12835 O O . ALA A 1 6 ? -1.340 1.739 -19.323 1.00 0.00 173 ALA A O 14
ATOM 12842 N N . LEU A 1 7 ? -0.040 2.256 -17.563 1.00 0.00 174 LEU A N 14
ATOM 12843 C CA . LEU A 1 7 ? 0.520 0.917 -17.331 1.00 0.00 174 LEU A CA 14
ATOM 12844 C C . LEU A 1 7 ? -0.583 -0.112 -16.994 1.00 0.00 174 LEU A C 14
ATOM 12845 O O . LEU A 1 7 ? -1.114 -0.123 -15.879 1.00 0.00 174 LEU A O 14
ATOM 12861 N N . HIS A 1 8 ? -0.938 -0.969 -17.961 1.00 0.00 175 HIS A N 14
ATOM 12862 C CA . HIS A 1 8 ? -1.969 -2.017 -17.837 1.00 0.00 175 HIS A CA 14
ATOM 12863 C C . HIS A 1 8 ? -1.733 -3.183 -18.821 1.00 0.00 175 HIS A C 14
ATOM 12864 O O . HIS A 1 8 ? -0.898 -3.076 -19.724 1.00 0.00 175 HIS A O 14
ATOM 12879 N N . GLN A 1 9 ? -2.467 -4.290 -18.657 1.00 0.00 176 GLN A N 14
ATOM 12880 C CA . GLN A 1 9 ? -2.392 -5.513 -19.480 1.00 0.00 176 GLN A CA 14
ATOM 12881 C C . GLN A 1 9 ? -3.788 -6.130 -19.726 1.00 0.00 176 GLN A C 14
ATOM 12882 O O . GLN A 1 9 ? -4.792 -5.683 -19.171 1.00 0.00 176 GLN A O 14
ATOM 12896 N N . ASN A 1 10 ? -3.862 -7.185 -20.544 1.00 0.00 177 ASN A N 14
ATOM 12897 C CA . ASN A 1 10 ? -5.092 -7.903 -20.916 1.00 0.00 177 ASN A CA 14
ATOM 12898 C C . ASN A 1 10 ? -5.538 -8.997 -19.909 1.00 0.00 177 ASN A C 14
ATOM 12899 O O . ASN A 1 10 ? -6.051 -10.047 -20.308 1.00 0.00 177 ASN A O 14
ATOM 12910 N N . ARG A 1 11 ? -5.355 -8.768 -18.596 1.00 0.00 178 ARG A N 14
ATOM 12911 C CA . ARG A 1 11 ? -5.763 -9.693 -17.509 1.00 0.00 178 ARG A CA 14
ATOM 12912 C C . ARG A 1 11 ? -7.292 -9.883 -17.404 1.00 0.00 178 ARG A C 14
ATOM 12913 O O . ARG A 1 11 ? -7.767 -10.846 -16.804 1.00 0.00 178 ARG A O 14
ATOM 12934 N N . GLU A 1 12 ? -8.058 -8.986 -18.021 1.00 0.00 179 GLU A N 14
ATOM 12935 C CA . GLU A 1 12 ? -9.526 -8.970 -18.100 1.00 0.00 179 GLU A CA 14
ATOM 12936 C C . GLU A 1 12 ? -9.965 -8.731 -19.565 1.00 0.00 179 GLU A C 14
ATOM 12937 O O . GLU A 1 12 ? -9.121 -8.537 -20.445 1.00 0.00 179 GLU A O 14
ATOM 12949 N N . MET A 1 13 ? -11.271 -8.745 -19.855 1.00 0.00 180 MET A N 14
ATOM 12950 C CA . MET A 1 13 ? -11.856 -8.534 -21.193 1.00 0.00 180 MET A CA 14
ATOM 12951 C C . MET A 1 13 ? -11.761 -7.073 -21.699 1.00 0.00 180 MET A C 14
ATOM 12952 O O . MET A 1 13 ? -12.768 -6.443 -22.035 1.00 0.00 180 MET A O 14
ATOM 12966 N N . ILE A 1 14 ? -10.542 -6.526 -21.762 1.00 0.00 181 ILE A N 14
ATOM 12967 C CA . ILE A 1 14 ? -10.241 -5.189 -22.298 1.00 0.00 181 ILE A CA 14
ATOM 12968 C C . ILE A 1 14 ? -10.603 -5.167 -23.796 1.00 0.00 181 ILE A C 14
ATOM 12969 O O . ILE A 1 14 ? -10.487 -6.177 -24.491 1.00 0.00 181 ILE A O 14
ATOM 12985 N N . ASP A 1 15 ? -11.075 -4.023 -24.291 1.00 0.00 182 ASP A N 14
ATOM 12986 C CA . ASP A 1 15 ? -11.622 -3.836 -25.643 1.00 0.00 182 ASP A CA 14
ATOM 12987 C C . ASP A 1 15 ? -10.846 -2.847 -26.550 1.00 0.00 182 ASP A C 14
ATOM 12988 O O . ASP A 1 15 ? -11.376 -1.791 -26.914 1.00 0.00 182 ASP A O 14
ATOM 12997 N N . PRO A 1 16 ? -9.596 -3.163 -26.944 1.00 0.00 183 PRO A N 14
ATOM 12998 C CA . PRO A 1 16 ? -8.815 -2.329 -27.858 1.00 0.00 183 PRO A CA 14
ATOM 12999 C C . PRO A 1 16 ? -9.329 -2.457 -29.306 1.00 0.00 183 PRO A C 14
ATOM 13000 O O . PRO A 1 16 ? -9.996 -3.431 -29.669 1.00 0.00 183 PRO A O 14
ATOM 13011 N N . ASP A 1 17 ? -8.984 -1.493 -30.162 1.00 0.00 184 ASP A N 14
ATOM 13012 C CA . ASP A 1 17 ? -9.320 -1.541 -31.592 1.00 0.00 184 ASP A CA 14
ATOM 13013 C C . ASP A 1 17 ? -8.429 -2.564 -32.331 1.00 0.00 184 ASP A C 14
ATOM 13014 O O . ASP A 1 17 ? -7.230 -2.663 -32.051 1.00 0.00 184 ASP A O 14
ATOM 13023 N N . LYS A 1 18 ? -9.000 -3.315 -33.282 1.00 0.00 185 LYS A N 14
ATOM 13024 C CA . LYS A 1 18 ? -8.319 -4.343 -34.088 1.00 0.00 185 LYS A CA 14
ATOM 13025 C C . LYS A 1 18 ? -8.781 -4.282 -35.549 1.00 0.00 185 LYS A C 14
ATOM 13026 O O . LYS A 1 18 ? -9.829 -3.705 -35.842 1.00 0.00 185 LYS A O 14
ATOM 13045 N N . PHE A 1 19 ? -8.009 -4.870 -36.465 1.00 0.00 186 PHE A N 14
ATOM 13046 C CA . PHE A 1 19 ? -8.287 -4.845 -37.908 1.00 0.00 186 PHE A CA 14
ATOM 13047 C C . PHE A 1 19 ? -7.805 -6.109 -38.647 1.00 0.00 186 PHE A C 14
ATOM 13048 O O . PHE A 1 19 ? -6.734 -6.648 -38.350 1.00 0.00 186 PHE A O 14
ATOM 13065 N N . CYS A 1 20 ? -8.584 -6.528 -39.648 1.00 0.00 187 CYS A N 14
ATOM 13066 C CA . CYS A 1 20 ? -8.338 -7.647 -40.555 1.00 0.00 187 CYS A CA 14
ATOM 13067 C C . CYS A 1 20 ? -8.059 -7.093 -41.964 1.00 0.00 187 CYS A C 14
ATOM 13068 O O . CYS A 1 20 ? -8.934 -6.502 -42.606 1.00 0.00 187 CYS A O 14
ATOM 13075 N N . SER A 1 21 ? -6.821 -7.261 -42.438 1.00 0.00 188 SER A N 14
ATOM 13076 C CA . SER A 1 21 ? -6.388 -6.786 -43.761 1.00 0.00 188 SER A CA 14
ATOM 13077 C C . SER A 1 21 ? -6.939 -7.638 -44.916 1.00 0.00 188 SER A C 14
ATOM 13078 O O . SER A 1 21 ? -7.146 -7.130 -46.022 1.00 0.00 188 SER A O 14
ATOM 13086 N N . LEU A 1 22 ? -7.218 -8.924 -44.669 1.00 0.00 189 LEU A N 14
ATOM 13087 C CA . LEU A 1 22 ? -7.763 -9.856 -45.661 1.00 0.00 189 LEU A CA 14
ATOM 13088 C C . LEU A 1 22 ? -9.219 -9.491 -46.006 1.00 0.00 189 LEU A C 14
ATOM 13089 O O . LEU A 1 22 ? -9.560 -9.360 -47.186 1.00 0.00 189 LEU A O 14
ATOM 13105 N N . CYS A 1 23 ? -10.064 -9.315 -44.987 1.00 0.00 190 CYS A N 14
ATOM 13106 C CA . CYS A 1 23 ? -11.484 -8.984 -45.109 1.00 0.00 190 CYS A CA 14
ATOM 13107 C C . CYS A 1 23 ? -11.778 -7.468 -45.138 1.00 0.00 190 CYS A C 14
ATOM 13108 O O . CYS A 1 23 ? -12.924 -7.075 -45.385 1.00 0.00 190 CYS A O 14
ATOM 13115 N N . HIS A 1 24 ? -10.779 -6.617 -44.852 1.00 0.00 191 HIS A N 14
ATOM 13116 C CA . HIS A 1 24 ? -10.919 -5.158 -44.705 1.00 0.00 191 HIS A CA 14
ATOM 13117 C C . HIS A 1 24 ? -12.028 -4.831 -43.682 1.00 0.00 191 HIS A C 14
ATOM 13118 O O . HIS A 1 24 ? -13.003 -4.133 -43.976 1.00 0.00 191 HIS A O 14
ATOM 13133 N N . ALA A 1 25 ? -11.884 -5.395 -42.479 1.00 0.00 192 ALA A N 14
ATOM 13134 C CA . ALA A 1 25 ? -12.845 -5.326 -41.372 1.00 0.00 192 ALA A CA 14
ATOM 13135 C C . ALA A 1 25 ? -12.194 -4.799 -40.080 1.00 0.00 192 ALA A C 14
ATOM 13136 O O . ALA A 1 25 ? -11.029 -5.086 -39.813 1.00 0.00 192 ALA A O 14
ATOM 13143 N N . THR A 1 26 ? -12.946 -4.046 -39.271 1.00 0.00 193 THR A N 14
ATOM 13144 C CA . THR A 1 26 ? -12.476 -3.423 -38.012 1.00 0.00 193 THR A CA 14
ATOM 13145 C C . THR A 1 26 ? -13.309 -3.910 -36.823 1.00 0.00 193 THR A C 14
ATOM 13146 O O . THR A 1 26 ? -14.515 -4.133 -36.963 1.00 0.00 193 THR A O 14
ATOM 13157 N N . PHE A 1 27 ? -12.683 -4.062 -35.650 1.00 0.00 194 PHE A N 14
ATOM 13158 C CA . PHE A 1 27 ? -13.314 -4.564 -34.421 1.00 0.00 194 PHE A CA 14
ATOM 13159 C C . PHE A 1 27 ? -12.963 -3.676 -33.223 1.00 0.00 194 PHE A C 14
ATOM 13160 O O . PHE A 1 27 ? -11.905 -3.042 -33.201 1.00 0.00 194 PHE A O 14
ATOM 13177 N N . ASN A 1 28 ? -13.844 -3.637 -32.221 1.00 0.00 195 ASN A N 14
ATOM 13178 C CA . ASN A 1 28 ? -13.696 -2.814 -31.011 1.00 0.00 195 ASN A CA 14
ATOM 13179 C C . ASN A 1 28 ? -14.095 -3.580 -29.729 1.00 0.00 195 ASN A C 14
ATOM 13180 O O . ASN A 1 28 ? -14.519 -2.980 -28.743 1.00 0.00 195 ASN A O 14
ATOM 13191 N N . ASP A 1 29 ? -13.963 -4.910 -29.736 1.00 0.00 196 ASP A N 14
ATOM 13192 C CA . ASP A 1 29 ? -14.241 -5.820 -28.615 1.00 0.00 196 ASP A CA 14
ATOM 13193 C C . ASP A 1 29 ? -13.309 -7.049 -28.698 1.00 0.00 196 ASP A C 14
ATOM 13194 O O . ASP A 1 29 ? -12.939 -7.453 -29.807 1.00 0.00 196 ASP A O 14
ATOM 13203 N N . PRO A 1 30 ? -12.922 -7.662 -27.559 1.00 0.00 197 PRO A N 14
ATOM 13204 C CA . PRO A 1 30 ? -11.980 -8.784 -27.551 1.00 0.00 197 PRO A CA 14
ATOM 13205 C C . PRO A 1 30 ? -12.533 -10.032 -28.238 1.00 0.00 197 PRO A C 14
ATOM 13206 O O . PRO A 1 30 ? -11.877 -10.648 -29.079 1.00 0.00 197 PRO A O 14
ATOM 13217 N N . VAL A 1 31 ? -13.760 -10.406 -27.871 1.00 0.00 198 VAL A N 14
ATOM 13218 C CA . VAL A 1 31 ? -14.444 -11.593 -28.393 1.00 0.00 198 VAL A CA 14
ATOM 13219 C C . VAL A 1 31 ? -14.828 -11.393 -29.859 1.00 0.00 198 VAL A C 14
ATOM 13220 O O . VAL A 1 31 ? -14.710 -12.330 -30.639 1.00 0.00 198 VAL A O 14
ATOM 13233 N N . MET A 1 32 ? -15.200 -10.175 -30.274 1.00 0.00 199 MET A N 14
ATOM 13234 C CA . MET A 1 32 ? -15.489 -9.855 -31.681 1.00 0.00 199 MET A CA 14
ATOM 13235 C C . MET A 1 32 ? -14.250 -10.093 -32.557 1.00 0.00 199 MET A C 14
ATOM 13236 O O . MET A 1 32 ? -14.343 -10.772 -33.581 1.00 0.00 199 MET A O 14
ATOM 13250 N N . ALA A 1 33 ? -13.086 -9.588 -32.130 1.00 0.00 200 ALA A N 14
ATOM 13251 C CA . ALA A 1 33 ? -11.816 -9.809 -32.819 1.00 0.00 200 ALA A CA 14
ATOM 13252 C C . ALA A 1 33 ? -11.491 -11.310 -32.902 1.00 0.00 200 ALA A C 14
ATOM 13253 O O . ALA A 1 33 ? -11.266 -11.846 -33.988 1.00 0.00 200 ALA A O 14
ATOM 13260 N N . GLN A 1 34 ? -11.498 -11.993 -31.751 1.00 0.00 201 GLN A N 14
ATOM 13261 C CA . GLN A 1 34 ? -11.191 -13.419 -31.658 1.00 0.00 201 GLN A CA 14
ATOM 13262 C C . GLN A 1 34 ? -12.110 -14.283 -32.542 1.00 0.00 201 GLN A C 14
ATOM 13263 O O . GLN A 1 34 ? -11.626 -15.149 -33.270 1.00 0.00 201 GLN A O 14
ATOM 13277 N N . GLN A 1 35 ? -13.426 -14.035 -32.507 1.00 0.00 202 GLN A N 14
ATOM 13278 C CA . GLN A 1 35 ? -14.425 -14.749 -33.307 1.00 0.00 202 GLN A CA 14
ATOM 13279 C C . GLN A 1 35 ? -14.243 -14.502 -34.809 1.00 0.00 202 GLN A C 14
ATOM 13280 O O . GLN A 1 35 ? 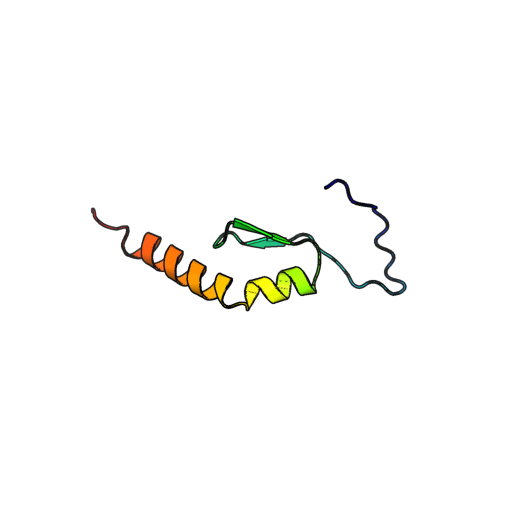-14.350 -15.448 -35.592 1.00 0.00 202 GLN A O 14
ATOM 13294 N N . HIS A 1 36 ? -13.931 -13.267 -35.224 1.00 0.00 203 HIS A N 14
ATOM 13295 C CA . HIS A 1 36 ? -13.698 -12.962 -36.638 1.00 0.00 203 HIS A CA 14
ATOM 13296 C C . HIS A 1 36 ? -12.572 -13.836 -37.212 1.00 0.00 203 HIS A C 14
ATOM 13297 O O . HIS A 1 36 ? -12.765 -14.497 -38.230 1.00 0.00 203 HIS A O 14
ATOM 13311 N N . TYR A 1 37 ? -11.417 -13.886 -36.541 1.00 0.00 204 TYR A N 14
ATOM 13312 C CA . TYR A 1 37 ? -10.244 -14.654 -36.978 1.00 0.00 204 TYR A CA 14
ATOM 13313 C C . TYR A 1 37 ? -10.418 -16.189 -37.044 1.00 0.00 204 TYR A C 14
ATOM 13314 O O . TYR A 1 37 ? -9.507 -16.871 -37.520 1.00 0.00 204 TYR A O 14
ATOM 13332 N N . VAL A 1 38 ? -11.555 -16.751 -36.602 1.00 0.00 205 VAL A N 14
ATOM 13333 C CA . VAL A 1 38 ? -11.830 -18.208 -36.631 1.00 0.00 205 VAL A CA 14
ATOM 13334 C C . VAL A 1 38 ? -13.147 -18.598 -37.319 1.00 0.00 205 VAL A C 14
ATOM 13335 O O . VAL A 1 38 ? -13.369 -19.785 -37.570 1.00 0.00 205 VAL A O 14
ATOM 13348 N N . GLY A 1 39 ? -14.018 -17.638 -37.652 1.00 0.00 206 GLY A N 14
ATOM 13349 C CA . GLY A 1 39 ? -15.291 -17.897 -38.336 1.00 0.00 206 GLY A CA 14
ATOM 13350 C C . GLY A 1 39 ? -15.101 -18.304 -39.802 1.00 0.00 206 GLY A C 14
ATOM 13351 O O . GLY A 1 39 ? -14.195 -17.811 -40.480 1.00 0.00 206 GLY A O 14
ATOM 13355 N N . LYS A 1 40 ? -15.957 -19.197 -40.320 1.00 0.00 207 LYS A N 14
ATOM 13356 C CA . LYS A 1 40 ? -15.877 -19.716 -41.704 1.00 0.00 207 LYS A CA 14
ATOM 13357 C C . LYS A 1 40 ? -15.818 -18.622 -42.779 1.00 0.00 207 LYS A C 14
ATOM 13358 O O . LYS A 1 40 ? -15.070 -18.762 -43.746 1.00 0.00 207 LYS A O 14
ATOM 13377 N N . LYS A 1 41 ? -16.541 -17.508 -42.600 1.00 0.00 208 LYS A N 14
ATOM 13378 C CA . LYS A 1 41 ? -16.508 -16.364 -43.534 1.00 0.00 208 LYS A CA 14
ATOM 13379 C C . LYS A 1 41 ? -15.105 -15.750 -43.674 1.00 0.00 208 LYS A C 14
ATOM 13380 O O . LYS A 1 41 ? -14.706 -15.404 -44.785 1.00 0.00 208 LYS A O 14
ATOM 13399 N N . HIS A 1 42 ? -14.324 -15.694 -42.588 1.00 0.00 209 HIS A N 14
ATOM 13400 C CA . HIS A 1 42 ? -12.928 -15.233 -42.631 1.00 0.00 209 HIS A CA 14
ATOM 13401 C C . HIS A 1 42 ? -12.064 -16.223 -43.411 1.00 0.00 209 HIS A C 14
ATOM 13402 O O . HIS A 1 42 ? -11.288 -15.801 -44.261 1.00 0.00 209 HIS A O 14
ATOM 13416 N N . ARG A 1 43 ? -12.228 -17.542 -43.200 1.00 0.00 210 ARG A N 14
ATOM 13417 C CA . ARG A 1 43 ? -11.492 -18.570 -43.970 1.00 0.00 210 ARG A CA 14
ATOM 13418 C C . ARG A 1 43 ? -11.760 -18.414 -45.474 1.00 0.00 210 ARG A C 14
ATOM 13419 O O . ARG A 1 43 ? -10.812 -18.382 -46.258 1.00 0.00 210 ARG A O 14
ATOM 13440 N N . LYS A 1 44 ? -13.033 -18.263 -45.867 1.00 0.00 211 LYS A N 14
ATOM 13441 C CA . LYS A 1 44 ? -13.464 -18.054 -47.264 1.00 0.00 211 LYS A CA 14
ATOM 13442 C C . LYS A 1 44 ? -12.863 -16.789 -47.890 1.00 0.00 211 LYS A C 14
ATOM 13443 O O . LYS A 1 44 ? -12.343 -16.850 -49.003 1.00 0.00 211 LYS A O 14
ATOM 13462 N N . GLN A 1 45 ? -12.909 -15.648 -47.199 1.00 0.00 212 GLN A N 14
ATOM 13463 C CA . GLN A 1 45 ? -12.344 -14.397 -47.722 1.00 0.00 212 GLN A CA 14
ATOM 13464 C C . GLN A 1 45 ? -10.807 -14.385 -47.693 1.00 0.00 212 GLN A C 14
ATOM 13465 O O . GLN A 1 45 ? -10.191 -13.837 -48.607 1.00 0.00 212 GLN A O 14
ATOM 13479 N N . GLU A 1 46 ? -10.171 -15.020 -46.707 1.00 0.00 213 GLU A N 14
ATOM 13480 C CA . GLU A 1 46 ? -8.713 -15.151 -46.618 1.00 0.00 213 GLU A CA 14
ATOM 13481 C C . GLU A 1 46 ? -8.169 -15.922 -47.827 1.00 0.00 213 GLU A C 14
ATOM 13482 O O . GLU A 1 46 ? -7.255 -15.435 -48.494 1.00 0.00 213 GLU A O 14
ATOM 13494 N N . THR A 1 47 ? -8.750 -17.083 -48.163 1.00 0.00 214 THR A N 14
ATOM 13495 C CA . THR A 1 47 ? -8.335 -17.848 -49.352 1.00 0.00 214 THR A CA 14
ATOM 13496 C C . THR A 1 47 ? -8.668 -17.102 -50.645 1.00 0.00 214 THR A C 14
ATOM 13497 O O . THR A 1 47 ? -7.839 -17.096 -51.555 1.00 0.00 214 THR A O 14
ATOM 13508 N N . LYS A 1 48 ? -9.824 -16.422 -50.734 1.00 0.00 215 LYS A N 14
ATOM 13509 C CA . LYS A 1 48 ? -10.215 -15.613 -51.905 1.00 0.00 215 LYS A CA 14
ATOM 13510 C C . LYS A 1 48 ? -9.188 -14.508 -52.186 1.00 0.00 215 LYS A C 14
ATOM 13511 O O . LYS A 1 48 ? -8.688 -14.401 -53.306 1.00 0.00 215 LYS A O 14
ATOM 13530 N N . LEU A 1 49 ? -8.844 -13.716 -51.166 1.00 0.00 216 LEU A N 14
ATOM 13531 C CA . LEU A 1 49 ? -7.860 -12.634 -51.250 1.00 0.00 216 LEU A CA 14
ATOM 13532 C C . LEU A 1 49 ? -6.466 -13.190 -51.579 1.00 0.00 216 LEU A C 14
ATOM 13533 O O . LEU A 1 49 ? -5.824 -12.711 -52.514 1.00 0.00 216 LEU A O 14
ATOM 13549 N N . LYS A 1 50 ? -6.007 -14.226 -50.860 1.00 0.00 217 LYS A N 14
ATOM 13550 C CA . LYS A 1 50 ? -4.702 -14.868 -51.098 1.00 0.00 217 LYS A CA 14
ATOM 13551 C C . LYS A 1 50 ? -4.569 -15.379 -52.535 1.00 0.00 217 LYS A C 14
ATOM 13552 O O . LYS A 1 50 ? -3.554 -15.109 -53.171 1.00 0.00 217 LYS A O 14
ATOM 13571 N N . LEU A 1 51 ? -5.582 -16.068 -53.063 1.00 0.00 218 LEU A N 14
ATOM 13572 C CA . LEU A 1 51 ? -5.601 -16.576 -54.440 1.00 0.00 218 LEU A CA 14
ATOM 13573 C C . LEU A 1 51 ? -5.573 -15.418 -55.454 1.00 0.00 218 LEU A C 14
ATOM 13574 O O . LEU A 1 51 ? -4.774 -15.435 -56.392 1.00 0.00 218 LEU A O 14
ATOM 13590 N N . MET A 1 52 ? -6.389 -14.378 -55.240 1.00 0.00 219 MET A N 14
ATOM 13591 C CA . MET A 1 52 ? -6.412 -13.178 -56.087 1.00 0.00 219 MET A CA 14
ATOM 13592 C C . MET A 1 52 ? -5.035 -12.488 -56.128 1.00 0.00 219 MET A C 14
ATOM 13593 O O . MET A 1 52 ? -4.576 -12.088 -57.198 1.00 0.00 219 MET A O 14
ATOM 13607 N N . ALA A 1 53 ? -4.349 -12.385 -54.983 1.00 0.00 220 ALA A N 14
ATOM 13608 C CA . ALA A 1 53 ? -3.003 -11.817 -54.879 1.00 0.00 220 ALA A CA 14
ATOM 13609 C C . ALA A 1 53 ? -1.938 -12.715 -55.547 1.00 0.00 220 ALA A C 14
ATOM 13610 O O . ALA A 1 53 ? -1.070 -12.214 -56.266 1.00 0.00 220 ALA A O 14
ATOM 13617 N N . ARG A 1 54 ? -2.020 -14.042 -55.351 1.00 0.00 221 ARG A N 14
ATOM 13618 C CA . ARG A 1 54 ? -1.120 -15.062 -55.931 1.00 0.00 221 ARG A CA 14
ATOM 13619 C C . ARG A 1 54 ? -1.065 -15.001 -57.463 1.00 0.00 221 ARG A C 14
ATOM 13620 O O . ARG A 1 54 ? -0.002 -15.214 -58.047 1.00 0.00 221 ARG A O 14
ATOM 13641 N N . TYR A 1 55 ? -2.192 -14.678 -58.101 1.00 0.00 222 TYR A N 14
ATOM 13642 C CA . TYR A 1 55 ? -2.341 -14.539 -59.558 1.00 0.00 222 TYR A CA 14
ATOM 13643 C C . TYR A 1 55 ? -2.525 -13.066 -59.997 1.00 0.00 222 TYR A C 14
ATOM 13644 O O . TYR A 1 55 ? -3.005 -12.792 -61.101 1.00 0.00 222 TYR A O 14
ATOM 13662 N N . GLY A 1 56 ? -2.137 -12.113 -59.140 1.00 0.00 223 GLY A N 14
ATOM 13663 C CA . GLY A 1 56 ? -2.222 -10.664 -59.360 1.00 0.00 223 GLY A CA 14
ATOM 13664 C C . GLY A 1 56 ? -0.849 -9.994 -59.504 1.00 0.00 223 GLY A C 14
ATOM 13665 O O . GLY A 1 56 ? 0.179 -10.663 -59.651 1.00 0.00 223 GLY A O 14
ATOM 13669 N N . ARG A 1 57 ? -0.831 -8.654 -59.484 1.00 0.00 224 ARG A N 14
ATOM 13670 C CA . ARG A 1 57 ? 0.389 -7.830 -59.610 1.00 0.00 224 ARG A CA 14
ATOM 13671 C C . ARG A 1 57 ? 1.400 -8.063 -58.472 1.00 0.00 224 ARG A C 14
ATOM 13672 O O . ARG A 1 57 ? 1.012 -8.254 -57.318 1.00 0.00 224 ARG A O 14
ATOM 13693 N N . LEU A 1 58 ? 2.694 -8.001 -58.804 1.00 0.00 225 LEU A N 14
ATOM 13694 C CA . LEU A 1 58 ? 3.828 -8.160 -57.870 1.00 0.00 225 LEU A CA 14
ATOM 13695 C C . LEU A 1 58 ? 4.697 -6.888 -57.745 1.00 0.00 225 LEU A C 14
ATOM 13696 O O . LEU A 1 58 ? 5.437 -6.762 -56.769 1.00 0.00 225 LEU A O 14
ATOM 13712 N N . ALA A 1 59 ? 4.598 -5.956 -58.704 1.00 0.00 226 ALA A N 14
ATOM 13713 C CA . ALA A 1 59 ? 5.296 -4.662 -58.839 1.00 0.00 226 ALA A CA 14
ATOM 13714 C C . ALA A 1 59 ? 6.849 -4.661 -58.870 1.00 0.00 226 ALA A C 14
ATOM 13715 O O . ALA A 1 59 ? 7.439 -3.796 -59.522 1.00 0.00 226 ALA A O 14
ATOM 13722 N N . ASP A 1 60 ? 7.524 -5.599 -58.201 1.00 0.00 227 ASP A N 14
ATOM 13723 C CA . ASP A 1 60 ? 8.989 -5.720 -58.137 1.00 0.00 227 ASP A CA 14
ATOM 13724 C C . ASP A 1 60 ? 9.417 -7.180 -57.918 1.00 0.00 227 ASP A C 14
ATOM 13725 O O . ASP A 1 60 ? 10.409 -7.645 -58.497 1.00 0.00 227 ASP A O 14
ATOM 13735 N N . SER A 1 1 ? 9.521 2.106 -12.364 1.00 0.00 168 SER A N 15
ATOM 13736 C CA . SER A 1 1 ? 10.081 0.748 -12.298 1.00 0.00 168 SER A CA 15
ATOM 13737 C C . SER A 1 1 ? 9.429 -0.128 -11.208 1.00 0.00 168 SER A C 15
ATOM 13738 O O . SER A 1 1 ? 9.629 -1.346 -11.167 1.00 0.00 168 SER A O 15
ATOM 13746 N N . THR A 1 2 ? 8.617 0.474 -10.331 1.00 0.00 169 THR A N 15
ATOM 13747 C CA . THR A 1 2 ? 7.890 -0.196 -9.236 1.00 0.00 169 THR A CA 15
ATOM 13748 C C . THR A 1 2 ? 6.581 0.532 -8.887 1.00 0.00 169 THR A C 15
ATOM 13749 O O . THR A 1 2 ? 6.436 1.732 -9.147 1.00 0.00 169 THR A O 15
ATOM 13760 N N . LYS A 1 3 ? 5.623 -0.195 -8.295 1.00 0.00 170 LYS A N 15
ATOM 13761 C CA . LYS A 1 3 ? 4.294 0.282 -7.864 1.00 0.00 170 LYS A CA 15
ATOM 13762 C C . LYS A 1 3 ? 3.692 -0.627 -6.782 1.00 0.00 170 LYS A C 15
ATOM 13763 O O . LYS A 1 3 ? 4.112 -1.776 -6.625 1.00 0.00 170 LYS A O 15
ATOM 13782 N N . VAL A 1 4 ? 2.698 -0.115 -6.050 1.00 0.00 171 VAL A N 15
ATOM 13783 C CA . VAL A 1 4 ? 1.993 -0.817 -4.948 1.00 0.00 171 VAL A CA 15
ATOM 13784 C C . VAL A 1 4 ? 0.476 -0.521 -4.979 1.00 0.00 171 VAL A C 15
ATOM 13785 O O . VAL A 1 4 ? -0.198 -0.478 -3.951 1.00 0.00 171 VAL A O 15
ATOM 13798 N N . GLU A 1 5 ? -0.074 -0.266 -6.173 1.00 0.00 172 GLU A N 15
ATOM 13799 C CA . GLU A 1 5 ? -1.485 0.114 -6.381 1.00 0.00 172 GLU A CA 15
ATOM 13800 C C . GLU A 1 5 ? -2.301 -0.996 -7.071 1.00 0.00 172 GLU A C 15
ATOM 13801 O O . GLU A 1 5 ? -3.335 -1.404 -6.542 1.00 0.00 172 GLU A O 15
ATOM 13813 N N . ALA A 1 6 ? -1.826 -1.508 -8.219 1.00 0.00 173 ALA A N 15
ATOM 13814 C CA . ALA A 1 6 ? -2.426 -2.597 -9.013 1.00 0.00 173 ALA A CA 15
ATOM 13815 C C . ALA A 1 6 ? -3.973 -2.559 -9.164 1.00 0.00 173 ALA A C 15
ATOM 13816 O O . ALA A 1 6 ? -4.641 -3.597 -9.128 1.00 0.00 173 ALA A O 15
ATOM 13823 N N . LEU A 1 7 ? -4.557 -1.361 -9.314 1.00 0.00 174 LEU A N 15
ATOM 13824 C CA . LEU A 1 7 ? -6.012 -1.163 -9.432 1.00 0.00 174 LEU A CA 15
ATOM 13825 C C . LEU A 1 7 ? -6.598 -1.688 -10.758 1.00 0.00 174 LEU A C 15
ATOM 13826 O O . LEU A 1 7 ? -7.683 -2.278 -10.761 1.00 0.00 174 LEU A O 15
ATOM 13842 N N . HIS A 1 8 ? -5.873 -1.488 -11.870 1.00 0.00 175 HIS A N 15
ATOM 13843 C CA . HIS A 1 8 ? -6.245 -1.864 -13.251 1.00 0.00 175 HIS A CA 15
ATOM 13844 C C . HIS A 1 8 ? -7.623 -1.327 -13.708 1.00 0.00 175 HIS A C 15
ATOM 13845 O O . HIS A 1 8 ? -8.289 -0.573 -12.996 1.00 0.00 175 HIS A O 15
ATOM 13860 N N . GLN A 1 9 ? -8.039 -1.680 -14.930 1.00 0.00 176 GLN A N 15
ATOM 13861 C CA . GLN A 1 9 ? -9.306 -1.263 -15.565 1.00 0.00 176 GLN A CA 15
ATOM 13862 C C . GLN A 1 9 ? -9.951 -2.413 -16.382 1.00 0.00 176 GLN A C 15
ATOM 13863 O O . GLN A 1 9 ? -10.751 -2.175 -17.287 1.00 0.00 176 GLN A O 15
ATOM 13877 N N . ASN A 1 10 ? -9.596 -3.673 -16.090 1.00 0.00 177 ASN A N 15
ATOM 13878 C CA . ASN A 1 10 ? -10.035 -4.880 -16.815 1.00 0.00 177 ASN A CA 15
ATOM 13879 C C . ASN A 1 10 ? -11.555 -5.177 -16.855 1.00 0.00 177 ASN A C 15
ATOM 13880 O O . ASN A 1 10 ? -11.959 -6.131 -17.526 1.00 0.00 177 ASN A O 15
ATOM 13891 N N . ARG A 1 11 ? -12.407 -4.398 -16.168 1.00 0.00 178 ARG A N 15
ATOM 13892 C CA . ARG A 1 11 ? -13.875 -4.573 -16.170 1.00 0.00 178 ARG A CA 15
ATOM 13893 C C . ARG A 1 11 ? -14.513 -4.396 -17.559 1.00 0.00 178 ARG A C 15
ATOM 13894 O O . ARG A 1 11 ? -15.587 -4.944 -17.812 1.00 0.00 178 ARG A O 15
ATOM 13915 N N . GLU A 1 12 ? -13.871 -3.644 -18.454 1.00 0.00 179 GLU A N 15
ATOM 13916 C CA . GLU A 1 12 ? -14.331 -3.360 -19.824 1.00 0.00 179 GLU A CA 15
ATOM 13917 C C . GLU A 1 12 ? -13.134 -3.085 -20.768 1.00 0.00 179 GLU A C 15
ATOM 13918 O O . GLU A 1 12 ? -11.983 -3.033 -20.324 1.00 0.00 179 GLU A O 15
ATOM 13930 N N . MET A 1 13 ? -13.388 -2.896 -22.068 1.00 0.00 180 MET A N 15
ATOM 13931 C CA . MET A 1 13 ? -12.377 -2.609 -23.101 1.00 0.00 180 MET A CA 15
ATOM 13932 C C . MET A 1 13 ? -12.867 -1.528 -24.081 1.00 0.00 180 MET A C 15
ATOM 13933 O O . MET A 1 13 ? -14.065 -1.423 -24.360 1.00 0.00 180 MET A O 15
ATOM 13947 N N . ILE A 1 14 ? -11.934 -0.734 -24.618 1.00 0.00 181 ILE A N 15
ATOM 13948 C CA . ILE A 1 14 ? -12.198 0.326 -25.606 1.00 0.00 181 ILE A CA 15
ATOM 13949 C C . ILE A 1 14 ? -12.674 -0.270 -26.948 1.00 0.00 181 ILE A C 15
ATOM 13950 O O . ILE A 1 14 ? -12.319 -1.394 -27.304 1.00 0.00 181 ILE A O 15
ATOM 13966 N N . ASP A 1 15 ? -13.492 0.477 -27.693 1.00 0.00 182 ASP A N 15
ATOM 13967 C CA . ASP A 1 15 ? -14.137 0.056 -28.950 1.00 0.00 182 ASP A CA 15
ATOM 13968 C C . ASP A 1 15 ? -13.856 0.976 -30.168 1.00 0.00 182 ASP A C 15
ATOM 13969 O O . ASP A 1 15 ? -14.781 1.579 -30.723 1.00 0.00 182 ASP A O 15
ATOM 13978 N N . PRO A 1 16 ? -12.587 1.103 -30.608 1.00 0.00 183 PRO A N 15
ATOM 13979 C CA . PRO A 1 16 ? -12.216 1.907 -31.773 1.00 0.00 183 PRO A CA 15
ATOM 13980 C C . PRO A 1 16 ? -12.542 1.178 -33.090 1.00 0.00 183 PRO A C 15
ATOM 13981 O O . PRO A 1 16 ? -12.784 -0.033 -33.116 1.00 0.00 183 PRO A O 15
ATOM 13992 N N . ASP A 1 17 ? -12.492 1.901 -34.210 1.00 0.00 184 ASP A N 15
ATOM 13993 C CA . ASP A 1 17 ? -12.647 1.308 -35.544 1.00 0.00 184 ASP A CA 15
ATOM 13994 C C . ASP A 1 17 ? -11.380 0.516 -35.932 1.00 0.00 184 ASP A C 15
ATOM 13995 O O . ASP A 1 17 ? -10.258 0.958 -35.662 1.00 0.00 184 ASP A O 15
ATOM 14004 N N . LYS A 1 18 ? -11.549 -0.643 -36.578 1.00 0.00 185 LYS A N 15
ATOM 14005 C CA . LYS A 1 18 ? -10.471 -1.541 -37.025 1.00 0.00 185 LYS A CA 15
ATOM 14006 C C . LYS A 1 18 ? -10.761 -2.074 -38.432 1.00 0.00 185 LYS A C 15
ATOM 14007 O O . LYS A 1 18 ? -11.901 -2.024 -38.893 1.00 0.00 185 LYS A O 15
ATOM 14026 N N . PHE A 1 19 ? -9.735 -2.583 -39.113 1.00 0.00 186 PHE A N 15
ATOM 14027 C CA . PHE A 1 19 ? -9.824 -3.080 -40.493 1.00 0.00 186 PHE A CA 15
ATOM 14028 C C . PHE A 1 19 ? -8.875 -4.264 -40.760 1.00 0.00 186 PHE A C 15
ATOM 14029 O O . PHE A 1 19 ? -7.846 -4.409 -40.093 1.00 0.00 186 PHE A O 15
ATOM 14046 N N . CYS A 1 20 ? -9.215 -5.084 -41.757 1.00 0.00 187 CYS A N 15
ATOM 14047 C CA . CYS A 1 20 ? -8.453 -6.234 -42.242 1.00 0.00 187 CYS A CA 15
ATOM 14048 C C . CYS A 1 20 ? -8.261 -6.109 -43.765 1.00 0.00 187 CYS A C 15
ATOM 14049 O O . CYS A 1 20 ? -9.218 -6.179 -44.543 1.00 0.00 187 CYS A O 15
ATOM 14056 N N . SER A 1 21 ? -7.013 -5.891 -44.193 1.00 0.00 188 SER A N 15
ATOM 14057 C CA . SER A 1 21 ? -6.650 -5.737 -45.609 1.00 0.00 188 SER A CA 15
ATOM 14058 C C . SER A 1 21 ? -6.706 -7.061 -46.390 1.00 0.00 188 SER A C 15
ATOM 14059 O O . SER A 1 21 ? -7.041 -7.073 -47.578 1.00 0.00 188 SER A O 15
ATOM 14067 N N . LEU A 1 22 ? -6.419 -8.189 -45.727 1.00 0.00 189 LEU A N 15
ATOM 14068 C CA . LEU A 1 22 ? -6.430 -9.531 -46.325 1.00 0.00 189 LEU A CA 15
ATOM 14069 C C . LEU A 1 22 ? -7.851 -10.038 -46.656 1.00 0.00 189 LEU A C 15
ATOM 14070 O O . LEU A 1 22 ? -7.982 -10.917 -47.513 1.00 0.00 189 LEU A O 15
ATOM 14086 N N . CYS A 1 23 ? -8.883 -9.481 -46.010 1.00 0.00 190 CYS A N 15
ATOM 14087 C CA . CYS A 1 23 ? -10.299 -9.849 -46.158 1.00 0.00 190 CYS A CA 15
ATOM 14088 C C . CYS A 1 23 ? -11.203 -8.684 -46.621 1.00 0.00 190 CYS A C 15
ATOM 14089 O O . CYS A 1 23 ? -12.383 -8.904 -46.918 1.00 0.00 190 CYS A O 15
ATOM 14096 N N . HIS A 1 24 ? -10.680 -7.449 -46.648 1.00 0.00 191 HIS A N 15
ATOM 14097 C CA . HIS A 1 24 ? -11.416 -6.205 -46.927 1.00 0.00 191 HIS A CA 15
ATOM 14098 C C . HIS A 1 24 ? -12.662 -6.096 -46.022 1.00 0.00 191 HIS A C 15
ATOM 14099 O O . HIS A 1 24 ? -13.801 -5.987 -46.487 1.00 0.00 191 HIS A O 15
ATOM 14114 N N . ALA A 1 25 ? -12.426 -6.173 -44.709 1.00 0.00 192 ALA A N 15
ATOM 14115 C CA . ALA A 1 25 ? -13.441 -6.189 -43.648 1.00 0.00 192 ALA A CA 15
ATOM 14116 C C . ALA A 1 25 ? -13.175 -5.107 -42.585 1.00 0.00 192 ALA A C 15
ATOM 14117 O O . ALA A 1 25 ? -12.021 -4.792 -42.300 1.00 0.00 192 ALA A O 15
ATOM 14124 N N . THR A 1 26 ? -14.238 -4.551 -41.991 1.00 0.00 193 THR A N 15
ATOM 14125 C CA . THR A 1 26 ? -14.184 -3.462 -40.989 1.00 0.00 193 THR A CA 15
ATOM 14126 C C . THR A 1 26 ? -14.902 -3.867 -39.696 1.00 0.00 193 THR A C 15
ATOM 14127 O O . THR A 1 26 ? -15.897 -4.597 -39.743 1.00 0.00 193 THR A O 15
ATOM 14138 N N . PHE A 1 27 ? -14.415 -3.393 -38.543 1.00 0.00 194 PHE A N 15
ATOM 14139 C CA . PHE A 1 27 ? -14.939 -3.719 -37.207 1.00 0.00 194 PHE A CA 15
ATOM 14140 C C . PHE A 1 27 ? -15.033 -2.462 -36.329 1.00 0.00 194 PHE A C 15
ATOM 14141 O O . PHE A 1 27 ? -14.326 -1.480 -36.566 1.00 0.00 194 PHE A O 15
ATOM 14158 N N . ASN A 1 28 ? -15.899 -2.487 -35.309 1.00 0.00 195 ASN A N 15
ATOM 14159 C CA . ASN A 1 28 ? -16.148 -1.354 -34.401 1.00 0.00 195 ASN A CA 15
ATOM 14160 C C . ASN A 1 28 ? -16.257 -1.771 -32.916 1.00 0.00 195 ASN A C 15
ATOM 14161 O O . ASN A 1 28 ? -16.809 -1.035 -32.098 1.00 0.00 195 ASN A O 15
ATOM 14172 N N . ASP A 1 29 ? -15.732 -2.944 -32.547 1.00 0.00 196 ASP A N 15
ATOM 14173 C CA . ASP A 1 29 ? -15.723 -3.482 -31.178 1.00 0.00 196 ASP A CA 15
ATOM 14174 C C . ASP A 1 29 ? -14.429 -4.282 -30.918 1.00 0.00 196 ASP A C 15
ATOM 14175 O O . ASP A 1 29 ? -13.866 -4.846 -31.864 1.00 0.00 196 ASP A O 15
ATOM 14184 N N . PRO A 1 30 ? -13.944 -4.355 -29.660 1.00 0.00 197 PRO A N 15
ATOM 14185 C CA . PRO A 1 30 ? -12.685 -5.029 -29.334 1.00 0.00 197 PRO A CA 15
ATOM 14186 C C . PRO A 1 30 ? -12.722 -6.528 -29.625 1.00 0.00 197 PRO A C 15
ATOM 14187 O O . PRO A 1 30 ? -11.828 -7.078 -30.268 1.00 0.00 197 PRO A O 15
ATOM 14198 N N . VAL A 1 31 ? -13.777 -7.191 -29.148 1.00 0.00 198 VAL A N 15
ATOM 14199 C CA . VAL A 1 31 ? -13.971 -8.636 -29.300 1.00 0.00 198 VAL A CA 15
ATOM 14200 C C . VAL A 1 31 ? -14.269 -8.990 -30.757 1.00 0.00 198 VAL A C 15
ATOM 14201 O O . VAL A 1 31 ? -13.749 -9.985 -31.245 1.00 0.00 198 VAL A O 15
ATOM 14214 N N . MET A 1 32 ? -15.021 -8.159 -31.488 1.00 0.00 199 MET A N 15
ATOM 14215 C CA . MET A 1 32 ? -15.287 -8.363 -32.922 1.00 0.00 199 MET A CA 15
ATOM 14216 C C . MET A 1 32 ? -13.978 -8.359 -33.727 1.00 0.00 199 MET A C 15
ATOM 14217 O O . MET A 1 32 ? -13.736 -9.272 -34.519 1.00 0.00 199 MET A O 15
ATOM 14231 N N . ALA A 1 33 ? -13.111 -7.367 -33.486 1.00 0.00 200 ALA A N 15
ATOM 14232 C CA . ALA A 1 33 ? -11.795 -7.277 -34.115 1.00 0.00 200 ALA A CA 15
ATOM 14233 C C . ALA A 1 33 ? -10.932 -8.502 -33.768 1.00 0.00 200 ALA A C 15
ATOM 14234 O O . ALA A 1 33 ? -10.429 -9.192 -34.657 1.00 0.00 200 ALA A O 15
ATOM 14241 N N . GLN A 1 34 ? -10.786 -8.790 -32.469 1.00 0.00 201 GLN A N 15
ATOM 14242 C CA . GLN A 1 34 ? -9.981 -9.905 -31.972 1.00 0.00 201 GLN A CA 15
ATOM 14243 C C . GLN A 1 34 ? -10.445 -11.266 -32.526 1.00 0.00 201 GLN A C 15
ATOM 14244 O O . GLN A 1 34 ? -9.615 -12.069 -32.957 1.00 0.00 201 GLN A O 15
ATOM 14258 N N . GLN A 1 35 ? -11.760 -11.519 -32.550 1.00 0.00 202 GLN A N 15
ATOM 14259 C CA . GLN A 1 35 ? -12.355 -12.746 -33.088 1.00 0.00 202 GLN A CA 15
ATOM 14260 C C . GLN A 1 35 ? -12.089 -12.880 -34.590 1.00 0.00 202 GLN A C 15
ATOM 14261 O O . GLN A 1 35 ? -11.727 -13.967 -35.045 1.00 0.00 202 GLN A O 15
ATOM 14275 N N . HIS A 1 36 ? -12.209 -11.793 -35.364 1.00 0.00 203 HIS A N 15
ATOM 14276 C CA . HIS A 1 36 ? -11.906 -11.838 -36.796 1.00 0.00 203 HIS A CA 15
ATOM 14277 C C . HIS A 1 36 ? -10.447 -12.260 -37.034 1.00 0.00 203 HIS A C 15
ATOM 14278 O O . HIS A 1 36 ? -10.197 -13.203 -37.782 1.00 0.00 203 HIS A O 15
ATOM 14292 N N . TYR A 1 37 ? -9.485 -11.609 -36.372 1.00 0.00 204 TYR A N 15
ATOM 14293 C CA . TYR A 1 37 ? -8.049 -11.887 -36.521 1.00 0.00 204 TYR A CA 15
ATOM 14294 C C . TYR A 1 37 ? -7.574 -13.301 -36.101 1.00 0.00 204 TYR A C 15
ATOM 14295 O O . TYR A 1 37 ? -6.389 -13.605 -36.262 1.00 0.00 204 TYR A O 15
ATOM 14313 N N . VAL A 1 38 ? -8.449 -14.174 -35.576 1.00 0.00 205 VAL A N 15
ATOM 14314 C CA . VAL A 1 38 ? -8.098 -15.545 -35.143 1.00 0.00 205 VAL A CA 15
ATOM 14315 C C . VAL A 1 38 ? -9.060 -16.639 -35.642 1.00 0.00 205 VAL A C 15
ATOM 14316 O O . VAL A 1 38 ? -8.678 -17.811 -35.691 1.00 0.00 205 VAL A O 15
ATOM 14329 N N . GLY A 1 39 ? -10.290 -16.292 -36.039 1.00 0.00 206 GLY A N 15
ATOM 14330 C CA . GLY A 1 39 ? -11.290 -17.242 -36.542 1.00 0.00 206 GLY A CA 15
ATOM 14331 C C . GLY A 1 39 ? -10.940 -17.848 -37.909 1.00 0.00 206 GLY A C 15
ATOM 14332 O O . GLY A 1 39 ? -10.269 -17.222 -38.734 1.00 0.00 206 GLY A O 15
ATOM 14336 N N . LYS A 1 40 ? -11.416 -19.074 -38.169 1.00 0.00 207 LYS A N 15
ATOM 14337 C CA . LYS A 1 40 ? -11.163 -19.839 -39.411 1.00 0.00 207 LYS A CA 15
ATOM 14338 C C . LYS A 1 40 ? -11.485 -19.072 -40.701 1.00 0.00 207 LYS A C 15
ATOM 14339 O O . LYS A 1 40 ? -10.759 -19.209 -41.686 1.00 0.00 207 LYS A O 15
ATOM 14358 N N . LYS A 1 41 ? -12.533 -18.239 -40.696 1.00 0.00 208 LYS A N 15
ATOM 14359 C CA . LYS A 1 41 ? -12.948 -17.412 -41.848 1.00 0.00 208 LYS A CA 15
ATOM 14360 C C . LYS A 1 41 ? -11.819 -16.507 -42.359 1.00 0.00 208 LYS A C 15
ATOM 14361 O O . LYS A 1 41 ? -11.610 -16.428 -43.568 1.00 0.00 208 LYS A O 15
ATOM 14380 N N . HIS A 1 42 ? -11.056 -15.883 -41.455 1.00 0.00 209 HIS A N 15
ATOM 14381 C CA . HIS A 1 42 ? -9.898 -15.044 -41.803 1.00 0.00 209 HIS A CA 15
ATOM 14382 C C . HIS A 1 42 ? -8.798 -15.863 -42.481 1.00 0.00 209 HIS A C 15
ATOM 14383 O O . HIS A 1 42 ? -8.284 -15.460 -43.521 1.00 0.00 209 HIS A O 15
ATOM 14397 N N . ARG A 1 43 ? -8.475 -17.055 -41.951 1.00 0.00 210 ARG A N 15
ATOM 14398 C CA . ARG A 1 43 ? -7.473 -17.960 -42.549 1.00 0.00 210 ARG A CA 15
ATOM 14399 C C . ARG A 1 43 ? -7.887 -18.356 -43.973 1.00 0.00 210 ARG A C 15
ATOM 14400 O O . ARG A 1 43 ? -7.088 -18.236 -44.903 1.00 0.00 210 ARG A O 15
ATOM 14421 N N . LYS A 1 44 ? -9.147 -18.776 -44.152 1.00 0.00 211 LYS A N 15
ATOM 14422 C CA . LYS A 1 44 ? -9.730 -19.158 -45.451 1.00 0.00 211 LYS A CA 15
ATOM 14423 C C . LYS A 1 44 ? -9.695 -18.012 -46.468 1.00 0.00 211 LYS A C 15
ATOM 14424 O O . LYS A 1 44 ? -9.135 -18.182 -47.552 1.00 0.00 211 LYS A O 15
ATOM 14443 N N . GLN A 1 45 ? -10.261 -16.851 -46.134 1.00 0.00 212 GLN A N 15
ATOM 14444 C CA . GLN A 1 45 ? -10.299 -15.698 -47.045 1.00 0.00 212 GLN A CA 15
ATOM 14445 C C . GLN A 1 45 ? -8.905 -15.127 -47.347 1.00 0.00 212 GLN A C 15
ATOM 14446 O O . GLN A 1 45 ? -8.649 -14.784 -48.500 1.00 0.00 212 GLN A O 15
ATOM 14460 N N . GLU A 1 46 ? -7.988 -15.076 -46.375 1.00 0.00 213 GLU A N 15
ATOM 14461 C CA . GLU A 1 46 ? -6.607 -14.629 -46.601 1.00 0.00 213 GLU A CA 15
ATOM 14462 C C . GLU A 1 46 ? -5.945 -15.493 -47.683 1.00 0.00 213 GLU A C 15
ATOM 14463 O O . GLU A 1 46 ? -5.452 -14.956 -48.675 1.00 0.00 213 GLU A O 15
ATOM 14475 N N . THR A 1 47 ? -5.985 -16.824 -47.539 1.00 0.00 214 THR A N 15
ATOM 14476 C CA . THR A 1 47 ? -5.433 -17.748 -48.543 1.00 0.00 214 THR A CA 15
ATOM 14477 C C . THR A 1 47 ? -6.122 -17.580 -49.901 1.00 0.00 214 THR A C 15
ATOM 14478 O O . THR A 1 47 ? -5.433 -17.509 -50.919 1.00 0.00 214 THR A O 15
ATOM 14489 N N . LYS A 1 48 ? -7.461 -17.478 -49.943 1.00 0.00 215 LYS A N 15
ATOM 14490 C CA . LYS A 1 48 ? -8.223 -17.304 -51.194 1.00 0.00 215 LYS A CA 15
ATOM 14491 C C . LYS A 1 48 ? -7.849 -16.024 -51.946 1.00 0.00 215 LYS A C 15
ATOM 14492 O O . LYS A 1 48 ? -7.548 -16.091 -53.138 1.00 0.00 215 LYS A O 15
ATOM 14511 N N . LEU A 1 49 ? -7.836 -14.867 -51.277 1.00 0.00 216 LEU A N 15
ATOM 14512 C CA . LEU A 1 49 ? -7.493 -13.586 -51.909 1.00 0.00 216 LEU A CA 15
ATOM 14513 C C . LEU A 1 49 ? -6.008 -13.515 -52.305 1.00 0.00 216 LEU A C 15
ATOM 14514 O O . LEU A 1 49 ? -5.702 -13.026 -53.393 1.00 0.00 216 LEU A O 15
ATOM 14530 N N . LYS A 1 50 ? -5.086 -14.044 -51.487 1.00 0.00 217 LYS A N 15
ATOM 14531 C CA . LYS A 1 50 ? -3.648 -14.104 -51.825 1.00 0.00 217 LYS A CA 15
ATOM 14532 C C . LYS A 1 50 ? -3.410 -14.978 -53.062 1.00 0.00 217 LYS A C 15
ATOM 14533 O O . LYS A 1 50 ? -2.693 -14.564 -53.973 1.00 0.00 217 LYS A O 15
ATOM 14552 N N . LEU A 1 51 ? -4.051 -16.149 -53.133 1.00 0.00 218 LEU A N 15
ATOM 14553 C CA . LEU A 1 51 ? -3.988 -17.057 -54.286 1.00 0.00 218 LEU A CA 15
ATOM 14554 C C . LEU A 1 51 ? -4.578 -16.392 -55.542 1.00 0.00 218 LEU A C 15
ATOM 14555 O O . LEU A 1 51 ? -3.960 -16.431 -56.606 1.00 0.00 218 LEU A O 15
ATOM 14571 N N . MET A 1 52 ? -5.744 -15.745 -55.418 1.00 0.00 219 MET A N 15
ATOM 14572 C CA . MET A 1 52 ? -6.398 -15.019 -56.515 1.00 0.00 219 MET A CA 15
ATOM 14573 C C . MET A 1 52 ? -5.494 -13.905 -57.070 1.00 0.00 219 MET A C 15
ATOM 14574 O O . MET A 1 52 ? -5.359 -13.777 -58.286 1.00 0.00 219 MET A O 15
ATOM 14588 N N . ALA A 1 53 ? -4.842 -13.128 -56.196 1.00 0.00 220 ALA A N 15
ATOM 14589 C CA . ALA A 1 53 ? -3.905 -12.075 -56.591 1.00 0.00 220 ALA A CA 15
ATOM 14590 C C . ALA A 1 53 ? -2.659 -12.653 -57.293 1.00 0.00 220 ALA A C 15
ATOM 14591 O O . ALA A 1 53 ? -2.262 -12.158 -58.350 1.00 0.00 220 ALA A O 15
ATOM 14598 N N . ARG A 1 54 ? -2.065 -13.725 -56.743 1.00 0.00 221 ARG A N 15
ATOM 14599 C CA . ARG A 1 54 ? -0.891 -14.428 -57.304 1.00 0.00 221 ARG A CA 15
ATOM 14600 C C . ARG A 1 54 ? -1.133 -14.967 -58.722 1.00 0.00 221 ARG A C 15
ATOM 14601 O O . ARG A 1 54 ? -0.202 -14.999 -59.527 1.00 0.00 221 ARG A O 15
ATOM 14622 N N . TYR A 1 55 ? -2.374 -15.344 -59.041 1.00 0.00 222 TYR A N 15
ATOM 14623 C CA . TYR A 1 55 ? -2.802 -15.839 -60.359 1.00 0.00 222 TYR A CA 15
ATOM 14624 C C . TYR A 1 55 ? -3.602 -14.794 -61.176 1.00 0.00 222 TYR A C 15
ATOM 14625 O O . TYR A 1 55 ? -4.248 -15.142 -62.170 1.00 0.00 222 TYR A O 15
ATOM 14643 N N . GLY A 1 56 ? -3.563 -13.511 -60.789 1.00 0.00 223 GLY A N 15
ATOM 14644 C CA . GLY A 1 56 ? -4.239 -12.417 -61.500 1.00 0.00 223 GLY A CA 15
ATOM 14645 C C . GLY A 1 56 ? -3.655 -12.144 -62.896 1.00 0.00 223 GLY A C 15
ATOM 14646 O O . GLY A 1 56 ? -2.575 -12.637 -63.241 1.00 0.00 223 GLY A O 15
ATOM 14650 N N . ARG A 1 57 ? -4.361 -11.340 -63.705 1.00 0.00 224 ARG A N 15
ATOM 14651 C CA . ARG A 1 57 ? -3.982 -10.963 -65.085 1.00 0.00 224 ARG A CA 15
ATOM 14652 C C . ARG A 1 57 ? -2.559 -10.386 -65.143 1.00 0.00 224 ARG A C 15
ATOM 14653 O O . ARG A 1 57 ? -2.332 -9.247 -64.732 1.00 0.00 224 ARG A O 15
ATOM 14674 N N . LEU A 1 58 ? -1.608 -11.193 -65.631 1.00 0.00 225 LEU A N 15
ATOM 14675 C CA . LEU A 1 58 ? -0.167 -10.892 -65.738 1.00 0.00 225 LEU A CA 15
ATOM 14676 C C . LEU A 1 58 ? 0.457 -10.416 -64.397 1.00 0.00 225 LEU A C 15
ATOM 14677 O O . LEU A 1 58 ? 1.431 -9.660 -64.374 1.00 0.00 225 LEU A O 15
ATOM 14693 N N . ALA A 1 59 ? -0.101 -10.861 -63.264 1.00 0.00 226 ALA A N 15
ATOM 14694 C CA . ALA A 1 59 ? 0.312 -10.506 -61.899 1.00 0.00 226 ALA A CA 15
ATOM 14695 C C . ALA A 1 59 ? 1.558 -11.264 -61.367 1.00 0.00 226 ALA A C 15
ATOM 14696 O O . ALA A 1 59 ? 1.772 -11.337 -60.155 1.00 0.00 226 ALA A O 15
ATOM 14703 N N . ASP A 1 60 ? 2.387 -11.835 -62.249 1.00 0.00 227 ASP A N 15
ATOM 14704 C CA . ASP A 1 60 ? 3.606 -12.604 -61.940 1.00 0.00 227 ASP A CA 15
ATOM 14705 C C . ASP A 1 60 ? 3.427 -13.605 -60.784 1.00 0.00 227 ASP A C 15
ATOM 14706 O O . ASP A 1 60 ? 3.966 -14.719 -60.822 1.00 0.00 227 ASP A O 15
ATOM 14716 N N . SER A 1 1 ? -10.734 6.587 -18.981 1.00 0.00 168 SER A N 16
ATOM 14717 C CA . SER A 1 1 ? -10.075 6.751 -20.285 1.00 0.00 168 SER A CA 16
ATOM 14718 C C . SER A 1 1 ? -8.599 6.309 -20.299 1.00 0.00 168 SER A C 16
ATOM 14719 O O . SER A 1 1 ? -7.936 6.386 -21.337 1.00 0.00 168 SER A O 16
ATOM 14727 N N . THR A 1 2 ? -8.068 5.848 -19.163 1.00 0.00 169 THR A N 16
ATOM 14728 C CA . THR A 1 2 ? -6.679 5.376 -19.010 1.00 0.00 169 THR A CA 16
ATOM 14729 C C . THR A 1 2 ? -6.397 4.095 -19.813 1.00 0.00 169 THR A C 16
ATOM 14730 O O . THR A 1 2 ? -7.229 3.183 -19.878 1.00 0.00 169 THR A O 16
ATOM 14741 N N . LYS A 1 3 ? -5.208 4.025 -20.435 1.00 0.00 170 LYS A N 16
ATOM 14742 C CA . LYS A 1 3 ? -4.748 2.887 -21.267 1.00 0.00 170 LYS A CA 16
ATOM 14743 C C . LYS A 1 3 ? -3.235 2.593 -21.191 1.00 0.00 170 LYS A C 16
ATOM 14744 O O . LYS A 1 3 ? -2.710 1.846 -22.017 1.00 0.00 170 LYS A O 16
ATOM 14763 N N . VAL A 1 4 ? -2.535 3.172 -20.208 1.00 0.00 171 VAL A N 16
ATOM 14764 C CA . VAL A 1 4 ? -1.076 3.017 -19.994 1.00 0.00 171 VAL A CA 16
ATOM 14765 C C . VAL A 1 4 ? -0.761 2.704 -18.526 1.00 0.00 171 VAL A C 16
ATOM 14766 O O . VAL A 1 4 ? -0.031 1.757 -18.238 1.00 0.00 171 VAL A O 16
ATOM 14779 N N . GLU A 1 5 ? -1.345 3.452 -17.585 1.00 0.00 172 GLU A N 16
ATOM 14780 C CA . GLU A 1 5 ? -1.187 3.267 -16.129 1.00 0.00 172 GLU A CA 16
ATOM 14781 C C . GLU A 1 5 ? -2.115 2.155 -15.580 1.00 0.00 172 GLU A C 16
ATOM 14782 O O . GLU A 1 5 ? -2.817 2.333 -14.581 1.00 0.00 172 GLU A O 16
ATOM 14794 N N . ALA A 1 6 ? -2.152 1.005 -16.263 1.00 0.00 173 ALA A N 16
ATOM 14795 C CA . ALA A 1 6 ? -2.968 -0.160 -15.908 1.00 0.00 173 ALA A CA 16
ATOM 14796 C C . ALA A 1 6 ? -2.605 -0.758 -14.528 1.00 0.00 173 ALA A C 16
ATOM 14797 O O . ALA A 1 6 ? -1.473 -0.621 -14.049 1.00 0.00 173 ALA A O 16
ATOM 14804 N N . LEU A 1 7 ? -3.562 -1.462 -13.909 1.00 0.00 174 LEU A N 16
ATOM 14805 C CA . LEU A 1 7 ? -3.424 -2.113 -12.597 1.00 0.00 174 LEU A CA 16
ATOM 14806 C C . LEU A 1 7 ? -3.518 -3.646 -12.698 1.00 0.00 174 LEU A C 16
ATOM 14807 O O . LEU A 1 7 ? -4.196 -4.200 -13.568 1.00 0.00 174 LEU A O 16
ATOM 14823 N N . HIS A 1 8 ? -2.843 -4.326 -11.766 1.00 0.00 175 HIS A N 16
ATOM 14824 C CA . HIS A 1 8 ? -2.811 -5.789 -11.628 1.00 0.00 175 HIS A CA 16
ATOM 14825 C C . HIS A 1 8 ? -4.165 -6.378 -11.187 1.00 0.00 175 HIS A C 16
ATOM 14826 O O . HIS A 1 8 ? -4.988 -5.693 -10.576 1.00 0.00 175 HIS A O 16
ATOM 14841 N N . GLN A 1 9 ? -4.361 -7.674 -11.454 1.00 0.00 176 GLN A N 16
ATOM 14842 C CA . GLN A 1 9 ? -5.538 -8.481 -11.076 1.00 0.00 176 GLN A CA 16
ATOM 14843 C C . GLN A 1 9 ? -6.914 -7.874 -11.462 1.00 0.00 176 GLN A C 16
ATOM 14844 O O . GLN A 1 9 ? -7.925 -8.135 -10.805 1.00 0.00 176 GLN A O 16
ATOM 14858 N N . ASN A 1 10 ? -6.980 -7.049 -12.517 1.00 0.00 177 ASN A N 16
ATOM 14859 C CA . ASN A 1 10 ? -8.231 -6.421 -12.964 1.00 0.00 177 ASN A CA 16
ATOM 14860 C C . ASN A 1 10 ? -9.235 -7.450 -13.534 1.00 0.00 177 ASN A C 16
ATOM 14861 O O . ASN A 1 10 ? -8.843 -8.458 -14.132 1.00 0.00 177 ASN A O 16
ATOM 14872 N N . ARG A 1 11 ? -10.540 -7.189 -13.366 1.00 0.00 178 ARG A N 16
ATOM 14873 C CA . ARG A 1 11 ? -11.646 -8.057 -13.827 1.00 0.00 178 ARG A CA 16
ATOM 14874 C C . ARG A 1 11 ? -11.822 -8.165 -15.349 1.00 0.00 178 ARG A C 16
ATOM 14875 O O . ARG A 1 11 ? -12.485 -9.099 -15.800 1.00 0.00 178 ARG A O 16
ATOM 14896 N N . GLU A 1 12 ? -11.256 -7.250 -16.136 1.00 0.00 179 GLU A N 16
ATOM 14897 C CA . GLU A 1 12 ? -11.377 -7.228 -17.605 1.00 0.00 179 GLU A CA 16
ATOM 14898 C C . GLU A 1 12 ? -10.120 -6.652 -18.293 1.00 0.00 179 GLU A C 16
ATOM 14899 O O . GLU A 1 12 ? -9.380 -5.859 -17.704 1.00 0.00 179 GLU A O 16
ATOM 14911 N N . MET A 1 13 ? -9.879 -7.041 -19.550 1.00 0.00 180 MET A N 16
ATOM 14912 C CA . MET A 1 13 ? -8.757 -6.562 -20.373 1.00 0.00 180 MET A CA 16
ATOM 14913 C C . MET A 1 13 ? -9.001 -5.153 -20.951 1.00 0.00 180 MET A C 16
ATOM 14914 O O . MET A 1 13 ? -10.143 -4.703 -21.086 1.00 0.00 180 MET A O 16
ATOM 14928 N N . ILE A 1 14 ? -7.917 -4.472 -21.338 1.00 0.00 181 ILE A N 16
ATOM 14929 C CA . ILE A 1 14 ? -7.940 -3.154 -21.996 1.00 0.00 181 ILE A CA 16
ATOM 14930 C C . ILE A 1 14 ? -8.560 -3.254 -23.409 1.00 0.00 181 ILE A C 16
ATOM 14931 O O . ILE A 1 14 ? -8.574 -4.322 -24.021 1.00 0.00 181 ILE A O 16
ATOM 14947 N N . ASP A 1 15 ? -9.087 -2.144 -23.930 1.00 0.00 182 ASP A N 16
ATOM 14948 C CA . ASP A 1 15 ? -9.809 -2.043 -25.212 1.00 0.00 182 ASP A CA 16
ATOM 14949 C C . ASP A 1 15 ? -9.176 -1.076 -26.248 1.00 0.00 182 ASP A C 16
ATOM 14950 O O . ASP A 1 15 ? -9.797 -0.079 -26.633 1.00 0.00 182 ASP A O 16
ATOM 14959 N N . PRO A 1 16 ? -7.942 -1.343 -26.721 1.00 0.00 183 PRO A N 16
ATOM 14960 C CA . PRO A 1 16 ? -7.266 -0.528 -27.732 1.00 0.00 183 PRO A CA 16
ATOM 14961 C C . PRO A 1 16 ? -7.836 -0.776 -29.142 1.00 0.00 183 PRO A C 16
ATOM 14962 O O . PRO A 1 16 ? -8.525 -1.769 -29.398 1.00 0.00 183 PRO A O 16
ATOM 14973 N N . ASP A 1 17 ? -7.510 0.108 -30.088 1.00 0.00 184 ASP A N 16
ATOM 14974 C CA . ASP A 1 17 ? -7.896 -0.041 -31.497 1.00 0.00 184 ASP A CA 16
ATOM 14975 C C . ASP A 1 17 ? -7.007 -1.074 -32.223 1.00 0.00 184 ASP A C 16
ATOM 14976 O O . ASP A 1 17 ? -5.797 -1.139 -31.982 1.00 0.00 184 ASP A O 16
ATOM 14985 N N . LYS A 1 18 ? -7.597 -1.867 -33.127 1.00 0.00 185 LYS A N 16
ATOM 14986 C CA . LYS A 1 18 ? -6.932 -2.901 -33.935 1.00 0.00 185 LYS A CA 16
ATOM 14987 C C . LYS A 1 18 ? -7.461 -2.897 -35.372 1.00 0.00 185 LYS A C 16
ATOM 14988 O O . LYS A 1 18 ? -8.542 -2.372 -35.642 1.00 0.00 185 LYS A O 16
ATOM 15007 N N . PHE A 1 19 ? -6.707 -3.500 -36.288 1.00 0.00 186 PHE A N 16
ATOM 15008 C CA . PHE A 1 19 ? -7.030 -3.582 -37.716 1.00 0.00 186 PHE A CA 16
ATOM 15009 C C . PHE A 1 19 ? -6.508 -4.886 -38.346 1.00 0.00 186 PHE A C 16
ATOM 15010 O O . PHE A 1 19 ? -5.493 -5.434 -37.905 1.00 0.00 186 PHE A O 16
ATOM 15027 N N . CYS A 1 20 ? -7.192 -5.360 -39.389 1.00 0.00 187 CYS A N 16
ATOM 15028 C CA . CYS A 1 20 ? -6.867 -6.554 -40.165 1.00 0.00 187 CYS A CA 16
ATOM 15029 C C . CYS A 1 20 ? -6.638 -6.158 -41.635 1.00 0.00 187 CYS A C 16
ATOM 15030 O O . CYS A 1 20 ? -7.577 -5.913 -42.401 1.00 0.00 187 CYS A O 16
ATOM 15037 N N . SER A 1 21 ? -5.367 -6.062 -42.032 1.00 0.00 188 SER A N 16
ATOM 15038 C CA . SER A 1 21 ? -4.947 -5.687 -43.392 1.00 0.00 188 SER A CA 16
ATOM 15039 C C . SER A 1 21 ? -5.246 -6.749 -44.462 1.00 0.00 188 SER A C 16
ATOM 15040 O O . SER A 1 21 ? -5.142 -6.462 -45.658 1.00 0.00 188 SER A O 16
ATOM 15048 N N . LEU A 1 22 ? -5.642 -7.959 -44.054 1.00 0.00 189 LEU A N 16
ATOM 15049 C CA . LEU A 1 22 ? -5.980 -9.081 -44.939 1.00 0.00 189 LEU A CA 16
ATOM 15050 C C . LEU A 1 22 ? -7.500 -9.196 -45.197 1.00 0.00 189 LEU A C 16
ATOM 15051 O O . LEU A 1 22 ? -7.902 -9.903 -46.127 1.00 0.00 189 LEU A O 16
ATOM 15067 N N . CYS A 1 23 ? -8.317 -8.478 -44.413 1.00 0.00 190 CYS A N 16
ATOM 15068 C CA . CYS A 1 23 ? -9.785 -8.455 -44.470 1.00 0.00 190 CYS A CA 16
ATOM 15069 C C . CYS A 1 23 ? -10.387 -7.035 -44.586 1.00 0.00 190 CYS A C 16
ATOM 15070 O O . CYS A 1 23 ? -11.591 -6.903 -44.832 1.00 0.00 190 CYS A O 16
ATOM 15077 N N . HIS A 1 24 ? -9.582 -5.980 -44.386 1.00 0.00 191 HIS A N 16
ATOM 15078 C CA . HIS A 1 24 ? -10.004 -4.570 -44.341 1.00 0.00 191 HIS A CA 16
ATOM 15079 C C . HIS A 1 24 ? -11.109 -4.359 -43.284 1.00 0.00 191 HIS A C 16
ATOM 15080 O O . HIS A 1 24 ? -12.206 -3.873 -43.573 1.00 0.00 191 HIS A O 16
ATOM 15095 N N . ALA A 1 25 ? -10.806 -4.768 -42.048 1.00 0.00 192 ALA A N 16
ATOM 15096 C CA . ALA A 1 25 ? -11.694 -4.731 -40.882 1.00 0.00 192 ALA A CA 16
ATOM 15097 C C . ALA A 1 25 ? -11.009 -4.050 -39.682 1.00 0.00 192 ALA A C 16
ATOM 15098 O O . ALA A 1 25 ? -9.801 -4.197 -39.497 1.00 0.00 192 ALA A O 16
ATOM 15105 N N . THR A 1 26 ? -11.776 -3.317 -38.868 1.00 0.00 193 THR A N 16
ATOM 15106 C CA . THR A 1 26 ? -11.287 -2.534 -37.710 1.00 0.00 193 THR A CA 16
ATOM 15107 C C . THR A 1 26 ? -12.031 -2.931 -36.431 1.00 0.00 193 THR A C 16
ATOM 15108 O O . THR A 1 26 ? -13.218 -3.270 -36.486 1.00 0.00 193 THR A O 16
ATOM 15119 N N . PHE A 1 27 ? -11.356 -2.885 -35.275 1.00 0.00 194 PHE A N 16
ATOM 15120 C CA . PHE A 1 27 ? -11.912 -3.287 -33.974 1.00 0.00 194 PHE A CA 16
ATOM 15121 C C . PHE A 1 27 ? -11.500 -2.314 -32.859 1.00 0.00 194 PHE A C 16
ATOM 15122 O O . PHE A 1 27 ? -10.478 -1.634 -32.966 1.00 0.00 194 PHE A O 16
ATOM 15139 N N . ASN A 1 28 ? -12.291 -2.256 -31.783 1.00 0.00 195 ASN A N 16
ATOM 15140 C CA . ASN A 1 28 ? -12.082 -1.365 -30.630 1.00 0.00 195 ASN A CA 16
ATOM 15141 C C . ASN A 1 28 ? -12.363 -2.064 -29.278 1.00 0.00 195 ASN A C 16
ATOM 15142 O O . ASN A 1 28 ? -12.641 -1.405 -28.277 1.00 0.00 195 ASN A O 16
ATOM 15153 N N . ASP A 1 29 ? -12.301 -3.400 -29.232 1.00 0.00 196 ASP A N 16
ATOM 15154 C CA . ASP A 1 29 ? -12.518 -4.230 -28.036 1.00 0.00 196 ASP A CA 16
ATOM 15155 C C . ASP A 1 29 ? -11.572 -5.448 -28.060 1.00 0.00 196 ASP A C 16
ATOM 15156 O O . ASP A 1 29 ? -11.232 -5.925 -29.149 1.00 0.00 196 ASP A O 16
ATOM 15165 N N . PRO A 1 30 ? -11.139 -5.971 -26.893 1.00 0.00 197 PRO A N 16
ATOM 15166 C CA . PRO A 1 30 ? -10.168 -7.066 -26.834 1.00 0.00 197 PRO A CA 16
ATOM 15167 C C . PRO A 1 30 ? -10.692 -8.370 -27.429 1.00 0.00 197 PRO A C 16
ATOM 15168 O O . PRO A 1 30 ? -10.031 -9.001 -28.253 1.00 0.00 197 PRO A O 16
ATOM 15179 N N . VAL A 1 31 ? -11.886 -8.780 -27.001 1.00 0.00 198 VAL A N 16
ATOM 15180 C CA . VAL A 1 31 ? -12.517 -10.033 -27.428 1.00 0.00 198 VAL A CA 16
ATOM 15181 C C . VAL A 1 31 ? -12.951 -9.951 -28.889 1.00 0.00 198 VAL A C 16
ATOM 15182 O O . VAL A 1 31 ? -12.746 -10.910 -29.625 1.00 0.00 198 VAL A O 16
ATOM 15195 N N . MET A 1 32 ? -13.478 -8.810 -29.350 1.00 0.00 199 MET A N 16
ATOM 15196 C CA . MET A 1 32 ? -13.865 -8.630 -30.758 1.00 0.00 199 MET A CA 16
ATOM 15197 C C . MET A 1 32 ? -12.653 -8.762 -31.695 1.00 0.00 199 MET A C 16
ATOM 15198 O O . MET A 1 32 ? -12.731 -9.459 -32.709 1.00 0.00 199 MET A O 16
ATOM 15212 N N . ALA A 1 33 ? -11.519 -8.152 -31.327 1.00 0.00 200 ALA A N 16
ATOM 15213 C CA . ALA A 1 33 ? -10.265 -8.273 -32.070 1.00 0.00 200 ALA A CA 16
ATOM 15214 C C . ALA A 1 33 ? -9.784 -9.733 -32.107 1.00 0.00 200 ALA A C 16
ATOM 15215 O O . ALA A 1 33 ? -9.561 -10.296 -33.180 1.00 0.00 200 ALA A O 16
ATOM 15222 N N . GLN A 1 34 ? -9.646 -10.357 -30.931 1.00 0.00 201 GLN A N 16
ATOM 15223 C CA . GLN A 1 34 ? -9.168 -11.735 -30.805 1.00 0.00 201 GLN A CA 16
ATOM 15224 C C . GLN A 1 34 ? -10.054 -12.751 -31.545 1.00 0.00 201 GLN A C 16
ATOM 15225 O O . GLN A 1 34 ? -9.529 -13.632 -32.227 1.00 0.00 201 GLN A O 16
ATOM 15239 N N . GLN A 1 35 ? -11.384 -12.620 -31.449 1.00 0.00 202 GLN A N 16
ATOM 15240 C CA . GLN A 1 35 ? -12.346 -13.498 -32.125 1.00 0.00 202 GLN A CA 16
ATOM 15241 C C . GLN A 1 35 ? -12.241 -13.400 -33.651 1.00 0.00 202 GLN A C 16
ATOM 15242 O O . GLN A 1 35 ? -12.357 -14.424 -34.327 1.00 0.00 202 GLN A O 16
ATOM 15256 N N . HIS A 1 36 ? -11.984 -12.207 -34.206 1.00 0.00 203 HIS A N 16
ATOM 15257 C CA . HIS A 1 36 ? -11.811 -12.046 -35.653 1.00 0.00 203 HIS A CA 16
ATOM 15258 C C . HIS A 1 36 ? -10.630 -12.892 -36.155 1.00 0.00 203 HIS A C 16
ATOM 15259 O O . HIS A 1 36 ? -10.805 -13.728 -37.040 1.00 0.00 203 HIS A O 16
ATOM 15273 N N . TYR A 1 37 ? -9.444 -12.717 -35.562 1.00 0.00 204 TYR A N 16
ATOM 15274 C CA . TYR A 1 37 ? -8.205 -13.413 -35.942 1.00 0.00 204 TYR A CA 16
ATOM 15275 C C . TYR A 1 37 ? -8.224 -14.957 -35.856 1.00 0.00 204 TYR A C 16
ATOM 15276 O O . TYR A 1 37 ? -7.290 -15.598 -36.346 1.00 0.00 204 TYR A O 16
ATOM 15294 N N . VAL A 1 38 ? -9.263 -15.570 -35.271 1.00 0.00 205 VAL A N 16
ATOM 15295 C CA . VAL A 1 38 ? -9.412 -17.039 -35.141 1.00 0.00 205 VAL A CA 16
ATOM 15296 C C . VAL A 1 38 ? -10.740 -17.578 -35.700 1.00 0.00 205 VAL A C 16
ATOM 15297 O O . VAL A 1 38 ? -10.990 -18.783 -35.635 1.00 0.00 205 VAL A O 16
ATOM 15310 N N . GLY A 1 39 ? -11.596 -16.716 -36.259 1.00 0.00 206 GLY A N 16
ATOM 15311 C CA . GLY A 1 39 ? -12.894 -17.103 -36.820 1.00 0.00 206 GLY A CA 16
ATOM 15312 C C . GLY A 1 39 ? -12.803 -17.597 -38.267 1.00 0.00 206 GLY A C 16
ATOM 15313 O O . GLY A 1 39 ? -11.950 -17.154 -39.040 1.00 0.00 206 GLY A O 16
ATOM 15317 N N . LYS A 1 40 ? -13.706 -18.506 -38.660 1.00 0.00 207 LYS A N 16
ATOM 15318 C CA . LYS A 1 40 ? -13.768 -19.089 -40.017 1.00 0.00 207 LYS A CA 16
ATOM 15319 C C . LYS A 1 40 ? -13.834 -18.027 -41.124 1.00 0.00 207 LYS A C 16
ATOM 15320 O O . LYS A 1 40 ? -13.192 -18.187 -42.162 1.00 0.00 207 LYS A O 16
ATOM 15339 N N . LYS A 1 41 ? -14.554 -16.922 -40.886 1.00 0.00 208 LYS A N 16
ATOM 15340 C CA . LYS A 1 41 ? -14.673 -15.783 -41.816 1.00 0.00 208 LYS A CA 16
ATOM 15341 C C . LYS A 1 41 ? -13.305 -15.191 -42.172 1.00 0.00 208 LYS A C 16
ATOM 15342 O O . LYS A 1 41 ? -13.027 -14.996 -43.352 1.00 0.00 208 LYS A O 16
ATOM 15361 N N . HIS A 1 42 ? -12.436 -14.961 -41.181 1.00 0.00 209 HIS A N 16
ATOM 15362 C CA . HIS A 1 42 ? -11.067 -14.458 -41.388 1.00 0.00 209 HIS A CA 16
ATOM 15363 C C . HIS A 1 42 ? -10.236 -15.435 -42.221 1.00 0.00 209 HIS A C 16
ATOM 15364 O O . HIS A 1 42 ? -9.597 -15.028 -43.189 1.00 0.00 209 HIS A O 16
ATOM 15378 N N . ARG A 1 43 ? -10.283 -16.740 -41.903 1.00 0.00 210 ARG A N 16
ATOM 15379 C CA . ARG A 1 43 ? -9.559 -17.774 -42.668 1.00 0.00 210 ARG A CA 16
ATOM 15380 C C . ARG A 1 43 ? -9.994 -17.784 -44.141 1.00 0.00 210 ARG A C 16
ATOM 15381 O O . ARG A 1 43 ? -9.140 -17.729 -45.025 1.00 0.00 210 ARG A O 16
ATOM 15402 N N . LYS A 1 44 ? -11.308 -17.807 -44.406 1.00 0.00 211 LYS A N 16
ATOM 15403 C CA . LYS A 1 44 ? -11.884 -17.788 -45.766 1.00 0.00 211 LYS A CA 16
ATOM 15404 C C . LYS A 1 44 ? -11.599 -16.487 -46.525 1.00 0.00 211 LYS A C 16
ATOM 15405 O O . LYS A 1 44 ? -11.243 -16.533 -47.702 1.00 0.00 211 LYS A O 16
ATOM 15424 N N . GLN A 1 45 ? -11.729 -15.328 -45.879 1.00 0.00 212 GLN A N 16
ATOM 15425 C CA . GLN A 1 45 ? -11.453 -14.030 -46.506 1.00 0.00 212 GLN A CA 16
ATOM 15426 C C . GLN A 1 45 ? -9.959 -13.871 -46.824 1.00 0.00 212 GLN A C 16
ATOM 15427 O O . GLN A 1 45 ? -9.618 -13.398 -47.908 1.00 0.00 212 GLN A O 16
ATOM 15441 N N . GLU A 1 46 ? -9.061 -14.313 -45.937 1.00 0.00 213 GLU A N 16
ATOM 15442 C CA . GLU A 1 46 ? -7.616 -14.285 -46.179 1.00 0.00 213 GLU A CA 16
ATOM 15443 C C . GLU A 1 46 ? -7.261 -15.129 -47.411 1.00 0.00 213 GLU A C 16
ATOM 15444 O O . GLU A 1 46 ? -6.533 -14.648 -48.282 1.00 0.00 213 GLU A O 16
ATOM 15456 N N . THR A 1 47 ? -7.796 -16.353 -47.535 1.00 0.00 214 THR A N 16
ATOM 15457 C CA . THR A 1 47 ? -7.555 -17.186 -48.726 1.00 0.00 214 THR A CA 16
ATOM 15458 C C . THR A 1 47 ? -8.166 -16.567 -49.986 1.00 0.00 214 THR A C 16
ATOM 15459 O O . THR A 1 47 ? -7.544 -16.647 -51.046 1.00 0.00 214 THR A O 16
ATOM 15470 N N . LYS A 1 48 ? -9.329 -15.896 -49.895 1.00 0.00 215 LYS A N 16
ATOM 15471 C CA . LYS A 1 48 ? -9.953 -15.190 -51.031 1.00 0.00 215 LYS A CA 16
ATOM 15472 C C . LYS A 1 48 ? -9.031 -14.070 -51.523 1.00 0.00 215 LYS A C 16
ATOM 15473 O O . LYS A 1 48 ? -8.703 -14.028 -52.707 1.00 0.00 215 LYS A O 16
ATOM 15492 N N . LEU A 1 49 ? -8.564 -13.196 -50.627 1.00 0.00 216 LEU A N 16
ATOM 15493 C CA . LEU A 1 49 ? -7.638 -12.107 -50.966 1.00 0.00 216 LEU A CA 16
ATOM 15494 C C . LEU A 1 49 ? -6.303 -12.636 -51.514 1.00 0.00 216 LEU A C 16
ATOM 15495 O O . LEU A 1 49 ? -5.807 -12.102 -52.506 1.00 0.00 216 LEU A O 16
ATOM 15511 N N . LYS A 1 50 ? -5.737 -13.699 -50.924 1.00 0.00 217 LYS A N 16
ATOM 15512 C CA . LYS A 1 50 ? -4.494 -14.333 -51.402 1.00 0.00 217 LYS A CA 16
ATOM 15513 C C . LYS A 1 50 ? -4.651 -14.864 -52.833 1.00 0.00 217 LYS A C 16
ATOM 15514 O O . LYS A 1 50 ? -3.808 -14.586 -53.687 1.00 0.00 217 LYS A O 16
ATOM 15533 N N . LEU A 1 51 ? -5.753 -15.572 -53.108 1.00 0.00 218 LEU A N 16
ATOM 15534 C CA . LEU A 1 51 ? -6.108 -16.087 -54.436 1.00 0.00 218 LEU A CA 16
ATOM 15535 C C . LEU A 1 51 ? -6.273 -14.924 -55.426 1.00 0.00 218 LEU A C 16
ATOM 15536 O O . LEU A 1 51 ? -5.649 -14.928 -56.484 1.00 0.00 218 LEU A O 16
ATOM 15552 N N . MET A 1 52 ? -7.064 -13.907 -55.071 1.00 0.00 219 MET A N 16
ATOM 15553 C CA . MET A 1 52 ? -7.294 -12.716 -55.896 1.00 0.00 219 MET A CA 16
ATOM 15554 C C . MET A 1 52 ? -5.981 -11.995 -56.254 1.00 0.00 219 MET A C 16
ATOM 15555 O O . MET A 1 52 ? -5.784 -11.604 -57.405 1.00 0.00 219 MET A O 16
ATOM 15569 N N . ALA A 1 53 ? -5.064 -11.847 -55.291 1.00 0.00 220 ALA A N 16
ATOM 15570 C CA . ALA A 1 53 ? -3.764 -11.209 -55.494 1.00 0.00 220 ALA A CA 16
ATOM 15571 C C . ALA A 1 53 ? -2.860 -11.994 -56.467 1.00 0.00 220 ALA A C 16
ATOM 15572 O O . ALA A 1 53 ? -2.348 -11.411 -57.427 1.00 0.00 220 ALA A O 16
ATOM 15579 N N . ARG A 1 54 ? -2.670 -13.309 -56.256 1.00 0.00 221 ARG A N 16
ATOM 15580 C CA . ARG A 1 54 ? -1.824 -14.148 -57.135 1.00 0.00 221 ARG A CA 16
ATOM 15581 C C . ARG A 1 54 ? -2.431 -14.376 -58.526 1.00 0.00 221 ARG A C 16
ATOM 15582 O O . ARG A 1 54 ? -1.697 -14.413 -59.513 1.00 0.00 221 ARG A O 16
ATOM 15603 N N . TYR A 1 55 ? -3.758 -14.493 -58.622 1.00 0.00 222 TYR A N 16
ATOM 15604 C CA . TYR A 1 55 ? -4.482 -14.677 -59.889 1.00 0.00 222 TYR A CA 16
ATOM 15605 C C . TYR A 1 55 ? -4.592 -13.373 -60.707 1.00 0.00 222 TYR A C 16
ATOM 15606 O O . TYR A 1 55 ? -4.728 -13.412 -61.931 1.00 0.00 222 TYR A O 16
ATOM 15624 N N . GLY A 1 56 ? -4.501 -12.211 -60.047 1.00 0.00 223 GLY A N 16
ATOM 15625 C CA . GLY A 1 56 ? -4.574 -10.873 -60.651 1.00 0.00 223 GLY A CA 16
ATOM 15626 C C . GLY A 1 56 ? -3.357 -10.445 -61.488 1.00 0.00 223 GLY A C 16
ATOM 15627 O O . GLY A 1 56 ? -3.348 -9.328 -62.014 1.00 0.00 223 GLY A O 16
ATOM 15631 N N . ARG A 1 57 ? -2.332 -11.302 -61.625 1.00 0.00 224 ARG A N 16
ATOM 15632 C CA . ARG A 1 57 ? -1.115 -11.058 -62.425 1.00 0.00 224 ARG A CA 16
ATOM 15633 C C . ARG A 1 57 ? -1.462 -10.768 -63.898 1.00 0.00 224 ARG A C 16
ATOM 15634 O O . ARG A 1 57 ? -2.411 -11.336 -64.443 1.00 0.00 224 ARG A O 16
ATOM 15655 N N . LEU A 1 58 ? -0.685 -9.896 -64.551 1.00 0.00 225 LEU A N 16
ATOM 15656 C CA . LEU A 1 58 ? -0.885 -9.490 -65.956 1.00 0.00 225 LEU A CA 16
ATOM 15657 C C . LEU A 1 58 ? -0.791 -10.645 -66.979 1.00 0.00 225 LEU A C 16
ATOM 15658 O O . LEU A 1 58 ? -1.365 -10.548 -68.066 1.00 0.00 225 LEU A O 16
ATOM 15674 N N . ALA A 1 59 ? -0.092 -11.732 -66.637 1.00 0.00 226 ALA A N 16
ATOM 15675 C CA . ALA A 1 59 ? 0.083 -12.934 -67.458 1.00 0.00 226 ALA A CA 16
ATOM 15676 C C . ALA A 1 59 ? 0.321 -14.183 -66.581 1.00 0.00 226 ALA A C 16
ATOM 15677 O O . ALA A 1 59 ? 0.653 -14.071 -65.398 1.00 0.00 226 ALA A O 16
ATOM 15684 N N . ASP A 1 60 ? 0.169 -15.377 -67.163 1.00 0.00 227 ASP A N 16
ATOM 15685 C CA . ASP A 1 60 ? 0.363 -16.668 -66.482 1.00 0.00 227 ASP A CA 16
ATOM 15686 C C . ASP A 1 60 ? 0.843 -17.754 -67.459 1.00 0.00 227 ASP A C 16
ATOM 15687 O O . ASP A 1 60 ? 1.744 -18.542 -67.140 1.00 0.00 227 ASP A O 16
ATOM 15697 N N . SER A 1 1 ? -12.753 -10.644 -14.952 1.00 0.00 168 SER A N 17
ATOM 15698 C CA . SER A 1 1 ? -12.099 -9.946 -13.835 1.00 0.00 168 SER A CA 17
ATOM 15699 C C . SER A 1 1 ? -11.112 -10.817 -13.037 1.00 0.00 168 SER A C 17
ATOM 15700 O O . SER A 1 1 ? -10.403 -10.310 -12.164 1.00 0.00 168 SER A O 17
ATOM 15708 N N . THR A 1 2 ? -11.031 -12.119 -13.340 1.00 0.00 169 THR A N 17
ATOM 15709 C CA . THR A 1 2 ? -10.156 -13.122 -12.690 1.00 0.00 169 THR A CA 17
ATOM 15710 C C . THR A 1 2 ? -8.671 -12.722 -12.649 1.00 0.00 169 THR A C 17
ATOM 15711 O O . THR A 1 2 ? -7.943 -13.122 -11.740 1.00 0.00 169 THR A O 17
ATOM 15722 N N . LYS A 1 3 ? -8.218 -11.898 -13.606 1.00 0.00 170 LYS A N 17
ATOM 15723 C CA . LYS A 1 3 ? -6.844 -11.362 -13.697 1.00 0.00 170 LYS A CA 17
ATOM 15724 C C . LYS A 1 3 ? -6.480 -10.324 -12.614 1.00 0.00 170 LYS A C 17
ATOM 15725 O O . LYS A 1 3 ? -5.306 -9.974 -12.494 1.00 0.00 170 LYS A O 17
ATOM 15744 N N . VAL A 1 4 ? -7.462 -9.839 -11.841 1.00 0.00 171 VAL A N 17
ATOM 15745 C CA . VAL A 1 4 ? -7.331 -8.825 -10.771 1.00 0.00 171 VAL A CA 17
ATOM 15746 C C . VAL A 1 4 ? -6.610 -7.555 -11.257 1.00 0.00 171 VAL A C 17
ATOM 15747 O O . VAL A 1 4 ? -5.453 -7.288 -10.927 1.00 0.00 171 VAL A O 17
ATOM 15760 N N . GLU A 1 5 ? -7.307 -6.773 -12.087 1.00 0.00 172 GLU A N 17
ATOM 15761 C CA . GLU A 1 5 ? -6.809 -5.509 -12.658 1.00 0.00 172 GLU A CA 17
ATOM 15762 C C . GLU A 1 5 ? -6.464 -4.452 -11.582 1.00 0.00 172 GLU A C 17
ATOM 15763 O O . GLU A 1 5 ? -6.966 -4.494 -10.453 1.00 0.00 172 GLU A O 17
ATOM 15775 N N . ALA A 1 6 ? -5.615 -3.482 -11.941 1.00 0.00 173 ALA A N 17
ATOM 15776 C CA . ALA A 1 6 ? -5.192 -2.386 -11.062 1.00 0.00 173 ALA A CA 17
ATOM 15777 C C . ALA A 1 6 ? -6.358 -1.478 -10.603 1.00 0.00 173 ALA A C 17
ATOM 15778 O O . ALA A 1 6 ? -7.397 -1.377 -11.266 1.00 0.00 173 ALA A O 17
ATOM 15785 N N . LEU A 1 7 ? -6.169 -0.789 -9.471 1.00 0.00 174 LEU A N 17
ATOM 15786 C CA . LEU A 1 7 ? -7.147 0.146 -8.896 1.00 0.00 174 LEU A CA 17
ATOM 15787 C C . LEU A 1 7 ? -7.328 1.400 -9.773 1.00 0.00 174 LEU A C 17
ATOM 15788 O O . LEU A 1 7 ? -6.360 1.906 -10.351 1.00 0.00 174 LEU A O 17
ATOM 15804 N N . HIS A 1 8 ? -8.562 1.925 -9.820 1.00 0.00 175 HIS A N 17
ATOM 15805 C CA . HIS A 1 8 ? -8.969 3.119 -10.588 1.00 0.00 175 HIS A CA 17
ATOM 15806 C C . HIS A 1 8 ? -8.585 3.052 -12.089 1.00 0.00 175 HIS A C 17
ATOM 15807 O O . HIS A 1 8 ? -8.288 1.977 -12.616 1.00 0.00 175 HIS A O 17
ATOM 15822 N N . GLN A 1 9 ? -8.637 4.181 -12.802 1.00 0.00 176 GLN A N 17
ATOM 15823 C CA . GLN A 1 9 ? -8.344 4.295 -14.238 1.00 0.00 176 GLN A CA 17
ATOM 15824 C C . GLN A 1 9 ? -7.520 5.562 -14.519 1.00 0.00 176 GLN A C 17
ATOM 15825 O O . GLN A 1 9 ? -7.884 6.659 -14.088 1.00 0.00 176 GLN A O 17
ATOM 15839 N N . ASN A 1 10 ? -6.408 5.408 -15.248 1.00 0.00 177 ASN A N 17
ATOM 15840 C CA . ASN A 1 10 ? -5.479 6.488 -15.618 1.00 0.00 177 ASN A CA 17
ATOM 15841 C C . ASN A 1 10 ? -4.926 6.271 -17.041 1.00 0.00 177 ASN A C 17
ATOM 15842 O O . ASN A 1 10 ? -5.211 7.064 -17.941 1.00 0.00 177 ASN A O 17
ATOM 15853 N N . ARG A 1 11 ? -4.173 5.180 -17.253 1.00 0.00 178 ARG A N 17
ATOM 15854 C CA . ARG A 1 11 ? -3.605 4.745 -18.546 1.00 0.00 178 ARG A CA 17
ATOM 15855 C C . ARG A 1 11 ? -3.624 3.216 -18.626 1.00 0.00 178 ARG A C 17
ATOM 15856 O O . ARG A 1 11 ? -3.092 2.532 -17.752 1.00 0.00 178 ARG A O 17
ATOM 15877 N N . GLU A 1 12 ? -4.256 2.696 -19.673 1.00 0.00 179 GLU A N 17
ATOM 15878 C CA . GLU A 1 12 ? -4.449 1.267 -19.970 1.00 0.00 179 GLU A CA 17
ATOM 15879 C C . GLU A 1 12 ? -4.853 1.074 -21.449 1.00 0.00 179 GLU A C 17
ATOM 15880 O O . GLU A 1 12 ? -5.018 2.057 -22.180 1.00 0.00 179 GLU A O 17
ATOM 15892 N N . MET A 1 13 ? -5.023 -0.175 -21.903 1.00 0.00 180 MET A N 17
ATOM 15893 C CA . MET A 1 13 ? -5.453 -0.476 -23.280 1.00 0.00 180 MET A CA 17
ATOM 15894 C C . MET A 1 13 ? -6.817 0.164 -23.619 1.00 0.00 180 MET A C 17
ATOM 15895 O O . MET A 1 13 ? -7.682 0.315 -22.751 1.00 0.00 180 MET A O 17
ATOM 15909 N N . ILE A 1 14 ? -7.011 0.529 -24.889 1.00 0.00 181 ILE A N 17
ATOM 15910 C CA . ILE A 1 14 ? -8.216 1.203 -25.408 1.00 0.00 181 ILE A CA 17
ATOM 15911 C C . ILE A 1 14 ? -8.986 0.305 -26.393 1.00 0.00 181 ILE A C 17
ATOM 15912 O O . ILE A 1 14 ? -8.426 -0.625 -26.971 1.00 0.00 181 ILE A O 17
ATOM 15928 N N . ASP A 1 15 ? -10.288 0.560 -26.554 1.00 0.00 182 ASP A N 17
ATOM 15929 C CA . ASP A 1 15 ? -11.241 -0.247 -27.336 1.00 0.00 182 ASP A CA 17
ATOM 15930 C C . ASP A 1 15 ? -11.943 0.492 -28.507 1.00 0.00 182 ASP A C 17
ATOM 15931 O O . ASP A 1 15 ? -13.176 0.567 -28.542 1.00 0.00 182 ASP A O 17
ATOM 15940 N N . PRO A 1 16 ? -11.196 1.047 -29.484 1.00 0.00 183 PRO A N 17
ATOM 15941 C CA . PRO A 1 16 ? -11.769 1.720 -30.651 1.00 0.00 183 PRO A CA 17
ATOM 15942 C C . PRO A 1 16 ? -12.312 0.707 -31.677 1.00 0.00 183 PRO A C 17
ATOM 15943 O O . PRO A 1 16 ? -12.003 -0.487 -31.631 1.00 0.00 183 PRO A O 17
ATOM 15954 N N . ASP A 1 17 ? -13.087 1.190 -32.652 1.00 0.00 184 ASP A N 17
ATOM 15955 C CA . ASP A 1 17 ? -13.578 0.361 -33.759 1.00 0.00 184 ASP A CA 17
ATOM 15956 C C . ASP A 1 17 ? -12.416 0.027 -34.722 1.00 0.00 184 ASP A C 17
ATOM 15957 O O . ASP A 1 17 ? -11.637 0.912 -35.095 1.00 0.00 184 ASP A O 17
ATOM 15966 N N . LYS A 1 18 ? -12.307 -1.239 -35.139 1.00 0.00 185 LYS A N 17
ATOM 15967 C CA . LYS A 1 18 ? -11.285 -1.759 -36.060 1.00 0.00 185 LYS A CA 17
ATOM 15968 C C . LYS A 1 18 ? -11.941 -2.641 -37.127 1.00 0.00 185 LYS A C 17
ATOM 15969 O O . LYS A 1 18 ? -13.067 -3.107 -36.947 1.00 0.00 185 LYS A O 17
ATOM 15988 N N . PHE A 1 19 ? -11.245 -2.866 -38.240 1.00 0.00 186 PHE A N 17
ATOM 15989 C CA . PHE A 1 19 ? -11.763 -3.617 -39.390 1.00 0.00 186 PHE A CA 17
ATOM 15990 C C . PHE A 1 19 ? -10.666 -4.374 -40.162 1.00 0.00 186 PHE A C 17
ATOM 15991 O O . PHE A 1 19 ? -9.490 -3.997 -40.124 1.00 0.00 186 PHE A O 17
ATOM 16008 N N . CYS A 1 20 ? -11.074 -5.419 -40.886 1.00 0.00 187 CYS A N 17
ATOM 16009 C CA . CYS A 1 20 ? -10.258 -6.253 -41.765 1.00 0.00 187 CYS A CA 17
ATOM 16010 C C . CYS A 1 20 ? -10.969 -6.349 -43.129 1.00 0.00 187 CYS A C 17
ATOM 16011 O O . CYS A 1 20 ? -12.049 -6.940 -43.253 1.00 0.00 187 CYS A O 17
ATOM 16018 N N . SER A 1 21 ? -10.391 -5.709 -44.150 1.00 0.00 188 SER A N 17
ATOM 16019 C CA . SER A 1 21 ? -10.955 -5.623 -45.504 1.00 0.00 188 SER A CA 17
ATOM 16020 C C . SER A 1 21 ? -10.877 -6.913 -46.329 1.00 0.00 188 SER A C 17
ATOM 16021 O O . SER A 1 21 ? -11.659 -7.070 -47.270 1.00 0.00 188 SER A O 17
ATOM 16029 N N . LEU A 1 22 ? -9.984 -7.853 -45.993 1.00 0.00 189 LEU A N 17
ATOM 16030 C CA . LEU A 1 22 ? -9.875 -9.139 -46.695 1.00 0.00 189 LEU A CA 17
ATOM 16031 C C . LEU A 1 22 ? -10.930 -10.127 -46.163 1.00 0.00 189 LEU A C 17
ATOM 16032 O O . LEU A 1 22 ? -11.585 -10.816 -46.950 1.00 0.00 189 LEU A O 17
ATOM 16048 N N . CYS A 1 23 ? -11.102 -10.176 -44.839 1.00 0.00 190 CYS A N 17
ATOM 16049 C CA . CYS A 1 23 ? -12.043 -11.036 -44.122 1.00 0.00 190 CYS A CA 17
ATOM 16050 C C . CYS A 1 23 ? -13.462 -10.440 -43.996 1.00 0.00 190 CYS A C 17
ATOM 16051 O O . CYS A 1 23 ? -14.393 -11.159 -43.619 1.00 0.00 190 CYS A O 17
ATOM 16058 N N . HIS A 1 24 ? -13.631 -9.138 -44.277 1.00 0.00 191 HIS A N 17
ATOM 16059 C CA . HIS A 1 24 ? -14.887 -8.382 -44.124 1.00 0.00 191 HIS A CA 17
ATOM 16060 C C . HIS A 1 24 ? -15.444 -8.526 -42.693 1.00 0.00 191 HIS A C 17
ATOM 16061 O O . HIS A 1 24 ? -16.606 -8.888 -42.488 1.00 0.00 191 HIS A O 17
ATOM 16076 N N . ALA A 1 25 ? -14.582 -8.267 -41.704 1.00 0.00 192 ALA A N 17
ATOM 16077 C CA . ALA A 1 25 ? -14.848 -8.420 -40.270 1.00 0.00 192 ALA A CA 17
ATOM 16078 C C . ALA A 1 25 ? -14.538 -7.134 -39.482 1.00 0.00 192 ALA A C 17
ATOM 16079 O O . ALA A 1 25 ? -13.575 -6.431 -39.790 1.00 0.00 192 ALA A O 17
ATOM 16086 N N . THR A 1 26 ? -15.350 -6.841 -38.461 1.00 0.00 193 THR A N 17
ATOM 16087 C CA . THR A 1 26 ? -15.270 -5.634 -37.608 1.00 0.00 193 THR A CA 17
ATOM 16088 C C . THR A 1 26 ? -15.042 -6.018 -36.141 1.00 0.00 193 THR A C 17
ATOM 16089 O O . THR A 1 26 ? -15.535 -7.054 -35.686 1.00 0.00 193 THR A O 17
ATOM 16100 N N . PHE A 1 27 ? -14.313 -5.185 -35.389 1.00 0.00 194 PHE A N 17
ATOM 16101 C CA . PHE A 1 27 ? -13.952 -5.420 -33.983 1.00 0.00 194 PHE A CA 17
ATOM 16102 C C . PHE A 1 27 ? -14.126 -4.138 -33.155 1.00 0.00 194 PHE A C 17
ATOM 16103 O O . PHE A 1 27 ? -13.999 -3.034 -33.687 1.00 0.00 194 PHE A O 17
ATOM 16120 N N . ASN A 1 28 ? -14.411 -4.274 -31.857 1.00 0.00 195 ASN A N 17
ATOM 16121 C CA . ASN A 1 28 ? -14.635 -3.151 -30.929 1.00 0.00 195 ASN A CA 17
ATOM 16122 C C . ASN A 1 28 ? -13.978 -3.375 -29.547 1.00 0.00 195 ASN A C 17
ATOM 16123 O O . ASN A 1 28 ? -14.418 -2.834 -28.534 1.00 0.00 195 ASN A O 17
ATOM 16134 N N . ASP A 1 29 ? -12.901 -4.164 -29.502 1.00 0.00 196 ASP A N 17
ATOM 16135 C CA . ASP A 1 29 ? -12.091 -4.453 -28.311 1.00 0.00 196 ASP A CA 17
ATOM 16136 C C . ASP A 1 29 ? -10.625 -4.694 -28.729 1.00 0.00 196 ASP A C 17
ATOM 16137 O O . ASP A 1 29 ? -10.389 -5.210 -29.829 1.00 0.00 196 ASP A O 17
ATOM 16146 N N . PRO A 1 30 ? -9.631 -4.348 -27.884 1.00 0.00 197 PRO A N 17
ATOM 16147 C CA . PRO A 1 30 ? -8.212 -4.490 -28.224 1.00 0.00 197 PRO A CA 17
ATOM 16148 C C . PRO A 1 30 ? -7.817 -5.940 -28.498 1.00 0.00 197 PRO A C 17
ATOM 16149 O O . PRO A 1 30 ? -7.196 -6.254 -29.514 1.00 0.00 197 PRO A O 17
ATOM 16160 N N . VAL A 1 31 ? -8.193 -6.831 -27.581 1.00 0.00 198 VAL A N 17
ATOM 16161 C CA . VAL A 1 31 ? -7.885 -8.262 -27.657 1.00 0.00 198 VAL A CA 17
ATOM 16162 C C . VAL A 1 31 ? -8.635 -8.913 -28.819 1.00 0.00 198 VAL A C 17
ATOM 16163 O O . VAL A 1 31 ? -8.044 -9.709 -29.538 1.00 0.00 198 VAL A O 17
ATOM 16176 N N . MET A 1 32 ? -9.894 -8.536 -29.073 1.00 0.00 199 MET A N 17
ATOM 16177 C CA . MET A 1 32 ? -10.678 -9.038 -30.215 1.00 0.00 199 MET A CA 17
ATOM 16178 C C . MET A 1 32 ? -9.998 -8.697 -31.551 1.00 0.00 199 MET A C 17
ATOM 16179 O O . MET A 1 32 ? -9.831 -9.575 -32.400 1.00 0.00 199 MET A O 17
ATOM 16193 N N . ALA A 1 33 ? -9.564 -7.442 -31.718 1.00 0.00 200 ALA A N 17
ATOM 16194 C CA . ALA A 1 33 ? -8.844 -6.991 -32.907 1.00 0.00 200 ALA A CA 17
ATOM 16195 C C . ALA A 1 33 ? -7.528 -7.763 -33.087 1.00 0.00 200 ALA A C 17
ATOM 16196 O O . ALA A 1 33 ? -7.294 -8.375 -34.133 1.00 0.00 200 ALA A O 17
ATOM 16203 N N . GLN A 1 34 ? -6.675 -7.761 -32.055 1.00 0.00 201 GLN A N 17
ATOM 16204 C CA . GLN A 1 34 ? -5.376 -8.431 -32.099 1.00 0.00 201 GLN A CA 17
ATOM 16205 C C . GLN A 1 34 ? -5.491 -9.945 -32.343 1.00 0.00 201 GLN A C 17
ATOM 16206 O O . GLN A 1 34 ? -4.730 -10.487 -33.145 1.00 0.00 201 GLN A O 17
ATOM 16220 N N . GLN A 1 35 ? -6.450 -10.626 -31.700 1.00 0.00 202 GLN A N 17
ATOM 16221 C CA . GLN A 1 35 ? -6.695 -12.061 -31.883 1.00 0.00 202 GLN A CA 17
ATOM 16222 C C . GLN A 1 35 ? -7.126 -12.377 -33.319 1.00 0.00 202 GLN A C 17
ATOM 16223 O O . GLN A 1 35 ? -6.649 -13.361 -33.886 1.00 0.00 202 GLN A O 17
ATOM 16237 N N . HIS A 1 36 ? -7.975 -11.543 -33.936 1.00 0.00 203 HIS A N 17
ATOM 16238 C CA . HIS A 1 36 ? -8.370 -11.747 -35.332 1.00 0.00 203 HIS A CA 17
ATOM 16239 C C . HIS A 1 36 ? -7.142 -11.701 -36.255 1.00 0.00 203 HIS A C 17
ATOM 16240 O O . HIS A 1 36 ? -6.912 -12.644 -37.010 1.00 0.00 203 HIS A O 17
ATOM 16254 N N . TYR A 1 37 ? -6.327 -10.641 -36.168 1.00 0.00 204 TYR A N 17
ATOM 16255 C CA . TYR A 1 37 ? -5.132 -10.439 -37.001 1.00 0.00 204 TYR A CA 17
ATOM 16256 C C . TYR A 1 37 ? -4.044 -11.537 -36.921 1.00 0.00 204 TYR A C 17
ATOM 16257 O O . TYR A 1 37 ? -3.113 -11.515 -37.730 1.00 0.00 204 TYR A O 17
ATOM 16275 N N . VAL A 1 38 ? -4.141 -12.502 -35.993 1.00 0.00 205 VAL A N 17
ATOM 16276 C CA . VAL A 1 38 ? -3.179 -13.618 -35.842 1.00 0.00 205 VAL A CA 17
ATOM 16277 C C . VAL A 1 38 ? -3.824 -15.013 -35.831 1.00 0.00 205 VAL A C 17
ATOM 16278 O O . VAL A 1 38 ? -3.102 -16.012 -35.860 1.00 0.00 205 VAL A O 17
ATOM 16291 N N . GLY A 1 39 ? -5.157 -15.114 -35.802 1.00 0.00 206 GLY A N 17
ATOM 16292 C CA . GLY A 1 39 ? -5.883 -16.389 -35.765 1.00 0.00 206 GLY A CA 17
ATOM 16293 C C . GLY A 1 39 ? -5.941 -17.125 -37.110 1.00 0.00 206 GLY A C 17
ATOM 16294 O O . GLY A 1 39 ? -5.829 -16.519 -38.179 1.00 0.00 206 GLY A O 17
ATOM 16298 N N . LYS A 1 40 ? -6.144 -18.450 -37.059 1.00 0.00 207 LYS A N 17
ATOM 16299 C CA . LYS A 1 40 ? -6.223 -19.350 -38.232 1.00 0.00 207 LYS A CA 17
ATOM 16300 C C . LYS A 1 40 ? -7.212 -18.892 -39.315 1.00 0.00 207 LYS A C 17
ATOM 16301 O O . LYS A 1 40 ? -6.925 -19.025 -40.506 1.00 0.00 207 LYS A O 17
ATOM 16320 N N . LYS A 1 41 ? -8.347 -18.309 -38.909 1.00 0.00 208 LYS A N 17
ATOM 16321 C CA . LYS A 1 41 ? -9.389 -17.783 -39.810 1.00 0.00 208 LYS A CA 17
ATOM 16322 C C . LYS A 1 41 ? -8.868 -16.652 -40.703 1.00 0.00 208 LYS A C 17
ATOM 16323 O O . LYS A 1 41 ? -9.157 -16.648 -41.898 1.00 0.00 208 LYS A O 17
ATOM 16342 N N . HIS A 1 42 ? -8.053 -15.742 -40.159 1.00 0.00 209 HIS A N 17
ATOM 16343 C CA . HIS A 1 42 ? -7.447 -14.649 -40.929 1.00 0.00 209 HIS A CA 17
ATOM 16344 C C . HIS A 1 42 ? -6.433 -15.195 -41.932 1.00 0.00 209 HIS A C 17
ATOM 16345 O O . HIS A 1 42 ? -6.406 -14.755 -43.077 1.00 0.00 209 HIS A O 17
ATOM 16359 N N . ARG A 1 43 ? -5.632 -16.201 -41.541 1.00 0.00 210 ARG A N 17
ATOM 16360 C CA . ARG A 1 43 ? -4.650 -16.833 -42.443 1.00 0.00 210 ARG A CA 17
ATOM 16361 C C . ARG A 1 43 ? -5.360 -17.472 -43.645 1.00 0.00 210 ARG A C 17
ATOM 16362 O O . ARG A 1 43 ? -4.995 -17.216 -44.793 1.00 0.00 210 ARG A O 17
ATOM 16383 N N . LYS A 1 44 ? -6.412 -18.258 -43.376 1.00 0.00 211 LYS A N 17
ATOM 16384 C CA . LYS A 1 44 ? -7.259 -18.921 -44.382 1.00 0.00 211 LYS A CA 17
ATOM 16385 C C . LYS A 1 44 ? -7.897 -17.918 -45.348 1.00 0.00 211 LYS A C 17
ATOM 16386 O O . LYS A 1 44 ? -7.728 -18.043 -46.562 1.00 0.00 211 LYS A O 17
ATOM 16405 N N . GLN A 1 45 ? -8.616 -16.923 -44.826 1.00 0.00 212 GLN A N 17
ATOM 16406 C CA . GLN A 1 45 ? -9.296 -15.918 -45.648 1.00 0.00 212 GLN A CA 17
ATOM 16407 C C . GLN A 1 45 ? -8.326 -14.996 -46.403 1.00 0.00 212 GLN A C 17
ATOM 16408 O O . GLN A 1 45 ? -8.610 -14.647 -47.548 1.00 0.00 212 GLN A O 17
ATOM 16422 N N . GLU A 1 46 ? -7.167 -14.644 -45.835 1.00 0.00 213 GLU A N 17
ATOM 16423 C CA . GLU A 1 46 ? -6.140 -13.857 -46.532 1.00 0.00 213 GLU A CA 17
ATOM 16424 C C . GLU A 1 46 ? -5.643 -14.622 -47.766 1.00 0.00 213 GLU A C 17
ATOM 16425 O O . GLU A 1 46 ? -5.648 -14.073 -48.868 1.00 0.00 213 GLU A O 17
ATOM 16437 N N . THR A 1 47 ? -5.278 -15.902 -47.606 1.00 0.00 214 THR A N 17
ATOM 16438 C CA . THR A 1 47 ? -4.857 -16.765 -48.723 1.00 0.00 214 THR A CA 17
ATOM 16439 C C . THR A 1 47 ? -5.975 -16.909 -49.760 1.00 0.00 214 THR A C 17
ATOM 16440 O O . THR A 1 47 ? -5.709 -16.788 -50.956 1.00 0.00 214 THR A O 17
ATOM 16451 N N . LYS A 1 48 ? -7.231 -17.117 -49.332 1.00 0.00 215 LYS A N 17
ATOM 16452 C CA . LYS A 1 48 ? -8.396 -17.226 -50.230 1.00 0.00 215 LYS A CA 17
ATOM 16453 C C . LYS A 1 48 ? -8.588 -15.955 -51.068 1.00 0.00 215 LYS A C 17
ATOM 16454 O O . LYS A 1 48 ? -8.729 -16.042 -52.288 1.00 0.00 215 LYS A O 17
ATOM 16473 N N . LEU A 1 49 ? -8.554 -14.781 -50.433 1.00 0.00 216 LEU A N 17
ATOM 16474 C CA . LEU A 1 49 ? -8.684 -13.477 -51.093 1.00 0.00 216 LEU A CA 17
ATOM 16475 C C . LEU A 1 49 ? -7.518 -13.238 -52.066 1.00 0.00 216 LEU A C 17
ATOM 16476 O O . LEU A 1 49 ? -7.750 -12.884 -53.222 1.00 0.00 216 LEU A O 17
ATOM 16492 N N . LYS A 1 50 ? -6.273 -13.479 -51.631 1.00 0.00 217 LYS A N 17
ATOM 16493 C CA . LYS A 1 50 ? -5.065 -13.345 -52.464 1.00 0.00 217 LYS A CA 17
ATOM 16494 C C . LYS A 1 50 ? -5.138 -14.235 -53.709 1.00 0.00 217 LYS A C 17
ATOM 16495 O O . LYS A 1 50 ? -4.884 -13.758 -54.815 1.00 0.00 217 LYS A O 17
ATOM 16514 N N . LEU A 1 51 ? -5.531 -15.502 -53.543 1.00 0.00 218 LEU A N 17
ATOM 16515 C CA . LEU A 1 51 ? -5.722 -16.457 -54.639 1.00 0.00 218 LEU A CA 17
ATOM 16516 C C . LEU A 1 51 ? -6.806 -15.952 -55.600 1.00 0.00 218 LEU A C 17
ATOM 16517 O O . LEU A 1 51 ? -6.558 -15.878 -56.800 1.00 0.00 218 LEU A O 17
ATOM 16533 N N . MET A 1 52 ? -7.978 -15.558 -55.090 1.00 0.00 219 MET A N 17
ATOM 16534 C CA . MET A 1 52 ? -9.084 -15.021 -55.895 1.00 0.00 219 MET A CA 17
ATOM 16535 C C . MET A 1 52 ? -8.659 -13.792 -56.721 1.00 0.00 219 MET A C 17
ATOM 16536 O O . MET A 1 52 ? -8.964 -13.717 -57.912 1.00 0.00 219 MET A O 17
ATOM 16550 N N . ALA A 1 53 ? -7.928 -12.849 -56.117 1.00 0.00 220 ALA A N 17
ATOM 16551 C CA . ALA A 1 53 ? -7.424 -11.653 -56.793 1.00 0.00 220 ALA A CA 17
ATOM 16552 C C . ALA A 1 53 ? -6.406 -11.996 -57.901 1.00 0.00 220 ALA A C 17
ATOM 16553 O O . ALA A 1 53 ? -6.511 -11.490 -59.022 1.00 0.00 220 ALA A O 17
ATOM 16560 N N . ARG A 1 54 ? -5.440 -12.881 -57.608 1.00 0.00 221 ARG A N 17
ATOM 16561 C CA . ARG A 1 54 ? -4.405 -13.349 -58.549 1.00 0.00 221 ARG A CA 17
ATOM 16562 C C . ARG A 1 54 ? -4.997 -14.136 -59.726 1.00 0.00 221 ARG A C 17
ATOM 16563 O O . ARG A 1 54 ? -4.659 -13.874 -60.879 1.00 0.00 221 ARG A O 17
ATOM 16584 N N . TYR A 1 55 ? -5.891 -15.082 -59.437 1.00 0.00 222 TYR A N 17
ATOM 16585 C CA . TYR A 1 55 ? -6.575 -15.939 -60.415 1.00 0.00 222 TYR A CA 17
ATOM 16586 C C . TYR A 1 55 ? -7.612 -15.182 -61.273 1.00 0.00 222 TYR A C 17
ATOM 16587 O O . TYR A 1 55 ? -7.982 -15.639 -62.356 1.00 0.00 222 TYR A O 17
ATOM 16605 N N . GLY A 1 56 ? -8.070 -14.010 -60.813 1.00 0.00 223 GLY A N 17
ATOM 16606 C CA . GLY A 1 56 ? -9.048 -13.147 -61.492 1.00 0.00 223 GLY A CA 17
ATOM 16607 C C . GLY A 1 56 ? -8.568 -12.484 -62.796 1.00 0.00 223 GLY A C 17
ATOM 16608 O O . GLY A 1 56 ? -9.362 -11.809 -63.457 1.00 0.00 223 GLY A O 17
ATOM 16612 N N . ARG A 1 57 ? -7.297 -12.672 -63.182 1.00 0.00 224 ARG A N 17
ATOM 16613 C CA . ARG A 1 57 ? -6.676 -12.140 -64.410 1.00 0.00 224 ARG A CA 17
ATOM 16614 C C . ARG A 1 57 ? -5.666 -13.124 -65.018 1.00 0.00 224 ARG A C 17
ATOM 16615 O O . ARG A 1 57 ? -5.182 -14.030 -64.337 1.00 0.00 224 ARG A O 17
ATOM 16636 N N . LEU A 1 58 ? -5.339 -12.931 -66.298 1.00 0.00 225 LEU A N 17
ATOM 16637 C CA . LEU A 1 58 ? -4.385 -13.749 -67.060 1.00 0.00 225 LEU A CA 17
ATOM 16638 C C . LEU A 1 58 ? -3.709 -12.875 -68.135 1.00 0.00 225 LEU A C 17
ATOM 16639 O O . LEU A 1 58 ? -4.319 -12.543 -69.154 1.00 0.00 225 LEU A O 17
ATOM 16655 N N . ALA A 1 59 ? -2.459 -12.473 -67.881 1.00 0.00 226 ALA A N 17
ATOM 16656 C CA . ALA A 1 59 ? -1.666 -11.598 -68.760 1.00 0.00 226 ALA A CA 17
ATOM 16657 C C . ALA A 1 59 ? -0.164 -11.974 -68.844 1.00 0.00 226 ALA A C 17
ATOM 16658 O O . ALA A 1 59 ? 0.642 -11.202 -69.371 1.00 0.00 226 ALA A O 17
ATOM 16665 N N . ASP A 1 60 ? 0.231 -13.147 -68.331 1.00 0.00 227 ASP A N 17
ATOM 16666 C CA . ASP A 1 60 ? 1.621 -13.635 -68.324 1.00 0.00 227 ASP A CA 17
ATOM 16667 C C . ASP A 1 60 ? 1.683 -15.169 -68.418 1.00 0.00 227 ASP A C 17
ATOM 16668 O O . ASP A 1 60 ? 2.530 -15.728 -69.128 1.00 0.00 227 ASP A O 17
ATOM 16678 N N . SER A 1 1 ? 6.773 -10.633 -1.912 1.00 0.00 168 SER A N 18
ATOM 16679 C CA . SER A 1 1 ? 7.810 -9.768 -1.330 1.00 0.00 168 SER A CA 18
ATOM 16680 C C . SER A 1 1 ? 7.790 -8.321 -1.861 1.00 0.00 168 SER A C 18
ATOM 16681 O O . SER A 1 1 ? 8.605 -7.495 -1.444 1.00 0.00 168 SER A O 18
ATOM 16689 N N . THR A 1 2 ? 6.857 -8.004 -2.767 1.00 0.00 169 THR A N 18
ATOM 16690 C CA . THR A 1 2 ? 6.666 -6.680 -3.398 1.00 0.00 169 THR A CA 18
ATOM 16691 C C . THR A 1 2 ? 5.170 -6.361 -3.513 1.00 0.00 169 THR A C 18
ATOM 16692 O O . THR A 1 2 ? 4.379 -7.218 -3.918 1.00 0.00 169 THR A O 18
ATOM 16703 N N . LYS A 1 3 ? 4.775 -5.127 -3.160 1.00 0.00 170 LYS A N 18
ATOM 16704 C CA . LYS A 1 3 ? 3.381 -4.637 -3.186 1.00 0.00 170 LYS A CA 18
ATOM 16705 C C . LYS A 1 3 ? 3.320 -3.134 -3.514 1.00 0.00 170 LYS A C 18
ATOM 16706 O O . LYS A 1 3 ? 3.005 -2.299 -2.663 1.00 0.00 170 LYS A O 18
ATOM 16725 N N . VAL A 1 4 ? 3.676 -2.789 -4.754 1.00 0.00 171 VAL A N 18
ATOM 16726 C CA . VAL A 1 4 ? 3.681 -1.403 -5.272 1.00 0.00 171 VAL A CA 18
ATOM 16727 C C . VAL A 1 4 ? 2.277 -0.775 -5.305 1.00 0.00 171 VAL A C 18
ATOM 16728 O O . VAL A 1 4 ? 1.261 -1.474 -5.308 1.00 0.00 171 VAL A O 18
ATOM 16741 N N . GLU A 1 5 ? 2.213 0.558 -5.355 1.00 0.00 172 GLU A N 18
ATOM 16742 C CA . GLU A 1 5 ? 0.977 1.362 -5.398 1.00 0.00 172 GLU A CA 18
ATOM 16743 C C . GLU A 1 5 ? 0.304 1.356 -6.796 1.00 0.00 172 GLU A C 18
ATOM 16744 O O . GLU A 1 5 ? 0.066 2.402 -7.407 1.00 0.00 172 GLU A O 18
ATOM 16756 N N . ALA A 1 6 ? 0.023 0.165 -7.336 1.00 0.00 173 ALA A N 18
ATOM 16757 C CA . ALA A 1 6 ? -0.616 -0.028 -8.641 1.00 0.00 173 ALA A CA 18
ATOM 16758 C C . ALA A 1 6 ? -2.032 0.590 -8.703 1.00 0.00 173 ALA A C 18
ATOM 16759 O O . ALA A 1 6 ? -2.786 0.557 -7.725 1.00 0.00 173 ALA A O 18
ATOM 16766 N N . LEU A 1 7 ? -2.400 1.146 -9.863 1.00 0.00 174 LEU A N 18
ATOM 16767 C CA . LEU A 1 7 ? -3.704 1.781 -10.100 1.00 0.00 174 LEU A CA 18
ATOM 16768 C C . LEU A 1 7 ? -4.801 0.739 -10.402 1.00 0.00 174 LEU A C 18
ATOM 16769 O O . LEU A 1 7 ? -4.572 -0.230 -11.131 1.00 0.00 174 LEU A O 18
ATOM 16785 N N . HIS A 1 8 ? -6.006 0.975 -9.863 1.00 0.00 175 HIS A N 18
ATOM 16786 C CA . HIS A 1 8 ? -7.210 0.128 -10.019 1.00 0.00 175 HIS A CA 18
ATOM 16787 C C . HIS A 1 8 ? -8.504 0.959 -10.182 1.00 0.00 175 HIS A C 18
ATOM 16788 O O . HIS A 1 8 ? -9.588 0.516 -9.795 1.00 0.00 175 HIS A O 18
ATOM 16803 N N . GLN A 1 9 ? -8.392 2.183 -10.716 1.00 0.00 176 GLN A N 18
ATOM 16804 C CA . GLN A 1 9 ? -9.491 3.151 -10.887 1.00 0.00 176 GLN A CA 18
ATOM 16805 C C . GLN A 1 9 ? -10.718 2.566 -11.618 1.00 0.00 176 GLN A C 18
ATOM 16806 O O . GLN A 1 9 ? -11.834 2.628 -11.099 1.00 0.00 176 GLN A O 18
ATOM 16820 N N . ASN A 1 10 ? -10.512 1.973 -12.800 1.00 0.00 177 ASN A N 18
ATOM 16821 C CA . ASN A 1 10 ? -11.543 1.323 -13.624 1.00 0.00 177 ASN A CA 18
ATOM 16822 C C . ASN A 1 10 ? -10.893 0.432 -14.712 1.00 0.00 177 ASN A C 18
ATOM 16823 O O . ASN A 1 10 ? -9.662 0.346 -14.801 1.00 0.00 177 ASN A O 18
ATOM 16834 N N . ARG A 1 11 ? -11.711 -0.213 -15.554 1.00 0.00 178 ARG A N 18
ATOM 16835 C CA . ARG A 1 11 ? -11.281 -1.040 -16.699 1.00 0.00 178 ARG A CA 18
ATOM 16836 C C . ARG A 1 11 ? -10.537 -0.216 -17.763 1.00 0.00 178 ARG A C 18
ATOM 16837 O O . ARG A 1 11 ? -10.633 1.011 -17.802 1.00 0.00 178 ARG A O 18
ATOM 16858 N N . GLU A 1 12 ? -9.813 -0.895 -18.650 1.00 0.00 179 GLU A N 18
ATOM 16859 C CA . GLU A 1 12 ? -9.019 -0.284 -19.729 1.00 0.00 179 GLU A CA 18
ATOM 16860 C C . GLU A 1 12 ? -9.367 -0.924 -21.083 1.00 0.00 179 GLU A C 18
ATOM 16861 O O . GLU A 1 12 ? -8.688 -1.835 -21.563 1.00 0.00 179 GLU A O 18
ATOM 16873 N N . MET A 1 13 ? -10.464 -0.452 -21.685 1.00 0.00 180 MET A N 18
ATOM 16874 C CA . MET A 1 13 ? -11.007 -0.930 -22.965 1.00 0.00 180 MET A CA 18
ATOM 16875 C C . MET A 1 13 ? -11.521 0.234 -23.831 1.00 0.00 180 MET A C 18
ATOM 16876 O O . MET A 1 13 ? -11.996 1.249 -23.315 1.00 0.00 180 MET A O 18
ATOM 16890 N N . ILE A 1 14 ? -11.454 0.065 -25.153 1.00 0.00 181 ILE A N 18
ATOM 16891 C CA . ILE A 1 14 ? -11.923 0.996 -26.182 1.00 0.00 181 ILE A CA 18
ATOM 16892 C C . ILE A 1 14 ? -12.478 0.173 -27.358 1.00 0.00 181 ILE A C 18
ATOM 16893 O O . ILE A 1 14 ? -11.981 -0.916 -27.639 1.00 0.00 181 ILE A O 18
ATOM 16909 N N . ASP A 1 15 ? -13.528 0.655 -28.023 1.00 0.00 182 ASP A N 18
ATOM 16910 C CA . ASP A 1 15 ? -14.261 -0.070 -29.076 1.00 0.00 182 ASP A CA 18
ATOM 16911 C C . ASP A 1 15 ? -14.412 0.718 -30.400 1.00 0.00 182 ASP A C 18
ATOM 16912 O O . ASP A 1 15 ? -15.526 1.091 -30.784 1.00 0.00 182 ASP A O 18
ATOM 16921 N N . PRO A 1 16 ? -13.304 0.987 -31.118 1.00 0.00 183 PRO A N 18
ATOM 16922 C CA . PRO A 1 16 ? -13.334 1.693 -32.398 1.00 0.00 183 PRO A CA 18
ATOM 16923 C C . PRO A 1 16 ? -13.856 0.788 -33.528 1.00 0.00 183 PRO A C 18
ATOM 16924 O O . PRO A 1 16 ? -13.768 -0.442 -33.462 1.00 0.00 183 PRO A O 18
ATOM 16935 N N . ASP A 1 17 ? -14.362 1.394 -34.604 1.00 0.00 184 ASP A N 18
ATOM 16936 C CA . ASP A 1 17 ? -14.797 0.659 -35.798 1.00 0.00 184 ASP A CA 18
ATOM 16937 C C . ASP A 1 17 ? -13.581 0.187 -36.622 1.00 0.00 184 ASP A C 18
ATOM 16938 O O . ASP A 1 17 ? -12.599 0.924 -36.766 1.00 0.00 184 ASP A O 18
ATOM 16947 N N . LYS A 1 18 ? -13.646 -1.029 -37.177 1.00 0.00 185 LYS A N 18
ATOM 16948 C CA . LYS A 1 18 ? -12.594 -1.645 -37.998 1.00 0.00 185 LYS A CA 18
ATOM 16949 C C . LYS A 1 18 ? -13.202 -2.368 -39.199 1.00 0.00 185 LYS A C 18
ATOM 16950 O O . LYS A 1 18 ? -14.384 -2.717 -39.192 1.00 0.00 185 LYS A O 18
ATOM 16969 N N . PHE A 1 19 ? -12.386 -2.603 -40.223 1.00 0.00 186 PHE A N 18
ATOM 16970 C CA . PHE A 1 19 ? -12.799 -3.267 -41.459 1.00 0.00 186 PHE A CA 18
ATOM 16971 C C . PHE A 1 19 ? -11.644 -4.038 -42.113 1.00 0.00 186 PHE A C 18
ATOM 16972 O O . PHE A 1 19 ? -10.609 -3.457 -42.455 1.00 0.00 186 PHE A O 18
ATOM 16989 N N . CYS A 1 20 ? -11.845 -5.340 -42.321 1.00 0.00 187 CYS A N 18
ATOM 16990 C CA . CYS A 1 20 ? -10.930 -6.217 -43.037 1.00 0.00 187 CYS A CA 18
ATOM 16991 C C . CYS A 1 20 ? -11.216 -6.067 -44.541 1.00 0.00 187 CYS A C 18
ATOM 16992 O O . CYS A 1 20 ? -12.257 -6.507 -45.040 1.00 0.00 187 CYS A O 18
ATOM 16999 N N . SER A 1 21 ? -10.311 -5.408 -45.268 1.00 0.00 188 SER A N 18
ATOM 17000 C CA . SER A 1 21 ? -10.455 -5.199 -46.715 1.00 0.00 188 SER A CA 18
ATOM 17001 C C . SER A 1 21 ? -10.250 -6.497 -47.517 1.00 0.00 188 SER A C 18
ATOM 17002 O O . SER A 1 21 ? -10.771 -6.634 -48.627 1.00 0.00 188 SER A O 18
ATOM 17010 N N . LEU A 1 22 ? -9.531 -7.474 -46.949 1.00 0.00 189 LEU A N 18
ATOM 17011 C CA . LEU A 1 22 ? -9.269 -8.772 -47.568 1.00 0.00 189 LEU A CA 18
ATOM 17012 C C . LEU A 1 22 ? -10.538 -9.650 -47.534 1.00 0.00 189 LEU A C 18
ATOM 17013 O O . LEU A 1 22 ? -10.957 -10.167 -48.574 1.00 0.00 189 LEU A O 18
ATOM 17029 N N . CYS A 1 23 ? -11.161 -9.800 -46.360 1.00 0.00 190 CYS A N 18
ATOM 17030 C CA . CYS A 1 23 ? -12.366 -10.604 -46.135 1.00 0.00 190 CYS A CA 18
ATOM 17031 C C . CYS A 1 23 ? -13.694 -9.841 -46.342 1.00 0.00 190 CYS A C 18
ATOM 17032 O O . CYS A 1 23 ? -14.761 -10.466 -46.336 1.00 0.00 190 CYS A O 18
ATOM 17039 N N . HIS A 1 24 ? -13.655 -8.508 -46.488 1.00 0.00 191 HIS A N 18
ATOM 17040 C CA . HIS A 1 24 ? -14.831 -7.627 -46.580 1.00 0.00 191 HIS A CA 18
ATOM 17041 C C . HIS A 1 24 ? -15.754 -7.814 -45.354 1.00 0.00 191 HIS A C 18
ATOM 17042 O O . HIS A 1 24 ? -16.940 -8.135 -45.476 1.00 0.00 191 HIS A O 18
ATOM 17057 N N . ALA A 1 25 ? -15.180 -7.640 -44.159 1.00 0.00 192 ALA A N 18
ATOM 17058 C CA . ALA A 1 25 ? -15.832 -7.833 -42.856 1.00 0.00 192 ALA A CA 18
ATOM 17059 C C . ALA A 1 25 ? -15.632 -6.615 -41.933 1.00 0.00 192 ALA A C 18
ATOM 17060 O O . ALA A 1 25 ? -14.532 -6.073 -41.860 1.00 0.00 192 ALA A O 18
ATOM 17067 N N . THR A 1 26 ? -16.684 -6.185 -41.227 1.00 0.00 193 THR A N 18
ATOM 17068 C CA . THR A 1 26 ? -16.685 -5.001 -40.334 1.00 0.00 193 THR A CA 18
ATOM 17069 C C . THR A 1 26 ? -16.784 -5.408 -38.859 1.00 0.00 193 THR A C 18
ATOM 17070 O O . THR A 1 26 ? -17.477 -6.375 -38.531 1.00 0.00 193 THR A O 18
ATOM 17081 N N . PHE A 1 27 ? -16.129 -4.660 -37.960 1.00 0.00 194 PHE A N 18
ATOM 17082 C CA . PHE A 1 27 ? -16.116 -4.913 -36.511 1.00 0.00 194 PHE A CA 18
ATOM 17083 C C . PHE A 1 27 ? -16.301 -3.604 -35.726 1.00 0.00 194 PHE A C 18
ATOM 17084 O O . PHE A 1 27 ? -15.943 -2.528 -36.209 1.00 0.00 194 PHE A O 18
ATOM 17101 N N . ASN A 1 28 ? -16.851 -3.696 -34.512 1.00 0.00 195 ASN A N 18
ATOM 17102 C CA . ASN A 1 28 ? -17.140 -2.552 -33.632 1.00 0.00 195 ASN A CA 18
ATOM 17103 C C . ASN A 1 28 ? -16.762 -2.828 -32.158 1.00 0.00 195 ASN A C 18
ATOM 17104 O O . ASN A 1 28 ? -17.304 -2.212 -31.242 1.00 0.00 195 ASN A O 18
ATOM 17115 N N . ASP A 1 29 ? -15.831 -3.757 -31.918 1.00 0.00 196 ASP A N 18
ATOM 17116 C CA . ASP A 1 29 ? -15.319 -4.150 -30.597 1.00 0.00 196 ASP A CA 18
ATOM 17117 C C . ASP A 1 29 ? -13.830 -4.541 -30.703 1.00 0.00 196 ASP A C 18
ATOM 17118 O O . ASP A 1 29 ? -13.402 -5.012 -31.764 1.00 0.00 196 ASP A O 18
ATOM 17127 N N . PRO A 1 30 ? -13.027 -4.364 -29.633 1.00 0.00 197 PRO A N 18
ATOM 17128 C CA . PRO A 1 30 ? -11.587 -4.627 -29.676 1.00 0.00 197 PRO A CA 18
ATOM 17129 C C . PRO A 1 30 ? -11.255 -6.103 -29.892 1.00 0.00 197 PRO A C 18
ATOM 17130 O O . PRO A 1 30 ? -10.477 -6.460 -30.777 1.00 0.00 197 PRO A O 18
ATOM 17141 N N . VAL A 1 31 ? -11.854 -6.969 -29.074 1.00 0.00 198 VAL A N 18
ATOM 17142 C CA . VAL A 1 31 ? -11.618 -8.415 -29.108 1.00 0.00 198 VAL A CA 18
ATOM 17143 C C . VAL A 1 31 ? -12.177 -9.029 -30.391 1.00 0.00 198 VAL A C 18
ATOM 17144 O O . VAL A 1 31 ? -11.525 -9.889 -30.971 1.00 0.00 198 VAL A O 18
ATOM 17157 N N . MET A 1 32 ? -13.325 -8.556 -30.894 1.00 0.00 199 MET A N 18
ATOM 17158 C CA . MET A 1 32 ? -13.890 -9.028 -32.169 1.00 0.00 199 MET A CA 18
ATOM 17159 C C . MET A 1 32 ? -12.924 -8.761 -33.335 1.00 0.00 199 MET A C 18
ATOM 17160 O O . MET A 1 32 ? -12.636 -9.664 -34.123 1.00 0.00 199 MET A O 18
ATOM 17174 N N . ALA A 1 33 ? -12.380 -7.540 -33.409 1.00 0.00 200 ALA A N 18
ATOM 17175 C CA . ALA A 1 33 ? -11.385 -7.163 -34.411 1.00 0.00 200 ALA A CA 18
ATOM 17176 C C . ALA A 1 33 ? -10.131 -8.048 -34.306 1.00 0.00 200 ALA A C 18
ATOM 17177 O O . ALA A 1 33 ? -9.720 -8.679 -35.282 1.00 0.00 200 ALA A O 18
ATOM 17184 N N . GLN A 1 34 ? -9.537 -8.118 -33.110 1.00 0.00 201 GLN A N 18
ATOM 17185 C CA . GLN A 1 34 ? -8.324 -8.899 -32.862 1.00 0.00 201 GLN A CA 18
ATOM 17186 C C . GLN A 1 34 ? -8.500 -10.398 -33.166 1.00 0.00 201 GLN A C 18
ATOM 17187 O O . GLN A 1 34 ? -7.618 -11.005 -33.777 1.00 0.00 201 GLN A O 18
ATOM 17201 N N . GLN A 1 35 ? -9.637 -10.995 -32.784 1.00 0.00 202 GLN A N 18
ATOM 17202 C CA . GLN A 1 35 ? -9.955 -12.402 -33.051 1.00 0.00 202 GLN A CA 18
ATOM 17203 C C . GLN A 1 35 ? -10.090 -12.673 -34.555 1.00 0.00 202 GLN A C 18
ATOM 17204 O O . GLN A 1 35 ? -9.576 -13.686 -35.033 1.00 0.00 202 GLN A O 18
ATOM 17218 N N . HIS A 1 36 ? -10.717 -11.770 -35.321 1.00 0.00 203 HIS A N 18
ATOM 17219 C CA . HIS A 1 36 ? -10.808 -11.935 -36.774 1.00 0.00 203 HIS A CA 18
ATOM 17220 C C . HIS A 1 36 ? -9.407 -11.961 -37.406 1.00 0.00 203 HIS A C 18
ATOM 17221 O O . HIS A 1 36 ? -9.077 -12.899 -38.129 1.00 0.00 203 HIS A O 18
ATOM 17235 N N . TYR A 1 37 ? -8.564 -10.966 -37.104 1.00 0.00 204 TYR A N 18
ATOM 17236 C CA . TYR A 1 37 ? -7.203 -10.839 -37.644 1.00 0.00 204 TYR A CA 18
ATOM 17237 C C . TYR A 1 37 ? -6.206 -11.960 -37.260 1.00 0.00 204 TYR A C 18
ATOM 17238 O O . TYR A 1 37 ? -5.058 -11.924 -37.713 1.00 0.00 204 TYR A O 18
ATOM 17256 N N . VAL A 1 38 ? -6.606 -12.961 -36.459 1.00 0.00 205 VAL A N 18
ATOM 17257 C CA . VAL A 1 38 ? -5.749 -14.095 -36.046 1.00 0.00 205 VAL A CA 18
ATOM 17258 C C . VAL A 1 38 ? -6.387 -15.477 -36.284 1.00 0.00 205 VAL A C 18
ATOM 17259 O O . VAL A 1 38 ? -5.663 -16.467 -36.406 1.00 0.00 205 VAL A O 18
ATOM 17272 N N . GLY A 1 39 ? -7.719 -15.566 -36.378 1.00 0.00 206 GLY A N 18
ATOM 17273 C CA . GLY A 1 39 ? -8.456 -16.819 -36.588 1.00 0.00 206 GLY A CA 18
ATOM 17274 C C . GLY A 1 39 ? -8.287 -17.453 -37.977 1.00 0.00 206 GLY A C 18
ATOM 17275 O O . GLY A 1 39 ? -7.972 -16.781 -38.964 1.00 0.00 206 GLY A O 18
ATOM 17279 N N . LYS A 1 40 ? -8.529 -18.771 -38.055 1.00 0.00 207 LYS A N 18
ATOM 17280 C CA . LYS A 1 40 ? -8.410 -19.609 -39.270 1.00 0.00 207 LYS A CA 18
ATOM 17281 C C . LYS A 1 40 ? -9.168 -19.071 -40.490 1.00 0.00 207 LYS A C 18
ATOM 17282 O O . LYS A 1 40 ? -8.675 -19.182 -41.613 1.00 0.00 207 LYS A O 18
ATOM 17301 N N . LYS A 1 41 ? -10.344 -18.465 -40.281 1.00 0.00 208 LYS A N 18
ATOM 17302 C CA . LYS A 1 41 ? -11.179 -17.880 -41.349 1.00 0.00 208 LYS A CA 18
ATOM 17303 C C . LYS A 1 41 ? -10.437 -16.796 -42.140 1.00 0.00 208 LYS A C 18
ATOM 17304 O O . LYS A 1 41 ? -10.459 -16.828 -43.370 1.00 0.00 208 LYS A O 18
ATOM 17323 N N . HIS A 1 42 ? -9.727 -15.892 -41.457 1.00 0.00 209 HIS A N 18
ATOM 17324 C CA . HIS A 1 42 ? -8.936 -14.842 -42.111 1.00 0.00 209 HIS A CA 18
ATOM 17325 C C . HIS A 1 42 ? -7.776 -15.447 -42.899 1.00 0.00 209 HIS A C 18
ATOM 17326 O O . HIS A 1 42 ? -7.511 -15.035 -44.026 1.00 0.00 209 HIS A O 18
ATOM 17340 N N . ARG A 1 43 ? -7.106 -16.466 -42.339 1.00 0.00 210 ARG A N 18
ATOM 17341 C CA . ARG A 1 43 ? -5.985 -17.151 -43.007 1.00 0.00 210 ARG A CA 18
ATOM 17342 C C . ARG A 1 43 ? -6.444 -17.784 -44.325 1.00 0.00 210 ARG A C 18
ATOM 17343 O O . ARG A 1 43 ? -5.840 -17.543 -45.370 1.00 0.00 210 ARG A O 18
ATOM 17364 N N . LYS A 1 44 ? -7.544 -18.547 -44.284 1.00 0.00 211 LYS A N 18
ATOM 17365 C CA . LYS A 1 44 ? -8.153 -19.206 -45.452 1.00 0.00 211 LYS A CA 18
ATOM 17366 C C . LYS A 1 44 ? -8.574 -18.202 -46.531 1.00 0.00 211 LYS A C 18
ATOM 17367 O O . LYS A 1 44 ? -8.192 -18.362 -47.691 1.00 0.00 211 LYS A O 18
ATOM 17386 N N . GLN A 1 45 ? -9.323 -17.158 -46.166 1.00 0.00 212 GLN A N 18
ATOM 17387 C CA . GLN A 1 45 ? -9.771 -16.134 -47.118 1.00 0.00 212 GLN A CA 18
ATOM 17388 C C . GLN A 1 45 ? -8.607 -15.311 -47.695 1.00 0.00 212 GLN A C 18
ATOM 17389 O O . GLN A 1 45 ? -8.621 -15.002 -48.886 1.00 0.00 212 GLN A O 18
ATOM 17403 N N . GLU A 1 46 ? -7.575 -14.993 -46.906 1.00 0.00 213 GLU A N 18
ATOM 17404 C CA . GLU A 1 46 ? -6.384 -14.286 -47.395 1.00 0.00 213 GLU A CA 18
ATOM 17405 C C . GLU A 1 46 ? -5.656 -15.134 -48.453 1.00 0.00 213 GLU A C 18
ATOM 17406 O O . GLU A 1 46 ? -5.334 -14.628 -49.529 1.00 0.00 213 GLU A O 18
ATOM 17418 N N . THR A 1 47 ? -5.456 -16.436 -48.201 1.00 0.00 214 THR A N 18
ATOM 17419 C CA . THR A 1 47 ? -4.863 -17.367 -49.180 1.00 0.00 214 THR A CA 18
ATOM 17420 C C . THR A 1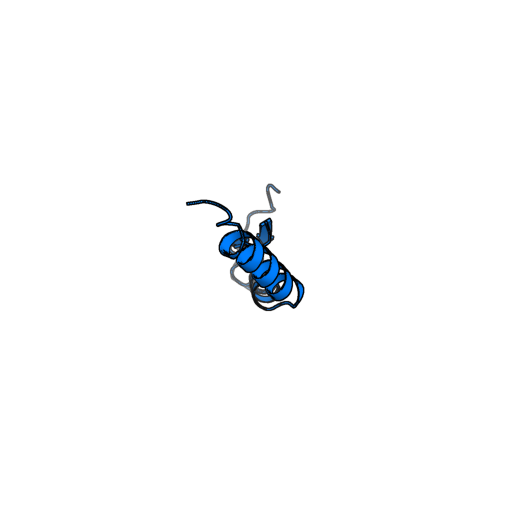 47 ? -5.731 -17.464 -50.442 1.00 0.00 214 THR A C 18
ATOM 17421 O O . THR A 1 47 ? -5.196 -17.410 -51.551 1.00 0.00 214 THR A O 18
ATOM 17432 N N . LYS A 1 48 ? -7.065 -17.553 -50.302 1.00 0.00 215 LYS A N 18
ATOM 17433 C CA . LYS A 1 48 ? -8.011 -17.589 -51.433 1.00 0.00 215 LYS A CA 18
ATOM 17434 C C . LYS A 1 48 ? -7.880 -16.336 -52.303 1.00 0.00 215 LYS A C 18
ATOM 17435 O O . LYS A 1 48 ? -7.761 -16.449 -53.523 1.00 0.00 215 LYS A O 18
ATOM 17454 N N . LEU A 1 49 ? -7.865 -15.150 -51.691 1.00 0.00 216 LEU A N 18
ATOM 17455 C CA . LEU A 1 49 ? -7.713 -13.869 -52.387 1.00 0.00 216 LEU A CA 18
ATOM 17456 C C . LEU A 1 49 ? -6.354 -13.764 -53.099 1.00 0.00 216 LEU A C 18
ATOM 17457 O O . LEU A 1 49 ? -6.307 -13.377 -54.268 1.00 0.00 216 LEU A O 18
ATOM 17473 N N . LYS A 1 50 ? -5.256 -14.148 -52.431 1.00 0.00 217 LYS A N 18
ATOM 17474 C CA . LYS A 1 50 ? -3.903 -14.161 -53.019 1.00 0.00 217 LYS A CA 18
ATOM 17475 C C . LYS A 1 50 ? -3.840 -15.072 -54.248 1.00 0.00 217 LYS A C 18
ATOM 17476 O O . LYS A 1 50 ? -3.347 -14.648 -55.293 1.00 0.00 217 LYS A O 18
ATOM 17495 N N . LEU A 1 51 ? -4.380 -16.291 -54.151 1.00 0.00 218 LEU A N 18
ATOM 17496 C CA . LEU A 1 51 ? -4.455 -17.251 -55.259 1.00 0.00 218 LEU A CA 18
ATOM 17497 C C . LEU A 1 51 ? -5.286 -16.684 -56.421 1.00 0.00 218 LEU A C 18
ATOM 17498 O O . LEU A 1 51 ? -4.836 -16.711 -57.567 1.00 0.00 218 LEU A O 18
ATOM 17514 N N . MET A 1 52 ? -6.471 -16.134 -56.131 1.00 0.00 219 MET A N 18
ATOM 17515 C CA . MET A 1 52 ? -7.357 -15.521 -57.128 1.00 0.00 219 MET A CA 18
ATOM 17516 C C . MET A 1 52 ? -6.650 -14.388 -57.891 1.00 0.00 219 MET A C 18
ATOM 17517 O O . MET A 1 52 ? -6.662 -14.382 -59.122 1.00 0.00 219 MET A O 18
ATOM 17531 N N . ALA A 1 53 ? -5.987 -13.464 -57.186 1.00 0.00 220 ALA A N 18
ATOM 17532 C CA . ALA A 1 53 ? -5.236 -12.366 -57.798 1.00 0.00 220 ALA A CA 18
ATOM 17533 C C . ALA A 1 53 ? -4.054 -12.869 -58.655 1.00 0.00 220 ALA A C 18
ATOM 17534 O O . ALA A 1 53 ? -3.871 -12.420 -59.791 1.00 0.00 220 ALA A O 18
ATOM 17541 N N . ARG A 1 54 ? -3.271 -13.824 -58.129 1.00 0.00 221 ARG A N 18
ATOM 17542 C CA . ARG A 1 54 ? -2.113 -14.449 -58.797 1.00 0.00 221 ARG A CA 18
ATOM 17543 C C . ARG A 1 54 ? -2.496 -15.140 -60.110 1.00 0.00 221 ARG A C 18
ATOM 17544 O O . ARG A 1 54 ? -1.851 -14.918 -61.134 1.00 0.00 221 ARG A O 18
ATOM 17565 N N . TYR A 1 55 ? -3.537 -15.974 -60.083 1.00 0.00 222 TYR A N 18
ATOM 17566 C CA . TYR A 1 55 ? -4.009 -16.735 -61.245 1.00 0.00 222 TYR A CA 18
ATOM 17567 C C . TYR A 1 55 ? -4.827 -15.884 -62.236 1.00 0.00 222 TYR A C 18
ATOM 17568 O O . TYR A 1 55 ? -4.682 -16.037 -63.450 1.00 0.00 222 TYR A O 18
ATOM 17586 N N . GLY A 1 56 ? -5.659 -14.961 -61.740 1.00 0.00 223 GLY A N 18
ATOM 17587 C CA . GLY A 1 56 ? -6.511 -14.076 -62.548 1.00 0.00 223 GLY A CA 18
ATOM 17588 C C . GLY A 1 56 ? -5.764 -13.102 -63.471 1.00 0.00 223 GLY A C 18
ATOM 17589 O O . GLY A 1 56 ? -6.322 -12.676 -64.484 1.00 0.00 223 GLY A O 18
ATOM 17593 N N . ARG A 1 57 ? -4.506 -12.767 -63.146 1.00 0.00 224 ARG A N 18
ATOM 17594 C CA . ARG A 1 57 ? -3.624 -11.849 -63.902 1.00 0.00 224 ARG A CA 18
ATOM 17595 C C . ARG A 1 57 ? -2.280 -12.498 -64.287 1.00 0.00 224 ARG A C 18
ATOM 17596 O O . ARG A 1 57 ? -1.287 -11.801 -64.506 1.00 0.00 224 ARG A O 18
ATOM 17617 N N . LEU A 1 58 ? -2.243 -13.832 -64.376 1.00 0.00 225 LEU A N 18
ATOM 17618 C CA . LEU A 1 58 ? -1.065 -14.625 -64.757 1.00 0.00 225 LEU A CA 18
ATOM 17619 C C . LEU A 1 58 ? -0.503 -14.166 -66.119 1.00 0.00 225 LEU A C 18
ATOM 17620 O O . LEU A 1 58 ? -1.232 -14.108 -67.114 1.00 0.00 225 LEU A O 18
ATOM 17636 N N . ALA A 1 59 ? 0.794 -13.846 -66.156 1.00 0.00 226 ALA A N 18
ATOM 17637 C CA . ALA A 1 59 ? 1.521 -13.381 -67.342 1.00 0.00 226 ALA A CA 18
ATOM 17638 C C . ALA A 1 59 ? 3.020 -13.756 -67.285 1.00 0.00 226 ALA A C 18
ATOM 17639 O O . ALA A 1 59 ? 3.523 -14.218 -66.257 1.00 0.00 226 ALA A O 18
ATOM 17646 N N . ASP A 1 60 ? 3.742 -13.541 -68.390 1.00 0.00 227 ASP A N 18
ATOM 17647 C CA . ASP A 1 60 ? 5.180 -13.821 -68.535 1.00 0.00 227 ASP A CA 18
ATOM 17648 C C . ASP A 1 60 ? 5.864 -12.829 -69.496 1.00 0.00 227 ASP A C 18
ATOM 17649 O O . ASP A 1 60 ? 5.295 -12.427 -70.522 1.00 0.00 227 ASP A O 18
ATOM 17659 N N . SER A 1 1 ? 6.957 -14.906 -15.327 1.00 0.00 168 SER A N 19
ATOM 17660 C CA . SER A 1 1 ? 6.935 -13.831 -16.333 1.00 0.00 168 SER A CA 19
ATOM 17661 C C . SER A 1 1 ? 7.624 -12.531 -15.871 1.00 0.00 168 SER A C 19
ATOM 17662 O O . SER A 1 1 ? 7.755 -11.595 -16.663 1.00 0.00 168 SER A O 19
ATOM 17670 N N . THR A 1 2 ? 8.077 -12.487 -14.609 1.00 0.00 169 THR A N 19
ATOM 17671 C CA . THR A 1 2 ? 8.759 -11.368 -13.913 1.00 0.00 169 THR A CA 19
ATOM 17672 C C . THR A 1 2 ? 7.827 -10.181 -13.605 1.00 0.00 169 THR A C 19
ATOM 17673 O O . THR A 1 2 ? 7.005 -9.783 -14.432 1.00 0.00 169 THR A O 19
ATOM 17684 N N . LYS A 1 3 ? 7.977 -9.603 -12.399 1.00 0.00 170 LYS A N 19
ATOM 17685 C CA . LYS A 1 3 ? 7.246 -8.438 -11.850 1.00 0.00 170 LYS A CA 19
ATOM 17686 C C . LYS A 1 3 ? 5.763 -8.347 -12.271 1.00 0.00 170 LYS A C 19
ATOM 17687 O O . LYS A 1 3 ? 5.364 -7.470 -13.042 1.00 0.00 170 LYS A O 19
ATOM 17706 N N . VAL A 1 4 ? 4.957 -9.285 -11.762 1.00 0.00 171 VAL A N 19
ATOM 17707 C CA . VAL A 1 4 ? 3.502 -9.393 -12.003 1.00 0.00 171 VAL A CA 19
ATOM 17708 C C . VAL A 1 4 ? 2.745 -8.090 -11.674 1.00 0.00 171 VAL A C 19
ATOM 17709 O O . VAL A 1 4 ? 3.182 -7.296 -10.836 1.00 0.00 171 VAL A O 19
ATOM 17722 N N . GLU A 1 5 ? 1.595 -7.868 -12.319 1.00 0.00 172 GLU A N 19
ATOM 17723 C CA . GLU A 1 5 ? 0.750 -6.671 -12.157 1.00 0.00 172 GLU A CA 19
ATOM 17724 C C . GLU A 1 5 ? -0.705 -7.019 -11.777 1.00 0.00 172 GLU A C 19
ATOM 17725 O O . GLU A 1 5 ? -1.164 -8.151 -11.962 1.00 0.00 172 GLU A O 19
ATOM 17737 N N . ALA A 1 6 ? -1.430 -6.032 -11.239 1.00 0.00 173 ALA A N 19
ATOM 17738 C CA . ALA A 1 6 ? -2.818 -6.139 -10.769 1.00 0.00 173 ALA A CA 19
ATOM 17739 C C . ALA A 1 6 ? -3.576 -4.795 -10.932 1.00 0.00 173 ALA A C 19
ATOM 17740 O O . ALA A 1 6 ? -3.237 -3.988 -11.803 1.00 0.00 173 ALA A O 19
ATOM 17747 N N . LEU A 1 7 ? -4.595 -4.545 -10.096 1.00 0.00 174 LEU A N 19
ATOM 17748 C CA . LEU A 1 7 ? -5.421 -3.323 -10.061 1.00 0.00 174 LEU A CA 19
ATOM 17749 C C . LEU A 1 7 ? -6.174 -3.023 -11.381 1.00 0.00 174 LEU A C 19
ATOM 17750 O O . LEU A 1 7 ? -6.319 -1.868 -11.788 1.00 0.00 174 LEU A O 19
ATOM 17766 N N . HIS A 1 8 ? -6.667 -4.068 -12.062 1.00 0.00 175 HIS A N 19
ATOM 17767 C CA . HIS A 1 8 ? -7.457 -3.943 -13.301 1.00 0.00 175 HIS A CA 19
ATOM 17768 C C . HIS A 1 8 ? -8.756 -3.153 -13.045 1.00 0.00 175 HIS A C 19
ATOM 17769 O O . HIS A 1 8 ? -9.618 -3.596 -12.280 1.00 0.00 175 HIS A O 19
ATOM 17784 N N . GLN A 1 9 ? -8.882 -1.973 -13.657 1.00 0.00 176 GLN A N 19
ATOM 17785 C CA . GLN A 1 9 ? -10.036 -1.073 -13.508 1.00 0.00 176 GLN A CA 19
ATOM 17786 C C . GLN A 1 9 ? -11.345 -1.625 -14.118 1.00 0.00 176 GLN A C 19
ATOM 17787 O O . GLN A 1 9 ? -11.337 -2.535 -14.947 1.00 0.00 176 GLN A O 19
ATOM 17801 N N . ASN A 1 10 ? -12.483 -1.038 -13.729 1.00 0.00 177 ASN A N 19
ATOM 17802 C CA . ASN A 1 10 ? -13.833 -1.406 -14.194 1.00 0.00 177 ASN A CA 19
ATOM 17803 C C . ASN A 1 10 ? -14.224 -0.796 -15.567 1.00 0.00 177 ASN A C 19
ATOM 17804 O O . ASN A 1 10 ? -15.403 -0.803 -15.935 1.00 0.00 177 ASN A O 19
ATOM 17815 N N . ARG A 1 11 ? -13.256 -0.261 -16.327 1.00 0.00 178 ARG A N 19
ATOM 17816 C CA . ARG A 1 11 ? -13.434 0.384 -17.646 1.00 0.00 178 ARG A CA 19
ATOM 17817 C C . ARG A 1 11 ? -12.391 -0.096 -18.664 1.00 0.00 178 ARG A C 19
ATOM 17818 O O . ARG A 1 11 ? -11.402 -0.737 -18.310 1.00 0.00 178 ARG A O 19
ATOM 17839 N N . GLU A 1 12 ? -12.606 0.228 -19.937 1.00 0.00 179 GLU A N 19
ATOM 17840 C CA . GLU A 1 12 ? -11.728 -0.129 -21.062 1.00 0.00 179 GLU A CA 19
ATOM 17841 C C . GLU A 1 12 ? -11.814 0.926 -22.191 1.00 0.00 179 GLU A C 19
ATOM 17842 O O . GLU A 1 12 ? -12.541 1.918 -22.072 1.00 0.00 179 GLU A O 19
ATOM 17854 N N . MET A 1 13 ? -11.073 0.729 -23.288 1.00 0.00 180 MET A N 19
ATOM 17855 C CA . MET A 1 13 ? -11.051 1.624 -24.457 1.00 0.00 180 MET A CA 19
ATOM 17856 C C . MET A 1 13 ? -12.427 1.773 -25.141 1.00 0.00 180 MET A C 19
ATOM 17857 O O . MET A 1 13 ? -13.325 0.941 -24.976 1.00 0.00 180 MET A O 19
ATOM 17871 N N . ILE A 1 14 ? -12.577 2.837 -25.940 1.00 0.00 181 ILE A N 19
ATOM 17872 C CA . ILE A 1 14 ? -13.785 3.149 -26.721 1.00 0.00 181 ILE A CA 19
ATOM 17873 C C . ILE A 1 14 ? -14.146 2.031 -27.726 1.00 0.00 181 ILE A C 19
ATOM 17874 O O . ILE A 1 14 ? -13.304 1.225 -28.128 1.00 0.00 181 ILE A O 19
ATOM 17890 N N . ASP A 1 15 ? -15.419 1.981 -28.121 1.00 0.00 182 ASP A N 19
ATOM 17891 C CA . ASP A 1 15 ? -16.043 0.975 -28.994 1.00 0.00 182 ASP A CA 19
ATOM 17892 C C . ASP A 1 15 ? -16.561 1.549 -30.337 1.00 0.00 182 ASP A C 19
ATOM 17893 O O . ASP A 1 15 ? -17.774 1.663 -30.540 1.00 0.00 182 ASP A O 19
ATOM 17902 N N . PRO A 1 16 ? -15.662 1.929 -31.267 1.00 0.00 183 PRO A N 19
ATOM 17903 C CA . PRO A 1 16 ? -16.035 2.459 -32.578 1.00 0.00 183 PRO A CA 19
ATOM 17904 C C . PRO A 1 16 ? -16.478 1.341 -33.538 1.00 0.00 183 PRO A C 19
ATOM 17905 O O . PRO A 1 16 ? -16.139 0.167 -33.362 1.00 0.00 183 PRO A O 19
ATOM 17916 N N . ASP A 1 17 ? -17.187 1.715 -34.604 1.00 0.00 184 ASP A N 19
ATOM 17917 C CA . ASP A 1 17 ? -17.569 0.783 -35.672 1.00 0.00 184 ASP A CA 19
ATOM 17918 C C . ASP A 1 17 ? -16.343 0.447 -36.547 1.00 0.00 184 ASP A C 19
ATOM 17919 O O . ASP A 1 17 ? -15.546 1.335 -36.873 1.00 0.00 184 ASP A O 19
ATOM 17928 N N . LYS A 1 18 ? -16.189 -0.823 -36.937 1.00 0.00 185 LYS A N 19
ATOM 17929 C CA . LYS A 1 18 ? -15.080 -1.331 -37.757 1.00 0.00 185 LYS A CA 19
ATOM 17930 C C . LYS A 1 18 ? -15.593 -2.316 -38.809 1.00 0.00 185 LYS A C 19
ATOM 17931 O O . LYS A 1 18 ? -16.681 -2.877 -38.672 1.00 0.00 185 LYS A O 19
ATOM 17950 N N . PHE A 1 19 ? -14.797 -2.535 -39.851 1.00 0.00 186 PHE A N 19
ATOM 17951 C CA . PHE A 1 19 ? -15.120 -3.420 -40.973 1.00 0.00 186 PHE A CA 19
ATOM 17952 C C . PHE A 1 19 ? -13.859 -4.076 -41.558 1.00 0.00 186 PHE A C 19
ATOM 17953 O O . PHE A 1 19 ? -12.772 -3.489 -41.534 1.00 0.00 186 PHE A O 19
ATOM 17970 N N . CYS A 1 20 ? -14.024 -5.278 -42.110 1.00 0.00 187 CYS A N 19
ATOM 17971 C CA . CYS A 1 20 ? -12.998 -6.069 -42.778 1.00 0.00 187 CYS A CA 19
ATOM 17972 C C . CYS A 1 20 ? -13.460 -6.369 -44.214 1.00 0.00 187 CYS A C 19
ATOM 17973 O O . CYS A 1 20 ? -14.376 -7.165 -44.447 1.00 0.00 187 CYS A O 19
ATOM 17980 N N . SER A 1 21 ? -12.844 -5.693 -45.188 1.00 0.00 188 SER A N 19
ATOM 17981 C CA . SER A 1 21 ? -13.163 -5.846 -46.615 1.00 0.00 188 SER A CA 19
ATOM 17982 C C . SER A 1 21 ? -12.724 -7.207 -47.180 1.00 0.00 188 SER A C 19
ATOM 17983 O O . SER A 1 21 ? -13.336 -7.725 -48.119 1.00 0.00 188 SER A O 19
ATOM 17991 N N . LEU A 1 22 ? -11.686 -7.816 -46.594 1.00 0.00 189 LEU A N 19
ATOM 17992 C CA . LEU A 1 22 ? -11.146 -9.115 -47.012 1.00 0.00 189 LEU A CA 19
ATOM 17993 C C . LEU A 1 22 ? -12.058 -10.296 -46.615 1.00 0.00 189 LEU A C 19
ATOM 17994 O O . LEU A 1 22 ? -12.081 -11.311 -47.319 1.00 0.00 189 LEU A O 19
ATOM 18010 N N . CYS A 1 23 ? -12.806 -10.154 -45.514 1.00 0.00 190 CYS A N 19
ATOM 18011 C CA . CYS A 1 23 ? -13.688 -11.173 -44.930 1.00 0.00 190 CYS A CA 19
ATOM 18012 C C . CYS A 1 23 ? -15.192 -10.817 -44.985 1.00 0.00 190 CYS A C 19
ATOM 18013 O O . CYS A 1 23 ? -16.032 -11.655 -44.640 1.00 0.00 190 CYS A O 19
ATOM 18020 N N . HIS A 1 24 ? -15.536 -9.585 -45.386 1.00 0.00 191 HIS A N 19
ATOM 18021 C CA . HIS A 1 24 ? -16.899 -9.028 -45.405 1.00 0.00 191 HIS A CA 19
ATOM 18022 C C . HIS A 1 24 ? -17.580 -9.176 -44.028 1.00 0.00 191 HIS A C 19
ATOM 18023 O O . HIS A 1 24 ? -18.639 -9.796 -43.888 1.00 0.00 191 HIS A O 19
ATOM 18038 N N . ALA A 1 25 ? -16.931 -8.622 -43.000 1.00 0.00 192 ALA A N 19
ATOM 18039 C CA . ALA A 1 25 ? -17.338 -8.689 -41.591 1.00 0.00 192 ALA A CA 19
ATOM 18040 C C . ALA A 1 25 ? -17.329 -7.297 -40.927 1.00 0.00 192 ALA A C 19
ATOM 18041 O O . ALA A 1 25 ? -16.504 -6.453 -41.273 1.00 0.00 192 ALA A O 19
ATOM 18048 N N . THR A 1 26 ? -18.237 -7.064 -39.973 1.00 0.00 193 THR A N 19
ATOM 18049 C CA . THR A 1 26 ? -18.432 -5.777 -39.266 1.00 0.00 193 THR A CA 19
ATOM 18050 C C . THR A 1 26 ? -18.346 -5.965 -37.748 1.00 0.00 193 THR A C 19
ATOM 18051 O O . THR A 1 26 ? -18.767 -7.003 -37.228 1.00 0.00 193 THR A O 19
ATOM 18062 N N . PHE A 1 27 ? -17.820 -4.968 -37.025 1.00 0.00 194 PHE A N 19
ATOM 18063 C CA . PHE A 1 27 ? -17.620 -5.006 -35.567 1.00 0.00 194 PHE A CA 19
ATOM 18064 C C . PHE A 1 27 ? -17.971 -3.654 -34.924 1.00 0.00 194 PHE A C 19
ATOM 18065 O O . PHE A 1 27 ? -17.991 -2.625 -35.602 1.00 0.00 194 PHE A O 19
ATOM 18082 N N . ASN A 1 28 ? -18.245 -3.647 -33.616 1.00 0.00 195 ASN A N 19
ATOM 18083 C CA . ASN A 1 28 ? -18.612 -2.443 -32.854 1.00 0.00 195 ASN A CA 19
ATOM 18084 C C . ASN A 1 28 ? -18.116 -2.506 -31.389 1.00 0.00 195 ASN A C 19
ATOM 18085 O O . ASN A 1 28 ? -18.777 -2.031 -30.467 1.00 0.00 195 ASN A O 19
ATOM 18096 N N . ASP A 1 29 ? -16.960 -3.140 -31.166 1.00 0.00 196 ASP A N 19
ATOM 18097 C CA . ASP A 1 29 ? -16.315 -3.344 -29.860 1.00 0.00 196 ASP A CA 19
ATOM 18098 C C . ASP A 1 29 ? -14.786 -3.481 -30.061 1.00 0.00 196 ASP A C 19
ATOM 18099 O O . ASP A 1 29 ? -14.369 -4.073 -31.064 1.00 0.00 196 ASP A O 19
ATOM 18108 N N . PRO A 1 30 ? -13.936 -2.952 -29.152 1.00 0.00 197 PRO A N 19
ATOM 18109 C CA . PRO A 1 30 ? -12.481 -2.966 -29.328 1.00 0.00 197 PRO A CA 19
ATOM 18110 C C . PRO A 1 30 ? -11.880 -4.371 -29.408 1.00 0.00 197 PRO A C 19
ATOM 18111 O O . PRO A 1 30 ? -11.065 -4.669 -30.282 1.00 0.00 197 PRO A O 19
ATOM 18122 N N . VAL A 1 31 ? -12.288 -5.240 -28.483 1.00 0.00 198 VAL A N 19
ATOM 18123 C CA . VAL A 1 31 ? -11.796 -6.616 -28.373 1.00 0.00 198 VAL A CA 19
ATOM 18124 C C . VAL A 1 31 ? -12.336 -7.471 -29.517 1.00 0.00 198 VAL A C 19
ATOM 18125 O O . VAL A 1 31 ? -11.577 -8.252 -30.083 1.00 0.00 198 VAL A O 19
ATOM 18138 N N . MET A 1 32 ? -13.597 -7.294 -29.928 1.00 0.00 199 MET A N 19
ATOM 18139 C CA . MET A 1 32 ? -14.169 -8.008 -31.080 1.00 0.00 199 MET A CA 19
ATOM 18140 C C . MET A 1 32 ? -13.380 -7.704 -32.364 1.00 0.00 199 MET A C 19
ATOM 18141 O O . MET A 1 32 ? -12.995 -8.623 -33.090 1.00 0.00 199 MET A O 19
ATOM 18155 N N . ALA A 1 33 ? -13.089 -6.420 -32.614 1.00 0.00 200 ALA A N 19
ATOM 18156 C CA . ALA A 1 33 ? -12.279 -5.987 -33.751 1.00 0.00 200 ALA A CA 19
ATOM 18157 C C . ALA A 1 33 ? -10.875 -6.613 -33.698 1.00 0.00 200 ALA A C 19
ATOM 18158 O O . ALA A 1 33 ? -10.430 -7.246 -34.658 1.00 0.00 200 ALA A O 19
ATOM 18165 N N . GLN A 1 34 ? -10.186 -6.462 -32.560 1.00 0.00 201 GLN A N 19
ATOM 18166 C CA . GLN A 1 34 ? -8.837 -6.988 -32.358 1.00 0.00 201 GLN A CA 19
ATOM 18167 C C . GLN A 1 34 ? -8.766 -8.515 -32.551 1.00 0.00 201 GLN A C 19
ATOM 18168 O O . GLN A 1 34 ? -7.875 -9.009 -33.243 1.00 0.00 201 GLN A O 19
ATOM 18182 N N . GLN A 1 35 ? -9.715 -9.262 -31.971 1.00 0.00 202 GLN A N 19
ATOM 18183 C CA . GLN A 1 35 ? -9.801 -10.721 -32.081 1.00 0.00 202 GLN A CA 19
ATOM 18184 C C . GLN A 1 35 ? -10.031 -11.172 -33.528 1.00 0.00 202 GLN A C 19
ATOM 18185 O O . GLN A 1 35 ? -9.456 -12.181 -33.937 1.00 0.00 202 GLN A O 19
ATOM 18199 N N . HIS A 1 36 ? -10.814 -10.431 -34.324 1.00 0.00 203 HIS A N 19
ATOM 18200 C CA . HIS A 1 36 ? -11.003 -10.768 -35.736 1.00 0.00 203 HIS A CA 19
ATOM 18201 C C . HIS A 1 36 ? -9.678 -10.639 -36.506 1.00 0.00 203 HIS A C 19
ATOM 18202 O O . HIS A 1 36 ? -9.213 -11.618 -37.087 1.00 0.00 203 HIS A O 19
ATOM 18216 N N . TYR A 1 37 ? -9.043 -9.460 -36.480 1.00 0.00 204 TYR A N 19
ATOM 18217 C CA . TYR A 1 37 ? -7.791 -9.174 -37.201 1.00 0.00 204 TYR A CA 19
ATOM 18218 C C . TYR A 1 37 ? -6.578 -10.063 -36.841 1.00 0.00 204 TYR A C 19
ATOM 18219 O O . TYR A 1 37 ? -5.585 -10.062 -37.573 1.00 0.00 204 TYR A O 19
ATOM 18237 N N . VAL A 1 38 ? -6.644 -10.835 -35.748 1.00 0.00 205 VAL A N 19
ATOM 18238 C CA . VAL A 1 38 ? -5.578 -11.752 -35.288 1.00 0.00 205 VAL A CA 19
ATOM 18239 C C . VAL A 1 38 ? -6.020 -13.230 -35.265 1.00 0.00 205 VAL A C 19
ATOM 18240 O O . VAL A 1 38 ? -5.220 -14.118 -34.967 1.00 0.00 205 VAL A O 19
ATOM 18253 N N . GLY A 1 39 ? -7.286 -13.517 -35.589 1.00 0.00 206 GLY A N 19
ATOM 18254 C CA . GLY A 1 39 ? -7.860 -14.866 -35.574 1.00 0.00 206 GLY A CA 19
ATOM 18255 C C . GLY A 1 39 ? -7.548 -15.708 -36.815 1.00 0.00 206 GLY A C 19
ATOM 18256 O O . GLY A 1 39 ? -7.290 -15.187 -37.905 1.00 0.00 206 GLY A O 19
ATOM 18260 N N . LYS A 1 40 ? -7.599 -17.038 -36.655 1.00 0.00 207 LYS A N 19
ATOM 18261 C CA . LYS A 1 40 ? -7.325 -18.021 -37.723 1.00 0.00 207 LYS A CA 19
ATOM 18262 C C . LYS A 1 40 ? -8.213 -17.830 -38.957 1.00 0.00 207 LYS A C 19
ATOM 18263 O O . LYS A 1 40 ? -7.714 -17.928 -40.077 1.00 0.00 207 LYS A O 19
ATOM 18282 N N . LYS A 1 41 ? -9.500 -17.505 -38.770 1.00 0.00 208 LYS A N 19
ATOM 18283 C CA . LYS A 1 41 ? -10.455 -17.232 -39.864 1.00 0.00 208 LYS A CA 19
ATOM 18284 C C . LYS A 1 41 ? -9.981 -16.083 -40.759 1.00 0.00 208 LYS A C 19
ATOM 18285 O O . LYS A 1 41 ? -9.931 -16.249 -41.978 1.00 0.00 208 LYS A O 19
ATOM 18304 N N . HIS A 1 42 ? -9.575 -14.958 -40.160 1.00 0.00 209 HIS A N 19
ATOM 18305 C CA . HIS A 1 42 ? -9.042 -13.806 -40.897 1.00 0.00 209 HIS A CA 19
ATOM 18306 C C . HIS A 1 42 ? -7.767 -14.176 -41.652 1.00 0.00 209 HIS A C 19
ATOM 18307 O O . HIS A 1 42 ? -7.675 -13.932 -42.851 1.00 0.00 209 HIS A O 19
ATOM 18321 N N . ARG A 1 43 ? -6.794 -14.814 -40.982 1.00 0.00 210 ARG A N 19
ATOM 18322 C CA . ARG A 1 43 ? -5.533 -15.239 -41.621 1.00 0.00 210 ARG A CA 19
ATOM 18323 C C . ARG A 1 43 ? -5.778 -16.191 -42.800 1.00 0.00 210 ARG A C 19
ATOM 18324 O O . ARG A 1 43 ? -5.167 -16.016 -43.855 1.00 0.00 210 ARG A O 19
ATOM 18345 N N . LYS A 1 44 ? -6.692 -17.156 -42.658 1.00 0.00 211 LYS A N 19
ATOM 18346 C CA . LYS A 1 44 ? -7.077 -18.109 -43.715 1.00 0.00 211 LYS A CA 19
ATOM 18347 C C . LYS A 1 44 ? -7.716 -17.399 -44.914 1.00 0.00 211 LYS A C 19
ATOM 18348 O O . LYS A 1 44 ? -7.248 -17.561 -46.040 1.00 0.00 211 LYS A O 19
ATOM 18367 N N . GLN A 1 45 ? -8.755 -16.592 -44.689 1.00 0.00 212 GLN A N 19
ATOM 18368 C CA . GLN A 1 45 ? -9.450 -15.852 -45.753 1.00 0.00 212 GLN A CA 19
ATOM 18369 C C . GLN A 1 45 ? -8.540 -14.815 -46.433 1.00 0.00 212 GLN A C 19
ATOM 18370 O O . GLN A 1 45 ? -8.549 -14.707 -47.660 1.00 0.00 212 GLN A O 19
ATOM 18384 N N . GLU A 1 46 ? -7.697 -14.110 -45.673 1.00 0.00 213 GLU A N 19
ATOM 18385 C CA . GLU A 1 46 ? -6.690 -13.180 -46.200 1.00 0.00 213 GLU A CA 19
ATOM 18386 C C . GLU A 1 46 ? -5.704 -13.932 -47.110 1.00 0.00 213 GLU A C 19
ATOM 18387 O O . GLU A 1 46 ? -5.413 -13.471 -48.213 1.00 0.00 213 GLU A O 19
ATOM 18399 N N . THR A 1 47 ? -5.235 -15.114 -46.689 1.00 0.00 214 THR A N 19
ATOM 18400 C CA . THR A 1 47 ? -4.346 -15.969 -47.495 1.00 0.00 214 THR A CA 19
ATOM 18401 C C . THR A 1 47 ? -5.031 -16.401 -48.795 1.00 0.00 214 THR A C 19
ATOM 18402 O O . THR A 1 47 ? -4.416 -16.304 -49.857 1.00 0.00 214 THR A O 19
ATOM 18413 N N . LYS A 1 48 ? -6.306 -16.824 -48.754 1.00 0.00 215 LYS A N 19
ATOM 18414 C CA . LYS A 1 48 ? -7.069 -17.199 -49.963 1.00 0.00 215 LYS A CA 19
ATOM 18415 C C . LYS A 1 48 ? -7.204 -16.022 -50.935 1.00 0.00 215 LYS A C 19
ATOM 18416 O O . LYS A 1 48 ? -6.976 -16.192 -52.133 1.00 0.00 215 LYS A O 19
ATOM 18435 N N . LEU A 1 49 ? -7.532 -14.829 -50.433 1.00 0.00 216 LEU A N 19
ATOM 18436 C CA . LEU A 1 49 ? -7.662 -13.612 -51.244 1.00 0.00 216 LEU A CA 19
ATOM 18437 C C . LEU A 1 49 ? -6.312 -13.221 -51.872 1.00 0.00 216 LEU A C 19
ATOM 18438 O O . LEU A 1 49 ? -6.245 -12.994 -53.081 1.00 0.00 216 LEU A O 19
ATOM 18454 N N . LYS A 1 50 ? -5.223 -13.206 -51.090 1.00 0.00 217 LYS A N 19
ATOM 18455 C CA . LYS A 1 50 ? -3.860 -12.926 -51.584 1.00 0.00 217 LYS A CA 19
ATOM 18456 C C . LYS A 1 50 ? -3.424 -13.937 -52.648 1.00 0.00 217 LYS A C 19
ATOM 18457 O O . LYS A 1 50 ? -2.889 -13.539 -53.682 1.00 0.00 217 LYS A O 19
ATOM 18476 N N . LEU A 1 51 ? -3.685 -15.230 -52.439 1.00 0.00 218 LEU A N 19
ATOM 18477 C CA . LEU A 1 51 ? -3.375 -16.286 -53.407 1.00 0.00 218 LEU A CA 19
ATOM 18478 C C . LEU A 1 51 ? -4.147 -16.075 -54.722 1.00 0.00 218 LEU A C 19
ATOM 18479 O O . LEU A 1 51 ? -3.557 -16.141 -55.800 1.00 0.00 218 LEU A O 19
ATOM 18495 N N . MET A 1 52 ? -5.444 -15.755 -54.641 1.00 0.00 219 MET A N 19
ATOM 18496 C CA . MET A 1 52 ? -6.278 -15.442 -55.809 1.00 0.00 219 MET A CA 19
ATOM 18497 C C . MET A 1 52 ? -5.749 -14.205 -56.558 1.00 0.00 219 MET A C 19
ATOM 18498 O O . MET A 1 52 ? -5.683 -14.213 -57.788 1.00 0.00 219 MET A O 19
ATOM 18512 N N . ALA A 1 53 ? -5.327 -13.159 -55.836 1.00 0.00 220 ALA A N 19
ATOM 18513 C CA . ALA A 1 53 ? -4.739 -11.952 -56.420 1.00 0.00 220 ALA A CA 19
ATOM 18514 C C . ALA A 1 53 ? -3.424 -12.268 -57.165 1.00 0.00 220 ALA A C 19
ATOM 18515 O O . ALA A 1 53 ? -3.234 -11.811 -58.295 1.00 0.00 220 ALA A O 19
ATOM 18522 N N . ARG A 1 54 ? -2.543 -13.095 -56.574 1.00 0.00 221 ARG A N 19
ATOM 18523 C CA . ARG A 1 54 ? -1.287 -13.561 -57.199 1.00 0.00 221 ARG A CA 19
ATOM 18524 C C . ARG A 1 54 ? -1.566 -14.361 -58.476 1.00 0.00 221 ARG A C 19
ATOM 18525 O O . ARG A 1 54 ? -0.935 -14.117 -59.502 1.00 0.00 221 ARG A O 19
ATOM 18546 N N . TYR A 1 55 ? -2.538 -15.277 -58.436 1.00 0.00 222 TYR A N 19
ATOM 18547 C CA . TYR A 1 55 ? -2.968 -16.080 -59.591 1.00 0.00 222 TYR A CA 19
ATOM 18548 C C . TYR A 1 55 ? -3.614 -15.243 -60.716 1.00 0.00 222 TYR A C 19
ATOM 18549 O O . TYR A 1 55 ? -3.691 -15.708 -61.856 1.00 0.00 222 TYR A O 19
ATOM 18567 N N . GLY A 1 56 ? -4.070 -14.016 -60.426 1.00 0.00 223 GLY A N 19
ATOM 18568 C CA . GLY A 1 56 ? -4.708 -13.103 -61.384 1.00 0.00 223 GLY A CA 19
ATOM 18569 C C . GLY A 1 56 ? -3.845 -12.730 -62.600 1.00 0.00 223 GLY A C 19
ATOM 18570 O O . GLY A 1 56 ? -4.387 -12.521 -63.689 1.00 0.00 223 GLY A O 19
ATOM 18574 N N . ARG A 1 57 ? -2.514 -12.674 -62.438 1.00 0.00 224 ARG A N 19
ATOM 18575 C CA . ARG A 1 57 ? -1.541 -12.375 -63.507 1.00 0.00 224 ARG A CA 19
ATOM 18576 C C . ARG A 1 57 ? -0.178 -13.007 -63.199 1.00 0.00 224 ARG A C 19
ATOM 18577 O O . ARG A 1 57 ? 0.476 -12.634 -62.225 1.00 0.00 224 ARG A O 19
ATOM 18598 N N . LEU A 1 58 ? 0.250 -13.946 -64.046 1.00 0.00 225 LEU A N 19
ATOM 18599 C CA . LEU A 1 58 ? 1.526 -14.675 -63.958 1.00 0.00 225 LEU A CA 19
ATOM 18600 C C . LEU A 1 58 ? 2.148 -14.853 -65.357 1.00 0.00 225 LEU A C 19
ATOM 18601 O O . LEU A 1 58 ? 1.432 -14.917 -66.361 1.00 0.00 225 LEU A O 19
ATOM 18617 N N . ALA A 1 59 ? 3.481 -14.941 -65.416 1.00 0.00 226 ALA A N 19
ATOM 18618 C CA . ALA A 1 59 ? 4.258 -15.096 -66.656 1.00 0.00 226 ALA A CA 19
ATOM 18619 C C . ALA A 1 59 ? 5.513 -15.996 -66.506 1.00 0.00 226 ALA A C 19
ATOM 18620 O O . ALA A 1 59 ? 6.366 -16.034 -67.396 1.00 0.00 226 ALA A O 19
ATOM 18627 N N . ASP A 1 60 ? 5.646 -16.725 -65.390 1.00 0.00 227 ASP A N 19
ATOM 18628 C CA . ASP A 1 60 ? 6.779 -17.617 -65.095 1.00 0.00 227 ASP A CA 19
ATOM 18629 C C . ASP A 1 60 ? 6.938 -18.730 -66.147 1.00 0.00 227 ASP A C 19
ATOM 18630 O O . ASP A 1 60 ? 8.039 -19.256 -66.359 1.00 0.00 227 ASP A O 19
ATOM 18640 N N . SER A 1 1 ? 4.536 14.324 -8.318 1.00 0.00 168 SER A N 20
ATOM 18641 C CA . SER A 1 1 ? 3.388 13.548 -8.809 1.00 0.00 168 SER A CA 20
ATOM 18642 C C . SER A 1 1 ? 3.748 12.489 -9.868 1.00 0.00 168 SER A C 20
ATOM 18643 O O . SER A 1 1 ? 2.872 11.789 -10.379 1.00 0.00 168 SER A O 20
ATOM 18651 N N . THR A 1 2 ? 5.036 12.346 -10.200 1.00 0.00 169 THR A N 20
ATOM 18652 C CA . THR A 1 2 ? 5.549 11.374 -11.193 1.00 0.00 169 THR A CA 20
ATOM 18653 C C . THR A 1 2 ? 5.333 9.909 -10.766 1.00 0.00 169 THR A C 20
ATOM 18654 O O . THR A 1 2 ? 5.208 9.028 -11.621 1.00 0.00 169 THR A O 20
ATOM 18665 N N . LYS A 1 3 ? 5.270 9.639 -9.452 1.00 0.00 170 LYS A N 20
ATOM 18666 C CA . LYS A 1 3 ? 5.104 8.299 -8.849 1.00 0.00 170 LYS A CA 20
ATOM 18667 C C . LYS A 1 3 ? 4.040 8.289 -7.735 1.00 0.00 170 LYS A C 20
ATOM 18668 O O . LYS A 1 3 ? 4.315 7.916 -6.593 1.00 0.00 170 LYS A O 20
ATOM 18687 N N . VAL A 1 4 ? 2.818 8.717 -8.067 1.00 0.00 171 VAL A N 20
ATOM 18688 C CA . VAL A 1 4 ? 1.659 8.771 -7.150 1.00 0.00 171 VAL A CA 20
ATOM 18689 C C . VAL A 1 4 ? 0.380 8.282 -7.851 1.00 0.00 171 VAL A C 20
ATOM 18690 O O . VAL A 1 4 ? 0.278 8.351 -9.077 1.00 0.00 171 VAL A O 20
ATOM 18703 N N . GLU A 1 5 ? -0.591 7.762 -7.087 1.00 0.00 172 GLU A N 20
ATOM 18704 C CA . GLU A 1 5 ? -1.871 7.187 -7.573 1.00 0.00 172 GLU A CA 20
ATOM 18705 C C . GLU A 1 5 ? -1.736 6.011 -8.581 1.00 0.00 172 GLU A C 20
ATOM 18706 O O . GLU A 1 5 ? -2.725 5.578 -9.180 1.00 0.00 172 GLU A O 20
ATOM 18718 N N . ALA A 1 6 ? -0.529 5.464 -8.764 1.00 0.00 173 ALA A N 20
ATOM 18719 C CA . ALA A 1 6 ? -0.248 4.338 -9.660 1.00 0.00 173 ALA A CA 20
ATOM 18720 C C . ALA A 1 6 ? -0.911 3.019 -9.200 1.00 0.00 173 ALA A C 20
ATOM 18721 O O . ALA A 1 6 ? -1.124 2.792 -8.003 1.00 0.00 173 ALA A O 20
ATOM 18728 N N . LEU A 1 7 ? -1.205 2.131 -10.158 1.00 0.00 174 LEU A N 20
ATOM 18729 C CA . LEU A 1 7 ? -1.819 0.813 -9.937 1.00 0.00 174 LEU A CA 20
ATOM 18730 C C . LEU A 1 7 ? -1.386 -0.177 -11.036 1.00 0.00 174 LEU A C 20
ATOM 18731 O O . LEU A 1 7 ? -1.527 0.112 -12.227 1.00 0.00 174 LEU A O 20
ATOM 18747 N N . HIS A 1 8 ? -0.865 -1.347 -10.641 1.00 0.00 175 HIS A N 20
ATOM 18748 C CA . HIS A 1 8 ? -0.423 -2.407 -11.568 1.00 0.00 175 HIS A CA 20
ATOM 18749 C C . HIS A 1 8 ? -1.594 -3.140 -12.253 1.00 0.00 175 HIS A C 20
ATOM 18750 O O . HIS A 1 8 ? -1.493 -3.525 -13.420 1.00 0.00 175 HIS A O 20
ATOM 18765 N N . GLN A 1 9 ? -2.705 -3.327 -11.532 1.00 0.00 176 GLN A N 20
ATOM 18766 C CA . GLN A 1 9 ? -3.923 -3.990 -12.020 1.00 0.00 176 GLN A CA 20
ATOM 18767 C C . GLN A 1 9 ? -4.669 -3.160 -13.085 1.00 0.00 176 GLN A C 20
ATOM 18768 O O . GLN A 1 9 ? -4.502 -1.941 -13.185 1.00 0.00 176 GLN A O 20
ATOM 18782 N N . ASN A 1 10 ? -5.528 -3.827 -13.862 1.00 0.00 177 ASN A N 20
ATOM 18783 C CA . ASN A 1 10 ? -6.365 -3.246 -14.919 1.00 0.00 177 ASN A CA 20
ATOM 18784 C C . ASN A 1 10 ? -7.719 -3.982 -15.046 1.00 0.00 177 ASN A C 20
ATOM 18785 O O . ASN A 1 10 ? -7.931 -5.034 -14.432 1.00 0.00 177 ASN A O 20
ATOM 18796 N N . ARG A 1 11 ? -8.642 -3.430 -15.848 1.00 0.00 178 ARG A N 20
ATOM 18797 C CA . ARG A 1 11 ? -9.980 -4.005 -16.099 1.00 0.00 178 ARG A CA 20
ATOM 18798 C C . ARG A 1 11 ? -9.907 -5.369 -16.803 1.00 0.00 178 ARG A C 20
ATOM 18799 O O . ARG A 1 11 ? -9.008 -5.631 -17.604 1.00 0.00 178 ARG A O 20
ATOM 18820 N N . GLU A 1 12 ? -10.873 -6.235 -16.498 1.00 0.00 179 GLU A N 20
ATOM 18821 C CA . GLU A 1 12 ? -10.992 -7.594 -17.048 1.00 0.00 179 GLU A CA 20
ATOM 18822 C C . GLU A 1 12 ? -11.233 -7.613 -18.574 1.00 0.00 179 GLU A C 20
ATOM 18823 O O . GLU A 1 12 ? -11.941 -6.755 -19.106 1.00 0.00 179 GLU A O 20
ATOM 18835 N N . MET A 1 13 ? -10.672 -8.626 -19.253 1.00 0.00 180 MET A N 20
ATOM 18836 C CA . MET A 1 13 ? -10.781 -8.929 -20.693 1.00 0.00 180 MET A CA 20
ATOM 18837 C C . MET A 1 13 ? -10.831 -7.702 -21.634 1.00 0.00 180 MET A C 20
ATOM 18838 O O . MET A 1 13 ? -11.900 -7.276 -22.083 1.00 0.00 180 MET A O 20
ATOM 18852 N N . ILE A 1 14 ? -9.654 -7.137 -21.937 1.00 0.00 181 ILE A N 20
ATOM 18853 C CA . ILE A 1 14 ? -9.478 -5.977 -22.831 1.00 0.00 181 ILE A CA 20
ATOM 18854 C C . ILE A 1 14 ? -10.153 -6.172 -24.208 1.00 0.00 181 ILE A C 20
ATOM 18855 O O . ILE A 1 14 ? -10.200 -7.274 -24.757 1.00 0.00 181 ILE A O 20
ATOM 18871 N N . ASP A 1 15 ? -10.695 -5.084 -24.755 1.00 0.00 182 ASP A N 20
ATOM 18872 C CA . ASP A 1 15 ? -11.483 -5.022 -25.996 1.00 0.00 182 ASP A CA 20
ATOM 18873 C C . ASP A 1 15 ? -10.986 -3.923 -26.966 1.00 0.00 182 ASP A C 20
ATOM 18874 O O . ASP A 1 15 ? -11.654 -2.900 -27.153 1.00 0.00 182 ASP A O 20
ATOM 18883 N N . PRO A 1 16 ? -9.800 -4.101 -27.583 1.00 0.00 183 PRO A N 20
ATOM 18884 C CA . PRO A 1 16 ? -9.229 -3.128 -28.515 1.00 0.00 183 PRO A CA 20
ATOM 18885 C C . PRO A 1 16 ? -9.959 -3.116 -29.870 1.00 0.00 183 PRO A C 20
ATOM 18886 O O . PRO A 1 16 ? -10.591 -4.097 -30.273 1.00 0.00 183 PRO A O 20
ATOM 18897 N N . ASP A 1 17 ? -9.834 -2.010 -30.607 1.00 0.00 184 ASP A N 20
ATOM 18898 C CA . ASP A 1 17 ? -10.383 -1.878 -31.962 1.00 0.00 184 ASP A CA 20
ATOM 18899 C C . ASP A 1 17 ? -9.520 -2.676 -32.964 1.00 0.00 184 ASP A C 20
ATOM 18900 O O . ASP A 1 17 ? -8.287 -2.625 -32.903 1.00 0.00 184 ASP A O 20
ATOM 18909 N N . LYS A 1 18 ? -10.158 -3.400 -33.892 1.00 0.00 185 LYS A N 20
ATOM 18910 C CA . LYS A 1 18 ? -9.509 -4.231 -34.920 1.00 0.00 185 LYS A CA 20
ATOM 18911 C C . LYS A 1 18 ? -10.194 -4.049 -36.279 1.00 0.00 185 LYS A C 20
ATOM 18912 O O . LYS A 1 18 ? -11.317 -3.545 -36.347 1.00 0.00 185 LYS A O 20
ATOM 18931 N N . PHE A 1 19 ? -9.531 -4.462 -37.361 1.00 0.00 186 PHE A N 20
ATOM 18932 C CA . PHE A 1 19 ? -10.032 -4.320 -38.735 1.00 0.00 186 PHE A CA 20
ATOM 18933 C C . PHE A 1 19 ? -9.626 -5.504 -39.632 1.00 0.00 186 PHE A C 20
ATOM 18934 O O . PHE A 1 19 ? -8.599 -6.146 -39.397 1.00 0.00 186 PHE A O 20
ATOM 18951 N N . CYS A 1 20 ? -10.408 -5.755 -40.684 1.00 0.00 187 CYS A N 20
ATOM 18952 C CA . CYS A 1 20 ? -10.168 -6.756 -41.722 1.00 0.00 187 CYS A CA 20
ATOM 18953 C C . CYS A 1 20 ? -10.157 -6.055 -43.090 1.00 0.00 187 CYS A C 20
ATOM 18954 O O . CYS A 1 20 ? -11.182 -5.555 -43.567 1.00 0.00 187 CYS A O 20
ATOM 18961 N N . SER A 1 21 ? -8.976 -5.974 -43.709 1.00 0.00 188 SER A N 20
ATOM 18962 C CA . SER A 1 21 ? -8.767 -5.330 -45.013 1.00 0.00 188 SER A CA 20
ATOM 18963 C C . SER A 1 21 ? -9.196 -6.200 -46.206 1.00 0.00 188 SER A C 20
ATOM 18964 O O . SER A 1 21 ? -9.355 -5.682 -47.314 1.00 0.00 188 SER A O 20
ATOM 18972 N N . LEU A 1 22 ? -9.441 -7.498 -45.990 1.00 0.00 189 LEU A N 20
ATOM 18973 C CA . LEU A 1 22 ? -9.963 -8.426 -46.997 1.00 0.00 189 LEU A CA 20
ATOM 18974 C C . LEU A 1 22 ? -11.488 -8.231 -47.109 1.00 0.00 189 LEU A C 20
ATOM 18975 O O . LEU A 1 22 ? -11.995 -7.946 -48.198 1.00 0.00 189 LEU A O 20
ATOM 18991 N N . CYS A 1 23 ? -12.207 -8.378 -45.993 1.00 0.00 190 CYS A N 20
ATOM 18992 C CA . CYS A 1 23 ? -13.662 -8.273 -45.898 1.00 0.00 190 CYS A CA 20
ATOM 18993 C C . CYS A 1 23 ? -14.180 -6.825 -45.729 1.00 0.00 190 CYS A C 20
ATOM 18994 O O . CYS A 1 23 ? -15.397 -6.610 -45.746 1.00 0.00 190 CYS A O 20
ATOM 19001 N N . HIS A 1 24 ? -13.284 -5.842 -45.545 1.00 0.00 191 HIS A N 20
ATOM 19002 C CA . HIS A 1 24 ? -13.598 -4.424 -45.280 1.00 0.00 191 HIS A CA 20
ATOM 19003 C C . HIS A 1 24 ? -14.549 -4.304 -44.077 1.00 0.00 191 HIS A C 20
ATOM 19004 O O . HIS A 1 24 ? -15.681 -3.823 -44.193 1.00 0.00 191 HIS A O 20
ATOM 19019 N N . ALA A 1 25 ? -14.080 -4.791 -42.926 1.00 0.00 192 ALA A N 20
ATOM 19020 C CA . ALA A 1 25 ? -14.839 -4.891 -41.672 1.00 0.00 192 ALA A CA 20
ATOM 19021 C C . ALA A 1 25 ? -14.072 -4.343 -40.454 1.00 0.00 192 ALA A C 20
ATOM 19022 O O . ALA A 1 25 ? -12.848 -4.224 -40.483 1.00 0.00 192 ALA A O 20
ATOM 19029 N N . THR A 1 26 ? -14.794 -4.022 -39.375 1.00 0.00 193 THR A N 20
ATOM 19030 C CA . THR A 1 26 ? -14.259 -3.441 -38.124 1.00 0.00 193 THR A CA 20
ATOM 19031 C C . THR A 1 26 ? -14.828 -4.171 -36.903 1.00 0.00 193 THR A C 20
ATOM 19032 O O . THR A 1 26 ? -15.987 -4.597 -36.925 1.00 0.00 193 THR A O 20
ATOM 19043 N N . PHE A 1 27 ? -14.039 -4.304 -35.831 1.00 0.00 194 PHE A N 20
ATOM 19044 C CA . PHE A 1 27 ? -14.417 -5.011 -34.598 1.00 0.00 194 PHE A CA 20
ATOM 19045 C C . PHE A 1 27 ? -13.989 -4.214 -33.357 1.00 0.00 194 PHE A C 20
ATOM 19046 O O . PHE A 1 27 ? -13.030 -3.441 -33.407 1.00 0.00 194 PHE A O 20
ATOM 19063 N N . ASN A 1 28 ? -14.702 -4.403 -32.245 1.00 0.00 195 ASN A N 20
ATOM 19064 C CA . ASN A 1 28 ? -14.492 -3.695 -30.973 1.00 0.00 195 ASN A CA 20
ATOM 19065 C C . ASN A 1 28 ? -14.555 -4.618 -29.736 1.00 0.00 195 ASN A C 20
ATOM 19066 O O . ASN A 1 28 ? -14.812 -4.159 -28.624 1.00 0.00 195 ASN A O 20
ATOM 19077 N N . ASP A 1 29 ? -14.319 -5.921 -29.919 1.00 0.00 196 ASP A N 20
ATOM 19078 C CA . ASP A 1 29 ? -14.292 -6.950 -28.870 1.00 0.00 196 ASP A CA 20
ATOM 19079 C C . ASP A 1 29 ? -13.282 -8.054 -29.239 1.00 0.00 196 ASP A C 20
ATOM 19080 O O . ASP A 1 29 ? -13.053 -8.294 -30.431 1.00 0.00 196 ASP A O 20
ATOM 19089 N N . PRO A 1 30 ? -12.673 -8.738 -28.248 1.00 0.00 197 PRO A N 20
ATOM 19090 C CA . PRO A 1 30 ? -11.639 -9.740 -28.507 1.00 0.00 197 PRO A CA 20
ATOM 19091 C C . PRO A 1 30 ? -12.175 -10.958 -29.259 1.00 0.00 197 PRO A C 20
ATOM 19092 O O . PRO A 1 30 ? -11.596 -11.417 -30.245 1.00 0.00 197 PRO A O 20
ATOM 19103 N N . VAL A 1 31 ? -13.303 -11.483 -28.780 1.00 0.00 198 VAL A N 20
ATOM 19104 C CA . VAL A 1 31 ? -13.962 -12.668 -29.338 1.00 0.00 198 VAL A CA 20
ATOM 19105 C C . VAL A 1 31 ? -14.581 -12.348 -30.698 1.00 0.00 198 VAL A C 20
ATOM 19106 O O . VAL A 1 31 ? -14.482 -13.169 -31.602 1.00 0.00 198 VAL A O 20
ATOM 19119 N N . MET A 1 32 ? -15.141 -11.147 -30.893 1.00 0.00 199 MET A N 20
ATOM 19120 C CA . MET A 1 32 ? -15.679 -10.719 -32.194 1.00 0.00 199 MET A CA 20
ATOM 19121 C C . MET A 1 32 ? -14.577 -10.700 -33.265 1.00 0.00 199 MET A C 20
ATOM 19122 O O . MET A 1 32 ? -14.753 -11.260 -34.349 1.00 0.00 199 MET A O 20
ATOM 19136 N N . ALA A 1 33 ? -13.419 -10.110 -32.941 1.00 0.00 200 ALA A N 20
ATOM 19137 C CA . ALA A 1 33 ? -12.253 -10.086 -33.822 1.00 0.00 200 ALA A CA 20
ATOM 19138 C C . ALA A 1 33 ? -11.790 -11.511 -34.170 1.00 0.00 200 ALA A C 20
ATOM 19139 O O . ALA A 1 33 ? -11.661 -11.864 -35.344 1.00 0.00 200 ALA A O 20
ATOM 19146 N N . GLN A 1 34 ? -11.565 -12.344 -33.146 1.00 0.00 201 GLN A N 20
ATOM 19147 C CA . GLN A 1 34 ? -11.102 -13.719 -33.320 1.00 0.00 201 GLN A CA 20
ATOM 19148 C C . GLN A 1 34 ? -12.079 -14.571 -34.155 1.00 0.00 201 GLN A C 20
ATOM 19149 O O . GLN A 1 34 ? -11.660 -15.257 -35.089 1.00 0.00 201 GLN A O 20
ATOM 19163 N N . GLN A 1 35 ? -13.382 -14.505 -33.852 1.00 0.00 202 GLN A N 20
ATOM 19164 C CA . GLN A 1 35 ? -14.436 -15.232 -34.571 1.00 0.00 202 GLN A CA 20
ATOM 19165 C C . GLN A 1 35 ? -14.509 -14.821 -36.047 1.00 0.00 202 GLN A C 20
ATOM 19166 O O . GLN A 1 35 ? -14.736 -15.678 -36.902 1.00 0.00 202 GLN A O 20
ATOM 19180 N N . HIS A 1 36 ? -14.277 -13.540 -36.364 1.00 0.00 203 HIS A N 20
ATOM 19181 C CA . HIS A 1 36 ? -14.250 -13.084 -37.753 1.00 0.00 203 HIS A CA 20
ATOM 19182 C C . HIS A 1 36 ? -13.080 -13.729 -38.517 1.00 0.00 203 HIS A C 20
ATOM 19183 O O . HIS A 1 36 ? -13.298 -14.380 -39.540 1.00 0.00 203 HIS A O 20
ATOM 19197 N N . TYR A 1 37 ? -11.846 -13.580 -38.017 1.00 0.00 204 TYR A N 20
ATOM 19198 C CA . TYR A 1 37 ? -10.644 -14.111 -38.671 1.00 0.00 204 TYR A CA 20
ATOM 19199 C C . TYR A 1 37 ? -10.631 -15.642 -38.821 1.00 0.00 204 TYR A C 20
ATOM 19200 O O . TYR A 1 37 ? -10.214 -16.149 -39.863 1.00 0.00 204 TYR A O 20
ATOM 19218 N N . VAL A 1 38 ? -11.075 -16.389 -37.801 1.00 0.00 205 VAL A N 20
ATOM 19219 C CA . VAL A 1 38 ? -11.093 -17.866 -37.826 1.00 0.00 205 VAL A CA 20
ATOM 19220 C C . VAL A 1 38 ? -12.266 -18.456 -38.633 1.00 0.00 205 VAL A C 20
ATOM 19221 O O . VAL A 1 38 ? -12.259 -19.645 -38.954 1.00 0.00 205 VAL A O 20
ATOM 19234 N N . GLY A 1 39 ? -13.279 -17.646 -38.965 1.00 0.00 206 GLY A N 20
ATOM 19235 C CA . GLY A 1 39 ? -14.478 -18.067 -39.697 1.00 0.00 206 GLY A CA 20
ATOM 19236 C C . GLY A 1 39 ? -14.211 -18.610 -41.107 1.00 0.00 206 GLY A C 20
ATOM 19237 O O . GLY A 1 39 ? -13.375 -18.087 -41.849 1.00 0.00 206 GLY A O 20
ATOM 19241 N N . LYS A 1 40 ? -14.957 -19.653 -41.500 1.00 0.00 207 LYS A N 20
ATOM 19242 C CA . LYS A 1 40 ? -14.852 -20.323 -42.815 1.00 0.00 207 LYS A CA 20
ATOM 19243 C C . LYS A 1 40 ? -14.954 -19.348 -43.994 1.00 0.00 207 LYS A C 20
ATOM 19244 O O . LYS A 1 40 ? -14.167 -19.438 -44.936 1.00 0.00 207 LYS A O 20
ATOM 19263 N N . LYS A 1 41 ? -15.884 -18.387 -43.923 1.00 0.00 208 LYS A N 20
ATOM 19264 C CA . LYS A 1 41 ? -16.074 -17.341 -44.947 1.00 0.00 208 LYS A CA 20
ATOM 19265 C C . LYS A 1 41 ? -14.830 -16.461 -45.133 1.00 0.00 208 LYS A C 20
ATOM 19266 O O . LYS A 1 41 ? -14.458 -16.180 -46.273 1.00 0.00 208 LYS A O 20
ATOM 19285 N N . HIS A 1 42 ? -14.146 -16.093 -44.043 1.00 0.00 209 HIS A N 20
ATOM 19286 C CA . HIS A 1 42 ? -12.903 -15.313 -44.099 1.00 0.00 209 HIS A CA 20
ATOM 19287 C C . HIS A 1 42 ? -11.795 -16.141 -44.752 1.00 0.00 209 HIS A C 20
ATOM 19288 O O . HIS A 1 42 ? -11.146 -15.661 -45.678 1.00 0.00 209 HIS A O 20
ATOM 19302 N N . ARG A 1 43 ? -11.617 -17.409 -44.339 1.00 0.00 210 ARG A N 20
ATOM 19303 C CA . ARG A 1 43 ? -10.635 -18.330 -44.948 1.00 0.00 210 ARG A CA 20
ATOM 19304 C C . ARG A 1 43 ? -10.854 -18.466 -46.460 1.00 0.00 210 ARG A C 20
ATOM 19305 O O . ARG A 1 43 ? -9.902 -18.323 -47.227 1.00 0.00 210 ARG A O 20
ATOM 19326 N N . LYS A 1 44 ? -12.098 -18.699 -46.898 1.00 0.00 211 LYS A N 20
ATOM 19327 C CA . LYS A 1 44 ? -12.465 -18.828 -48.321 1.00 0.00 211 LYS A CA 20
ATOM 19328 C C . LYS A 1 44 ? -12.104 -17.562 -49.108 1.00 0.00 211 LYS A C 20
ATOM 19329 O O . LYS A 1 44 ? -11.404 -17.649 -50.116 1.00 0.00 211 LYS A O 20
ATOM 19348 N N . GLN A 1 45 ? -12.522 -16.385 -48.634 1.00 0.00 212 GLN A N 20
ATOM 19349 C CA . GLN A 1 45 ? -12.198 -15.107 -49.283 1.00 0.00 212 GLN A CA 20
ATOM 19350 C C . GLN A 1 45 ? -10.686 -14.813 -49.289 1.00 0.00 212 GLN A C 20
ATOM 19351 O O . GLN A 1 45 ? -10.164 -14.313 -50.286 1.00 0.00 212 GLN A O 20
ATOM 19365 N N . GLU A 1 46 ? -9.963 -15.139 -48.213 1.00 0.00 213 GLU A N 20
ATOM 19366 C CA . GLU A 1 46 ? -8.513 -14.928 -48.106 1.00 0.00 213 GLU A CA 20
ATOM 19367 C C . GLU A 1 46 ? -7.787 -15.754 -49.183 1.00 0.00 213 GLU A C 20
ATOM 19368 O O . GLU A 1 46 ? -6.917 -15.238 -49.886 1.00 0.00 213 GLU A O 20
ATOM 19380 N N . THR A 1 47 ? -8.194 -17.018 -49.366 1.00 0.00 214 THR A N 20
ATOM 19381 C CA . THR A 1 47 ? -7.679 -17.909 -50.419 1.00 0.00 214 THR A CA 20
ATOM 19382 C C . THR A 1 47 ? -7.995 -17.353 -51.811 1.00 0.00 214 THR A C 20
ATOM 19383 O O . THR A 1 47 ? -7.118 -17.371 -52.676 1.00 0.00 214 THR A O 20
ATOM 19394 N N . LYS A 1 48 ? -9.203 -16.809 -52.047 1.00 0.00 215 LYS A N 20
ATOM 19395 C CA . LYS A 1 48 ? -9.555 -16.182 -53.337 1.00 0.00 215 LYS A CA 20
ATOM 19396 C C . LYS A 1 48 ? -8.653 -14.980 -53.634 1.00 0.00 215 LYS A C 20
ATOM 19397 O O . LYS A 1 48 ? -8.104 -14.898 -54.732 1.00 0.00 215 LYS A O 20
ATOM 19416 N N . LEU A 1 49 ? -8.436 -14.086 -52.662 1.00 0.00 216 LEU A N 20
ATOM 19417 C CA . LEU A 1 49 ? -7.530 -12.939 -52.820 1.00 0.00 216 LEU A CA 20
ATOM 19418 C C . LEU A 1 49 ? -6.086 -13.399 -53.092 1.00 0.00 216 LEU A C 20
ATOM 19419 O O . LEU A 1 49 ? -5.428 -12.864 -53.985 1.00 0.00 216 LEU A O 20
ATOM 19435 N N . LYS A 1 50 ? -5.601 -14.417 -52.365 1.00 0.00 217 LYS A N 20
ATOM 19436 C CA . LYS A 1 50 ? -4.265 -15.004 -52.563 1.00 0.00 217 LYS A CA 20
ATOM 19437 C C . LYS A 1 50 ? -4.114 -15.574 -53.979 1.00 0.00 217 LYS A C 20
ATOM 19438 O O . LYS A 1 50 ? -3.112 -15.304 -54.639 1.00 0.00 217 LYS A O 20
ATOM 19457 N N . LEU A 1 51 ? -5.117 -16.308 -54.469 1.00 0.00 218 LEU A N 20
ATOM 19458 C CA . LEU A 1 51 ? -5.150 -16.857 -55.830 1.00 0.00 218 LEU A CA 20
ATOM 19459 C C . LEU A 1 51 ? -5.116 -15.726 -56.869 1.00 0.00 218 LEU A C 20
ATOM 19460 O O . LEU A 1 51 ? -4.302 -15.773 -57.788 1.00 0.00 218 LEU A O 20
ATOM 19476 N N . MET A 1 52 ? -5.942 -14.686 -56.708 1.00 0.00 219 MET A N 20
ATOM 19477 C CA . MET A 1 52 ? -5.956 -13.514 -57.599 1.00 0.00 219 MET A CA 20
ATOM 19478 C C . MET A 1 52 ? -4.580 -12.829 -57.656 1.00 0.00 219 MET A C 20
ATOM 19479 O O . MET A 1 52 ? -4.092 -12.519 -58.745 1.00 0.00 219 MET A O 20
ATOM 19493 N N . ALA A 1 53 ? -3.923 -12.633 -56.507 1.00 0.00 220 ALA A N 20
ATOM 19494 C CA . ALA A 1 53 ? -2.583 -12.048 -56.427 1.00 0.00 220 ALA A CA 20
ATOM 19495 C C . ALA A 1 53 ? -1.517 -12.936 -57.108 1.00 0.00 220 ALA A C 20
ATOM 19496 O O . ALA A 1 53 ? -0.658 -12.427 -57.834 1.00 0.00 220 ALA A O 20
ATOM 19503 N N . ARG A 1 54 ? -1.586 -14.261 -56.907 1.00 0.00 221 ARG A N 20
ATOM 19504 C CA . ARG A 1 54 ? -0.684 -15.264 -57.508 1.00 0.00 221 ARG A CA 20
ATOM 19505 C C . ARG A 1 54 ? -0.844 -15.353 -59.034 1.00 0.00 221 ARG A C 20
ATOM 19506 O O . ARG A 1 54 ? 0.148 -15.480 -59.751 1.00 0.00 221 ARG A O 20
ATOM 19527 N N . TYR A 1 55 ? -2.084 -15.283 -59.521 1.00 0.00 222 TYR A N 20
ATOM 19528 C CA . TYR A 1 55 ? -2.446 -15.339 -60.943 1.00 0.00 222 TYR A CA 20
ATOM 19529 C C . TYR A 1 55 ? -2.122 -14.033 -61.698 1.00 0.00 222 TYR A C 20
ATOM 19530 O O . TYR A 1 55 ? -1.785 -14.066 -62.885 1.00 0.00 222 TYR A O 20
ATOM 19548 N N . GLY A 1 56 ? -2.213 -12.884 -61.016 1.00 0.00 223 GLY A N 20
ATOM 19549 C CA . GLY A 1 56 ? -1.931 -11.550 -61.558 1.00 0.00 223 GLY A CA 20
ATOM 19550 C C . GLY A 1 56 ? -0.436 -11.233 -61.737 1.00 0.00 223 GLY A C 20
ATOM 19551 O O . GLY A 1 56 ? 0.437 -12.083 -61.531 1.00 0.00 223 GLY A O 20
ATOM 19555 N N . ARG A 1 57 ? -0.139 -9.986 -62.132 1.00 0.00 224 ARG A N 20
ATOM 19556 C CA . ARG A 1 57 ? 1.230 -9.476 -62.357 1.00 0.00 224 ARG A CA 20
ATOM 19557 C C . ARG A 1 57 ? 2.104 -9.596 -61.098 1.00 0.00 224 ARG A C 20
ATOM 19558 O O . ARG A 1 57 ? 1.663 -9.269 -59.994 1.00 0.00 224 ARG A O 20
ATOM 19579 N N . LEU A 1 58 ? 3.349 -10.046 -61.272 1.00 0.00 225 LEU A N 20
ATOM 19580 C CA . LEU A 1 58 ? 4.336 -10.217 -60.198 1.00 0.00 225 LEU A CA 20
ATOM 19581 C C . LEU A 1 58 ? 4.792 -8.858 -59.627 1.00 0.00 225 LEU A C 20
ATOM 19582 O O . LEU A 1 58 ? 5.550 -8.126 -60.268 1.00 0.00 225 LEU A O 20
ATOM 19598 N N . ALA A 1 59 ? 4.320 -8.516 -58.425 1.00 0.00 226 ALA A N 20
ATOM 19599 C CA . ALA A 1 59 ? 4.633 -7.256 -57.739 1.00 0.00 226 ALA A CA 20
ATOM 19600 C C . ALA A 1 59 ? 6.052 -7.190 -57.121 1.00 0.00 226 ALA A C 20
ATOM 19601 O O . ALA A 1 59 ? 6.536 -6.099 -56.810 1.00 0.00 226 ALA A O 20
ATOM 19608 N N . ASP A 1 60 ? 6.722 -8.335 -56.933 1.00 0.00 227 ASP A N 20
ATOM 19609 C CA . ASP A 1 60 ? 8.067 -8.433 -56.338 1.00 0.00 227 ASP A CA 20
ATOM 19610 C C . ASP A 1 60 ? 8.850 -9.659 -56.839 1.00 0.00 227 ASP A C 20
ATOM 19611 O O . ASP A 1 60 ? 9.335 -9.684 -57.977 1.00 0.00 227 ASP A O 20
#

Sequence (60 aa):
STKVEALHQNREMIDPDKFCSLCHATFNDPVMAQQHYVGKKHRKQETKLKLMARYGRLADSTKVEALHQNREMIDPDKFCSLCHATFNDPVMAQQHYVGKKHRKQETKLKLMARYGRLADSTKVEALHQNREMIDPDKFCSLCHATFNDPVMAQQHYVGKKHRKQETKLKLMARYGRLADSTKVEALHQNREMIDPDKFCSLCHATFNDPVMAQQHYVGKKHRKQETKLKLMARYGRLADSTKVEALHQNREMIDPDKFCSLCHATFNDPVMAQQHYVGKKHRKQETKLKLMARYGRLADSTKVEALHQNREMIDPDKFCSLCHATFNDPVMAQQHYVGKKHRKQETKLKLMARYGRLADSTKVEALHQNREMIDPDKFCSLCHATFNDPVMAQQHYVGKKHRKQETKLKLMARYGRLADSTKVEALHQNREMIDPDKFCSLCHATFNDPVMAQQHYVGKKHRKQETKLKLMARYGRLADSTKVEALHQNREMIDPDKFCSLCHATFNDPVMAQQHYVGKKHRKQETKLKLMARYGRLADSTKVEALHQNREMIDPDKFCSLCHATFNDPVMAQQHYVGKKHRKQETKLKLMARYGRLADSTKVEALHQNREMIDPDKFCSLCHATFNDPVMAQQHYVGKKHRKQETKLKLMARYGRLADSTKVEALHQNREMIDPDKFCSLCHATFNDPVMAQQHYVGKKHRKQETKLKLMARYGRLADSTKVEALHQNREMIDPDKFCSLCHATFNDPVMAQQHYVGKKHRKQETKLKLMARYGRLADSTKVEALHQNREMIDPDKFCSLCHATFNDPVMAQQHYVGKKHRKQETKLKLMARYGRLADSTKVEALHQNREMIDPDKFCSLCHATFNDPVMAQQHYVGKKHRKQETKLKLMARYGRLADSTKVEALHQNREMIDPDKFCSLCHATFNDPVMAQQHYVGKKHRKQETKLKLMARYGRLADSTKVEALHQNREMIDPDKFCSLCHATFNDPVMAQQHYVGKKHRKQETKLKLMARYGRLADSTKVEALHQNREMIDPDKFCSLCHATFNDPVMAQQHYVGKKHRKQETKLKLMARYGRLADSTKVEALHQNREMIDPDKFCSLCHATFNDPVMAQQHYVGKKHRKQETKLKLMARYGRLADSTKVEALHQNREMIDPDKFCSLCHATFNDPVMAQQHYVGKKHRKQETKLKLMARYGRLAD

CATH classification: 3.30.160.60

Organism: Homo sapiens (NCBI:txid9606)

Foldseek 3Di:
DVPPPDDPDDDPQAFPKDADPQVGDIGGHDVVVVCCCVDPVNVVSVVVVVVVQVVDDDPD

Secondary structure (DSSP, 8-state):
--------TTTSPP---EEETTTTEEE-SHHHHHHHTTSHHHHHHHHHHHHHHHHT----

Radius of gyration: 16.64 Å; Cα contacts (8 Å, |Δi|>4): 42; chains: 1; bounding box: 20×26×58 Å

GO terms:
  GO:0035198 miRNA binding (F, IDA)
  GO:0005730 nucleolus (C, IDA)
  GO:0005515 protein binding (F, IPI)
  GO:0005654 nucleoplasm (C, IDA)
  GO:0005634 nucleus (C, IDA)
  GO:0003725 double-stranded RNA binding (F, IDA)
  GO:0003723 RNA binding (F, HDA)
  GO:0019899 enzyme binding (F, IPI)

InterPro domains:
  IPR003604 Matrin/U1-C-like, C2H2-type zinc finger [SM00451] (70-104)
  IPR003604 Matrin/U1-C-like, C2H2-type zinc finger [SM00451] (131-165)
  IPR003604 Matrin/U1-C-like, C2H2-type zinc finger [SM00451] (182-216)
  IPR003604 Matrin/U1-C-like, C2H2-type zinc finger [SM00451] (236-270)
  IPR013087 Zinc finger C2H2-type [PF12874] (74-97)
  IPR013087 Zinc finger C2H2-type [PF12874] (135-158)
  IPR013087 Zinc finger C2H2-type [PF12874] (186-209)
  IPR013087 Zinc finger C2H2-type [PF12874] (241-263)
  IPR013087 Zinc finger C2H2-type [PS00028] (241-263)
  IPR013087 Zinc finger C2H2-type [SM00355] (73-97)
  IPR013087 Zinc finger C2H2-t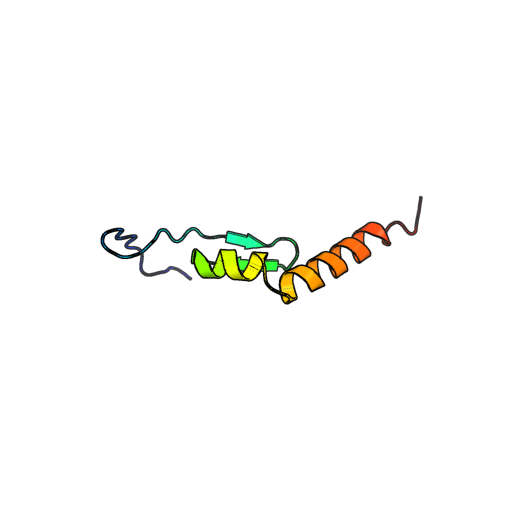ype [SM00355] (134-158)
  IPR013087 Zinc finger C2H2-type [SM00355] (185-209)
  IPR013087 Zinc finger C2H2-type [SM00355] (239-263)
  IPR036236 Zinc finger C2H2 superfamily [SSF57667] (44-111)
  IPR036236 Zinc finger C2H2 superfamily [SSF57667] (120-167)
  IPR036236 Zinc finger C2H2 superfamily [SSF57667] (173-223)
  IPR036236 Zinc finger C2H2 superfamily [SSF57667] (238-266)
  IPR051868 Zinc finger protein 346 and matrin-type protein 4 [PTHR46144] (16-290)

Solvent-accessible surface area: 5968 Å² total; per-residue (Å²): 168,125,123,145,141,78,96,119,101,122,213,110,155,112,30,56,108,100,106,5,88,79,22,159,27,84,8,63,68,50,92,95,9,127,115,14,86,108,21,176,133,13,120,148,61,39,73,133,64,118,106,141,70,186,162,49,207,148,97,199

Nearest PDB structures (foldseek):
  2mkd-assembly1_A  TM=7.844E-01  e=9.114E-09  Homo sapiens
  2mkn-assembly1_A  TM=9.352E-01  e=1.117E-05  Homo sapiens
  8qo9-assembly1_G  TM=7.239E-01  e=4.037E-01  Homo sapiens
  9j8p-assembly1_A  TM=8.448E-01  e=1.061E+00  Homo sapiens
  7ane-assembly1_Ay  TM=7.959E-01  e=1.844E+00  Leishmania major